Protein 2FPO (pdb70)

Radius of gyration: 45.56 Å; Cα contacts (8 Å, |Δi|>4): 2331; chains: 6; bounding box: 60×129×109 Å

InterPro domains:
  IPR002052 DNA methylase, N-6 adenine-specific, conserved site [PS00092] (124-130)
  IPR004398 RNA methyltransferase, RsmD [PIRSF004553] (12-190)
  IPR004398 RNA methyltransferase, RsmD [PTHR43542] (3-194)
  IPR004398 RNA methyltransferase, RsmD [TIGR00095] (1-190)
  IPR029063 S-adenosyl-L-methionine-dependent methyltransferase superfamily [G3DSA:3.40.50.150] (1-198)
  IPR029063 S-adenosyl-L-methionine-dependent methyltransferase superfamily [SSF53335] (11-189)

CATH classification: 3.40.50.150

Sequence (1058 aa):
GQIRIIGGQWRGRKKLPVPDSTDRVRETLFNNWLAPVIVDAQCLDCFAGSGALGLEALSRYAAGATLIEDRAVSSQQLIKNLATLKAGNARVVNSNASFLAQKKGTPHNIVFVDPPFRRRGLLEETINLLEDNGWLADEALIYVESEEVENGLPTVPANWSLHREKVAGQVAYRLYQREAQGQIRIIGGQWRGRKLPVPDSPTDRVRETLFNWLAPVIVDAQCLDCFAGSGALGLEALSRYAAGATLIEDRAVSQQLIKNLATLKAGNARVVNSNASFLAQKGTPHNIVFVDPPFRRGLLEETINLLEDNGWLADEALIYVESEVENGLPTVPANWSLHREKVAGQVAYRLYQREAQGQIRIIGGQWRGRKLPVPDGLRPTTDRVRETLFNWLAPVIVDAQCLDCFAGSGALGLEALSRYAAGATLIEDRAVSQQLIKNLATLKAGNARVVNSNASFLAQKGTPHNIVFVDPPFRRRGLLEETINLLEDNGWLADEALIYVESEVENNGLPTVPANWSLHRREKVAGQVAYRLYQREAQGQIRIIGGQWRGRKKLPVPDSPGTDRVRETLFNWLAPVIVDAQCLDCFAGSGALGLEALSRYAAGATLIEDRAVSQQLIKKNLATLKAGNARVVNSNASFLAQKGTPHNIVFVDPPFRRGLLEETINLLEDNGWLADDEALIYVESEVENGLPTVPANWSLHREKVAGQVAYRLYQREAQGQIRIIGGQWRGRKLPVPDSPTDRVRETLFNWLAPVIVDAQCLDCFAGSGALGLEALSRYAAGATLIEDRAVSQQQLIKNLATLKAGNARVVNSNASFLAQKGTPHNIVFVDPPFRRGLLEETINLLEDNGWLADEALIYVESEVENGLPTVPANWSLHREKVAGQVAYRLYQREAQGQIRIIGGQWRGRKLPVPGLRPTTDRVRETLFNWLAPVIVDAQCLDCFAGSGALGLEALSRYAAGATLIEDRAVSQQLIKNLATLKAGNARVVNSNASFLAQKGTPHNIVFVDPPFRRRGLLEETINLLEDNGWLADEEALIYVESEVEEPTVPANWSLHRREKVAGQVAYRLYQREAQ

Foldseek 3Di:
DKAAQCDAQCHRPIADQDPPDDVLLVVVCVVCVVPLAQWEEEEQACQQVNNVVNSVRSHHQAYEYEYPPVRLVSVVVVCVVVVPPRYDYHDDHSVVLPAQAEATQEYEAEDPDPPPGPLVSQVSCVPRHHHDQWHKYKHKDFVVVPDDDHDPQKDWDDWDDDDRMIITIIIGHDD/DWDAACDAQRHGDIADFDPDDDPVLQVVVCVVCLVPLACFEEEEQACQLNNNVVNSVRSHHVAYEAEYPPRSLVSSVVRCVVVVPPRYDYHDDHSVVLPAQAEATQEYEAEDPAPVVPPQVSLVSCVPRHHHDQKHKYKHKDFVVPPDHDHDPQWDWDDWDDDPRMIITIIIGHHD/DKDAAPDAQRHGPIADFPPAADPVHVVLQVVVCVVCVVPLACWEEEEQACFQVRNVVNSVRNHHQAYEAEYPPRRQVSVVVRCVVVVPPRYYYDDDHSVVLPAQAEATQEYEAEDPACPPPPQVSQCSCLPRHHHDQWHKYKYKYFDDPDDDDHPPQWDWDDWDDDVGMIITIITGHRD/DWAAQCDAQRHRPIADQPDDDDDDVLLVVVCVVCVVPLACFEEEEQACQQVNNVVNSVRSHHQAYEYEYPPVSLVRVVVVCVVVVPPRYYYHDDHSVVLQAQEEAGQEYEAEDPAPVPGPQVSLVSCLPRHHHDAFHKYKHKDFVVVPDDDHDPQKDWDDWDDDDRMIITIITGHND/DWAAAPDAQRHGDIADFDPPPDPVLQVVVCVVCVVPLACFEEEEQACQLNNNPVNSVRSHHQAYEYEYPPRSLVSSVVVCVVVVPPRYDYHDDHSVVLPAQEEATQEYEAEDPACVVPRLVSLVSCVPRHHHDQKHKYKHKDFQVPPDHDHDPQKAWDDWDDDDRMIITIIIGHDD/DWDAAPDAQRHGDIADFPAADPVHCVVVVVVCVVCVVPLAQWEEEEQACGQVRNVVNSVRNHHQAYEYEYPPRRLVSVVVVCVVVVPPRYYYDDDHSVVLPAQAEATQEYEAEDPAPPPPPVVSQCSCQPRHHHDQWHKYWYKYFPPDDHPPQWDWPDWDDDDRIIITIITGHHD

Secondary structure (DSSP, 8-state):
-EEE--SGGGTT-EEE-----HHHHHHHHHHHHHHHTT-EEEETT-TT-HHHHHHHHTT-SEEEEE--HHHHHHHHHHHHHTT--SEEEE-S----SSS----EEEEEE--SSSTTTHHHHHHHHHHTT-EEEEEEEEEEEEGGG-SPP--TTEEEEEEEEETTEEEEEEEE---/-EEE--SGGGTT-EEE------HHHHHHHHHHHTTT-TT-EEEETT-TT-HHHHHHHHTT-SEEEEE--HHHHHHHHHHHHHHT--SEEEE-S----SSS----EEEEEE--SSSTTTHHHHHHHHHHTT-EEEEEEEEEEEESSS-PPP--TTEEEEEEEEETTEEEEEEEEE--/-EEE--SSTTTT-EEE------SS-HHHHHHHHHHHTTT-TT-EEEETT-TTSHHHHHHHHTT-SEEEEE--HHHHHHHHHHHHHHT--SEEEE-S----SSS----EEEEEE--S-STTTHHHHHHHHHHTT-EEEEEEEEEEEE-BSB-----TTEEEEEEEEETTEEEEEEEE---/-EEE--SGGGTT-EEE-TT----HHHHHHHHHHHHHHHTT-EEEETT-TT-HHHHHHHHTT-SEEEEE--HHHHHHHHHHHHHTT--SEEEE-S----SSS----EEEEEE--SSSTTTHHHHHHHHHHTT-EEEEEEEEEEEEGGG-SPP--TTEEEEEEEEETTEEEEEEEE---/-EEE--SSTTTT-EEE------HHHHHHHHHHHTTT-TT-EEEESS-TT-HHHHHHHHTT-SEEEEE--HHHHHHHHHHHHHHT--SEEEE-S----SSS----EEEEEE--SSSTTTHHHHHHHHHHTT-EEEEEEEEEEEESSS-PPP--TTEEEEEEEEETTEEEEEEEEE--/-EEE--SGGGTT-EEE-----SS-THHHHHHHHHTTTT-TT-EEEETT-TTSHHHHHHHHTT-SEEEEE--HHHHHHHHHHHHHTT--SEEEE-S----SSS----EEEEEE--S-STTTHHHHHHHHHHTT-EEEEEEEEEEEE------TTEEEEEEEEETTEEEEEEEE---

B-factor: mean 33.64, std 8.55, range [13.56, 75.82]

Solvent-accessible surface area: 46658 Å² total

GO terms:
  GO:0005515 protein binding (F, IPI)
  GO:0052913 16S rRNA (guanine(966)-N(2))-methyltransferase activity (F, IDA)
  GO:0070475 rRNA base methylation (P, IMP)

Organism: Escherichia coli (strain K12) (NCBI:txid83333)

Structure (mmCIF, N/CA/C/O backbone):
data_2FPO
#
_entry.id   2FPO
#
_cell.length_a   70.504
_cell.length_b   96.912
_cell.length_c   193.961
_cell.angle_alpha   90.00
_cell.angle_beta   92.21
_cell.angle_gamma   90.00
#
_symmetry.space_group_name_H-M   'C 1 2 1'
#
loop_
_entity.id
_entity.type
_entity.pdbx_description
1 polymer 'methylase yhhF'
2 non-polymer 'CHLORIDE ION'
3 non-polymer 1,2-ETHANEDIOL
4 water water
#
loop_
_atom_site.group_PDB
_atom_site.id
_atom_site.type_symbol
_atom_site.label_atom_id
_atom_site.label_alt_id
_atom_site.label_comp_id
_atom_site.label_asym_id
_atom_site.label_entity_id
_atom_site.label_seq_id
_atom_site.pdbx_PDB_ins_code
_atom_site.Cartn_x
_atom_site.Cartn_y
_atom_site.Cartn_z
_atom_site.occupancy
_atom_site.B_iso_or_equiv
_atom_site.auth_seq_id
_atom_site.auth_comp_id
_atom_site.auth_asym_id
_atom_site.auth_atom_id
_atom_site.pdbx_PDB_model_num
ATOM 1 N N . GLY A 1 12 ? 6.085 -2.612 -2.036 1.00 45.83 10 GLY A N 1
ATOM 2 C CA . GLY A 1 12 ? 7.101 -3.398 -1.245 1.00 44.76 10 GLY A CA 1
ATOM 3 C C . GLY A 1 12 ? 6.757 -4.872 -1.188 1.00 44.74 10 GLY A C 1
ATOM 4 O O . GLY A 1 12 ? 5.601 -5.240 -0.934 1.00 43.78 10 GLY A O 1
ATOM 5 N N . GLN A 1 13 ? 7.765 -5.712 -1.448 1.00 44.53 11 GLN A N 1
ATOM 6 C CA . GLN A 1 13 ? 7.647 -7.167 -1.331 1.00 44.42 11 GLN A CA 1
ATOM 7 C C . GLN A 1 13 ? 8.743 -7.702 -0.406 1.00 44.36 11 GLN A C 1
ATOM 8 O O . GLN A 1 13 ? 9.891 -7.232 -0.443 1.00 44.54 11 GLN A O 1
ATOM 14 N N . ILE A 1 14 ? 8.369 -8.683 0.419 1.00 43.51 12 ILE A N 1
ATOM 15 C CA . ILE A 1 14 ? 9.291 -9.446 1.264 1.00 42.84 12 ILE A CA 1
ATOM 16 C C . ILE A 1 14 ? 9.236 -10.880 0.771 1.00 41.66 12 ILE A C 1
ATOM 17 O O . ILE A 1 14 ? 8.147 -11.425 0.581 1.00 41.39 12 ILE A O 1
ATOM 22 N N . ARG A 1 15 ? 10.394 -11.498 0.535 1.00 40.10 13 ARG A N 1
ATOM 23 C CA . ARG A 1 15 ? 10.379 -12.921 0.206 1.00 38.52 13 ARG A CA 1
ATOM 24 C C . ARG A 1 15 ? 10.906 -13.726 1.393 1.00 37.57 13 ARG A C 1
ATOM 25 O O . ARG A 1 15 ? 11.942 -13.393 1.950 1.00 38.16 13 ARG A O 1
ATOM 33 N N . ILE A 1 16 ? 10.142 -14.741 1.801 1.00 36.79 14 ILE A N 1
ATOM 34 C CA . ILE A 1 16 ? 10.565 -15.695 2.812 1.00 35.82 14 ILE A CA 1
ATOM 35 C C . ILE A 1 16 ? 11.458 -16.750 2.127 1.00 35.47 14 ILE A C 1
ATOM 36 O O . ILE A 1 16 ? 11.030 -17.473 1.224 1.00 34.87 14 ILE A O 1
ATOM 41 N N . ILE A 1 17 ? 12.715 -16.806 2.543 1.00 34.91 15 ILE A N 1
ATOM 42 C CA . ILE A 1 17 ? 13.671 -17.612 1.796 1.00 35.33 15 ILE A CA 1
ATOM 43 C C . ILE A 1 17 ? 13.826 -19.041 2.302 1.00 34.28 15 ILE A C 1
ATOM 44 O O . ILE A 1 17 ? 14.453 -19.854 1.627 1.00 33.54 15 ILE A O 1
ATOM 49 N N . GLY A 1 18 ? 13.254 -19.343 3.472 1.00 32.75 16 GLY A N 1
ATOM 50 C CA . GLY A 1 18 ? 13.355 -20.679 4.046 1.00 31.71 16 GLY A CA 1
ATOM 51 C C . GLY A 1 18 ? 12.135 -21.170 4.798 1.00 31.41 16 GLY A C 1
ATOM 52 O O . GLY A 1 18 ? 11.205 -20.408 5.069 1.00 31.39 16 GLY A O 1
ATOM 53 N N . GLY A 1 19 ? 12.163 -22.452 5.150 1.00 31.39 17 GLY A N 1
ATOM 54 C CA . GLY A 1 19 ? 11.136 -23.110 5.962 1.00 32.00 17 GLY A CA 1
ATOM 55 C C . GLY A 1 19 ? 9.803 -23.406 5.282 1.00 32.68 17 GLY A C 1
ATOM 56 O O . GLY A 1 19 ? 9.721 -23.575 4.067 1.00 32.91 17 GLY A O 1
ATOM 57 N N . GLN A 1 20 ? 8.743 -23.453 6.070 1.00 32.38 18 GLN A N 1
ATOM 58 C CA . GLN A 1 20 ? 7.445 -23.865 5.544 1.00 33.05 18 GLN A CA 1
ATOM 59 C C . GLN A 1 20 ? 6.846 -22.899 4.519 1.00 32.55 18 GLN A C 1
ATOM 60 O O . GLN A 1 20 ? 6.088 -23.333 3.667 1.00 32.10 18 GLN A O 1
ATOM 66 N N . TRP A 1 21 ? 7.204 -21.611 4.582 1.00 32.25 19 TRP A N 1
ATOM 67 C CA . TRP A 1 21 ? 6.707 -20.642 3.595 1.00 32.09 19 TRP A CA 1
ATOM 68 C C . TRP A 1 21 ? 7.777 -20.196 2.632 1.00 31.61 19 TRP A C 1
ATOM 69 O O . TRP A 1 21 ? 7.720 -19.099 2.084 1.00 30.76 19 TRP A O 1
ATOM 80 N N . ARG A 1 22 ? 8.755 -21.067 2.429 1.00 31.90 20 ARG A N 1
ATOM 81 C CA . ARG A 1 22 ? 9.904 -20.763 1.586 1.00 31.95 20 ARG A CA 1
ATOM 82 C C . ARG A 1 22 ? 9.363 -20.411 0.224 1.00 31.69 20 ARG A C 1
ATOM 83 O O . ARG A 1 22 ? 8.527 -21.142 -0.320 1.00 31.29 20 ARG A O 1
ATOM 91 N N . GLY A 1 23 ? 9.800 -19.273 -0.299 1.00 32.10 21 GLY A N 1
ATOM 92 C CA . GLY A 1 23 ? 9.343 -18.818 -1.607 1.00 33.54 21 GLY A CA 1
ATOM 93 C C . GLY A 1 23 ? 8.028 -18.037 -1.577 1.00 34.74 21 GLY A C 1
ATOM 94 O O . GLY A 1 23 ? 7.604 -17.524 -2.610 1.00 34.93 21 GLY A O 1
ATOM 95 N N . ARG A 1 24 ? 7.371 -17.953 -0.418 1.00 35.11 22 ARG A N 1
ATOM 96 C CA . ARG A 1 24 ? 6.126 -17.172 -0.327 1.00 36.83 22 ARG A CA 1
ATOM 97 C C . ARG A 1 24 ? 6.477 -15.685 -0.313 1.00 37.09 22 ARG A C 1
ATOM 98 O O . ARG A 1 24 ? 7.403 -15.283 0.378 1.00 36.71 22 ARG A O 1
ATOM 106 N N . LYS A 1 25 ? 5.727 -14.891 -1.077 1.00 37.90 23 LYS A N 1
ATOM 107 C CA A LYS A 1 25 ? 5.951 -13.448 -1.242 0.50 38.13 23 LYS A CA 1
ATOM 108 C CA B LYS A 1 25 ? 5.994 -13.457 -1.124 0.50 38.28 23 LYS A CA 1
ATOM 109 C C . LYS A 1 25 ? 4.855 -12.655 -0.498 1.00 38.70 23 LYS A C 1
ATOM 110 O O . LYS A 1 25 ? 3.673 -13.007 -0.624 1.00 38.46 23 LYS A O 1
ATOM 121 N N . LEU A 1 26 ? 5.242 -11.596 0.231 1.00 39.38 24 LEU A N 1
ATOM 122 C CA . LEU A 1 26 ? 4.323 -10.784 1.069 1.00 40.94 24 LEU A CA 1
ATOM 123 C C . LEU A 1 26 ? 4.506 -9.266 0.888 1.00 41.91 24 LEU A C 1
ATOM 124 O O . LEU A 1 26 ? 5.630 -8.796 0.773 1.00 41.50 24 LEU A O 1
ATOM 129 N N . PRO A 1 27 ? 3.396 -8.490 0.879 1.00 43.59 25 PRO A N 1
ATOM 130 C CA . PRO A 1 27 ? 3.474 -7.031 0.677 1.00 44.90 25 PRO A CA 1
ATOM 131 C C . PRO A 1 27 ? 3.918 -6.275 1.935 1.00 46.52 25 PRO A C 1
ATOM 132 O O . PRO A 1 27 ? 3.406 -6.541 3.017 1.00 46.53 25 PRO A O 1
ATOM 136 N N . VAL A 1 28 ? 4.879 -5.364 1.794 1.00 48.91 26 VAL A N 1
ATOM 137 C CA . VAL A 1 28 ? 5.306 -4.513 2.906 1.00 51.61 26 VAL A CA 1
ATOM 138 C C . VAL A 1 28 ? 5.292 -3.068 2.471 1.00 53.37 26 VAL A C 1
ATOM 139 O O . VAL A 1 28 ? 6.130 -2.652 1.675 1.00 54.28 26 VAL A O 1
ATOM 143 N N . PRO A 1 29 ? 4.374 -2.281 3.053 1.00 55.03 27 PRO A N 1
ATOM 144 C CA . PRO A 1 29 ? 3.820 -1.081 2.438 1.00 55.94 27 PRO A CA 1
ATOM 145 C C . PRO A 1 29 ? 4.844 0.024 2.154 1.00 56.88 27 PRO A C 1
ATOM 146 O O . PRO A 1 29 ? 6.031 -0.113 2.472 1.00 56.89 27 PRO A O 1
ATOM 150 N N . ASP A 1 30 ? 4.347 1.101 1.548 1.00 57.75 28 ASP A N 1
ATOM 151 C CA . ASP A 1 30 ? 5.122 2.280 1.146 1.00 58.56 28 ASP A CA 1
ATOM 152 C C . ASP A 1 30 ? 5.702 3.108 2.314 1.00 59.06 28 ASP A C 1
ATOM 153 O O . ASP A 1 30 ? 5.146 4.146 2.693 1.00 59.46 28 ASP A O 1
ATOM 158 N N . SER A 1 31 ? 6.825 2.649 2.868 1.00 59.39 29 SER A N 1
ATOM 159 C CA . SER A 1 31 ? 7.558 3.396 3.899 1.00 59.53 29 SER A CA 1
ATOM 160 C C . SER A 1 31 ? 8.971 2.846 4.085 1.00 59.60 29 SER A C 1
ATOM 161 O O . SER A 1 31 ? 9.282 1.734 3.654 1.00 59.38 29 SER A O 1
ATOM 164 N N . THR A 1 38 ? 17.824 -7.927 3.441 1.00 47.17 36 THR A N 1
ATOM 165 C CA . THR A 1 38 ? 18.246 -8.645 2.227 1.00 46.83 36 THR A CA 1
ATOM 166 C C . THR A 1 38 ? 18.267 -10.149 2.460 1.00 46.22 36 THR A C 1
ATOM 167 O O . THR A 1 38 ? 18.169 -10.635 3.604 1.00 45.58 36 THR A O 1
ATOM 171 N N . ASP A 1 39 ? 18.424 -10.872 1.359 1.00 45.27 37 ASP A N 1
ATOM 172 C CA . ASP A 1 39 ? 18.422 -12.312 1.373 1.00 44.36 37 ASP A CA 1
ATOM 173 C C . ASP A 1 39 ? 19.704 -12.839 2.010 1.00 42.65 37 ASP A C 1
ATOM 174 O O . ASP A 1 39 ? 19.649 -13.738 2.832 1.00 42.64 37 ASP A O 1
ATOM 179 N N . ARG A 1 40 ? 20.846 -12.271 1.639 1.00 41.22 38 ARG A N 1
ATOM 180 C CA . ARG A 1 40 ? 22.133 -12.783 2.096 1.00 40.26 38 ARG A CA 1
ATOM 181 C C . ARG A 1 40 ? 22.339 -12.633 3.593 1.00 40.02 38 ARG A C 1
ATOM 182 O O . ARG A 1 40 ? 22.863 -13.537 4.248 1.00 39.59 38 ARG A O 1
ATOM 190 N N . VAL A 1 41 ? 21.891 -11.496 4.128 1.00 39.71 39 VAL A N 1
ATOM 191 C CA . VAL A 1 41 ? 21.812 -11.272 5.575 1.00 38.93 39 VAL A CA 1
ATOM 192 C C . VAL A 1 41 ? 20.989 -12.364 6.255 1.00 37.99 39 VAL A C 1
ATOM 193 O O . VAL A 1 41 ? 21.486 -13.070 7.137 1.00 37.82 39 VAL A O 1
ATOM 197 N N . ARG A 1 42 ? 19.737 -12.512 5.844 1.00 36.95 40 ARG A N 1
ATOM 198 C CA . ARG A 1 42 ? 18.845 -13.491 6.459 1.00 36.52 40 ARG A CA 1
ATOM 199 C C . ARG A 1 42 ? 19.399 -14.900 6.319 1.00 35.10 40 ARG A C 1
ATOM 200 O O . ARG A 1 42 ? 19.332 -15.706 7.250 1.00 34.20 40 ARG A O 1
ATOM 208 N N . GLU A 1 43 ? 19.964 -15.184 5.145 1.00 33.62 41 GLU A N 1
ATOM 209 C CA . GLU A 1 43 ? 20.579 -16.462 4.874 1.00 32.76 41 GLU A CA 1
ATOM 210 C C . GLU A 1 43 ? 21.681 -16.772 5.875 1.00 32.04 41 GLU A C 1
ATOM 211 O O . GLU A 1 43 ? 21.681 -17.838 6.489 1.00 31.73 41 GLU A O 1
ATOM 217 N N . THR A 1 44 ? 22.592 -15.829 6.065 1.00 30.84 42 THR A N 1
ATOM 218 C CA . THR A 1 44 ? 23.679 -15.974 7.033 1.00 30.89 42 THR A CA 1
ATOM 219 C C . THR A 1 44 ? 23.148 -16.171 8.474 1.00 30.83 42 THR A C 1
ATOM 220 O O . THR A 1 44 ? 23.577 -17.097 9.173 1.00 30.07 42 THR A O 1
ATOM 224 N N . LEU A 1 45 ? 22.215 -15.313 8.903 1.00 29.90 43 LEU A N 1
ATOM 225 C CA . LEU A 1 45 ? 21.686 -15.363 10.262 1.00 30.01 43 LEU A CA 1
ATOM 226 C C . LEU A 1 45 ? 20.994 -16.700 10.562 1.00 29.62 43 LEU A C 1
ATOM 227 O O . LEU A 1 45 ? 21.199 -17.316 11.618 1.00 29.28 43 LEU A O 1
ATOM 232 N N . PHE A 1 46 ? 20.151 -17.126 9.630 1.00 29.52 44 PHE A N 1
ATOM 233 C CA . PHE A 1 46 ? 19.358 -18.314 9.841 1.00 29.74 44 PHE A CA 1
ATOM 234 C C . PHE A 1 46 ? 20.157 -19.578 9.645 1.00 29.36 44 PHE A C 1
ATOM 235 O O . PHE A 1 46 ? 19.801 -20.605 10.219 1.00 30.06 44 PHE A O 1
ATOM 243 N N . ASN A 1 47 ? 21.259 -19.500 8.904 1.00 28.77 45 ASN A N 1
ATOM 244 C CA A ASN A 1 47 ? 22.235 -20.582 8.931 0.50 28.88 45 ASN A CA 1
ATOM 245 C CA B ASN A 1 47 ? 22.270 -20.577 8.941 0.50 29.00 45 ASN A CA 1
ATOM 246 C C . ASN A 1 47 ? 22.880 -20.673 10.325 1.00 29.13 45 ASN A C 1
ATOM 247 O O . ASN A 1 47 ? 22.991 -21.773 10.871 1.00 29.22 45 ASN A O 1
ATOM 256 N N . TRP A 1 48 ? 23.255 -19.529 10.918 1.00 28.34 46 TRP A N 1
ATOM 257 C CA . TRP A 1 48 ? 23.791 -19.543 12.313 1.00 29.27 46 TRP A CA 1
ATOM 258 C C . TRP A 1 48 ? 22.787 -20.111 13.331 1.00 29.40 46 TRP A C 1
ATOM 259 O O . TRP A 1 48 ? 23.174 -20.746 14.311 1.00 29.64 46 TRP A O 1
ATOM 270 N N . LEU A 1 49 ? 21.502 -19.831 13.105 1.00 29.65 47 LEU A N 1
ATOM 271 C CA . LEU A 1 49 ? 20.410 -20.192 14.022 1.00 29.17 47 LEU A CA 1
ATOM 272 C C . LEU A 1 49 ? 19.783 -21.556 13.756 1.00 29.77 47 LEU A C 1
ATOM 273 O O . LEU A 1 49 ? 18.925 -21.995 14.511 1.00 28.39 47 LEU A O 1
ATOM 278 N N . ALA A 1 50 ? 20.215 -22.220 12.683 1.00 30.30 48 ALA A N 1
ATOM 279 C CA . ALA A 1 50 ? 19.547 -23.443 12.188 1.00 31.18 48 ALA A CA 1
ATOM 280 C C . ALA A 1 50 ? 19.370 -24.522 13.283 1.00 31.61 48 ALA A C 1
ATOM 281 O O . ALA A 1 50 ? 18.290 -25.082 13.420 1.00 33.09 48 ALA A O 1
ATOM 283 N N . PRO A 1 51 ? 20.413 -24.791 14.087 1.00 32.15 49 PRO A N 1
ATOM 284 C CA . PRO A 1 51 ? 20.224 -25.827 15.103 1.00 32.08 49 PRO A CA 1
ATOM 285 C C . PRO A 1 51 ? 19.454 -25.444 16.376 1.00 32.21 49 PRO A C 1
ATOM 286 O O . PRO A 1 51 ? 19.329 -26.289 17.258 1.00 32.69 49 PRO A O 1
ATOM 290 N N . VAL A 1 52 ? 18.957 -24.202 16.482 1.00 31.10 50 VAL A N 1
ATOM 291 C CA . VAL A 1 52 ? 18.216 -23.754 17.670 1.00 30.70 50 VAL A CA 1
ATOM 292 C C . VAL A 1 52 ? 16.844 -23.134 17.351 1.00 30.39 50 VAL A C 1
ATOM 293 O O . VAL A 1 52 ? 16.072 -22.829 18.258 1.00 31.10 50 VAL A O 1
ATOM 297 N N . ILE A 1 53 ? 16.570 -22.942 16.062 1.00 29.25 51 ILE A N 1
ATOM 298 C CA . ILE A 1 53 ? 15.399 -22.194 15.607 1.00 29.18 51 ILE A CA 1
ATOM 299 C C . ILE A 1 53 ? 14.093 -22.999 15.820 1.00 28.56 51 ILE A C 1
ATOM 300 O O . ILE A 1 53 ? 13.078 -22.424 16.163 1.00 28.42 51 ILE A O 1
ATOM 305 N N . VAL A 1 54 ? 14.142 -24.332 15.655 1.00 27.52 52 VAL A N 1
ATOM 306 C CA . VAL A 1 54 ? 12.934 -25.158 15.833 1.00 27.26 52 VAL A CA 1
ATOM 307 C C . VAL A 1 54 ? 12.511 -25.085 17.291 1.00 27.41 52 VAL A C 1
ATOM 308 O O . VAL A 1 54 ? 13.316 -25.325 18.198 1.00 27.26 52 VAL A O 1
ATOM 312 N N . ASP A 1 55 ? 11.255 -24.682 17.487 1.00 27.17 53 ASP A N 1
ATOM 313 C CA . ASP A 1 55 ? 10.628 -24.529 18.793 1.00 27.56 53 ASP A CA 1
ATOM 314 C C . ASP A 1 55 ? 11.199 -23.419 19.643 1.00 27.03 53 ASP A C 1
ATOM 315 O O . ASP A 1 55 ? 10.939 -23.398 20.832 1.00 27.10 53 ASP A O 1
ATOM 320 N N . ALA A 1 56 ? 11.976 -22.511 19.056 1.00 28.27 54 ALA A N 1
ATOM 321 C CA . ALA A 1 56 ? 12.468 -21.328 19.781 1.00 28.11 54 ALA A CA 1
ATOM 322 C C . ALA A 1 56 ? 11.366 -20.305 20.040 1.00 28.28 54 ALA A C 1
ATOM 323 O O . ALA A 1 56 ? 10.465 -20.150 19.224 1.00 27.89 54 ALA A O 1
ATOM 325 N N . GLN A 1 57 ? 11.452 -19.613 21.179 1.00 28.09 55 GLN A N 1
ATOM 326 C CA . GLN A 1 57 ? 10.662 -18.419 21.429 1.00 28.09 55 GLN A CA 1
ATOM 327 C C . GLN A 1 57 ? 11.505 -17.213 21.020 1.00 27.98 55 GLN A C 1
ATOM 328 O O . GLN A 1 57 ? 12.620 -17.002 21.541 1.00 28.70 55 GLN A O 1
ATOM 334 N N . CYS A 1 58 ? 10.962 -16.422 20.091 1.00 27.22 56 CYS A N 1
ATOM 335 C CA . CYS A 1 58 ? 11.670 -15.300 19.462 1.00 27.21 56 CYS A CA 1
ATOM 336 C C . CYS A 1 58 ? 11.027 -13.955 19.758 1.00 26.66 56 CYS A C 1
ATOM 337 O O . CYS A 1 58 ? 9.797 -13.801 19.780 1.00 25.59 56 CYS A O 1
ATOM 340 N N . LEU A 1 59 ? 11.870 -12.973 19.987 1.00 26.88 57 LEU A N 1
ATOM 341 C CA . LEU A 1 59 ? 11.375 -11.618 20.168 1.00 26.61 57 LEU A CA 1
ATOM 342 C C . LEU A 1 59 ? 12.085 -10.725 19.152 1.00 26.86 57 LEU A C 1
ATOM 343 O O . LEU A 1 59 ? 13.311 -10.711 19.073 1.00 27.04 57 LEU A O 1
ATOM 348 N N . ASP A 1 60 ? 11.316 -9.985 18.357 1.00 27.40 58 ASP A N 1
ATOM 349 C CA . ASP A 1 60 ? 11.890 -9.018 17.415 1.00 28.16 58 ASP A CA 1
ATOM 350 C C . ASP A 1 60 ? 11.590 -7.599 17.933 1.00 27.64 58 ASP A C 1
ATOM 351 O O . ASP A 1 60 ? 10.426 -7.156 17.899 1.00 26.52 58 ASP A O 1
ATOM 356 N N . CYS A 1 61 ? 12.640 -6.906 18.394 1.00 27.14 59 CYS A N 1
ATOM 357 C CA . CYS A 1 61 ? 12.487 -5.593 19.050 1.00 27.79 59 CYS A CA 1
ATOM 358 C C . CYS A 1 61 ? 12.079 -4.440 18.145 1.00 27.79 59 CYS A C 1
ATOM 359 O O . CYS A 1 61 ? 11.541 -3.443 18.657 1.00 27.87 59 CYS A O 1
ATOM 362 N N . PHE A 1 62 ? 12.388 -4.543 16.847 1.00 26.10 60 PHE A N 1
ATOM 363 C CA . PHE A 1 62 ? 12.091 -3.494 15.846 1.00 27.10 60 PHE A CA 1
ATOM 364 C C . PHE A 1 62 ? 11.758 -4.290 14.613 1.00 27.66 60 PHE A C 1
ATOM 365 O O . PHE A 1 62 ? 12.601 -4.435 13.693 1.00 26.78 60 PHE A O 1
ATOM 373 N N . ALA A 1 63 ? 10.552 -4.844 14.601 1.00 27.52 61 ALA A N 1
ATOM 374 C CA . ALA A 1 63 ? 10.210 -5.874 13.600 1.00 28.61 61 ALA A CA 1
ATOM 375 C C . ALA A 1 63 ? 10.090 -5.340 12.173 1.00 29.10 61 ALA A C 1
ATOM 376 O O . ALA A 1 63 ? 10.355 -6.078 11.225 1.00 29.16 61 ALA A O 1
ATOM 378 N N . GLY A 1 64 ? 9.714 -4.073 12.024 1.00 30.27 62 GLY A N 1
ATOM 379 C CA . GLY A 1 64 ? 9.624 -3.419 10.690 1.00 32.07 62 GLY A CA 1
ATOM 380 C C . GLY A 1 64 ? 8.787 -4.215 9.688 1.00 33.33 62 GLY A C 1
ATOM 381 O O . GLY A 1 64 ? 7.583 -4.482 9.906 1.00 34.00 62 GLY A O 1
ATOM 382 N N . SER A 1 65 ? 9.435 -4.643 8.616 1.00 34.01 63 SER A N 1
ATOM 383 C CA . SER A 1 65 ? 8.796 -5.482 7.577 1.00 35.85 63 SER A CA 1
ATOM 384 C C . SER A 1 65 ? 8.415 -6.899 8.083 1.00 35.31 63 SER A C 1
ATOM 385 O O . SER A 1 65 ? 7.610 -7.597 7.467 1.00 35.76 63 SER A O 1
ATOM 388 N N . GLY A 1 66 ? 8.970 -7.297 9.223 1.00 34.84 64 GLY A N 1
ATOM 389 C CA . GLY A 1 66 ? 8.785 -8.623 9.747 1.00 34.68 64 GLY A CA 1
ATOM 390 C C . GLY A 1 66 ? 9.707 -9.640 9.083 1.00 35.48 64 GLY A C 1
ATOM 391 O O . GLY A 1 66 ? 9.593 -10.837 9.360 1.00 35.89 64 GLY A O 1
ATOM 392 N N . ALA A 1 67 ? 10.612 -9.197 8.204 1.00 34.94 65 ALA A N 1
ATOM 393 C CA . ALA A 1 67 ? 11.542 -10.133 7.547 1.00 34.81 65 ALA A CA 1
ATOM 394 C C . ALA A 1 67 ? 12.134 -11.155 8.541 1.00 34.42 65 ALA A C 1
ATOM 395 O O . ALA A 1 67 ? 12.075 -12.368 8.301 1.00 34.86 65 ALA A O 1
ATOM 397 N N . LEU A 1 68 ? 12.644 -10.678 9.676 1.00 33.48 66 LEU A N 1
ATOM 398 C CA . LEU A 1 68 ? 13.275 -11.568 10.644 1.00 33.35 66 LEU A CA 1
ATOM 399 C C . LEU A 1 68 ? 12.288 -12.465 11.382 1.00 32.63 66 LEU A C 1
ATOM 400 O O . LEU A 1 68 ? 12.463 -13.679 11.420 1.00 31.36 66 LEU A O 1
ATOM 405 N N . GLY A 1 69 ? 11.256 -11.867 11.976 1.00 32.76 67 GLY A N 1
ATOM 406 C CA . GLY A 1 69 ? 10.242 -12.647 12.697 1.00 32.52 67 GLY A CA 1
ATOM 407 C C . GLY A 1 69 ? 9.518 -13.671 11.826 1.00 31.27 67 GLY A C 1
ATOM 408 O O . GLY A 1 69 ? 9.271 -14.794 12.254 1.00 30.44 67 GLY A O 1
ATOM 409 N N . LEU A 1 70 ? 9.192 -13.274 10.599 1.00 31.56 68 LEU A N 1
ATOM 410 C CA . LEU A 1 70 ? 8.504 -14.139 9.638 1.00 31.49 68 LEU A CA 1
ATOM 411 C C . LEU A 1 70 ? 9.331 -15.317 9.136 1.00 30.52 68 LEU A C 1
ATOM 412 O O . LEU A 1 70 ? 8.854 -16.450 9.007 1.00 30.45 68 LEU A O 1
ATOM 417 N N . GLU A 1 71 ? 10.583 -15.046 8.846 1.00 29.63 69 GLU A N 1
ATOM 418 C CA . GLU A 1 71 ? 11.530 -16.107 8.527 1.00 29.18 69 GLU A CA 1
ATOM 419 C C . GLU A 1 71 ? 11.681 -17.066 9.733 1.00 28.46 69 GLU A C 1
ATOM 420 O O . GLU A 1 71 ? 11.735 -18.286 9.548 1.00 27.55 69 GLU A O 1
ATOM 426 N N . ALA A 1 72 ? 11.712 -16.521 10.966 1.00 27.61 70 ALA A N 1
ATOM 427 C CA . ALA A 1 72 ? 11.770 -17.362 12.177 1.00 27.55 70 ALA A CA 1
ATOM 428 C C . ALA A 1 72 ? 10.561 -18.283 12.285 1.00 28.02 70 ALA A C 1
ATOM 429 O O . ALA A 1 72 ? 10.722 -19.483 12.467 1.00 28.69 70 ALA A O 1
ATOM 431 N N . LEU A 1 73 ? 9.352 -17.752 12.099 1.00 27.82 71 LEU A N 1
ATOM 432 C CA . LEU A 1 73 ? 8.155 -18.566 12.130 1.00 27.42 71 LEU A CA 1
ATOM 433 C C . LEU A 1 73 ? 8.117 -19.629 11.037 1.00 27.82 71 LEU A C 1
ATOM 434 O O . LEU A 1 73 ? 7.633 -20.744 11.252 1.00 26.94 71 LEU A O 1
ATOM 439 N N . SER A 1 74 ? 8.605 -19.266 9.862 1.00 27.63 72 SER A N 1
ATOM 440 C CA . SER A 1 74 ? 8.634 -20.192 8.752 1.00 28.53 72 SER A CA 1
ATOM 441 C C . SER A 1 74 ? 9.457 -21.443 9.115 1.00 29.03 72 SER A C 1
ATOM 442 O O . SER A 1 74 ? 9.056 -22.575 8.815 1.00 29.37 72 SER A O 1
ATOM 445 N N . ARG A 1 75 ? 10.573 -21.212 9.803 1.00 29.15 73 ARG A N 1
ATOM 446 C CA . ARG A 1 75 ? 11.538 -22.230 10.129 1.00 29.78 73 ARG A CA 1
ATOM 447 C C . ARG A 1 75 ? 11.211 -22.897 11.472 1.00 30.15 73 ARG A C 1
ATOM 448 O O . ARG A 1 75 ? 12.091 -23.465 12.150 1.00 28.67 73 ARG A O 1
ATOM 456 N N . TYR A 1 76 ? 9.924 -22.809 11.826 1.00 30.61 74 TYR A N 1
ATOM 457 C CA . TYR A 1 76 ? 9.307 -23.559 12.915 1.00 30.89 74 TYR A CA 1
ATOM 458 C C . TYR A 1 76 ? 9.718 -23.100 14.314 1.00 30.64 74 TYR A C 1
ATOM 459 O O . TYR A 1 76 ? 9.716 -23.897 15.257 1.00 30.57 74 TYR A O 1
ATOM 468 N N . ALA A 1 77 ? 10.041 -21.808 14.459 1.00 30.25 75 ALA A N 1
ATOM 469 C CA . ALA A 1 77 ? 9.988 -21.169 15.767 1.00 30.00 75 ALA A CA 1
ATOM 470 C C . ALA A 1 77 ? 8.660 -21.565 16.408 1.00 29.23 75 ALA A C 1
ATOM 471 O O . ALA A 1 77 ? 7.652 -21.631 15.724 1.00 28.78 75 ALA A O 1
ATOM 473 N N . ALA A 1 78 ? 8.676 -21.827 17.711 1.00 29.67 76 ALA A N 1
ATOM 474 C CA . ALA A 1 78 ? 7.468 -22.100 18.496 1.00 28.64 76 ALA A CA 1
ATOM 475 C C . ALA A 1 78 ? 6.590 -20.849 18.580 1.00 28.49 76 ALA A C 1
ATOM 476 O O . ALA A 1 78 ? 5.351 -20.929 18.465 1.00 27.79 76 ALA A O 1
ATOM 478 N N . GLY A 1 79 ? 7.224 -19.690 18.753 1.00 27.57 77 GLY A N 1
ATOM 479 C CA . GLY A 1 79 ? 6.471 -18.439 18.815 1.00 27.84 77 GLY A CA 1
ATOM 480 C C . GLY A 1 79 ? 7.357 -17.209 18.609 1.00 27.53 77 GLY A C 1
ATOM 481 O O . GLY A 1 79 ? 8.591 -17.284 18.751 1.00 25.92 77 GLY A O 1
ATOM 482 N N . ALA A 1 80 ? 6.712 -16.100 18.245 1.00 26.75 78 ALA A N 1
ATOM 483 C CA . ALA A 1 80 ? 7.397 -14.820 18.017 1.00 26.50 78 ALA A CA 1
ATOM 484 C C . ALA A 1 80 ? 6.541 -13.649 18.457 1.00 26.92 78 ALA A C 1
ATOM 485 O O . ALA A 1 80 ? 5.387 -13.486 18.024 1.00 26.73 78 ALA A O 1
ATOM 487 N N . THR A 1 81 ? 7.120 -12.833 19.315 1.00 26.31 79 THR A N 1
ATOM 488 C CA . THR A 1 81 ? 6.522 -11.564 19.682 1.00 27.03 79 THR A CA 1
ATOM 489 C C . THR A 1 81 ? 7.274 -10.490 18.891 1.00 27.02 79 THR A C 1
ATOM 490 O O . THR A 1 81 ? 8.518 -10.414 18.929 1.00 25.07 79 THR A O 1
ATOM 494 N N . LEU A 1 82 ? 6.508 -9.714 18.131 1.00 25.94 80 LEU A N 1
ATOM 495 C CA . LEU A 1 82 ? 7.078 -8.781 17.163 1.00 26.46 80 LEU A CA 1
ATOM 496 C C . LEU A 1 82 ? 6.713 -7.349 17.568 1.00 25.93 80 LEU A C 1
ATOM 497 O O . LEU A 1 82 ? 5.554 -6.996 17.578 1.00 26.39 80 LEU A O 1
ATOM 502 N N . ILE A 1 83 ? 7.718 -6.542 17.888 1.00 25.00 81 ILE A N 1
ATOM 503 C CA . ILE A 1 83 ? 7.497 -5.207 18.442 1.00 24.75 81 ILE A CA 1
ATOM 504 C C . ILE A 1 83 ? 7.789 -4.148 17.358 1.00 25.55 81 ILE A C 1
ATOM 505 O O . ILE A 1 83 ? 8.844 -4.186 16.728 1.00 23.73 81 ILE A O 1
ATOM 510 N N . GLU A 1 84 ? 6.845 -3.236 17.135 1.00 25.83 82 GLU A N 1
ATOM 511 C CA . GLU A 1 84 ? 6.999 -2.292 16.043 1.00 26.83 82 GLU A CA 1
ATOM 512 C C . GLU A 1 84 ? 6.330 -0.980 16.371 1.00 27.41 82 GLU A C 1
ATOM 513 O O . GLU A 1 84 ? 5.125 -0.941 16.613 1.00 28.78 82 GLU A O 1
ATOM 532 N N . ASP A 1 86 ? 5.900 1.780 14.405 1.00 25.17 84 ASP A N 1
ATOM 533 C CA . ASP A 1 86 ? 5.077 2.369 13.342 1.00 25.31 84 ASP A CA 1
ATOM 534 C C . ASP A 1 86 ? 3.692 1.679 13.232 1.00 24.53 84 ASP A C 1
ATOM 535 O O . ASP A 1 86 ? 3.610 0.472 12.963 1.00 22.91 84 ASP A O 1
ATOM 540 N N . ARG A 1 87 ? 2.624 2.452 13.463 1.00 23.91 85 ARG A N 1
ATOM 541 C CA . ARG A 1 87 ? 1.266 1.886 13.467 1.00 24.13 85 ARG A CA 1
ATOM 542 C C . ARG A 1 87 ? 0.903 1.255 12.105 1.00 23.31 85 ARG A C 1
ATOM 543 O O . ARG A 1 87 ? 0.346 0.161 12.055 1.00 22.84 85 ARG A O 1
ATOM 551 N N . ALA A 1 88 ? 1.179 1.961 11.010 1.00 22.68 86 ALA A N 1
ATOM 552 C CA . ALA A 1 88 ? 0.908 1.438 9.670 1.00 22.29 86 ALA A CA 1
ATOM 553 C C . ALA A 1 88 ? 1.673 0.113 9.382 1.00 22.56 86 ALA A C 1
ATOM 554 O O . ALA A 1 88 ? 1.123 -0.836 8.818 1.00 20.89 86 ALA A O 1
ATOM 556 N N . VAL A 1 89 ? 2.937 0.069 9.789 1.00 22.58 87 VAL A N 1
ATOM 557 C CA . VAL A 1 89 ? 3.791 -1.078 9.592 1.00 24.13 87 VAL A CA 1
ATOM 558 C C . VAL A 1 89 ? 3.338 -2.254 10.492 1.00 24.08 87 VAL A C 1
ATOM 559 O O . VAL A 1 89 ? 3.252 -3.383 10.000 1.00 23.79 87 VAL A O 1
ATOM 563 N N . SER A 1 90 ? 3.021 -1.975 11.768 1.00 24.65 88 SER A N 1
ATOM 564 C CA A SER A 1 90 ? 2.485 -2.994 12.702 0.50 25.25 88 SER A CA 1
ATOM 565 C CA B SER A 1 90 ? 2.512 -3.005 12.683 0.50 24.63 88 SER A CA 1
ATOM 566 C C . SER A 1 90 ? 1.204 -3.620 12.129 1.00 25.24 88 SER A C 1
ATOM 567 O O . SER A 1 90 ? 1.010 -4.825 12.205 1.00 25.82 88 SER A O 1
ATOM 572 N N . GLN A 1 91 ? 0.328 -2.787 11.568 1.00 25.85 89 GLN A N 1
ATOM 573 C CA . GLN A 1 91 ? -0.931 -3.259 10.937 1.00 27.75 89 GLN A CA 1
ATOM 574 C C . GLN A 1 91 ? -0.720 -4.221 9.746 1.00 27.26 89 GLN A C 1
ATOM 575 O O . GLN A 1 91 ? -1.437 -5.226 9.614 1.00 26.51 89 GLN A O 1
ATOM 581 N N . GLN A 1 92 ? 0.257 -3.916 8.882 1.00 28.65 90 GLN A N 1
ATOM 582 C CA . GLN A 1 92 ? 0.544 -4.753 7.705 1.00 28.83 90 GLN A CA 1
ATOM 583 C C . GLN A 1 92 ? 1.158 -6.073 8.136 1.00 28.70 90 GLN A C 1
ATOM 584 O O . GLN A 1 92 ? 0.838 -7.136 7.596 1.00 28.07 90 GLN A O 1
ATOM 590 N N . LEU A 1 93 ? 2.022 -6.001 9.140 1.00 27.68 91 LEU A N 1
ATOM 591 C CA . LEU A 1 93 ? 2.564 -7.181 9.747 1.00 28.24 91 LEU A CA 1
ATOM 592 C C . LEU A 1 93 ? 1.450 -8.151 10.199 1.00 27.52 91 LEU A C 1
ATOM 593 O O . LEU A 1 93 ? 1.510 -9.338 9.906 1.00 27.31 91 LEU A O 1
ATOM 598 N N . ILE A 1 94 ? 0.457 -7.631 10.918 1.00 26.92 92 ILE A N 1
ATOM 599 C CA . ILE A 1 94 ? -0.693 -8.405 11.388 1.00 26.68 92 ILE A CA 1
ATOM 600 C C . ILE A 1 94 ? -1.438 -9.061 10.211 1.00 26.85 92 ILE A C 1
ATOM 601 O O . ILE A 1 94 ? -1.853 -10.220 10.289 1.00 26.43 92 ILE A O 1
ATOM 606 N N . LYS A 1 95 ? -1.659 -8.288 9.158 1.00 27.17 93 LYS A N 1
ATOM 607 C CA . LYS A 1 95 ? -2.258 -8.803 7.929 1.00 27.92 93 LYS A CA 1
ATOM 608 C C . LYS A 1 95 ? -1.436 -9.933 7.322 1.00 28.01 93 LYS A C 1
ATOM 609 O O . LYS A 1 95 ? -2.001 -10.957 6.927 1.00 27.54 93 LYS A O 1
ATOM 615 N N . ASN A 1 96 ? -0.101 -9.765 7.264 1.00 27.98 94 ASN A N 1
ATOM 616 C CA . ASN A 1 96 ? 0.741 -10.812 6.685 1.00 28.14 94 ASN A CA 1
ATOM 617 C C . ASN A 1 96 ? 0.734 -12.064 7.512 1.00 28.53 94 ASN A C 1
ATOM 618 O O . ASN A 1 96 ? 0.744 -13.146 6.956 1.00 28.75 94 ASN A O 1
ATOM 623 N N . LEU A 1 97 ? 0.678 -11.933 8.837 1.00 28.27 95 LEU A N 1
ATOM 624 C CA . LEU A 1 97 ? 0.518 -13.113 9.684 1.00 30.11 95 LEU A CA 1
ATOM 625 C C . LEU A 1 97 ? -0.809 -13.848 9.438 1.00 30.44 95 LEU A C 1
ATOM 626 O O . LEU A 1 97 ? -0.874 -15.084 9.523 1.00 31.58 95 LEU A O 1
ATOM 631 N N . ALA A 1 98 ? -1.866 -13.088 9.162 1.00 30.62 96 ALA A N 1
ATOM 632 C CA . ALA A 1 98 ? -3.179 -13.674 8.889 1.00 31.02 96 ALA A CA 1
ATOM 633 C C . ALA A 1 98 ? -3.168 -14.459 7.557 1.00 31.25 96 ALA A C 1
ATOM 634 O O . ALA A 1 98 ? -3.669 -15.585 7.490 1.00 32.17 96 ALA A O 1
ATOM 636 N N . THR A 1 99 ? -2.553 -13.891 6.525 1.00 31.44 97 THR A N 1
ATOM 637 C CA . THR A 1 99 ? -2.309 -14.581 5.244 1.00 32.55 97 THR A CA 1
ATOM 638 C C . THR A 1 99 ? -1.613 -15.949 5.394 1.00 32.83 97 THR A C 1
ATOM 639 O O . THR A 1 99 ? -2.029 -16.946 4.797 1.00 33.59 97 THR A O 1
ATOM 643 N N . LEU A 1 100 ? -0.562 -15.973 6.202 1.00 32.46 98 LEU A N 1
ATOM 644 C CA . LEU A 1 100 ? 0.244 -17.148 6.445 1.00 32.96 98 LEU A CA 1
ATOM 645 C C . LEU A 1 100 ? -0.405 -18.102 7.438 1.00 33.31 98 LEU A C 1
ATOM 646 O O . LEU A 1 100 ? 0.100 -19.218 7.635 1.00 32.58 98 LEU A O 1
ATOM 651 N N . LYS A 1 101 ? -1.512 -17.655 8.057 1.00 33.68 99 LYS A N 1
ATOM 652 C CA . LYS A 1 101 ? -2.244 -18.438 9.060 1.00 34.94 99 LYS A CA 1
ATOM 653 C C . LYS A 1 101 ? -1.337 -18.709 10.252 1.00 34.79 99 LYS A C 1
ATOM 654 O O . LYS A 1 101 ? -1.402 -19.787 10.863 1.00 35.41 99 LYS A O 1
ATOM 660 N N . ALA A 1 102 ? -0.502 -17.729 10.597 1.00 33.73 100 ALA A N 1
ATOM 661 C CA . ALA A 1 102 ? 0.449 -17.911 11.671 1.00 32.65 100 ALA A CA 1
ATOM 662 C C . ALA A 1 102 ? -0.168 -17.371 12.960 1.00 32.43 100 ALA A C 1
ATOM 663 O O . ALA A 1 102 ? -0.131 -16.150 13.224 1.00 32.63 100 ALA A O 1
ATOM 665 N N . GLY A 1 103 ? -0.731 -18.291 13.745 1.00 31.21 101 GLY A N 1
ATOM 666 C CA . GLY A 1 103 ? -1.363 -17.973 15.022 1.00 30.15 101 GLY A CA 1
ATOM 667 C C . GLY A 1 103 ? -0.391 -17.861 16.188 1.00 28.98 101 GLY A C 1
ATOM 668 O O . GLY A 1 103 ? -0.722 -17.262 17.209 1.00 29.53 101 GLY A O 1
ATOM 669 N N . ASN A 1 104 ? 0.791 -18.456 16.022 1.00 28.30 102 ASN A N 1
ATOM 670 C CA . ASN A 1 104 ? 1.839 -18.535 17.027 1.00 27.41 102 ASN A CA 1
ATOM 671 C C . ASN A 1 104 ? 2.753 -17.288 17.019 1.00 26.85 102 ASN A C 1
ATOM 672 O O . ASN A 1 104 ? 3.970 -17.405 17.129 1.00 27.02 102 ASN A O 1
ATOM 677 N N . ALA A 1 105 ? 2.127 -16.112 16.933 1.00 25.66 103 ALA A N 1
ATOM 678 C CA . ALA A 1 105 ? 2.791 -14.816 16.896 1.00 25.60 103 ALA A CA 1
ATOM 679 C C . ALA A 1 105 ? 1.854 -13.703 17.325 1.00 24.36 103 ALA A C 1
ATOM 680 O O . ALA A 1 105 ? 0.621 -13.850 17.288 1.00 24.69 103 ALA A O 1
ATOM 682 N N . ARG A 1 106 ? 2.423 -12.596 17.767 1.00 23.71 104 ARG A N 1
ATOM 683 C CA . ARG A 1 106 ? 1.628 -11.431 18.117 1.00 23.66 104 ARG A CA 1
ATOM 684 C C . ARG A 1 106 ? 2.442 -10.197 17.721 1.00 24.83 104 ARG A C 1
ATOM 685 O O . ARG A 1 106 ? 3.690 -10.236 17.591 1.00 25.80 104 ARG A O 1
ATOM 693 N N . VAL A 1 107 ? 1.746 -9.104 17.521 1.00 24.30 105 VAL A N 1
ATOM 694 C CA . VAL A 1 107 ? 2.402 -7.880 17.133 1.00 23.56 105 VAL A CA 1
ATOM 695 C C . VAL A 1 107 ? 1.988 -6.892 18.163 1.00 23.94 105 VAL A C 1
ATOM 696 O O . VAL A 1 107 ? 0.781 -6.715 18.438 1.00 24.08 105 VAL A O 1
ATOM 700 N N . VAL A 1 108 ? 2.976 -6.205 18.705 1.00 24.62 106 VAL A N 1
ATOM 701 C CA . VAL A 1 108 ? 2.718 -5.157 19.655 1.00 25.31 106 VAL A CA 1
ATOM 702 C C . VAL A 1 108 ? 3.191 -3.816 19.037 1.00 25.19 106 VAL A C 1
ATOM 703 O O . VAL A 1 108 ? 4.360 -3.662 18.643 1.00 24.33 106 VAL A O 1
ATOM 707 N N . ASN A 1 109 ? 2.275 -2.855 18.990 1.00 24.60 107 ASN A N 1
ATOM 708 C CA . ASN A 1 109 ? 2.565 -1.552 18.383 1.00 24.49 107 ASN A CA 1
ATOM 709 C C . ASN A 1 109 ? 3.149 -0.688 19.479 1.00 24.66 107 ASN A C 1
ATOM 710 O O . ASN A 1 109 ? 2.426 -0.022 20.203 1.00 23.13 107 ASN A O 1
ATOM 715 N N . SER A 1 110 ? 4.466 -0.724 19.627 1.00 25.08 108 SER A N 1
ATOM 716 C CA . SER A 1 110 ? 5.109 0.021 20.719 1.00 27.16 108 SER A CA 1
ATOM 717 C C . SER A 1 110 ? 6.525 0.328 20.290 1.00 27.20 108 SER A C 1
ATOM 718 O O . SER A 1 110 ? 7.132 -0.434 19.510 1.00 27.36 108 SER A O 1
ATOM 721 N N . ASN A 1 111 ? 7.068 1.407 20.798 1.00 28.10 109 ASN A N 1
ATOM 722 C CA . ASN A 1 111 ? 8.516 1.561 20.751 1.00 29.24 109 ASN A CA 1
ATOM 723 C C . ASN A 1 111 ? 9.183 0.562 21.721 1.00 28.92 109 ASN A C 1
ATOM 724 O O . ASN A 1 111 ? 8.571 0.148 22.728 1.00 29.41 109 ASN A O 1
ATOM 729 N N . ALA A 1 112 ? 10.428 0.184 21.434 1.00 29.44 110 ALA A N 1
ATOM 730 C CA . ALA A 1 112 ? 11.123 -0.840 22.219 1.00 30.43 110 ALA A CA 1
ATOM 731 C C . ALA A 1 112 ? 11.485 -0.422 23.640 1.00 31.41 110 ALA A C 1
ATOM 732 O O . ALA A 1 112 ? 11.460 -1.243 24.535 1.00 30.66 110 ALA A O 1
ATOM 742 N N . SER A 1 114 ? 9.868 1.686 25.822 1.00 31.65 112 SER A N 1
ATOM 743 C CA . SER A 1 114 ? 8.696 1.532 26.671 1.00 31.55 112 SER A CA 1
ATOM 744 C C . SER A 1 114 ? 8.333 0.067 26.851 1.00 29.93 112 SER A C 1
ATOM 745 O O . SER A 1 114 ? 7.988 -0.373 27.961 1.00 29.94 112 SER A O 1
ATOM 748 N N . PHE A 1 115 ? 8.367 -0.674 25.753 1.00 28.22 113 PHE A N 1
ATOM 749 C CA . PHE A 1 115 ? 7.988 -2.076 25.800 1.00 27.71 113 PHE A CA 1
ATOM 750 C C . PHE A 1 115 ? 8.860 -2.952 26.717 1.00 27.33 113 PHE A C 1
ATOM 751 O O . PHE A 1 115 ? 8.336 -3.772 27.477 1.00 27.17 113 PHE A O 1
ATOM 759 N N . LEU A 1 116 ? 10.181 -2.793 26.618 1.00 26.47 114 LEU A N 1
ATOM 760 C CA . LEU A 1 116 ? 11.135 -3.626 27.359 1.00 25.44 114 LEU A CA 1
ATOM 761 C C . LEU A 1 116 ? 11.334 -3.182 28.802 1.00 25.68 114 LEU A C 1
ATOM 762 O O . LEU A 1 116 ? 11.910 -3.924 29.606 1.00 26.26 114 LEU A O 1
ATOM 767 N N . ALA A 1 117 ? 10.868 -1.978 29.129 1.00 25.59 115 ALA A N 1
ATOM 768 C CA . ALA A 1 117 ? 10.954 -1.442 30.499 1.00 26.63 115 ALA A CA 1
ATOM 769 C C . ALA A 1 117 ? 9.770 -1.910 31.327 1.00 27.57 115 ALA A C 1
ATOM 770 O O . ALA A 1 117 ? 8.959 -1.088 31.815 1.00 29.29 115 ALA A O 1
ATOM 772 N N . GLN A 1 118 ? 9.699 -3.225 31.500 1.00 27.56 116 GLN A N 1
ATOM 773 C CA . GLN A 1 118 ? 8.734 -3.894 32.363 1.00 28.68 116 GLN A CA 1
ATOM 774 C C . GLN A 1 118 ? 9.271 -5.323 32.645 1.00 28.42 116 GLN A C 1
ATOM 775 O O . GLN A 1 118 ? 10.227 -5.757 31.992 1.00 29.43 116 GLN A O 1
ATOM 781 N N . LYS A 1 119 ? 8.670 -6.040 33.594 1.00 28.29 117 LYS A N 1
ATOM 782 C CA A LYS A 1 119 ? 9.023 -7.441 33.815 0.50 28.62 117 LYS A CA 1
ATOM 783 C CA B LYS A 1 119 ? 9.003 -7.440 33.825 0.50 28.79 117 LYS A CA 1
ATOM 784 C C . LYS A 1 119 ? 8.744 -8.247 32.549 1.00 29.01 117 LYS A C 1
ATOM 785 O O . LYS A 1 119 ? 7.581 -8.368 32.110 1.00 28.45 117 LYS A O 1
ATOM 796 N N . GLY A 1 120 ? 9.808 -8.805 31.978 1.00 28.54 118 GLY A N 1
ATOM 797 C CA . GLY A 1 120 ? 9.704 -9.530 30.725 1.00 29.37 118 GLY A CA 1
ATOM 798 C C . GLY A 1 120 ? 9.490 -11.006 30.863 1.00 30.11 118 GLY A C 1
ATOM 799 O O . GLY A 1 120 ? 9.291 -11.527 31.962 1.00 28.87 118 GLY A O 1
ATOM 800 N N . THR A 1 121 ? 9.530 -11.675 29.722 1.00 30.49 119 THR A N 1
ATOM 801 C CA . THR A 1 121 ? 9.397 -13.112 29.655 1.00 31.00 119 THR A CA 1
ATOM 802 C C . THR A 1 121 ? 10.577 -13.662 28.834 1.00 30.41 119 THR A C 1
ATOM 803 O O . THR A 1 121 ? 10.982 -13.032 27.863 1.00 30.30 119 THR A O 1
ATOM 807 N N . PRO A 1 122 ? 11.196 -14.781 29.274 1.00 30.24 120 PRO A N 1
ATOM 808 C CA . PRO A 1 122 ? 12.430 -15.200 28.592 1.00 30.51 120 PRO A CA 1
ATOM 809 C C . PRO A 1 122 ? 12.266 -15.727 27.151 1.00 30.00 120 PRO A C 1
ATOM 810 O O . PRO A 1 122 ? 11.343 -16.499 26.841 1.00 29.23 120 PRO A O 1
ATOM 814 N N . HIS A 1 123 ? 13.175 -15.292 26.285 1.00 29.55 121 HIS A N 1
ATOM 815 C CA . HIS A 1 123 ? 13.227 -15.746 24.894 1.00 28.54 121 HIS A CA 1
ATOM 816 C C . HIS A 1 123 ? 14.580 -16.379 24.584 1.00 29.13 121 HIS A C 1
ATOM 817 O O . HIS A 1 123 ? 15.627 -15.932 25.083 1.00 28.99 121 HIS A O 1
ATOM 824 N N . ASN A 1 124 ? 14.537 -17.396 23.728 1.00 28.77 122 ASN A N 1
ATOM 825 C CA . ASN A 1 124 ? 15.701 -18.099 23.224 1.00 29.50 122 ASN A CA 1
ATOM 826 C C . ASN A 1 124 ? 16.482 -17.297 22.163 1.00 28.76 122 ASN A C 1
ATOM 827 O O . ASN A 1 124 ? 17.725 -17.412 22.069 1.00 29.30 122 ASN A O 1
ATOM 832 N N . ILE A 1 125 ? 15.751 -16.516 21.365 1.00 27.27 123 ILE A N 1
ATOM 833 C CA . ILE A 1 125 ? 16.325 -15.744 20.250 1.00 26.74 123 ILE A CA 1
ATOM 834 C C . ILE A 1 125 ? 15.747 -14.338 20.205 1.00 26.33 123 ILE A C 1
ATOM 835 O O . ILE A 1 125 ? 14.524 -14.155 20.131 1.00 27.50 123 ILE A O 1
ATOM 840 N N . VAL A 1 126 ? 16.614 -13.343 20.206 1.00 26.81 124 VAL A N 1
ATOM 841 C CA . VAL A 1 126 ? 16.171 -11.932 20.117 1.00 26.38 124 VAL A CA 1
ATOM 842 C C . VAL A 1 126 ? 16.876 -11.221 18.979 1.00 26.51 124 VAL A C 1
ATOM 843 O O . VAL A 1 126 ? 18.101 -11.374 18.794 1.00 26.66 124 VAL A O 1
ATOM 847 N N . PHE A 1 127 ? 16.091 -10.464 18.212 1.00 26.29 125 PHE A N 1
ATOM 848 C CA . PHE A 1 127 ? 16.593 -9.674 17.095 1.00 26.92 125 PHE A CA 1
ATOM 849 C C . PHE A 1 127 ? 16.616 -8.192 17.477 1.00 27.06 125 PHE A C 1
ATOM 850 O O . PHE A 1 127 ? 15.584 -7.625 17.853 1.00 25.42 125 PHE A O 1
ATOM 858 N N . VAL A 1 128 ? 17.799 -7.592 17.336 1.00 26.91 126 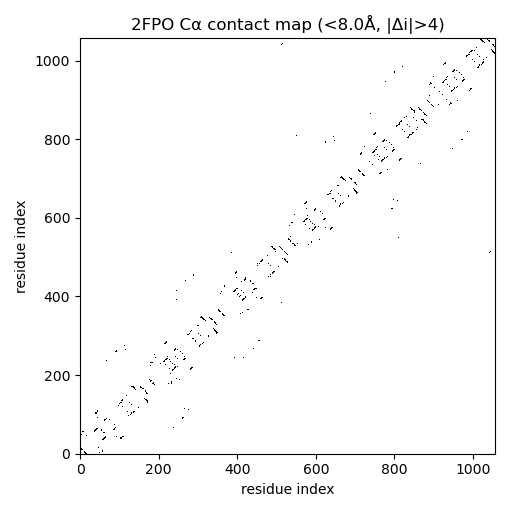VAL A N 1
ATOM 859 C CA . VAL A 1 128 ? 18.052 -6.173 17.663 1.00 27.68 126 VAL A CA 1
ATOM 860 C C . VAL A 1 128 ? 18.675 -5.469 16.457 1.00 27.38 126 VAL A C 1
ATOM 861 O O . VAL A 1 128 ? 19.899 -5.342 16.315 1.00 28.14 126 VAL A O 1
ATOM 865 N N . ASP A 1 129 ? 17.807 -4.985 15.583 1.00 27.73 127 ASP A N 1
ATOM 866 C CA . ASP A 1 129 ? 18.237 -4.261 14.409 1.00 28.49 127 ASP A CA 1
ATOM 867 C C . ASP A 1 129 ? 17.488 -2.928 14.435 1.00 28.52 127 ASP A C 1
ATOM 868 O O . ASP A 1 129 ? 16.490 -2.767 13.754 1.00 27.25 127 ASP A O 1
ATOM 873 N N . PRO A 1 130 ? 17.946 -1.976 15.272 1.00 28.14 128 PRO A N 1
ATOM 874 C CA . PRO A 1 130 ? 17.188 -0.720 15.328 1.00 27.25 128 PRO A CA 1
ATOM 875 C C . PRO A 1 130 ? 17.289 0.165 14.076 1.00 27.06 128 PRO A C 1
ATOM 876 O O . PRO A 1 130 ? 18.292 0.067 13.329 1.00 27.55 128 PRO A O 1
ATOM 880 N N . PRO A 1 131 ? 16.268 1.033 13.840 1.00 26.26 129 PRO A N 1
ATOM 881 C CA . PRO A 1 131 ? 16.254 1.909 12.673 1.00 26.93 129 PRO A CA 1
ATOM 882 C C . PRO A 1 131 ? 17.428 2.890 12.712 1.00 27.03 129 PRO A C 1
ATOM 883 O O . PRO A 1 131 ? 17.931 3.311 11.675 1.00 27.22 129 PRO A O 1
ATOM 887 N N . PHE A 1 132 ? 17.870 3.239 13.912 1.00 27.49 130 PHE A N 1
ATOM 888 C CA . PHE A 1 132 ? 19.126 3.970 14.070 1.00 27.94 130 PHE A CA 1
ATOM 889 C C . PHE A 1 132 ? 19.795 3.443 15.350 1.00 28.59 130 PHE A C 1
ATOM 890 O O . PHE A 1 132 ? 19.118 2.894 16.210 1.00 27.01 130 PHE A O 1
ATOM 898 N N . ARG A 1 133 ? 21.107 3.629 15.473 1.00 29.85 131 ARG A N 1
ATOM 899 C CA A ARG A 1 133 ? 21.935 2.974 16.499 0.50 31.28 131 ARG A CA 1
ATOM 900 C CA B ARG A 1 133 ? 21.851 2.947 16.530 0.50 31.14 131 ARG A CA 1
ATOM 901 C C . ARG A 1 133 ? 21.960 3.746 17.825 1.00 31.42 131 ARG A C 1
ATOM 902 O O . ARG A 1 133 ? 21.597 3.223 18.896 1.00 30.48 131 ARG A O 1
ATOM 917 N N . ARG A 1 134 ? 22.461 4.978 17.736 1.00 31.37 132 ARG A N 1
ATOM 918 C CA . ARG A 1 134 ? 22.735 5.779 18.914 1.00 32.39 132 ARG A CA 1
ATOM 919 C C . ARG A 1 134 ? 21.466 6.308 19.548 1.00 32.42 132 ARG A C 1
ATOM 920 O O . ARG A 1 134 ? 20.707 7.076 18.934 1.00 31.92 132 ARG A O 1
ATOM 928 N N . GLY A 1 135 ? 21.259 5.898 20.798 1.00 32.63 133 GLY A N 1
ATOM 929 C CA . GLY A 1 135 ? 20.003 6.159 21.507 1.00 33.15 133 GLY A CA 1
ATOM 930 C C . GLY A 1 135 ? 19.128 4.937 21.693 1.00 32.89 133 GLY A C 1
ATOM 931 O O . GLY A 1 135 ? 18.249 4.939 22.540 1.00 33.65 133 GLY A O 1
ATOM 932 N N . LEU A 1 136 ? 19.349 3.893 20.885 1.00 32.73 134 LEU A N 1
ATOM 933 C CA . LEU A 1 136 ? 18.545 2.668 20.939 1.00 32.10 134 LEU A CA 1
ATOM 934 C C . LEU A 1 136 ? 19.378 1.414 21.196 1.00 31.80 134 LEU A C 1
ATOM 935 O O . LEU A 1 136 ? 18.981 0.571 21.973 1.00 32.38 134 LEU A O 1
ATOM 940 N N . LEU A 1 137 ? 20.506 1.256 20.523 1.00 31.13 135 LEU A N 1
ATOM 941 C CA . LEU A 1 137 ? 21.151 -0.060 20.518 1.00 31.01 135 LEU A CA 1
ATOM 942 C C . LEU A 1 137 ? 21.577 -0.546 21.915 1.00 30.66 135 LEU A C 1
ATOM 943 O O . LEU A 1 137 ? 21.122 -1.594 22.371 1.00 29.70 135 LEU A O 1
ATOM 948 N N . GLU A 1 138 ? 22.453 0.211 22.574 1.00 30.01 136 GLU A N 1
ATOM 949 C CA . GLU A 1 138 ? 22.922 -0.191 23.887 1.00 31.47 136 GLU A CA 1
ATOM 950 C C . GLU A 1 138 ? 21.839 -0.212 24.950 1.00 30.89 136 GLU A C 1
ATOM 951 O O . GLU A 1 138 ? 21.907 -1.048 25.852 1.00 29.74 136 GLU A O 1
ATOM 957 N N . GLU A 1 139 ? 20.878 0.718 24.833 1.00 29.82 137 GLU A N 1
ATOM 958 C CA . GLU A 1 139 ? 19.729 0.839 25.728 1.00 30.51 137 GLU A CA 1
ATOM 959 C C . GLU A 1 139 ? 18.862 -0.411 25.680 1.00 30.19 137 GLU A C 1
ATOM 960 O O . GLU A 1 139 ? 18.407 -0.908 26.711 1.00 29.61 137 GLU A O 1
ATOM 966 N N . THR A 1 140 ? 18.637 -0.897 24.466 1.00 29.43 138 THR A N 1
ATOM 967 C CA . THR A 1 140 ? 17.814 -2.091 24.221 1.00 29.88 138 THR A CA 1
ATOM 968 C C . THR A 1 140 ? 18.504 -3.303 24.816 1.00 29.14 138 THR A C 1
ATOM 969 O O . THR A 1 140 ? 17.901 -4.092 25.527 1.00 28.94 138 THR A O 1
ATOM 973 N N . ILE A 1 141 ? 19.787 -3.439 24.508 1.00 28.64 139 ILE A N 1
ATOM 974 C CA . ILE A 1 141 ? 20.636 -4.488 25.066 1.00 27.62 139 ILE A CA 1
ATOM 975 C C . ILE A 1 141 ? 20.585 -4.554 26.611 1.00 28.58 139 ILE A C 1
ATOM 976 O O . ILE A 1 141 ? 20.466 -5.634 27.187 1.00 27.92 139 ILE A O 1
ATOM 981 N N . ASN A 1 142 ? 20.628 -3.400 27.269 1.00 28.71 140 ASN A N 1
ATOM 982 C CA . ASN A 1 142 ? 20.593 -3.401 28.746 1.00 30.28 140 ASN A CA 1
ATOM 983 C C . ASN A 1 142 ? 19.229 -3.737 29.297 1.00 29.87 140 ASN A C 1
ATOM 984 O O . ASN A 1 142 ? 19.128 -4.407 30.316 1.00 29.89 140 ASN A O 1
ATOM 989 N N . LEU A 1 143 ? 18.175 -3.264 28.628 1.00 29.61 141 LEU A N 1
ATOM 990 C CA . LEU A 1 143 ? 16.808 -3.593 29.040 1.00 29.12 141 LEU A CA 1
ATOM 991 C C . LEU A 1 143 ? 16.529 -5.075 28.885 1.00 29.13 141 LEU A C 1
ATOM 992 O O . LEU A 1 143 ? 15.930 -5.671 29.771 1.00 27.95 141 LEU A O 1
ATOM 997 N N . LEU A 1 144 ? 16.976 -5.665 27.763 1.00 28.82 142 LEU A N 1
ATOM 998 C CA . LEU A 1 144 ? 16.834 -7.120 27.534 1.00 27.64 142 LEU A CA 1
ATOM 999 C C . LEU A 1 144 ? 17.445 -7.916 28.668 1.00 28.03 142 LEU A C 1
ATOM 1000 O O . LEU A 1 144 ? 16.816 -8.801 29.250 1.00 26.76 142 LEU A O 1
ATOM 1005 N N . GLU A 1 145 ? 18.684 -7.590 28.995 1.00 29.17 143 GLU A N 1
ATOM 1006 C CA . GLU A 1 145 ? 19.390 -8.243 30.103 1.00 29.08 143 GLU A CA 1
ATOM 1007 C C . GLU A 1 145 ? 18.786 -7.976 31.498 1.00 29.89 143 GLU A C 1
ATOM 1008 O O . GLU A 1 145 ? 18.812 -8.851 32.345 1.00 28.70 143 GLU A O 1
ATOM 1014 N N . ASP A 1 146 ? 18.289 -6.762 31.749 1.00 31.15 144 ASP A N 1
ATOM 1015 C CA . ASP A 1 146 ? 17.913 -6.375 33.115 1.00 31.38 144 ASP A CA 1
ATOM 1016 C C . ASP A 1 146 ? 16.483 -6.753 33.472 1.00 30.96 144 ASP A C 1
ATOM 1017 O O . ASP A 1 146 ? 16.165 -6.888 34.640 1.00 30.47 144 ASP A O 1
ATOM 1022 N N . ASN A 1 147 ? 15.629 -6.924 32.469 1.00 29.97 145 ASN A N 1
ATOM 1023 C CA . ASN A 1 147 ? 14.210 -7.115 32.714 1.00 30.27 145 ASN A CA 1
ATOM 1024 C C . ASN A 1 147 ? 13.669 -8.528 32.422 1.00 29.77 145 ASN A C 1
ATOM 1025 O O . ASN A 1 147 ? 12.464 -8.726 32.327 1.00 29.76 145 ASN A O 1
ATOM 1030 N N . GLY A 1 148 ? 14.567 -9.508 32.312 1.00 29.67 146 GLY A N 1
ATOM 1031 C CA . GLY A 1 148 ? 14.156 -10.904 32.208 1.00 28.67 146 GLY A CA 1
ATOM 1032 C C . GLY A 1 148 ? 13.675 -11.332 30.835 1.00 29.06 146 GLY A C 1
ATOM 1033 O O . GLY A 1 148 ? 12.950 -12.323 30.705 1.00 28.36 146 GLY A O 1
ATOM 1034 N N . TRP A 1 149 ? 14.096 -10.620 29.789 1.00 27.51 147 TRP A N 1
ATOM 1035 C CA . TRP A 1 149 ? 13.670 -10.977 28.439 1.00 27.42 147 TRP A CA 1
ATOM 1036 C C . TRP A 1 149 ? 14.438 -12.165 27.816 1.00 26.67 147 TRP A C 1
ATOM 1037 O O . TRP A 1 149 ? 14.117 -12.622 26.720 1.00 26.24 147 TRP A O 1
ATOM 1048 N N . LEU A 1 150 ? 15.484 -12.623 28.489 1.00 27.26 148 LEU A N 1
ATOM 1049 C CA . LEU A 1 150 ? 16.416 -13.586 27.880 1.00 27.56 148 LEU A CA 1
ATOM 1050 C C . LEU A 1 150 ? 16.326 -14.886 28.648 1.00 28.52 148 LEU A C 1
ATOM 1051 O O . LEU A 1 150 ? 16.311 -14.863 29.861 1.00 28.06 148 LEU A O 1
ATOM 1056 N N . ALA A 1 151 ? 16.240 -16.002 27.929 1.00 29.87 149 ALA A N 1
ATOM 1057 C CA . ALA A 1 151 ? 16.356 -17.321 28.519 1.00 31.49 149 ALA A CA 1
ATOM 1058 C C . ALA A 1 151 ? 17.807 -17.487 28.917 1.00 32.89 149 ALA A C 1
ATOM 1059 O O . ALA A 1 151 ? 18.682 -16.764 28.428 1.00 32.18 149 ALA A O 1
ATOM 1061 N N . ASP A 1 152 ? 18.028 -18.406 29.851 1.00 34.70 150 ASP A N 1
ATOM 1062 C CA . ASP A 1 152 ? 19.349 -18.774 30.350 1.00 37.21 150 ASP A CA 1
ATOM 1063 C C . ASP A 1 152 ? 20.497 -18.712 29.344 1.00 37.59 150 ASP A C 1
ATOM 1064 O O . ASP A 1 152 ? 21.529 -18.103 29.675 1.00 38.97 150 ASP A O 1
ATOM 1069 N N . GLU A 1 153 ? 20.337 -19.311 28.151 1.00 36.44 151 GLU A N 1
ATOM 1070 C CA . GLU A 1 153 ? 21.403 -19.283 27.143 1.00 37.02 151 GLU A CA 1
ATOM 1071 C C . GLU A 1 153 ? 20.987 -18.635 25.825 1.00 35.81 151 GLU A C 1
ATOM 1072 O O . GLU A 1 153 ? 21.230 -19.178 24.751 1.00 37.19 151 GLU A O 1
ATOM 1078 N N . ALA A 1 154 ? 20.376 -17.469 25.906 1.00 33.84 152 ALA A N 1
ATOM 1079 C CA . ALA A 1 154 ? 19.802 -16.817 24.736 1.00 32.33 152 ALA A CA 1
ATOM 1080 C C . ALA A 1 154 ? 20.839 -16.354 23.685 1.00 31.28 152 ALA A C 1
ATOM 1081 O O . ALA A 1 154 ? 22.012 -16.108 24.002 1.00 30.60 152 ALA A O 1
ATOM 1083 N N . LEU A 1 155 ? 20.376 -16.252 22.441 1.00 30.02 153 LEU A N 1
ATOM 1084 C CA . LEU A 1 155 ? 21.130 -15.678 21.327 1.00 29.66 153 LEU A CA 1
ATOM 1085 C C . LEU A 1 155 ? 20.494 -14.364 20.971 1.00 29.49 153 LEU A C 1
ATOM 1086 O O . LEU A 1 155 ? 19.271 -14.290 20.843 1.00 30.65 153 LEU A O 1
ATOM 1091 N N . ILE A 1 156 ? 21.298 -13.314 20.892 1.00 29.75 154 ILE A N 1
ATOM 1092 C CA . ILE A 1 156 ? 20.814 -11.977 20.548 1.00 29.13 154 ILE A CA 1
ATOM 1093 C C . ILE A 1 156 ? 21.533 -11.489 19.270 1.00 29.30 154 ILE A C 1
ATOM 1094 O O . ILE A 1 156 ? 22.749 -11.354 19.227 1.00 29.89 154 ILE A O 1
ATOM 1099 N N . TYR A 1 157 ? 20.764 -11.247 18.234 1.00 29.30 155 TYR A N 1
ATOM 1100 C CA . TYR A 1 157 ? 21.308 -10.790 16.963 1.00 29.31 155 TYR A CA 1
ATOM 1101 C C . TYR A 1 157 ? 21.342 -9.277 17.027 1.00 28.17 155 TYR A C 1
ATOM 1102 O O . TYR A 1 157 ? 20.347 -8.650 17.403 1.00 26.62 155 TYR A O 1
ATOM 1111 N N . VAL A 1 158 ? 22.497 -8.713 16.692 1.00 27.45 156 VAL A N 1
ATOM 1112 C CA . VAL A 1 158 ? 22.718 -7.279 16.736 1.00 29.18 156 VAL A CA 1
ATOM 1113 C C . VAL A 1 158 ? 23.323 -6.865 15.404 1.00 30.07 156 VAL A C 1
ATOM 1114 O O . VAL A 1 158 ? 24.303 -7.441 14.938 1.00 29.65 156 VAL A O 1
ATOM 1118 N N . GLU A 1 159 ? 22.669 -5.906 14.761 1.00 30.98 157 GLU A N 1
ATOM 1119 C CA . GLU A 1 159 ? 23.141 -5.332 13.529 1.00 32.14 157 GLU A CA 1
ATOM 1120 C C . GLU A 1 159 ? 23.590 -3.870 13.789 1.00 32.85 157 GLU A C 1
ATOM 1121 O O . GLU A 1 159 ? 22.880 -3.086 14.449 1.00 32.16 157 GLU A O 1
ATOM 1127 N N . SER A 1 160 ? 24.771 -3.521 13.273 1.00 33.16 158 SER A N 1
ATOM 1128 C CA . SER A 1 160 ? 25.362 -2.216 13.532 1.00 33.17 158 SER A CA 1
ATOM 1129 C C . SER A 1 160 ? 26.417 -1.830 12.498 1.00 32.99 158 SER A C 1
ATOM 1130 O O . SER A 1 160 ? 27.154 -2.676 12.031 1.00 32.22 158 SER A O 1
ATOM 1133 N N . GLU A 1 161 ? 26.493 -0.539 12.171 1.00 33.31 159 GLU A N 1
ATOM 1134 C CA A GLU A 1 161 ? 27.520 -0.034 11.263 0.50 33.66 159 GLU A CA 1
ATOM 1135 C CA B GLU A 1 161 ? 27.522 -0.018 11.270 0.50 34.16 159 GLU A CA 1
ATOM 1136 C C . GLU A 1 161 ? 28.900 -0.238 11.875 1.00 34.17 159 GLU A C 1
ATOM 1137 O O . GLU A 1 161 ? 29.109 0.063 13.055 1.00 34.09 159 GLU A O 1
ATOM 1148 N N . VAL A 1 162 ? 29.819 -0.766 11.075 1.00 34.71 160 VAL A N 1
ATOM 1149 C CA . VAL A 1 162 ? 31.220 -1.004 11.489 1.00 37.02 160 VAL A CA 1
ATOM 1150 C C . VAL A 1 162 ? 31.823 0.201 12.218 1.00 38.05 160 VAL A C 1
ATOM 1151 O O . VAL A 1 162 ? 32.400 0.063 13.305 1.00 38.37 160 VAL A O 1
ATOM 1155 N N . GLU A 1 163 ? 31.634 1.374 11.617 1.00 39.38 161 GLU A N 1
ATOM 1156 C CA . GLU A 1 163 ? 32.114 2.657 12.127 1.00 40.91 161 GLU A CA 1
ATOM 1157 C C . GLU A 1 163 ? 31.812 2.888 13.611 1.00 41.00 161 GLU A C 1
ATOM 1158 O O . GLU A 1 163 ? 32.504 3.679 14.272 1.00 40.80 161 GLU A O 1
ATOM 1164 N N . ASN A 1 164 ? 30.792 2.192 14.119 1.00 40.31 162 ASN A N 1
ATOM 1165 C CA . ASN A 1 164 ? 30.343 2.343 15.497 1.00 40.12 162 ASN A CA 1
ATOM 1166 C C . ASN A 1 164 ? 31.220 1.606 16.488 1.00 39.73 162 ASN A C 1
ATOM 1167 O O . ASN A 1 164 ? 31.182 1.918 17.667 1.00 40.10 162 ASN A O 1
ATOM 1172 N N . GLY A 1 165 ? 32.001 0.640 16.008 1.00 39.17 163 GLY A N 1
ATOM 1173 C CA . GLY A 1 165 ? 32.738 -0.275 16.875 1.00 38.76 163 GLY A CA 1
ATOM 1174 C C . GLY A 1 165 ? 31.867 -1.374 17.480 1.00 38.79 163 GLY A C 1
ATOM 1175 O O . GLY A 1 165 ? 30.681 -1.524 17.128 1.00 39.07 163 GLY A O 1
ATOM 1176 N N . LEU A 1 166 ? 32.443 -2.139 18.407 1.00 37.88 164 LEU A N 1
ATOM 1177 C CA . LEU A 1 166 ? 31.689 -3.162 19.134 1.00 37.10 164 LEU A CA 1
ATOM 1178 C C . LEU A 1 166 ? 30.764 -2.486 20.132 1.00 36.49 164 LEU A C 1
ATOM 1179 O O . LEU A 1 166 ? 31.201 -1.578 20.846 1.00 36.39 164 LEU A O 1
ATOM 1184 N N . PRO A 1 167 ? 29.475 -2.905 20.181 1.00 35.64 165 PRO A N 1
ATOM 1185 C CA . PRO A 1 167 ? 28.618 -2.312 21.223 1.00 35.04 165 PRO A CA 1
ATOM 1186 C C . PRO A 1 167 ? 29.002 -2.800 22.621 1.00 34.29 165 PRO A C 1
ATOM 1187 O O . PRO A 1 167 ? 29.492 -3.920 22.775 1.00 33.41 165 PRO A O 1
ATOM 1191 N N . THR A 1 168 ? 28.790 -1.939 23.615 1.00 34.24 166 THR A N 1
ATOM 1192 C CA . THR A 1 168 ? 28.875 -2.313 25.012 1.00 33.90 166 THR A CA 1
ATOM 1193 C C . THR A 1 168 ? 27.786 -3.359 25.284 1.00 33.91 166 THR A C 1
ATOM 1194 O O . THR A 1 168 ? 26.587 -3.144 25.009 1.00 33.35 166 THR A O 1
ATOM 1198 N N . VAL A 1 169 ? 28.227 -4.518 25.765 1.00 32.97 167 VAL A N 1
ATOM 1199 C CA . VAL A 1 169 ? 27.322 -5.596 26.132 1.00 32.99 167 VAL A CA 1
ATOM 1200 C C . VAL A 1 169 ? 27.598 -5.955 27.587 1.00 32.67 167 VAL A C 1
ATOM 1201 O O . VAL A 1 169 ? 28.704 -5.714 28.073 1.00 32.50 167 VAL A O 1
ATOM 1205 N N . PRO A 1 170 ? 26.600 -6.520 28.293 1.00 32.84 168 PRO A N 1
ATOM 1206 C CA . PRO A 1 170 ? 26.875 -6.963 29.675 1.00 33.17 168 PRO A CA 1
ATOM 1207 C C . PRO A 1 170 ? 27.967 -8.025 29.703 1.00 33.52 168 PRO A C 1
ATOM 1208 O O . PRO A 1 170 ? 28.242 -8.662 28.684 1.00 33.39 168 PRO A O 1
ATOM 1212 N N . ALA A 1 171 ? 28.582 -8.194 30.867 1.00 33.85 169 ALA A N 1
ATOM 1213 C CA . ALA A 1 171 ? 29.721 -9.078 31.036 1.00 34.22 169 ALA A CA 1
ATOM 1214 C C . ALA A 1 171 ? 29.402 -10.548 30.753 1.00 33.96 169 ALA A C 1
ATOM 1215 O O . ALA A 1 171 ? 30.265 -11.299 30.325 1.00 33.38 169 ALA A O 1
ATOM 1217 N N . ASN A 1 172 ? 28.157 -10.953 30.992 1.00 34.53 170 ASN A N 1
ATOM 1218 C CA . ASN A 1 172 ? 27.732 -12.330 30.694 1.00 34.31 170 ASN A CA 1
ATOM 1219 C C . ASN A 1 172 ? 27.303 -12.575 29.240 1.00 34.05 170 ASN A C 1
ATOM 1220 O O . ASN A 1 172 ? 26.804 -13.663 28.909 1.00 34.24 170 ASN A O 1
ATOM 1225 N N . TRP A 1 173 ? 27.487 -11.576 28.374 1.00 33.70 171 TRP A N 1
ATOM 1226 C CA . TRP A 1 173 ? 27.286 -11.757 26.919 1.00 33.28 171 TRP A CA 1
ATOM 1227 C C . TRP A 1 173 ? 28.629 -11.943 26.229 1.00 33.67 171 TRP A C 1
ATOM 1228 O O . TRP A 1 173 ? 29.564 -11.150 26.425 1.00 33.36 171 TRP A O 1
ATOM 1239 N N . SER A 1 174 ? 28.731 -12.963 25.393 1.00 33.86 172 SER A N 1
ATOM 1240 C CA . SER A 1 174 ? 29.940 -13.115 24.593 1.00 34.48 172 SER A CA 1
ATOM 1241 C C . SER A 1 174 ? 29.602 -13.112 23.109 1.00 33.47 172 SER A C 1
ATOM 1242 O O . SER A 1 174 ? 28.546 -13.623 22.696 1.00 34.06 172 SER A O 1
ATOM 1245 N N . LEU A 1 175 ? 30.482 -12.505 22.316 1.00 32.80 173 LEU A N 1
ATOM 1246 C CA . LEU A 1 175 ? 30.365 -12.535 20.862 1.00 32.47 173 LEU A CA 1
ATOM 1247 C C . LEU A 1 175 ? 30.419 -13.986 20.363 1.00 32.42 173 LEU A C 1
ATOM 1248 O O . LEU A 1 175 ? 31.372 -14.700 20.625 1.00 31.46 173 LEU A O 1
ATOM 1253 N N . HIS A 1 176 ? 29.354 -14.415 19.686 1.00 32.93 174 HIS A N 1
ATOM 1254 C CA . HIS A 1 176 ? 29.187 -15.822 19.294 1.00 33.27 174 HIS A CA 1
ATOM 1255 C C . HIS A 1 176 ? 29.443 -16.061 17.804 1.00 33.26 174 HIS A C 1
ATOM 1256 O O . HIS A 1 176 ? 30.115 -17.027 17.447 1.00 33.33 174 HIS A O 1
ATOM 1263 N N . ARG A 1 177 ? 28.855 -15.210 16.951 1.00 33.18 175 ARG A N 1
ATOM 1264 C CA . ARG A 1 177 ? 29.124 -15.179 15.493 1.00 33.06 175 ARG A CA 1
ATOM 1265 C C . ARG A 1 177 ? 29.278 -13.733 15.051 1.00 33.11 175 ARG A C 1
ATOM 1266 O O . ARG A 1 177 ? 28.706 -12.834 15.655 1.00 32.49 175 ARG A O 1
ATOM 1274 N N . GLU A 1 178 ? 30.031 -13.518 13.981 1.00 33.56 176 GLU A N 1
ATOM 1275 C CA . GLU A 1 178 ? 30.185 -12.190 13.382 1.00 35.10 176 GLU A CA 1
ATOM 1276 C C . GLU A 1 178 ? 30.450 -12.238 11.869 1.00 34.67 176 GLU A C 1
ATOM 1277 O O . GLU A 1 178 ? 31.244 -13.029 11.410 1.00 34.97 176 GLU A O 1
ATOM 1283 N N . LYS A 1 179 ? 29.776 -11.384 11.115 1.00 35.11 177 LYS A N 1
ATOM 1284 C CA . LYS A 1 179 ? 30.067 -11.210 9.703 1.00 36.17 177 LYS A CA 1
ATOM 1285 C C . LYS A 1 179 ? 30.093 -9.723 9.408 1.00 36.57 177 LYS A C 1
ATOM 1286 O O . LYS A 1 179 ? 29.188 -8.984 9.791 1.00 36.76 177 LYS A O 1
ATOM 1292 N N . VAL A 1 180 ? 31.136 -9.284 8.723 1.00 37.39 178 VAL A N 1
ATOM 1293 C CA . VAL A 1 180 ? 31.189 -7.917 8.233 1.00 38.26 178 VAL A CA 1
ATOM 1294 C C . VAL A 1 180 ? 31.016 -7.924 6.719 1.00 38.74 178 VAL A C 1
ATOM 1295 O O . VAL A 1 180 ? 31.731 -8.622 6.009 1.00 38.73 178 VAL A O 1
ATOM 1299 N N . ALA A 1 181 ? 30.019 -7.183 6.246 1.00 39.10 179 ALA A N 1
ATOM 1300 C CA . ALA A 1 181 ? 29.780 -7.017 4.817 1.00 39.75 179 ALA A CA 1
ATOM 1301 C C . ALA A 1 181 ? 29.382 -5.578 4.539 1.00 39.86 179 ALA A C 1
ATOM 1302 O O . ALA A 1 181 ? 28.387 -5.070 5.068 1.00 39.90 179 ALA A O 1
ATOM 1304 N N . GLY A 1 182 ? 30.178 -4.932 3.700 1.00 40.61 180 GLY A N 1
ATOM 1305 C CA . GLY A 1 182 ? 30.004 -3.520 3.403 1.00 40.43 180 GLY A CA 1
ATOM 1306 C C . GLY A 1 182 ? 30.355 -2.661 4.603 1.00 40.19 180 GLY A C 1
ATOM 1307 O O . GLY A 1 182 ? 31.409 -2.810 5.233 1.00 40.01 180 GLY A O 1
ATOM 1308 N N . GLN A 1 183 ? 29.445 -1.758 4.911 1.00 39.74 181 GLN A N 1
ATOM 1309 C CA . GLN A 1 183 ? 29.609 -0.844 6.021 1.00 39.69 181 GLN A CA 1
ATOM 1310 C C . GLN A 1 183 ? 29.052 -1.444 7.323 1.00 37.92 181 GLN A C 1
ATOM 1311 O O . GLN A 1 183 ? 29.014 -0.751 8.328 1.00 37.67 181 GLN A O 1
ATOM 1317 N N . VAL A 1 184 ? 28.617 -2.713 7.304 1.00 36.22 182 VAL A N 1
ATOM 1318 C CA . VAL A 1 184 ? 27.769 -3.258 8.401 1.00 34.73 182 VAL A CA 1
ATOM 1319 C C . VAL A 1 184 ? 28.336 -4.506 9.094 1.00 33.83 182 VAL A C 1
ATOM 1320 O O . VAL A 1 184 ? 28.811 -5.434 8.446 1.00 33.58 182 VAL A O 1
ATOM 1324 N N . ALA A 1 185 ? 28.268 -4.513 10.420 1.00 33.05 183 ALA A N 1
ATOM 1325 C CA . ALA A 1 185 ? 28.667 -5.671 11.205 1.00 33.04 183 ALA A CA 1
ATOM 1326 C C . ALA A 1 185 ? 27.429 -6.397 11.700 1.00 32.83 183 ALA A C 1
ATOM 1327 O O . ALA A 1 185 ? 26.565 -5.814 12.351 1.00 32.89 183 ALA A O 1
ATOM 1329 N N . TYR A 1 186 ? 27.340 -7.675 11.346 1.00 32.99 184 TYR A N 1
ATOM 1330 C CA . TYR A 1 186 ? 26.220 -8.530 11.739 1.00 32.74 184 TYR A CA 1
ATOM 1331 C C . TYR A 1 186 ? 26.741 -9.469 12.808 1.00 31.74 184 TYR A C 1
ATOM 1332 O O . TYR A 1 186 ? 27.672 -10.218 12.564 1.00 32.55 184 TYR A O 1
ATOM 1341 N N . ARG A 1 187 ? 26.165 -9.411 14.002 1.00 30.67 185 ARG A N 1
ATOM 1342 C CA . ARG A 1 187 ? 26.711 -10.161 15.139 1.00 29.67 185 ARG A CA 1
ATOM 1343 C C . ARG A 1 187 ? 25.635 -10.981 15.871 1.00 28.93 185 ARG A C 1
ATOM 1344 O O . ARG A 1 187 ? 24.466 -10.617 15.892 1.00 27.76 185 ARG A O 1
ATOM 1352 N N . LEU A 1 188 ? 26.067 -12.072 16.481 1.00 29.14 186 LEU A N 1
ATOM 1353 C CA . LEU A 1 188 ? 25.230 -12.891 17.331 1.00 29.93 186 LEU A CA 1
ATOM 1354 C C . LEU A 1 188 ? 25.955 -13.093 18.650 1.00 30.35 186 LEU A C 1
ATOM 1355 O O . LEU A 1 188 ? 27.107 -13.532 18.665 1.00 30.00 186 LEU A O 1
ATOM 1360 N N . TYR A 1 189 ? 25.305 -12.672 19.738 1.00 30.36 187 TYR A N 1
ATOM 1361 C CA . TYR A 1 189 ? 25.836 -12.801 21.076 1.00 31.23 187 TYR A CA 1
ATOM 1362 C C . TYR A 1 189 ? 25.151 -13.956 21.755 1.00 32.56 187 TYR A C 1
ATOM 1363 O O . TYR A 1 189 ? 23.973 -14.207 21.521 1.00 32.09 187 TYR A O 1
ATOM 1372 N N . GLN A 1 190 ? 25.908 -14.671 22.579 1.00 34.12 188 GLN A N 1
ATOM 1373 C CA . GLN A 1 190 ? 25.337 -15.684 23.445 1.00 36.31 188 GLN A CA 1
ATOM 1374 C C . GLN A 1 190 ? 25.427 -15.244 24.908 1.00 37.79 188 GLN A C 1
ATOM 1375 O O . GLN A 1 190 ? 26.494 -14.829 25.401 1.00 36.59 188 GLN A O 1
ATOM 1381 N N . ARG A 1 191 ? 24.295 -15.369 25.586 1.00 39.53 189 ARG A N 1
ATOM 1382 C CA . ARG A 1 191 ? 24.147 -14.891 26.932 1.00 42.53 189 ARG A CA 1
ATOM 1383 C C . ARG A 1 191 ? 24.165 -16.050 27.919 1.00 44.98 189 ARG A C 1
ATOM 1384 O O . ARG A 1 191 ? 23.494 -17.064 27.715 1.00 46.24 189 ARG A O 1
ATOM 1392 N N . GLU A 1 192 ? 24.967 -15.917 28.967 1.00 47.13 190 GLU A N 1
ATOM 1393 C CA . GLU A 1 192 ? 24.923 -16.866 30.087 1.00 49.52 190 GLU A CA 1
ATOM 1394 C C . GLU A 1 192 ? 24.133 -16.295 31.256 1.00 50.45 190 GLU A C 1
ATOM 1395 O O . GLU A 1 192 ? 24.434 -15.198 31.737 1.00 50.46 190 GLU A O 1
ATOM 1401 N N . ALA A 1 193 ? 23.117 -17.029 31.704 1.00 52.35 191 ALA A N 1
ATOM 1402 C CA . ALA A 1 193 ? 22.334 -16.618 32.881 1.00 53.92 191 ALA A CA 1
ATOM 1403 C C . ALA A 1 193 ? 23.245 -16.383 34.072 1.00 54.73 191 ALA A C 1
ATOM 1404 O O . ALA A 1 193 ? 23.639 -17.336 34.741 1.00 55.02 191 ALA A O 1
ATOM 1406 N N . GLN A 1 194 ? 23.595 -15.114 34.297 1.00 55.86 192 GLN A N 1
ATOM 1407 C CA . GLN A 1 194 ? 24.386 -14.677 35.460 1.00 56.92 192 GLN A CA 1
ATOM 1408 C C . GLN A 1 194 ? 24.367 -13.149 35.595 1.00 57.16 192 GLN A C 1
ATOM 1409 O O . GLN A 1 194 ? 25.026 -12.584 36.472 1.00 57.60 192 GLN A O 1
ATOM 1415 N N . GLY B 1 12 ? 1.483 25.388 33.482 1.00 45.87 10 GLY B N 1
ATOM 1416 C CA . GLY B 1 12 ? 1.852 24.877 32.127 1.00 45.34 10 GLY B CA 1
ATOM 1417 C C . GLY B 1 12 ? 0.909 23.811 31.586 1.00 45.27 10 GLY B C 1
ATOM 1418 O O . GLY B 1 12 ? 0.663 22.791 32.231 1.00 44.80 10 GLY B O 1
ATOM 1419 N N . GLN B 1 13 ? 0.409 24.041 30.377 1.00 45.70 11 GLN B N 1
ATOM 1420 C CA . GLN B 1 13 ? -0.566 23.156 29.748 1.00 46.01 11 GLN B CA 1
ATOM 1421 C C . GLN B 1 13 ? -0.479 23.232 28.221 1.00 45.88 11 GLN B C 1
ATOM 1422 O O . GLN B 1 13 ? -0.333 24.309 27.661 1.00 46.31 11 GLN B O 1
ATOM 1428 N N . ILE B 1 14 ? -0.559 22.082 27.557 1.00 45.39 12 ILE B N 1
ATOM 1429 C CA . ILE B 1 14 ? -0.698 22.034 26.105 1.00 44.76 12 ILE B CA 1
ATOM 1430 C C . ILE B 1 14 ? -2.070 21.467 25.761 1.00 44.06 12 ILE B C 1
ATOM 1431 O O . ILE B 1 14 ? -2.529 20.538 26.420 1.00 44.15 12 ILE B O 1
ATOM 1436 N N . ARG B 1 15 ? -2.733 22.028 24.748 1.00 43.20 13 ARG B N 1
ATOM 1437 C CA . ARG B 1 15 ? -4.001 21.474 24.270 1.00 42.69 13 ARG B CA 1
ATOM 1438 C C . ARG B 1 15 ? -3.969 20.986 22.813 1.00 41.75 13 ARG B C 1
ATOM 1439 O O . ARG B 1 15 ? -3.622 21.743 21.901 1.00 42.23 13 ARG B O 1
ATOM 1447 N N . ILE B 1 16 ? -4.351 19.731 22.587 1.00 40.61 14 ILE B N 1
ATOM 1448 C CA . ILE B 1 16 ? -4.436 19.205 21.218 1.00 39.75 14 ILE B CA 1
ATOM 1449 C C . ILE B 1 16 ? -5.654 19.802 20.491 1.00 38.98 14 ILE B C 1
ATOM 1450 O O . ILE B 1 16 ? -6.761 19.852 21.043 1.00 38.53 14 ILE B O 1
ATOM 1455 N N . ILE B 1 17 ? -5.417 20.268 19.264 1.00 38.13 15 ILE B N 1
ATOM 1456 C CA . ILE B 1 17 ? -6.409 20.995 18.4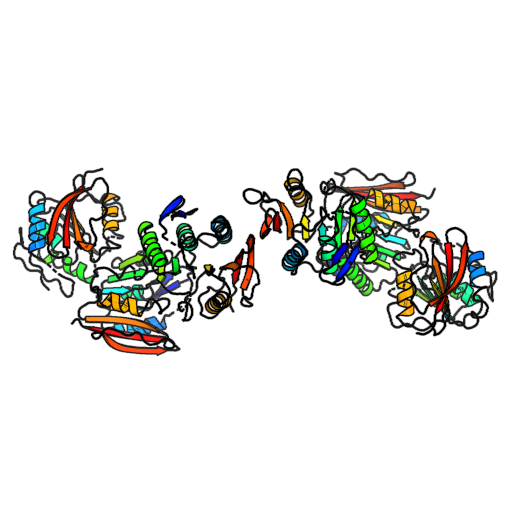50 1.00 37.17 15 ILE B CA 1
ATOM 1457 C C . ILE B 1 17 ? -7.292 20.069 17.626 1.00 36.63 15 ILE B C 1
ATOM 1458 O O . ILE B 1 17 ? -8.505 20.226 17.589 1.00 36.63 15 ILE B O 1
ATOM 1463 N N . GLY B 1 18 ? -6.684 19.109 16.949 1.00 36.30 16 GLY B N 1
ATOM 1464 C CA . GLY B 1 18 ? -7.438 18.224 16.077 1.00 35.56 16 GLY B CA 1
ATOM 1465 C C . GLY B 1 18 ? -7.149 16.760 16.310 1.00 35.16 16 GLY B C 1
ATOM 1466 O O . GLY B 1 18 ? -6.344 16.401 17.171 1.00 34.46 16 GLY B O 1
ATOM 1467 N N . GLY B 1 19 ? -7.834 15.929 15.529 1.00 35.00 17 GLY B N 1
ATOM 1468 C CA . GLY B 1 19 ? -7.628 14.495 15.505 1.00 34.60 17 GLY B CA 1
ATOM 1469 C C . GLY B 1 19 ? -8.307 13.743 16.625 1.00 34.66 17 GLY B C 1
ATOM 1470 O O . GLY B 1 19 ? -9.263 14.230 17.231 1.00 33.71 17 GLY B O 1
ATOM 1471 N N . GLN B 1 20 ? -7.789 12.544 16.886 1.00 34.49 18 GLN B N 1
ATOM 1472 C CA . GLN B 1 20 ? -8.367 11.603 17.832 1.00 34.38 18 GLN B CA 1
ATOM 1473 C C . GLN B 1 20 ? -8.348 12.110 19.274 1.00 34.42 18 GLN B C 1
ATOM 1474 O O . GLN B 1 20 ? -9.187 11.704 20.077 1.00 33.69 18 GLN B O 1
ATOM 1480 N N . TRP B 1 21 ? -7.397 12.993 19.589 1.00 34.32 19 TRP B N 1
ATOM 1481 C CA . TRP B 1 21 ? -7.280 13.578 20.927 1.00 34.80 19 TRP B CA 1
ATOM 1482 C C . TRP B 1 21 ? -7.689 15.041 20.972 1.00 34.86 19 TRP B C 1
ATOM 1483 O O . TRP B 1 21 ? -7.312 15.762 21.891 1.00 34.53 19 TRP B O 1
ATOM 1494 N N . ARG B 1 22 ? -8.451 15.481 19.980 1.00 35.56 20 ARG B N 1
ATOM 1495 C CA . ARG B 1 22 ? -8.945 16.858 19.945 1.00 36.64 20 ARG B CA 1
ATOM 1496 C C . ARG B 1 22 ? -9.487 17.328 21.300 1.00 36.36 20 ARG B C 1
ATOM 1497 O O . ARG B 1 22 ? -10.269 16.620 21.948 1.00 36.55 20 ARG B O 1
ATOM 1505 N N . GLY B 1 23 ? -9.057 18.514 21.723 1.00 35.96 21 GLY B N 1
ATOM 1506 C CA . GLY B 1 23 ? -9.506 19.115 22.971 1.00 36.21 21 GLY B CA 1
ATOM 1507 C C . GLY B 1 23 ? -8.804 18.697 24.259 1.00 36.74 21 GLY B C 1
ATOM 1508 O O . GLY B 1 23 ? -9.016 19.315 25.308 1.00 36.73 21 GLY B O 1
ATOM 1509 N N . ARG B 1 24 ? -7.980 17.648 24.198 1.00 36.55 22 ARG B N 1
ATOM 1510 C CA . ARG B 1 24 ? -7.307 17.131 25.406 1.00 36.80 22 ARG B CA 1
ATOM 1511 C C . ARG B 1 24 ? -6.167 18.038 25.867 1.00 36.33 22 ARG B C 1
ATOM 1512 O O . ARG B 1 24 ? -5.446 18.590 25.055 1.00 35.53 22 ARG B O 1
ATOM 1520 N N . LYS B 1 25 ? -6.048 18.203 27.182 1.00 36.68 23 LYS B N 1
ATOM 1521 C CA . LYS B 1 25 ? -5.078 19.111 27.770 1.00 36.73 23 LYS B CA 1
ATOM 1522 C C . LYS B 1 25 ? -4.093 18.320 28.601 1.00 37.29 23 LYS B C 1
ATOM 1523 O O . LYS B 1 25 ? -4.486 17.502 29.453 1.00 36.75 23 LYS B O 1
ATOM 1529 N N . LEU B 1 26 ? -2.812 18.567 28.339 1.00 36.57 24 LEU B N 1
ATOM 1530 C CA . LEU B 1 26 ? -1.739 17.817 28.973 1.00 37.80 24 LEU B CA 1
ATOM 1531 C C . LEU B 1 26 ? -0.834 18.753 29.756 1.00 38.14 24 LEU B C 1
ATOM 1532 O O . LEU B 1 26 ? -0.533 19.856 29.297 1.00 37.63 24 LEU B O 1
ATOM 1537 N N . PRO B 1 27 ? -0.395 18.313 30.943 1.00 39.05 25 PRO B N 1
ATOM 1538 C CA . PRO B 1 27 ? 0.468 19.166 31.749 1.00 40.06 25 PRO B CA 1
ATOM 1539 C C . PRO B 1 27 ? 1.895 19.245 31.164 1.00 41.17 25 PRO B C 1
ATOM 1540 O O . PRO B 1 27 ? 2.361 18.277 30.547 1.00 40.77 25 PRO B O 1
ATOM 1544 N N . VAL B 1 28 ? 2.543 20.404 31.310 1.00 42.38 26 VAL B N 1
ATOM 1545 C CA . VAL B 1 28 ? 3.952 20.595 30.918 1.00 44.35 26 VAL B CA 1
ATOM 1546 C C . VAL B 1 28 ? 4.783 21.267 32.034 1.00 46.20 26 VAL B C 1
ATOM 1547 O O . VAL B 1 28 ? 4.217 21.869 32.960 1.00 45.94 26 VAL B O 1
ATOM 1551 N N . PRO B 1 29 ? 6.132 21.162 31.971 1.00 48.10 27 PRO B N 1
ATOM 1552 C CA . PRO B 1 29 ? 6.895 21.884 32.997 1.00 49.65 27 PRO B CA 1
ATOM 1553 C C . PRO B 1 29 ? 6.860 23.402 32.769 1.00 51.23 27 PRO B C 1
ATOM 1554 O O . PRO B 1 29 ? 6.528 23.850 31.667 1.00 50.89 27 PRO B O 1
ATOM 1558 N N . ASP B 1 30 ? 7.180 24.175 33.807 1.00 53.36 28 ASP B N 1
ATOM 1559 C CA . ASP B 1 30 ? 7.337 25.629 33.670 1.00 55.80 28 ASP B CA 1
ATOM 1560 C C . ASP B 1 30 ? 8.743 25.962 33.139 1.00 56.94 28 ASP B C 1
ATOM 1561 O O . ASP B 1 30 ? 9.603 26.463 33.876 1.00 57.41 28 ASP B O 1
ATOM 1566 N N . SER B 1 31 ? 8.959 25.663 31.859 1.00 58.34 29 SER B N 1
ATOM 1567 C CA . SER B 1 31 ? 10.238 25.865 31.182 1.00 59.48 29 SER B CA 1
ATOM 1568 C C . SER B 1 31 ? 10.114 27.029 30.208 1.00 60.52 29 SER B C 1
ATOM 1569 O O . SER B 1 31 ? 9.120 27.112 29.471 1.00 60.89 29 SER B O 1
ATOM 1572 N N . PRO B 1 32 ? 11.119 27.935 30.195 1.00 61.17 30 PRO B N 1
ATOM 1573 C CA . PRO B 1 32 ? 11.065 29.081 29.295 1.00 61.27 30 PRO B CA 1
ATOM 1574 C C . PRO B 1 32 ? 11.866 28.836 28.010 1.00 61.54 30 PRO B C 1
ATOM 1575 O O . PRO B 1 32 ? 11.321 28.358 27.006 1.00 61.51 30 PRO B O 1
ATOM 1579 N N . THR B 1 38 ? 2.446 28.380 19.213 1.00 48.33 36 THR B N 1
ATOM 1580 C CA . THR B 1 38 ? 1.061 28.762 19.500 1.00 47.60 36 THR B CA 1
ATOM 1581 C C . THR B 1 38 ? 0.073 27.790 18.858 1.00 46.94 36 THR B C 1
ATOM 1582 O O . THR B 1 38 ? 0.454 26.990 17.993 1.00 46.12 36 THR B O 1
ATOM 1586 N N . ASP B 1 39 ? -1.186 27.848 19.302 1.00 45.59 37 ASP B N 1
ATOM 1587 C CA . ASP B 1 39 ? -2.283 27.150 18.627 1.00 44.61 37 ASP B CA 1
ATOM 1588 C C . ASP B 1 39 ? -2.345 27.537 17.142 1.00 43.48 37 ASP B C 1
ATOM 1589 O O . ASP B 1 39 ? -2.554 26.676 16.291 1.00 42.84 37 ASP B O 1
ATOM 1594 N N . ARG B 1 40 ? -2.174 28.831 16.842 1.00 42.41 38 ARG B N 1
ATOM 1595 C CA . ARG B 1 40 ? -2.333 29.323 15.461 1.00 41.74 38 ARG B CA 1
ATOM 1596 C C . ARG B 1 40 ? -1.250 28.831 14.516 1.00 40.85 38 ARG B C 1
ATOM 1597 O O . ARG B 1 40 ? -1.549 28.469 13.381 1.00 40.67 38 ARG B O 1
ATOM 1605 N N . VAL B 1 41 ? -0.006 28.824 14.995 1.00 39.76 39 VAL B N 1
ATOM 1606 C CA . VAL B 1 41 ? 1.109 28.210 14.275 1.00 39.55 39 VAL B CA 1
ATOM 1607 C C . VAL B 1 41 ? 0.774 26.751 13.941 1.00 38.39 39 VAL B C 1
ATOM 1608 O O . VAL B 1 41 ? 0.763 26.346 12.778 1.00 38.65 39 VAL B O 1
ATOM 1612 N N . ARG B 1 42 ? 0.462 25.984 14.970 1.00 37.14 40 ARG B N 1
ATOM 1613 C CA . ARG B 1 42 ? -0.009 24.615 14.816 1.00 36.69 40 ARG B CA 1
ATOM 1614 C C . ARG B 1 42 ? -1.209 24.398 13.882 1.00 35.90 40 ARG B C 1
ATOM 1615 O O . ARG B 1 42 ? -1.154 23.480 13.061 1.00 35.13 40 ARG B O 1
ATOM 1623 N N . GLU B 1 43 ? -2.282 25.195 14.029 1.00 34.91 41 GLU B N 1
ATOM 1624 C CA . GLU B 1 43 ? -3.480 25.079 13.167 1.00 34.90 41 GLU B CA 1
ATOM 1625 C C . GLU B 1 43 ? -3.049 25.303 11.717 1.00 33.42 41 GLU B C 1
ATOM 1626 O O . GLU B 1 43 ? -3.407 24.503 10.859 1.00 33.52 41 GLU B O 1
ATOM 1632 N N . THR B 1 44 ? -2.265 26.356 11.454 1.00 31.76 42 THR B N 1
ATOM 1633 C CA . THR B 1 44 ? -1.745 26.612 10.087 1.00 30.52 42 THR B CA 1
ATOM 1634 C C . THR B 1 44 ? -0.946 25.443 9.535 1.00 29.17 42 THR B C 1
ATOM 1635 O O . THR B 1 44 ? -1.265 24.947 8.464 1.00 28.80 42 THR B O 1
ATOM 1639 N N . LEU B 1 45 ? 0.075 24.988 10.264 1.00 28.19 43 LEU B N 1
ATOM 1640 C CA . LEU B 1 45 ? 0.886 23.889 9.795 1.00 26.93 43 LEU B CA 1
ATOM 1641 C C . LEU B 1 45 ? 0.045 22.666 9.477 1.00 26.26 43 LEU B C 1
ATOM 1642 O O . LEU B 1 45 ? 0.224 22.052 8.451 1.00 25.72 43 LEU B O 1
ATOM 1647 N N . PHE B 1 46 ? -0.824 22.270 10.397 1.00 26.17 44 PHE B N 1
ATOM 1648 C CA . PHE B 1 46 ? -1.599 21.058 10.211 1.00 26.44 44 PHE B CA 1
ATOM 1649 C C . PHE B 1 46 ? -2.714 21.178 9.181 1.00 27.47 44 PHE B C 1
ATOM 1650 O O . PHE B 1 46 ? -3.109 20.181 8.589 1.00 28.39 44 PHE B O 1
ATOM 1658 N N . ASN B 1 47 ? -3.121 22.406 8.888 1.00 27.49 45 ASN B N 1
ATOM 1659 C CA . ASN B 1 47 ? -3.900 22.691 7.679 1.00 28.39 45 ASN B CA 1
ATOM 1660 C C . ASN B 1 47 ? -3.097 22.361 6.450 1.00 27.63 45 ASN B C 1
ATOM 1661 O O . ASN B 1 47 ? -3.598 21.668 5.568 1.00 27.30 45 ASN B O 1
ATOM 1666 N N . TRP B 1 48 ? -1.854 22.862 6.392 1.00 26.66 46 TRP B N 1
ATOM 1667 C CA . TRP B 1 48 ? -0.953 22.583 5.268 1.00 26.31 46 TRP B CA 1
ATOM 1668 C C . TRP B 1 48 ? -0.678 21.084 5.073 1.00 26.57 46 TRP B C 1
ATOM 1669 O O . TRP B 1 48 ? -0.533 20.608 3.931 1.00 26.92 46 TRP B O 1
ATOM 1680 N N . LEU B 1 49 ? -0.572 20.356 6.187 1.00 26.69 47 LEU B N 1
ATOM 1681 C CA . LEU B 1 49 ? -0.227 18.914 6.167 1.00 26.61 47 LEU B CA 1
ATOM 1682 C C . LEU B 1 49 ? -1.437 17.989 6.061 1.00 26.85 47 LEU B C 1
ATOM 1683 O O . LEU B 1 49 ? -1.278 16.773 5.880 1.00 26.86 47 LEU B O 1
ATOM 1688 N N . ALA B 1 50 ? -2.644 18.532 6.191 1.00 27.50 48 ALA B N 1
ATOM 1689 C CA . ALA B 1 50 ? -3.842 17.658 6.266 1.00 28.56 48 ALA B CA 1
ATOM 1690 C C . ALA B 1 50 ? -3.874 16.534 5.192 1.00 28.96 48 ALA B C 1
ATOM 1691 O O . ALA B 1 50 ? -4.158 15.403 5.510 1.00 29.87 48 ALA B O 1
ATOM 1693 N N . PRO B 1 51 ? -3.559 16.841 3.924 1.00 29.57 49 PRO B N 1
ATOM 1694 C CA . PRO B 1 51 ? -3.630 15.715 2.976 1.00 29.61 49 PRO B CA 1
ATOM 1695 C C . PRO B 1 51 ? -2.499 14.673 3.028 1.00 30.06 49 PRO B C 1
ATOM 1696 O O . PRO B 1 51 ? -2.603 13.651 2.355 1.00 30.56 49 PRO B O 1
ATOM 1700 N N . VAL B 1 52 ? -1.451 14.905 3.822 1.00 29.72 50 VAL B N 1
ATOM 1701 C CA . VAL B 1 52 ? -0.343 13.958 3.920 1.00 29.45 50 VAL B CA 1
ATOM 1702 C C . VAL B 1 52 ? -0.042 13.414 5.337 1.00 28.93 50 VAL B C 1
ATOM 1703 O O . VAL B 1 52 ? 0.807 12.531 5.491 1.00 29.09 50 VAL B O 1
ATOM 1707 N N . ILE B 1 53 ? -0.730 13.938 6.356 1.00 27.75 51 ILE B N 1
ATOM 1708 C CA . ILE B 1 53 ? -0.408 13.612 7.758 1.00 26.70 51 ILE B CA 1
ATOM 1709 C C . ILE B 1 53 ? -0.759 12.149 8.130 1.00 26.49 51 ILE B C 1
ATOM 1710 O O . ILE B 1 53 ? -0.037 11.507 8.879 1.00 25.15 51 ILE B O 1
ATOM 1715 N N . VAL B 1 54 ? -1.854 11.624 7.575 1.00 25.25 52 VAL B N 1
ATOM 1716 C CA . VAL B 1 54 ? -2.276 10.252 7.930 1.00 25.56 52 VAL B CA 1
ATOM 1717 C C . VAL B 1 54 ? -1.243 9.243 7.450 1.00 25.48 52 VAL B C 1
ATOM 1718 O O . VAL B 1 54 ? -0.869 9.264 6.262 1.00 25.89 52 VAL B O 1
ATOM 1722 N N . ASP B 1 55 ? -0.813 8.385 8.383 1.00 25.78 53 ASP B N 1
ATOM 1723 C CA . ASP B 1 55 ? 0.180 7.324 8.170 1.00 26.60 53 ASP B CA 1
ATOM 1724 C C . ASP B 1 55 ? 1.553 7.868 7.888 1.00 26.08 53 ASP B C 1
ATOM 1725 O O . ASP B 1 55 ? 2.403 7.144 7.378 1.00 26.27 53 ASP B O 1
ATOM 1730 N N . ALA B 1 56 ? 1.798 9.132 8.191 1.00 26.66 54 ALA B N 1
ATOM 1731 C CA . ALA B 1 56 ? 3.147 9.689 7.961 1.00 27.27 54 ALA B CA 1
ATOM 1732 C C . ALA B 1 56 ? 4.120 9.299 9.071 1.00 28.01 54 ALA B C 1
ATOM 1733 O O . ALA B 1 56 ? 3.701 9.137 10.231 1.00 27.97 54 ALA B O 1
ATOM 1735 N N . GLN B 1 57 ? 5.404 9.139 8.713 1.00 28.16 55 GLN B N 1
ATOM 1736 C CA . GLN B 1 57 ? 6.471 8.919 9.686 1.00 28.57 55 GLN B CA 1
ATOM 1737 C C . GLN B 1 57 ? 7.137 10.255 9.952 1.00 28.45 55 GLN B C 1
ATOM 1738 O O . GLN B 1 57 ? 7.738 10.833 9.038 1.00 27.72 55 GLN B O 1
ATOM 1744 N N . CYS B 1 58 ? 7.021 10.715 11.200 1.00 27.46 56 CYS B N 1
ATOM 1745 C CA . CYS B 1 58 ? 7.378 12.055 11.600 1.00 27.09 56 CYS B CA 1
ATOM 1746 C C . CYS B 1 58 ? 8.604 12.095 12.500 1.00 26.28 56 CYS B C 1
ATOM 1747 O O . CYS B 1 58 ? 8.799 11.243 13.398 1.00 25.64 56 CYS B O 1
ATOM 1750 N N . LEU B 1 59 ? 9.441 13.091 12.247 1.00 25.72 57 LEU B N 1
ATOM 1751 C CA . LEU B 1 59 ? 10.590 13.373 13.098 1.00 25.11 57 LEU B CA 1
ATOM 1752 C C . LEU B 1 59 ? 10.528 14.782 13.564 1.00 25.68 57 LEU B C 1
ATOM 1753 O O . LEU B 1 59 ? 10.545 15.707 12.741 1.00 26.27 57 LEU B O 1
ATOM 1758 N N . ASP B 1 60 ? 10.485 14.988 14.883 1.00 26.55 58 ASP B N 1
ATOM 1759 C CA . ASP B 1 60 ? 10.549 16.343 15.431 1.00 27.72 58 ASP B CA 1
ATOM 1760 C C . ASP B 1 60 ? 11.947 16.569 16.087 1.00 27.36 58 ASP B C 1
ATOM 1761 O O . ASP B 1 60 ? 12.270 15.933 17.081 1.00 25.48 58 ASP B O 1
ATOM 1766 N N . CYS B 1 61 ? 12.763 17.458 15.503 1.00 27.77 59 CYS B N 1
ATOM 1767 C CA . CYS B 1 61 ? 14.164 17.621 15.907 1.00 27.95 59 CYS B CA 1
ATOM 1768 C C . CYS B 1 61 ? 14.368 18.370 17.220 1.00 28.22 59 CYS B C 1
ATOM 1769 O O . CYS B 1 61 ? 15.445 18.253 17.838 1.00 27.69 59 CYS B O 1
ATOM 1772 N N . PHE B 1 62 ? 13.392 19.212 17.568 1.00 26.80 60 PHE B N 1
ATOM 1773 C CA . PHE B 1 62 ? 13.429 20.085 18.765 1.00 27.17 60 PHE B CA 1
ATOM 1774 C C . PHE B 1 62 ? 12.004 20.043 19.267 1.00 27.30 60 PHE B C 1
ATOM 1775 O O . PHE B 1 62 ? 11.285 21.011 19.100 1.00 27.46 60 PHE B O 1
ATOM 1783 N N . ALA B 1 63 ? 11.598 18.905 19.836 1.00 27.27 61 ALA B N 1
ATOM 1784 C CA . ALA B 1 63 ? 10.184 18.570 20.097 1.00 27.60 61 ALA B CA 1
ATOM 1785 C C . ALA B 1 63 ? 9.515 19.381 21.241 1.00 28.64 61 ALA B C 1
ATOM 1786 O O . ALA B 1 63 ? 8.283 19.586 21.246 1.00 28.07 61 ALA B O 1
ATOM 1788 N N . GLY B 1 64 ? 10.342 19.879 22.172 1.00 29.16 62 GLY B N 1
ATOM 1789 C CA . GLY B 1 64 ? 9.872 20.632 23.320 1.00 29.35 62 GLY B CA 1
ATOM 1790 C C . GLY B 1 64 ? 8.805 19.824 24.020 1.00 30.66 62 GLY B C 1
ATOM 1791 O O . GLY B 1 64 ? 8.950 18.607 24.231 1.00 30.75 62 GLY B O 1
ATOM 1792 N N . SER B 1 65 ? 7.680 20.457 24.313 1.00 31.38 63 SER B N 1
ATOM 1793 C CA . SER B 1 65 ? 6.634 19.697 24.975 1.00 32.96 63 SER B CA 1
ATOM 1794 C C . SER B 1 65 ? 5.784 18.829 24.061 1.00 32.60 63 SER B C 1
ATOM 1795 O O . SER B 1 65 ? 4.856 18.155 24.518 1.00 33.18 63 SER B O 1
ATOM 1798 N N . GLY B 1 66 ? 6.138 18.806 22.780 1.00 32.11 64 GLY B N 1
ATOM 1799 C CA . GLY B 1 66 ? 5.498 17.905 21.848 1.00 31.48 64 GLY B CA 1
ATOM 1800 C C . GLY B 1 66 ? 4.261 18.474 21.181 1.00 32.09 64 GLY B C 1
ATOM 1801 O O . GLY B 1 66 ? 3.496 17.729 20.609 1.00 31.84 64 GLY B O 1
ATOM 1802 N N . ALA B 1 67 ? 4.076 19.793 21.220 1.00 31.87 65 ALA B N 1
ATOM 1803 C CA . ALA B 1 67 ? 2.948 20.416 20.506 1.00 32.40 65 ALA B CA 1
ATOM 1804 C C . ALA B 1 67 ? 2.797 19.873 19.061 1.00 32.21 65 ALA B C 1
ATOM 1805 O O . ALA B 1 67 ? 1.709 19.414 18.670 1.00 33.12 65 ALA B O 1
ATOM 1807 N N . LEU B 1 68 ? 3.882 19.861 18.292 1.00 31.23 66 LEU B N 1
ATOM 1808 C CA . LEU B 1 68 ? 3.818 19.400 16.911 1.00 30.03 66 LEU B CA 1
ATOM 1809 C C . LEU B 1 68 ? 3.738 17.867 16.811 1.00 30.34 66 LEU B C 1
ATOM 1810 O O . LEU B 1 68 ? 2.900 17.333 16.071 1.00 30.65 66 LEU B O 1
ATOM 1815 N N . GLY B 1 69 ? 4.607 17.161 17.540 1.00 29.93 67 GLY B N 1
ATOM 1816 C CA . GLY B 1 69 ? 4.632 15.695 17.517 1.00 29.56 67 GLY B CA 1
ATOM 1817 C C . GLY B 1 69 ? 3.316 15.114 18.023 1.00 29.36 67 GLY B C 1
ATOM 1818 O O . GLY B 1 69 ? 2.724 14.239 17.382 1.00 28.51 67 GLY B O 1
ATOM 1819 N N . LEU B 1 70 ? 2.853 15.616 19.170 1.00 28.97 68 LEU B N 1
ATOM 1820 C CA . LEU B 1 70 ? 1.564 15.190 19.719 1.00 29.43 68 LEU B CA 1
ATOM 1821 C C . LEU B 1 70 ? 0.379 15.499 18.812 1.00 29.46 68 LEU B C 1
ATOM 1822 O O . LEU B 1 70 ? -0.521 14.666 18.676 1.00 29.85 68 LEU B O 1
ATOM 1827 N N . GLU B 1 71 ? 0.388 16.660 18.173 1.00 28.96 69 GLU B N 1
ATOM 1828 C CA . GLU B 1 71 ? -0.654 16.996 17.202 1.00 29.73 69 GLU B CA 1
ATOM 1829 C C . GLU B 1 71 ? -0.612 16.053 15.972 1.00 28.42 69 GLU B C 1
ATOM 1830 O O . GLU B 1 71 ? -1.643 15.574 15.539 1.00 27.91 69 GLU B O 1
ATOM 1836 N N . ALA B 1 72 ? 0.579 15.812 15.416 1.00 26.90 70 ALA B N 1
ATOM 1837 C CA . ALA B 1 72 ? 0.762 14.824 14.330 1.00 25.89 70 ALA B CA 1
ATOM 1838 C C . ALA B 1 72 ? 0.172 13.441 14.672 1.00 25.70 70 ALA B C 1
ATOM 1839 O O . ALA B 1 72 ? -0.594 12.879 13.889 1.00 25.90 70 ALA B O 1
ATOM 1841 N N . LEU B 1 73 ? 0.469 12.940 15.870 1.00 25.36 71 LEU B N 1
ATOM 1842 C CA . LEU B 1 73 ? -0.011 11.628 16.325 1.00 26.09 71 LEU B CA 1
ATOM 1843 C C . LEU B 1 73 ? -1.528 11.596 16.489 1.00 25.80 71 LEU B C 1
ATOM 1844 O O . LEU B 1 73 ? -2.155 10.602 16.160 1.00 25.44 71 LEU B O 1
ATOM 1849 N N . SER B 1 74 ? -2.104 12.697 16.978 1.00 26.26 72 SER B N 1
ATOM 1850 C CA . SER B 1 74 ? -3.555 12.827 17.103 1.00 27.02 72 SER B CA 1
ATOM 1851 C C . SER B 1 74 ? -4.266 12.694 15.753 1.00 27.29 72 SER B C 1
ATOM 1852 O O . SER B 1 74 ? -5.340 12.093 15.646 1.00 27.42 72 SER B O 1
ATOM 1855 N N . ARG B 1 75 ? -3.633 13.282 14.735 1.00 28.01 73 ARG B N 1
ATOM 1856 C CA . ARG B 1 75 ? -4.112 13.370 13.358 1.00 28.04 73 ARG B CA 1
ATOM 1857 C C . ARG B 1 75 ? -3.661 12.155 12.565 1.00 28.30 73 ARG B C 1
ATOM 1858 O O . ARG B 1 75 ? -3.569 12.180 11.326 1.00 27.19 73 ARG B O 1
ATOM 1866 N N . TYR B 1 76 ? -3.387 11.080 13.307 1.00 28.36 74 TYR B N 1
ATOM 1867 C CA . TYR B 1 76 ? -3.178 9.752 12.746 1.00 28.91 74 TYR B CA 1
ATOM 1868 C C . TYR B 1 76 ? -1.883 9.564 11.979 1.00 28.01 74 TYR B C 1
ATOM 1869 O O . TYR B 1 76 ? -1.822 8.752 11.067 1.00 28.03 74 TYR B O 1
ATOM 1878 N N . ALA B 1 77 ? -0.840 10.297 12.363 1.00 27.44 75 ALA B N 1
ATOM 1879 C CA . ALA B 1 77 ? 0.500 9.960 11.922 1.00 26.41 75 ALA B CA 1
ATOM 1880 C C . ALA B 1 77 ? 0.758 8.503 12.345 1.00 26.44 75 ALA B C 1
ATOM 1881 O O . ALA B 1 77 ? 0.237 8.050 13.365 1.00 25.76 75 ALA B O 1
ATOM 1883 N N . ALA B 1 78 ? 1.545 7.795 11.535 1.00 26.12 76 ALA B N 1
ATOM 1884 C CA . ALA B 1 78 ? 1.846 6.401 11.730 1.00 26.98 76 ALA B CA 1
ATOM 1885 C C . ALA B 1 78 ? 2.761 6.246 12.922 1.00 27.71 76 ALA B C 1
ATOM 1886 O O . ALA B 1 78 ? 2.615 5.289 13.682 1.00 27.38 76 ALA B O 1
ATOM 1888 N N . GLY B 1 79 ? 3.645 7.232 13.109 1.00 28.38 77 GLY B N 1
ATOM 1889 C CA . GLY B 1 79 ? 4.716 7.187 14.129 1.00 29.22 77 GLY B CA 1
ATOM 1890 C C . GLY B 1 79 ? 5.461 8.509 14.197 1.00 29.40 77 GLY B C 1
ATOM 1891 O O . GLY B 1 79 ? 5.420 9.321 13.236 1.00 29.32 77 GLY B O 1
ATOM 1892 N N . ALA B 1 80 ? 6.092 8.762 15.338 1.00 28.36 78 ALA B N 1
ATOM 1893 C CA . ALA B 1 80 ? 6.846 9.986 15.552 1.00 28.57 78 ALA B CA 1
ATOM 1894 C C . ALA B 1 80 ? 8.031 9.726 16.466 1.00 28.98 78 ALA B C 1
ATOM 1895 O O . ALA B 1 80 ? 7.873 9.189 17.563 1.00 30.34 78 ALA B O 1
ATOM 1897 N N . THR B 1 81 ? 9.216 10.105 15.999 1.00 28.73 79 THR B N 1
ATOM 1898 C CA . THR B 1 81 ? 10.405 10.202 16.831 1.00 28.20 79 THR B CA 1
ATOM 1899 C C . THR B 1 81 ? 10.554 11.656 17.267 1.00 27.54 79 THR B C 1
ATOM 1900 O O . THR B 1 81 ? 10.542 12.577 16.441 1.00 27.43 79 THR B O 1
ATOM 1904 N N . LEU B 1 82 ? 10.633 11.861 18.578 1.00 26.80 80 LEU B N 1
ATOM 1905 C CA . LEU B 1 82 ? 10.671 13.208 19.182 1.00 27.10 80 LEU B CA 1
ATOM 1906 C C . LEU B 1 82 ? 12.004 13.425 19.900 1.00 26.94 80 LEU B C 1
ATOM 1907 O O . LEU B 1 82 ? 12.378 12.658 20.783 1.00 26.60 80 LEU B O 1
ATOM 1912 N N . ILE B 1 83 ? 12.709 14.478 19.527 1.00 27.24 81 ILE B N 1
ATOM 1913 C CA . ILE B 1 83 ? 14.068 14.696 20.034 1.00 26.72 81 ILE B CA 1
ATOM 1914 C C . ILE B 1 83 ? 13.978 15.956 20.860 1.00 27.14 81 ILE B C 1
ATOM 1915 O O . ILE B 1 83 ? 13.537 16.974 20.350 1.00 27.80 81 ILE B O 1
ATOM 1920 N N . GLU B 1 84 ? 14.393 15.904 22.126 1.00 26.91 82 GLU B N 1
ATOM 1921 C CA . GLU B 1 84 ? 14.303 17.102 22.992 1.00 27.16 82 GLU B CA 1
ATOM 1922 C C . GLU B 1 84 ? 15.506 17.082 23.937 1.00 26.36 82 GLU B C 1
ATOM 1923 O O . GLU B 1 84 ? 15.748 16.064 24.580 1.00 26.11 82 GLU B O 1
ATOM 1942 N N . ASP B 1 86 ? 16.092 19.177 26.699 1.00 24.78 84 ASP B N 1
ATOM 1943 C CA . ASP B 1 86 ? 15.726 19.433 28.082 1.00 24.90 84 ASP B CA 1
ATOM 1944 C C . ASP B 1 86 ? 15.202 18.131 28.739 1.00 24.70 84 ASP B C 1
ATOM 1945 O O . ASP B 1 86 ? 14.254 17.528 28.261 1.00 24.95 84 ASP B O 1
ATOM 1950 N N . ARG B 1 87 ? 15.875 17.694 29.789 1.00 25.70 85 ARG B N 1
ATOM 1951 C CA . ARG B 1 87 ? 15.550 16.421 30.462 1.00 26.83 85 ARG B CA 1
ATOM 1952 C C . ARG B 1 87 ? 14.173 16.479 31.142 1.00 25.37 85 ARG B C 1
ATOM 1953 O O . ARG B 1 87 ? 13.438 15.513 31.091 1.00 25.54 85 ARG B O 1
ATOM 1961 N N . ALA B 1 88 ? 13.844 17.603 31.780 1.00 25.01 86 ALA B N 1
ATOM 1962 C CA . ALA B 1 88 ? 12.555 17.790 32.446 1.00 24.35 86 ALA B CA 1
ATOM 1963 C C . ALA B 1 88 ? 11.369 17.809 31.449 1.00 24.87 86 ALA B C 1
ATOM 1964 O O . ALA B 1 88 ? 10.335 17.198 31.681 1.00 23.18 86 ALA B O 1
ATOM 1966 N N . VAL B 1 89 ? 11.551 18.506 30.332 1.00 24.92 87 VAL B N 1
ATOM 1967 C CA . VAL B 1 89 ? 10.594 18.526 29.238 1.00 25.54 87 VAL B CA 1
ATOM 1968 C C . VAL B 1 89 ? 10.449 17.111 28.598 1.00 25.78 87 VAL B C 1
ATOM 1969 O O . VAL B 1 89 ? 9.330 16.661 28.372 1.00 26.66 87 VAL B O 1
ATOM 1973 N N . SER B 1 90 ? 11.553 16.420 28.312 1.00 25.66 88 SER B N 1
ATOM 1974 C CA . SER B 1 90 ? 11.447 15.102 27.663 1.00 26.35 88 SER B CA 1
ATOM 1975 C C . SER B 1 90 ? 10.824 14.056 28.614 1.00 26.06 88 SER B C 1
ATOM 1976 O O . SER B 1 90 ? 10.039 13.221 28.189 1.00 26.22 88 SER B O 1
ATOM 1979 N N . GLN B 1 91 ? 11.111 14.149 29.907 1.00 26.11 89 GLN B N 1
ATOM 1980 C CA . GLN B 1 91 ? 10.440 13.267 30.871 1.00 27.31 89 GLN B CA 1
ATOM 1981 C C . GLN B 1 91 ? 8.925 13.512 30.933 1.00 26.95 89 GLN B C 1
ATOM 1982 O O . GLN B 1 91 ? 8.143 12.563 30.949 1.00 25.07 89 GLN B O 1
ATOM 1988 N N . GLN B 1 92 ? 8.505 14.775 30.905 1.00 26.71 90 GLN B N 1
ATOM 1989 C CA . GLN B 1 92 ? 7.064 15.053 30.915 1.00 27.87 90 GLN B CA 1
ATOM 1990 C C . GLN B 1 92 ? 6.412 14.610 29.594 1.00 27.43 90 GLN B C 1
ATOM 1991 O O . GLN B 1 92 ? 5.262 14.186 29.585 1.00 27.95 90 GLN B O 1
ATOM 1997 N N . LEU B 1 93 ? 7.156 14.695 28.498 1.00 27.73 91 LEU B N 1
ATOM 1998 C CA . LEU B 1 93 ? 6.653 14.270 27.196 1.00 27.92 91 LEU B CA 1
ATOM 1999 C C . LEU B 1 93 ? 6.382 12.746 27.196 1.00 27.34 91 LEU B C 1
ATOM 2000 O O . LEU B 1 93 ? 5.327 12.290 26.753 1.00 26.75 91 LEU B O 1
ATOM 2005 N N . ILE B 1 94 ? 7.330 11.987 27.730 1.00 27.12 92 ILE B N 1
ATOM 2006 C CA . ILE B 1 94 ? 7.160 10.540 27.952 1.00 26.87 92 ILE B CA 1
ATOM 2007 C C . ILE B 1 94 ? 5.879 10.216 28.779 1.00 27.49 92 ILE B C 1
ATOM 2008 O O . ILE B 1 94 ? 5.109 9.280 28.438 1.00 26.35 92 ILE B O 1
ATOM 2013 N N . LYS B 1 95 ? 5.657 10.978 29.856 1.00 27.90 93 LYS B N 1
ATOM 2014 C CA . LYS B 1 95 ? 4.455 10.809 30.687 1.00 28.20 93 LYS B CA 1
ATOM 2015 C C . LYS B 1 95 ? 3.180 11.181 29.924 1.00 28.24 93 LYS B C 1
ATOM 2016 O O . LYS B 1 95 ? 2.171 10.480 30.000 1.00 27.54 93 LYS B O 1
ATOM 2022 N N . ASN B 1 96 ? 3.224 12.290 29.186 1.00 27.23 94 ASN B N 1
ATOM 2023 C CA . ASN B 1 96 ? 2.074 12.682 28.381 1.00 27.12 94 ASN B CA 1
ATOM 2024 C C . ASN B 1 96 ? 1.719 11.628 27.328 1.00 26.91 94 ASN B C 1
ATOM 2025 O O . ASN B 1 96 ? 0.551 11.333 27.129 1.00 26.79 94 ASN B O 1
ATOM 2030 N N . LEU B 1 97 ? 2.734 11.050 26.692 1.00 26.00 95 LEU B N 1
ATOM 2031 C CA . LEU B 1 97 ? 2.538 9.922 25.777 1.00 25.72 95 LEU B CA 1
ATOM 2032 C C . LEU B 1 97 ? 1.891 8.728 26.465 1.00 25.51 95 LEU B C 1
ATOM 2033 O O . LEU B 1 97 ? 0.945 8.160 25.921 1.00 24.78 95 LEU B O 1
ATOM 2038 N N . ALA B 1 98 ? 2.352 8.385 27.667 1.00 26.17 96 ALA B N 1
ATOM 2039 C CA . ALA B 1 98 ? 1.692 7.318 28.467 1.00 27.13 96 ALA B CA 1
ATOM 2040 C C . ALA B 1 98 ? 0.223 7.604 28.753 1.00 27.71 96 ALA B C 1
ATOM 2041 O O . ALA B 1 98 ? -0.618 6.719 28.618 1.00 28.33 96 ALA B O 1
ATOM 2043 N N . THR B 1 99 ? -0.074 8.840 29.137 1.00 28.52 97 THR B N 1
ATOM 2044 C CA . THR B 1 99 ? -1.416 9.302 29.462 1.00 29.32 97 THR B CA 1
ATOM 2045 C C . THR B 1 99 ? -2.329 9.185 28.252 1.00 30.01 97 THR B C 1
ATOM 2046 O O . THR B 1 99 ? -3.503 8.834 28.379 1.00 29.45 97 THR B O 1
ATOM 2050 N N . LEU B 1 100 ? -1.775 9.501 27.080 1.00 30.39 98 LEU B N 1
ATOM 2051 C CA . LEU B 1 100 ? -2.505 9.437 25.820 1.00 30.93 98 LEU B CA 1
ATOM 2052 C C . LEU B 1 100 ? -2.603 8.024 25.295 1.00 31.07 98 LEU B C 1
ATOM 2053 O O . LEU B 1 100 ? -3.324 7.785 24.330 1.00 31.55 98 LEU B O 1
ATOM 2058 N N . LYS B 1 101 ? -1.841 7.113 25.896 1.00 30.70 99 LYS B N 1
ATOM 2059 C CA . LYS B 1 101 ? -1.774 5.719 25.456 1.00 32.17 99 LYS B CA 1
ATOM 2060 C C . LYS B 1 101 ? -1.170 5.591 24.040 1.00 31.79 99 LYS B C 1
ATOM 2061 O O . LYS B 1 101 ? -1.521 4.689 23.281 1.00 31.72 99 LYS B O 1
ATOM 2067 N N . ALA B 1 102 ? -0.262 6.507 23.692 1.00 30.82 100 ALA B N 1
ATOM 2068 C CA . ALA B 1 102 ? 0.377 6.492 22.384 1.00 30.13 100 ALA B CA 1
ATOM 2069 C C . ALA B 1 102 ? 1.642 5.611 22.367 1.00 28.84 100 ALA B C 1
ATOM 2070 O O . ALA B 1 102 ? 2.669 6.021 22.857 1.00 30.07 100 ALA B O 1
ATOM 2072 N N . GLY B 1 103 ? 1.551 4.407 21.796 1.00 28.45 101 GLY B N 1
ATOM 2073 C CA . GLY B 1 103 ? 2.697 3.495 21.707 1.00 28.59 101 GLY B CA 1
ATOM 2074 C C . GLY B 1 103 ? 3.606 3.800 20.510 1.00 28.26 101 GLY B C 1
ATOM 2075 O O . GLY B 1 103 ? 4.793 3.471 20.505 1.00 28.10 101 GLY B O 1
ATOM 2076 N N . ASN B 1 104 ? 3.024 4.455 19.506 1.00 27.57 102 ASN B N 1
ATOM 2077 C CA . ASN B 1 104 ? 3.644 4.673 18.216 1.00 27.10 102 ASN B CA 1
ATOM 2078 C C . ASN B 1 104 ? 4.549 5.931 18.200 1.00 27.03 102 ASN B C 1
ATOM 2079 O O . ASN B 1 104 ? 4.539 6.713 17.256 1.00 27.47 102 ASN B O 1
ATOM 2084 N N . ALA B 1 105 ? 5.310 6.130 19.274 1.00 26.21 103 ALA B N 1
ATOM 2085 C CA . ALA B 1 105 ? 6.223 7.241 19.388 1.00 25.73 103 ALA B CA 1
ATOM 2086 C C . ALA B 1 105 ? 7.401 6.874 20.282 1.00 26.29 103 ALA B C 1
ATOM 2087 O O . ALA B 1 105 ? 7.309 5.962 21.107 1.00 25.41 103 ALA B O 1
ATOM 2089 N N . ARG B 1 106 ? 8.497 7.605 20.115 1.00 26.68 104 ARG B N 1
ATOM 2090 C CA . ARG B 1 106 ? 9.634 7.525 21.044 1.00 27.18 104 ARG B CA 1
ATOM 2091 C C . ARG B 1 106 ? 10.133 8.926 21.334 1.00 27.62 104 ARG B C 1
ATOM 2092 O O . ARG B 1 106 ? 9.964 9.839 20.508 1.00 27.87 104 ARG B O 1
ATOM 2100 N N . VAL B 1 107 ? 10.740 9.101 22.506 1.00 27.62 105 VAL B N 1
ATOM 2101 C CA . VAL B 1 107 ? 11.332 10.374 22.881 1.00 27.07 105 VAL B CA 1
ATOM 2102 C C . VAL B 1 107 ? 12.803 10.087 23.116 1.00 27.94 105 VAL B C 1
ATOM 2103 O O . VAL B 1 107 ? 13.146 9.158 23.856 1.00 26.61 105 VAL B O 1
ATOM 2107 N N . VAL B 1 108 ? 13.674 10.850 22.445 1.00 27.48 106 VAL B N 1
ATOM 2108 C CA . VAL B 1 108 ? 15.089 10.739 22.656 1.00 28.35 106 VAL B CA 1
ATOM 2109 C C . VAL B 1 108 ? 15.565 12.022 23.359 1.00 28.12 106 VAL B C 1
ATOM 2110 O O . VAL B 1 108 ? 15.418 13.119 22.846 1.00 27.53 106 VAL B O 1
ATOM 2114 N N . ASN B 1 109 ? 16.135 11.880 24.539 1.00 28.67 107 ASN B N 1
ATOM 2115 C CA . ASN B 1 109 ? 16.675 13.047 25.234 1.00 28.77 107 ASN B CA 1
ATOM 2116 C C . ASN B 1 109 ? 18.096 13.333 24.707 1.00 29.36 107 ASN B C 1
ATOM 2117 O O . ASN B 1 109 ? 19.098 12.854 25.258 1.00 29.03 107 ASN B O 1
ATOM 2122 N N . SER B 1 110 ? 18.155 14.149 23.642 1.00 28.82 108 SER B N 1
ATOM 2123 C CA . SER B 1 110 ? 19.414 14.521 22.990 1.00 29.35 108 SER B CA 1
ATOM 2124 C C . SER B 1 110 ? 19.279 15.908 22.356 1.00 28.70 108 SER B C 1
ATOM 2125 O O . SER B 1 110 ? 18.171 16.332 22.018 1.00 27.80 108 SER B O 1
ATOM 2128 N N . ASN B 1 111 ? 20.388 16.629 22.210 1.00 29.29 109 ASN B N 1
ATOM 2129 C CA . ASN B 1 111 ? 20.423 17.741 21.236 1.00 29.51 109 ASN B CA 1
ATOM 2130 C C . ASN B 1 111 ? 20.320 17.178 19.807 1.00 29.65 109 ASN B C 1
ATOM 2131 O O . ASN B 1 111 ? 20.713 16.039 19.578 1.00 29.84 109 ASN B O 1
ATOM 2136 N N . ALA B 1 112 ? 19.808 17.969 18.859 1.00 29.96 110 ALA B N 1
ATOM 2137 C CA . ALA B 1 112 ? 19.573 17.460 17.491 1.00 30.74 110 ALA B CA 1
ATOM 2138 C C . ALA B 1 112 ? 20.847 17.134 16.745 1.00 32.03 110 ALA B C 1
ATOM 2139 O O . ALA B 1 112 ? 20.895 16.168 16.012 1.00 32.19 110 ALA B O 1
ATOM 2149 N N . SER B 1 114 ? 23.921 16.063 17.743 1.00 31.49 112 SER B N 1
ATOM 2150 C CA . SER B 1 114 ? 24.440 14.767 18.163 1.00 30.55 112 SER B CA 1
ATOM 2151 C C . SER B 1 114 ? 23.535 13.652 17.675 1.00 29.97 112 SER B C 1
ATOM 2152 O O . SER B 1 114 ? 24.048 12.632 17.204 1.00 30.31 112 SER B O 1
ATOM 2155 N N . PHE B 1 115 ? 22.208 13.835 17.776 1.00 28.88 113 PHE B N 1
ATOM 2156 C CA . PHE B 1 115 ? 21.289 12.761 17.396 1.00 28.86 113 PHE B CA 1
ATOM 2157 C C . PHE B 1 115 ? 21.345 12.475 15.897 1.00 28.36 113 PHE B C 1
ATOM 2158 O O . PHE B 1 115 ? 21.399 11.303 15.467 1.00 27.61 113 PHE B O 1
ATOM 2166 N N . LEU B 1 116 ? 21.343 13.548 15.111 1.00 27.39 114 LEU B N 1
ATOM 2167 C CA . LEU B 1 116 ? 21.275 13.443 13.655 1.00 27.04 114 LEU B CA 1
ATOM 2168 C C . LEU B 1 116 ? 22.620 13.061 12.984 1.00 27.11 114 LEU B C 1
ATOM 2169 O O . LEU B 1 116 ? 22.637 12.650 11.811 1.00 27.39 114 LEU B O 1
ATOM 2174 N N . ALA B 1 117 ? 23.726 13.154 13.716 1.00 27.02 115 ALA B N 1
ATOM 2175 C CA . ALA B 1 117 ? 25.066 12.804 13.146 1.00 27.05 115 ALA B CA 1
ATOM 2176 C C . ALA B 1 117 ? 25.371 11.291 13.258 1.00 26.63 115 ALA B C 1
ATOM 2177 O O . ALA B 1 117 ? 26.318 10.857 13.940 1.00 28.13 115 ALA B O 1
ATOM 2179 N N . GLN B 1 118 ? 24.550 10.507 12.571 1.00 26.38 116 GLN B N 1
ATOM 2180 C CA . GLN B 1 118 ? 24.667 9.054 12.489 1.00 26.23 116 GLN B CA 1
ATOM 2181 C C . GLN B 1 118 ? 23.787 8.641 11.312 1.00 26.72 116 GLN B C 1
ATOM 2182 O O . GLN B 1 118 ? 22.945 9.414 10.845 1.00 25.22 116 GLN B O 1
ATOM 2188 N N . LYS B 1 119 ? 23.962 7.408 10.849 1.00 27.56 117 LYS B N 1
ATOM 2189 C CA . LYS B 1 119 ? 23.075 6.841 9.850 1.00 29.15 117 LYS B CA 1
ATOM 2190 C C . LYS B 1 119 ? 21.574 6.871 10.296 1.00 28.43 117 LYS B C 1
ATOM 2191 O O . LYS B 1 119 ? 21.175 6.303 11.320 1.00 28.92 117 LYS B O 1
ATOM 2197 N N . GLY B 1 120 ? 20.751 7.556 9.517 1.00 27.75 118 GLY B N 1
ATOM 2198 C CA . GLY B 1 120 ? 19.365 7.792 9.929 1.00 27.82 118 GLY B CA 1
ATOM 2199 C C . GLY B 1 120 ? 18.382 6.790 9.376 1.00 27.34 118 GLY B C 1
ATOM 2200 O O . GLY B 1 120 ? 18.758 5.808 8.742 1.00 25.65 118 GLY B O 1
ATOM 2201 N N . THR B 1 121 ? 17.115 7.042 9.659 1.00 27.28 119 THR B N 1
ATOM 2202 C CA . THR B 1 121 ? 16.027 6.285 9.086 1.00 28.25 119 THR B CA 1
ATOM 2203 C C . THR B 1 121 ? 15.088 7.334 8.428 1.00 27.81 119 THR B C 1
ATOM 2204 O O . THR B 1 121 ? 14.963 8.407 8.980 1.00 27.10 119 THR B O 1
ATOM 2208 N N . PRO B 1 122 ? 14.502 7.041 7.229 1.00 27.71 120 PRO B N 1
ATOM 2209 C CA . PRO B 1 122 ? 13.700 8.027 6.451 1.00 27.77 120 PRO B CA 1
ATOM 2210 C C . PRO B 1 122 ? 12.354 8.397 7.076 1.00 28.20 120 PRO B C 1
ATOM 2211 O O . PRO B 1 122 ? 11.652 7.522 7.580 1.00 27.41 120 PRO B O 1
ATOM 2215 N N . HIS B 1 123 ? 12.042 9.702 7.080 1.00 28.03 121 HIS B N 1
ATOM 2216 C CA . HIS B 1 123 ? 10.744 10.238 7.491 1.00 28.12 121 HIS B CA 1
ATOM 2217 C C . HIS B 1 123 ? 10.179 11.051 6.362 1.00 28.80 121 HIS B C 1
ATOM 2218 O O . HIS B 1 123 ? 10.915 11.736 5.632 1.00 28.07 121 HIS B O 1
ATOM 2225 N N . ASN B 1 124 ? 8.865 11.019 6.196 1.00 29.70 122 ASN B N 1
ATOM 2226 C CA . ASN B 1 124 ? 8.315 11.905 5.175 1.00 30.08 122 ASN B CA 1
ATOM 2227 C C . ASN B 1 124 ? 7.802 13.251 5.666 1.00 29.46 122 ASN B C 1
ATOM 2228 O O . ASN B 1 124 ? 7.479 14.106 4.840 1.00 29.32 122 ASN B O 1
ATOM 2233 N N . ILE B 1 125 ? 7.724 13.439 6.994 1.00 27.81 123 ILE B N 1
ATOM 2234 C CA . ILE B 1 125 ? 7.432 14.727 7.581 1.00 27.54 123 ILE B CA 1
ATOM 2235 C C . ILE B 1 125 ? 8.443 15.024 8.714 1.00 27.22 123 ILE B C 1
ATOM 2236 O O . ILE B 1 125 ? 8.590 14.234 9.648 1.00 28.00 123 ILE B O 1
ATOM 2241 N N . VAL B 1 126 ? 9.132 16.155 8.626 1.00 26.75 124 VAL B N 1
ATOM 2242 C CA . VAL B 1 126 ? 10.104 16.548 9.645 1.00 26.21 124 VAL B CA 1
ATOM 2243 C C . VAL B 1 126 ? 9.838 17.963 10.119 1.00 26.35 124 VAL B C 1
ATOM 2244 O O . VAL B 1 126 ? 9.573 18.838 9.298 1.00 25.79 124 VAL B O 1
ATOM 2248 N N . PHE B 1 127 ? 9.960 18.187 11.431 1.00 25.20 125 PHE B N 1
ATOM 2249 C CA . PHE B 1 127 ? 9.740 19.482 12.043 1.00 26.88 125 PHE B CA 1
ATOM 2250 C C . PHE B 1 127 ? 11.071 20.027 12.570 1.00 27.58 125 PHE B C 1
ATOM 2251 O O . PHE B 1 127 ? 11.736 19.362 13.379 1.00 29.14 125 PHE B O 1
ATOM 2259 N N . VAL B 1 128 ? 11.441 21.222 12.097 1.00 26.76 126 VAL B N 1
ATOM 2260 C CA . VAL B 1 128 ? 12.690 21.891 12.433 1.00 27.79 126 VAL B CA 1
ATOM 2261 C C . VAL B 1 128 ? 12.380 23.318 12.914 1.00 28.58 126 VAL B C 1
ATOM 2262 O O . VAL B 1 128 ? 12.316 24.295 12.129 1.00 27.71 126 VAL B O 1
ATOM 2266 N N . ASP B 1 129 ? 12.142 23.416 14.211 1.00 29.20 127 ASP B N 1
ATOM 2267 C CA . ASP B 1 129 ? 11.983 24.703 14.851 1.00 30.62 127 ASP B CA 1
ATOM 2268 C C . ASP B 1 129 ? 13.007 24.805 16.000 1.00 30.39 127 ASP B C 1
ATOM 2269 O O . ASP B 1 129 ? 12.672 24.522 17.135 1.00 29.77 127 ASP B O 1
ATOM 2274 N N . PRO B 1 130 ? 14.232 25.252 15.707 1.00 30.43 128 PRO B N 1
ATOM 2275 C CA . PRO B 1 130 ? 15.238 25.289 16.766 1.00 30.54 128 PRO B CA 1
ATOM 2276 C C . PRO B 1 130 ? 15.011 26.448 17.751 1.00 30.90 128 PRO B C 1
ATOM 2277 O O . PRO B 1 130 ? 14.341 27.420 17.416 1.00 29.61 128 PRO B O 1
ATOM 2281 N N . PRO B 1 131 ? 15.551 26.328 18.982 1.00 31.83 129 PRO B N 1
ATOM 2282 C CA . PRO B 1 131 ? 15.370 27.388 19.982 1.00 31.92 129 PRO B CA 1
ATOM 2283 C C . PRO B 1 131 ? 16.022 28.712 19.530 1.00 32.21 129 PRO B C 1
ATOM 2284 O O . PRO B 1 131 ? 15.579 29.794 19.926 1.00 33.77 129 PRO B O 1
ATOM 2288 N N . PHE B 1 132 ? 17.076 28.608 18.730 1.00 31.40 130 PHE B N 1
ATOM 2289 C CA . PHE B 1 132 ? 17.782 29.743 18.156 1.00 31.56 130 PHE B CA 1
ATOM 2290 C C . PHE B 1 132 ? 18.380 29.170 16.876 1.00 31.99 130 PHE B C 1
ATOM 2291 O O . PHE B 1 132 ? 18.453 27.965 16.723 1.00 31.00 130 PHE B O 1
ATOM 2299 N N . ARG B 1 133 ? 18.781 30.026 15.957 1.00 33.02 131 ARG B N 1
ATOM 2300 C CA . ARG B 1 133 ? 19.095 29.555 14.625 1.00 34.95 131 ARG B CA 1
ATOM 2301 C C . ARG B 1 133 ? 20.587 29.485 14.341 1.00 34.91 131 ARG B C 1
ATOM 2302 O O . ARG B 1 133 ? 21.037 28.552 13.703 1.00 34.78 131 ARG B O 1
ATOM 2310 N N . ARG B 1 134 ? 21.355 30.446 14.808 1.00 35.08 132 ARG B N 1
ATOM 2311 C CA . ARG B 1 134 ? 22.782 30.413 14.509 1.00 37.53 132 ARG B CA 1
ATOM 2312 C C . ARG B 1 134 ? 23.438 29.292 15.300 1.00 36.95 132 ARG B C 1
ATOM 2313 O O . ARG B 1 134 ? 23.268 29.179 16.511 1.00 37.50 132 ARG B O 1
ATOM 2321 N N . GLY B 1 135 ? 24.188 28.454 14.605 1.00 37.41 133 GLY B N 1
ATOM 2322 C CA . GLY B 1 135 ? 24.721 27.260 15.224 1.00 37.35 133 GLY B CA 1
ATOM 2323 C C . GLY B 1 135 ? 23.885 26.025 14.951 1.00 37.14 133 GLY B C 1
ATOM 2324 O O . GLY B 1 135 ? 24.426 24.913 14.999 1.00 37.88 133 GLY B O 1
ATOM 2325 N N . LEU B 1 136 ? 22.587 26.201 14.655 1.00 35.43 134 LEU B N 1
ATOM 2326 C CA . LEU B 1 136 ? 21.656 25.063 14.580 1.00 34.13 134 LEU B CA 1
ATOM 2327 C C . LEU B 1 136 ? 20.927 24.837 13.277 1.00 33.22 134 LEU B C 1
ATOM 2328 O O . LEU B 1 136 ? 20.767 23.691 12.866 1.00 32.73 134 LEU B O 1
ATOM 2333 N N . LEU B 1 137 ? 20.391 25.894 12.677 1.00 31.73 135 LEU B N 1
ATOM 2334 C CA . LEU B 1 137 ? 19.397 25.676 11.628 1.00 31.32 135 LEU B CA 1
ATOM 2335 C C . LEU B 1 137 ? 20.004 25.021 10.347 1.00 31.29 135 LEU B C 1
ATOM 2336 O O . LEU B 1 137 ? 19.530 23.966 9.887 1.00 28.05 135 LEU B O 1
ATOM 2341 N N . GLU B 1 138 ? 21.055 25.663 9.815 1.00 31.00 136 GLU B N 1
ATOM 2342 C CA . GLU B 1 138 ? 21.705 25.212 8.586 1.00 32.07 136 GLU B CA 1
ATOM 2343 C C . GLU B 1 138 ? 22.295 23.819 8.759 1.00 30.13 136 GLU B C 1
ATOM 2344 O O . GLU B 1 138 ? 22.147 22.971 7.897 1.00 29.36 136 GLU B O 1
ATOM 2350 N N . GLU B 1 139 ? 22.961 23.625 9.884 1.00 29.66 137 GLU B N 1
ATOM 2351 C CA . GLU B 1 139 ? 23.597 22.381 10.263 1.00 30.25 137 GLU B CA 1
ATOM 2352 C C . GLU B 1 139 ? 22.585 21.214 10.363 1.00 29.28 137 GLU B C 1
ATOM 2353 O O . GLU B 1 139 ? 22.831 20.146 9.820 1.00 27.80 137 GLU B O 1
ATOM 2359 N N . THR B 1 140 ? 21.452 21.463 11.030 1.00 27.59 138 THR B N 1
ATOM 2360 C CA . THR B 1 140 ? 20.347 20.504 11.157 1.00 27.44 138 THR B CA 1
ATOM 2361 C C . THR B 1 140 ? 19.811 20.076 9.798 1.00 27.09 138 THR B C 1
ATOM 2362 O O . THR B 1 140 ? 19.694 18.877 9.523 1.00 26.28 138 THR B O 1
ATOM 2366 N N . ILE B 1 141 ? 19.533 21.072 8.949 1.00 27.19 139 ILE B N 1
ATOM 2367 C CA . ILE B 1 141 ? 19.101 20.874 7.580 1.00 27.22 139 ILE B CA 1
ATOM 2368 C C . ILE B 1 141 ? 20.085 19.970 6.821 1.00 27.77 139 ILE B C 1
ATOM 2369 O O . ILE B 1 141 ? 19.661 18.990 6.175 1.00 27.62 139 ILE B O 1
ATOM 2374 N N . ASN B 1 142 ? 21.380 20.276 6.928 1.00 26.41 140 ASN B N 1
ATOM 2375 C CA . ASN B 1 142 ? 22.400 19.487 6.263 1.00 27.63 140 ASN B CA 1
ATOM 2376 C C . ASN B 1 142 ? 22.453 18.054 6.798 1.00 27.13 140 ASN B C 1
ATOM 2377 O O . ASN B 1 142 ? 22.551 17.116 6.015 1.00 26.98 140 ASN B O 1
ATOM 2382 N N . LEU B 1 143 ? 22.370 17.889 8.113 1.00 26.86 141 LEU B N 1
ATOM 2383 C CA . LEU B 1 143 ? 22.400 16.539 8.700 1.00 27.95 141 LEU B CA 1
ATOM 2384 C C . LEU B 1 143 ? 21.215 15.692 8.265 1.00 27.20 141 LEU B C 1
ATOM 2385 O O . LEU B 1 143 ? 21.389 14.528 7.927 1.00 26.84 141 LEU B O 1
ATOM 2390 N N . LEU B 1 144 ? 20.018 16.288 8.252 1.00 27.20 142 LEU B N 1
ATOM 2391 C CA . LEU B 1 144 ? 18.829 15.607 7.746 1.00 27.38 142 LEU B CA 1
ATOM 2392 C C . LEU B 1 144 ? 19.022 15.085 6.323 1.00 27.24 142 LEU B C 1
ATOM 2393 O O . LEU B 1 144 ? 18.739 13.913 6.043 1.00 25.39 142 LEU B O 1
ATOM 2398 N N . GLU B 1 145 ? 19.485 15.974 5.436 1.00 27.10 143 GLU B N 1
ATOM 2399 C CA . GLU B 1 145 ? 19.767 15.606 4.040 1.00 27.19 143 GLU B CA 1
ATOM 2400 C C . GLU B 1 145 ? 20.881 14.557 3.906 1.00 27.61 143 GLU B C 1
ATOM 2401 O O . GLU B 1 145 ? 20.710 13.553 3.208 1.00 27.84 143 GLU B O 1
ATOM 2407 N N . ASP B 1 146 ? 22.003 14.747 4.591 1.00 27.62 144 ASP B N 1
ATOM 2408 C CA . ASP B 1 146 ? 23.167 13.909 4.316 1.00 27.69 144 ASP B CA 1
ATOM 2409 C C . ASP B 1 146 ? 23.101 12.501 4.928 1.00 27.70 144 ASP B C 1
ATOM 2410 O O . ASP B 1 146 ? 23.788 11.603 4.455 1.00 26.71 144 ASP B O 1
ATOM 2415 N N . ASN B 1 147 ? 22.316 12.331 5.985 1.00 27.19 145 ASN B N 1
ATOM 2416 C CA . ASN B 1 147 ? 22.392 11.121 6.809 1.00 28.20 145 ASN B CA 1
ATOM 2417 C C . ASN B 1 147 ? 21.184 10.200 6.677 1.00 27.88 145 ASN B C 1
ATOM 2418 O O . ASN B 1 147 ? 20.983 9.317 7.492 1.00 28.06 145 ASN B O 1
ATOM 2423 N N . GLY B 1 148 ? 20.369 10.436 5.658 1.00 28.30 146 GLY B N 1
ATOM 2424 C CA . GLY B 1 148 ? 19.235 9.540 5.363 1.00 27.73 146 GLY B CA 1
ATOM 2425 C C . GLY B 1 148 ? 18.027 9.586 6.277 1.00 26.50 146 GLY B C 1
ATOM 2426 O O . GLY B 1 148 ? 17.292 8.612 6.372 1.00 26.46 146 GLY B O 1
ATOM 2427 N N . TRP B 1 149 ? 17.798 10.731 6.910 1.00 26.08 147 TRP B N 1
ATOM 2428 C CA . TRP B 1 149 ? 16.631 10.972 7.756 1.00 26.14 147 TRP B CA 1
ATOM 2429 C C . TRP B 1 149 ? 15.345 11.283 6.974 1.00 27.03 147 TRP B C 1
ATOM 2430 O O . TRP B 1 149 ? 14.249 11.425 7.572 1.00 28.13 147 TRP B O 1
ATOM 2441 N N . LEU B 1 150 ? 15.486 11.456 5.654 1.00 26.29 148 LEU B N 1
ATOM 2442 C CA . LEU B 1 150 ? 14.402 11.919 4.801 1.00 26.86 148 LEU B CA 1
ATOM 2443 C C . LEU B 1 150 ? 13.999 10.868 3.798 1.00 27.60 148 LEU B C 1
ATOM 2444 O O . LEU B 1 150 ? 14.851 10.321 3.125 1.00 28.00 148 LEU B O 1
ATOM 2449 N N . ALA B 1 151 ? 12.703 10.589 3.697 1.00 28.24 149 ALA B N 1
ATOM 2450 C CA . ALA B 1 151 ? 12.180 9.740 2.624 1.00 29.15 149 ALA B CA 1
ATOM 2451 C C . ALA B 1 151 ? 12.423 10.345 1.245 1.00 29.87 149 ALA B C 1
ATOM 2452 O O . ALA B 1 151 ? 12.714 11.550 1.124 1.00 30.33 149 ALA B O 1
ATOM 2454 N N . ASP B 1 152 ? 12.284 9.509 0.217 1.00 30.82 150 ASP B N 1
ATOM 2455 C CA . ASP B 1 152 ? 12.473 9.883 -1.182 1.00 32.87 150 ASP B CA 1
ATOM 2456 C C . ASP B 1 152 ? 11.637 11.113 -1.561 1.00 33.22 150 ASP B C 1
ATOM 2457 O O . ASP B 1 152 ? 12.065 11.928 -2.385 1.00 33.85 150 ASP B O 1
ATOM 2462 N N . GLU B 1 153 ? 10.426 11.176 -0.997 1.00 33.58 151 GLU B N 1
ATOM 2463 C CA . GLU B 1 153 ? 9.517 12.328 -1.041 1.00 33.75 151 GLU B CA 1
ATOM 2464 C C . GLU B 1 153 ? 9.257 12.721 0.414 1.00 32.24 151 GLU B C 1
ATOM 2465 O O . GLU B 1 153 ? 8.723 11.914 1.193 1.00 32.70 151 GLU B O 1
ATOM 2471 N N . ALA B 1 154 ? 9.629 13.948 0.781 1.00 29.80 152 ALA B N 1
ATOM 2472 C CA . ALA B 1 154 ? 9.517 14.403 2.155 1.00 28.33 152 ALA B CA 1
ATOM 2473 C C . ALA B 1 154 ? 9.118 15.859 2.230 1.00 26.93 152 ALA B C 1
ATOM 2474 O O . ALA B 1 154 ? 9.387 16.640 1.322 1.00 26.14 152 ALA B O 1
ATOM 2476 N N . LEU B 1 155 ? 8.505 16.221 3.346 1.00 26.00 153 LEU B N 1
ATOM 2477 C CA . LEU B 1 155 ? 8.177 17.615 3.619 1.00 25.87 153 LEU B CA 1
ATOM 2478 C C . LEU B 1 155 ? 8.849 18.034 4.910 1.00 25.89 153 LEU B C 1
ATOM 2479 O O . LEU B 1 155 ? 8.770 17.326 5.937 1.00 26.32 153 LEU B O 1
ATOM 2484 N N . ILE B 1 156 ? 9.512 19.187 4.870 1.00 25.09 154 ILE B N 1
ATOM 2485 C CA . ILE B 1 156 ? 10.211 19.659 6.052 1.00 25.18 154 ILE B CA 1
ATOM 2486 C C . ILE B 1 156 ? 9.686 21.031 6.426 1.00 25.45 154 ILE B C 1
ATOM 2487 O O . ILE B 1 156 ? 9.757 21.991 5.628 1.00 25.38 154 ILE B O 1
ATOM 2492 N N . TYR B 1 157 ? 9.142 21.103 7.632 1.00 25.00 155 TYR B N 1
ATOM 2493 C CA . TYR B 1 157 ? 8.755 22.379 8.241 1.00 26.56 155 TYR B CA 1
ATOM 2494 C C . TYR B 1 157 ? 9.981 23.042 8.875 1.00 26.32 155 TYR B C 1
ATOM 2495 O O . TYR B 1 157 ? 10.697 22.407 9.656 1.00 26.40 155 TYR B O 1
ATOM 2504 N N . VAL B 1 158 ? 10.192 24.316 8.554 1.00 26.22 156 VAL B N 1
ATOM 2505 C CA . VAL B 1 158 ? 11.265 25.096 9.078 1.00 27.56 156 VAL B CA 1
ATOM 2506 C C . VAL B 1 158 ? 10.702 26.457 9.538 1.00 29.80 156 VAL B C 1
ATOM 2507 O O . VAL B 1 158 ? 10.064 27.175 8.777 1.00 29.02 156 VAL B O 1
ATOM 2511 N N . GLU B 1 159 ? 10.960 26.806 10.785 1.00 31.20 157 GLU B N 1
ATOM 2512 C CA . GLU B 1 159 ? 10.540 28.080 11.330 1.00 34.71 157 GLU B CA 1
ATOM 2513 C C . GLU B 1 159 ? 11.790 28.922 11.578 1.00 36.27 157 GLU B C 1
ATOM 2514 O O . GLU B 1 159 ? 12.727 28.437 12.205 1.00 37.21 157 GLU B O 1
ATOM 2520 N N . SER B 1 160 ? 11.822 30.155 11.061 1.00 38.87 158 SER B N 1
ATOM 2521 C CA . SER B 1 160 ? 12.977 31.046 11.242 1.00 40.61 158 SER B CA 1
ATOM 2522 C C . SER B 1 160 ? 12.646 32.540 11.218 1.00 41.52 158 SER B C 1
ATOM 2523 O O . SER B 1 160 ? 11.758 32.986 10.503 1.00 40.76 158 SER B O 1
ATOM 2526 N N . GLU B 1 161 ? 13.426 33.304 11.976 1.00 44.08 159 GLU B N 1
ATOM 2527 C CA . GLU B 1 161 ? 13.329 34.762 12.024 1.00 46.60 159 GLU B CA 1
ATOM 2528 C C . GLU B 1 161 ? 13.557 35.412 10.653 1.00 47.62 159 GLU B C 1
ATOM 2529 O O . GLU B 1 161 ? 14.534 35.120 9.996 1.00 47.50 159 GLU B O 1
ATOM 2535 N N . VAL B 1 162 ? 12.645 36.284 10.220 1.00 50.10 160 VAL B N 1
ATOM 2536 C CA . VAL B 1 162 ? 12.844 37.016 8.962 1.00 52.83 160 VAL B CA 1
ATOM 2537 C C . VAL B 1 162 ? 14.030 37.994 9.105 1.00 53.98 160 VAL B C 1
ATOM 2538 O O . VAL B 1 162 ? 14.744 38.237 8.130 1.00 54.23 160 VAL B O 1
ATOM 2542 N N . GLU B 1 163 ? 14.230 38.519 10.328 1.00 55.64 161 GLU B N 1
ATOM 2543 C CA . GLU B 1 163 ? 15.365 39.406 10.704 1.00 57.12 161 GLU B CA 1
ATOM 2544 C C . GLU B 1 163 ? 16.724 38.814 10.263 1.00 57.04 161 GLU B C 1
ATOM 2545 O O . GLU B 1 163 ? 17.409 39.376 9.392 1.00 56.88 161 GLU B O 1
ATOM 2551 N N . ASN B 1 164 ? 17.089 37.669 10.844 1.00 56.61 162 ASN B N 1
ATOM 2552 C CA . ASN B 1 164 ? 18.144 36.824 10.284 1.00 56.38 162 ASN B CA 1
ATOM 2553 C C . ASN B 1 164 ? 17.655 36.288 8.936 1.00 55.22 162 ASN B C 1
ATOM 2554 O O . ASN B 1 164 ? 16.448 36.162 8.729 1.00 55.22 162 ASN B O 1
ATOM 2559 N N . GLY B 1 165 ? 18.576 35.972 8.027 1.00 53.87 163 GLY B N 1
ATOM 2560 C CA . GLY B 1 165 ? 18.213 35.602 6.649 1.00 51.64 163 GLY B CA 1
ATOM 2561 C C . GLY B 1 165 ? 17.368 34.340 6.567 1.00 49.91 163 GLY B C 1
ATOM 2562 O O . GLY B 1 165 ? 16.947 33.762 7.586 1.00 49.68 163 GLY B O 1
ATOM 2563 N N . LEU B 1 166 ? 17.085 33.906 5.352 1.00 48.03 164 LEU B N 1
ATOM 2564 C CA . LEU B 1 166 ? 16.488 32.584 5.212 1.00 45.75 164 LEU B CA 1
ATOM 2565 C C . LEU B 1 166 ? 17.597 31.511 5.200 1.00 43.45 164 LEU B C 1
ATOM 2566 O O . LEU B 1 166 ? 18.750 31.793 4.813 1.00 41.86 164 LEU B O 1
ATOM 2571 N N . PRO B 1 167 ? 17.243 30.274 5.601 1.00 41.04 165 PRO B N 1
ATOM 2572 C CA . PRO B 1 167 ? 18.217 29.189 5.623 1.00 38.72 165 PRO B CA 1
ATOM 2573 C C . PRO B 1 167 ? 18.561 28.821 4.197 1.00 36.14 165 PRO B C 1
ATOM 2574 O O . PRO B 1 167 ? 17.701 28.911 3.325 1.00 35.22 165 PRO B O 1
ATOM 2578 N N . THR B 1 168 ? 19.807 28.477 3.910 1.00 32.93 166 THR B N 1
ATOM 2579 C CA . THR B 1 168 ? 20.005 27.820 2.631 1.00 31.12 166 THR B CA 1
ATOM 2580 C C . THR B 1 168 ? 19.681 26.357 2.852 1.00 28.69 166 THR B C 1
ATOM 2581 O O . THR B 1 168 ? 19.901 25.816 3.928 1.00 27.45 166 THR B O 1
ATOM 2585 N N . VAL B 1 169 ? 19.111 25.764 1.813 1.00 28.36 167 VAL B N 1
ATOM 2586 C CA . VAL B 1 169 ? 18.710 24.373 1.771 1.00 27.06 167 VAL B CA 1
ATOM 2587 C C . VAL B 1 169 ? 19.438 23.710 0.596 1.00 27.37 167 VAL B C 1
ATOM 2588 O O . VAL B 1 169 ? 19.789 24.392 -0.389 1.00 26.22 167 VAL B O 1
ATOM 2592 N N . PRO B 1 170 ? 19.647 22.379 0.672 1.00 26.55 168 PRO B N 1
ATOM 2593 C CA . PRO B 1 170 ? 20.249 21.665 -0.474 1.00 27.15 168 PRO B CA 1
ATOM 2594 C C . PRO B 1 170 ? 19.439 21.801 -1.778 1.00 27.06 168 PRO B C 1
ATOM 2595 O O . PRO B 1 170 ? 18.290 22.254 -1.750 1.00 25.89 168 PRO B O 1
ATOM 2599 N N . ALA B 1 171 ? 20.027 21.388 -2.905 1.00 27.82 169 ALA B N 1
ATOM 2600 C CA . ALA B 1 171 ? 19.452 21.642 -4.241 1.00 28.84 169 ALA B CA 1
ATOM 2601 C C . ALA B 1 171 ? 18.185 20.850 -4.519 1.00 29.40 169 ALA B C 1
ATOM 2602 O O . ALA B 1 171 ? 17.365 21.275 -5.333 1.00 30.14 169 ALA B O 1
ATOM 2604 N N . ASN B 1 172 ? 18.031 19.710 -3.843 1.00 29.42 170 ASN B N 1
ATOM 2605 C CA . ASN B 1 172 ? 16.862 18.852 -4.004 1.00 29.52 170 ASN B CA 1
ATOM 2606 C C . ASN B 1 172 ? 15.682 19.177 -3.050 1.00 29.22 170 ASN B C 1
ATOM 2607 O O . ASN B 1 172 ? 14.717 18.423 -3.006 1.00 29.34 170 ASN B O 1
ATOM 2612 N N . TRP B 1 173 ? 15.788 20.288 -2.312 1.00 28.11 171 TRP B N 1
ATOM 2613 C CA . TRP B 1 173 ? 14.720 20.846 -1.510 1.00 28.29 171 TRP B CA 1
ATOM 2614 C C . TRP B 1 173 ? 14.203 22.050 -2.260 1.00 28.44 171 TRP B C 1
ATOM 2615 O O . TRP B 1 173 ? 14.992 22.831 -2.772 1.00 29.77 171 TRP B O 1
ATOM 2626 N N . SER B 1 174 ? 12.891 22.230 -2.287 1.00 28.63 172 SER B N 1
ATOM 2627 C CA . SER B 1 174 ? 12.324 23.468 -2.807 1.00 29.63 172 SER B CA 1
ATOM 2628 C C . SER B 1 174 ? 11.111 23.910 -1.993 1.00 28.81 172 SER B C 1
ATOM 2629 O O . SER B 1 174 ? 10.395 23.091 -1.401 1.00 28.10 172 SER B O 1
ATOM 2632 N N . LEU B 1 175 ? 10.909 25.221 -1.971 1.00 28.36 173 LEU B N 1
ATOM 2633 C CA . LEU B 1 175 ? 9.865 25.842 -1.187 1.00 28.32 173 LEU B CA 1
ATOM 2634 C C . LEU B 1 175 ? 8.477 25.345 -1.632 1.00 28.44 173 LEU B C 1
ATOM 2635 O O . LEU B 1 175 ? 8.123 25.440 -2.805 1.00 28.21 173 LEU B O 1
ATOM 2640 N N . HIS B 1 176 ? 7.719 24.792 -0.696 1.00 27.36 174 HIS B N 1
ATOM 2641 C CA . HIS B 1 176 ? 6.355 24.343 -0.962 1.00 28.32 174 HIS B CA 1
ATOM 2642 C C . HIS B 1 176 ? 5.259 25.308 -0.422 1.00 29.13 174 HIS B C 1
ATOM 2643 O O . HIS B 1 176 ? 4.191 25.458 -1.041 1.00 29.25 174 HIS B O 1
ATOM 2650 N N . ARG B 1 177 ? 5.534 25.930 0.728 1.00 29.72 175 ARG B N 1
ATOM 2651 C CA . ARG B 1 177 ? 4.619 26.829 1.447 1.00 30.49 175 ARG B CA 1
ATOM 2652 C C . ARG B 1 177 ? 5.380 27.840 2.260 1.00 29.85 175 ARG B C 1
ATOM 2653 O O . ARG B 1 177 ? 6.426 27.539 2.829 1.00 28.56 175 ARG B O 1
ATOM 2661 N N . GLU B 1 178 ? 4.813 29.031 2.384 1.00 29.93 176 GLU B N 1
ATOM 2662 C CA . GLU B 1 178 ? 5.376 30.024 3.288 1.00 30.27 176 GLU B CA 1
ATOM 2663 C C . GLU B 1 178 ? 4.298 30.947 3.818 1.00 30.97 176 GLU B C 1
ATOM 2664 O O . GLU B 1 178 ? 3.419 31.396 3.075 1.00 30.34 176 GLU B O 1
ATOM 2670 N N . LYS B 1 179 ? 4.387 31.200 5.114 1.00 31.07 177 LYS B N 1
ATOM 2671 C CA . LYS B 1 179 ? 3.651 32.256 5.768 1.00 32.70 177 LYS B CA 1
ATOM 2672 C C . LYS B 1 179 ? 4.682 33.075 6.533 1.00 33.07 177 LYS B C 1
ATOM 2673 O O . LYS B 1 179 ? 5.555 32.525 7.219 1.00 32.76 177 LYS B O 1
ATOM 2679 N N . VAL B 1 180 ? 4.581 34.385 6.364 1.00 33.74 178 VAL B N 1
ATOM 2680 C CA . VAL B 1 180 ? 5.368 35.346 7.119 1.00 35.68 178 VAL B CA 1
ATOM 2681 C C . VAL B 1 180 ? 4.404 36.082 8.069 1.00 36.45 178 VAL B C 1
ATOM 2682 O O . VAL B 1 180 ? 3.464 36.759 7.638 1.00 36.66 178 VAL B O 1
ATOM 2686 N N . ALA B 1 181 ? 4.623 35.888 9.359 1.00 37.63 179 ALA B N 1
ATOM 2687 C CA . ALA B 1 181 ? 3.824 36.534 10.396 1.00 39.11 179 ALA B CA 1
ATOM 2688 C C . ALA B 1 181 ? 4.796 37.179 11.360 1.00 39.96 179 ALA B C 1
ATOM 2689 O O . ALA B 1 181 ? 5.573 36.488 12.039 1.00 39.75 179 ALA B O 1
ATOM 2691 N N . GLY B 1 182 ? 4.763 38.511 11.386 1.00 40.84 180 GLY B N 1
ATOM 2692 C CA . GLY B 1 182 ? 5.720 39.313 12.130 1.00 41.77 180 GLY B CA 1
ATOM 2693 C C . GLY B 1 182 ? 7.136 39.180 11.601 1.00 42.50 180 GLY B C 1
ATOM 2694 O O . GLY B 1 182 ? 7.397 39.328 10.392 1.00 42.70 180 GLY B O 1
ATOM 2695 N N . GLN B 1 183 ? 8.063 38.896 12.514 1.00 42.30 181 GLN B N 1
ATOM 2696 C CA . GLN B 1 183 ? 9.442 38.717 12.108 1.00 41.89 181 GLN B CA 1
ATOM 2697 C C . GLN B 1 183 ? 9.801 37.233 11.926 1.00 39.63 181 GLN B C 1
ATOM 2698 O O . GLN B 1 183 ? 10.972 36.873 11.904 1.00 40.14 181 GLN B O 1
ATOM 2704 N N . VAL B 1 184 ? 8.791 36.381 11.748 1.00 37.43 182 VAL B N 1
ATOM 2705 C CA . VAL B 1 184 ? 9.024 34.929 11.574 1.00 34.05 182 VAL B CA 1
ATOM 2706 C C . VAL B 1 184 ? 8.515 34.392 10.235 1.00 33.04 182 VAL B C 1
ATOM 2707 O O . VAL B 1 184 ? 7.370 34.644 9.848 1.00 32.91 182 VAL B O 1
ATOM 2711 N N . ALA B 1 185 ? 9.379 33.657 9.533 1.00 31.68 183 ALA B N 1
ATOM 2712 C CA . ALA B 1 185 ? 8.987 32.891 8.350 1.00 30.42 183 ALA B CA 1
ATOM 2713 C C . ALA B 1 185 ? 8.709 31.420 8.687 1.00 29.10 183 ALA B C 1
ATOM 2714 O O . ALA B 1 185 ? 9.568 30.705 9.236 1.00 27.83 183 ALA B O 1
ATOM 2716 N N . TYR B 1 186 ? 7.500 30.983 8.341 1.00 28.83 184 TYR B N 1
ATOM 2717 C CA . TYR B 1 186 ? 7.048 29.599 8.580 1.00 27.33 184 TYR B CA 1
ATOM 2718 C C . TYR B 1 186 ? 7.014 28.929 7.229 1.00 26.64 184 TYR B C 1
ATOM 2719 O O . TYR B 1 186 ? 6.276 29.361 6.365 1.00 26.61 184 TYR B O 1
ATOM 2728 N N . ARG B 1 187 ? 7.834 27.900 7.040 1.00 26.74 185 ARG B N 1
ATOM 2729 C CA . ARG B 1 187 ? 8.044 27.305 5.705 1.00 25.91 185 ARG B CA 1
ATOM 2730 C C . ARG B 1 187 ? 7.864 25.811 5.691 1.00 25.36 185 ARG B C 1
ATOM 2731 O O . ARG B 1 187 ? 8.179 25.166 6.642 1.00 24.80 185 ARG B O 1
ATOM 2739 N N . LEU B 1 188 ? 7.365 25.287 4.573 1.00 24.69 186 LEU B N 1
ATOM 2740 C CA . LEU B 1 188 ? 7.438 23.899 4.254 1.00 26.25 186 LEU B CA 1
ATOM 2741 C C . LEU B 1 188 ? 8.270 23.745 2.959 1.00 25.62 186 LEU B C 1
ATOM 2742 O O . LEU B 1 188 ? 8.027 24.422 1.946 1.00 25.18 186 LEU B O 1
ATOM 2747 N N . TYR B 1 189 ? 9.247 22.853 3.026 1.00 24.86 187 TYR B N 1
ATOM 2748 C CA . TYR B 1 189 ? 10.051 22.493 1.895 1.00 25.08 187 TYR B CA 1
ATOM 2749 C C . TYR B 1 189 ? 9.675 21.120 1.468 1.00 25.22 187 TYR B C 1
ATOM 2750 O O . TYR B 1 189 ? 9.498 20.229 2.300 1.00 24.60 187 TYR B O 1
ATOM 2759 N N . GLN B 1 190 ? 9.592 20.951 0.163 1.00 26.79 188 GLN B N 1
ATOM 2760 C CA . GLN B 1 190 ? 9.485 19.630 -0.400 1.00 28.88 188 GLN B CA 1
ATOM 2761 C C . GLN B 1 190 ? 10.884 19.139 -0.789 1.00 29.54 188 GLN B C 1
ATOM 2762 O O . GLN B 1 190 ? 11.683 19.871 -1.379 1.00 29.92 188 GLN B O 1
ATOM 2768 N N . ARG B 1 191 ? 11.172 17.888 -0.463 1.00 29.79 189 ARG B N 1
ATOM 2769 C CA . ARG B 1 191 ? 12.463 17.297 -0.748 1.00 31.26 189 ARG B CA 1
ATOM 2770 C C . ARG B 1 191 ? 12.239 16.043 -1.576 1.00 32.88 189 ARG B C 1
ATOM 2771 O O . ARG B 1 191 ? 11.325 15.262 -1.300 1.00 32.70 189 ARG B O 1
ATOM 2779 N N . GLU B 1 192 ? 13.089 15.877 -2.576 1.00 34.53 190 GLU B N 1
ATOM 2780 C CA . GLU B 1 192 ? 13.044 14.761 -3.505 1.00 37.51 190 GLU B CA 1
ATOM 2781 C C . GLU B 1 192 ? 14.415 14.110 -3.475 1.00 37.89 190 GLU B C 1
ATOM 2782 O O . GLU B 1 192 ? 15.424 14.804 -3.455 1.00 37.56 190 GLU B O 1
ATOM 2788 N N . ALA B 1 193 ? 14.450 12.779 -3.457 1.00 39.65 191 ALA B N 1
ATOM 2789 C CA . ALA B 1 193 ? 15.715 12.045 -3.535 1.00 41.22 191 ALA B CA 1
ATOM 2790 C C . ALA B 1 193 ? 16.442 12.357 -4.841 1.00 42.67 191 ALA B C 1
ATOM 2791 O O . ALA B 1 193 ? 15.793 12.549 -5.866 1.00 42.53 191 ALA B O 1
ATOM 2793 N N . GLN B 1 194 ? 17.778 12.424 -4.797 1.00 44.56 192 GLN B N 1
ATOM 2794 C CA . GLN B 1 194 ? 18.601 12.476 -6.026 1.00 46.44 192 GLN B CA 1
ATOM 2795 C C . GLN B 1 194 ? 18.931 11.074 -6.536 1.00 46.52 192 GLN B C 1
ATOM 2796 O O . GLN B 1 194 ? 18.694 10.750 -7.711 1.00 47.59 192 GLN B O 1
ATOM 2802 N N . GLY C 1 12 ? 46.103 17.771 32.475 1.00 44.29 10 GLY C N 1
ATOM 2803 C CA . GLY C 1 12 ? 44.769 18.412 32.697 1.00 43.93 10 GLY C CA 1
ATOM 2804 C C . GLY C 1 12 ? 43.650 17.461 33.115 1.00 43.71 10 GLY C C 1
ATOM 2805 O O . GLY C 1 12 ? 43.391 16.456 32.451 1.00 43.33 10 GLY C O 1
ATOM 2806 N N . GLN C 1 13 ? 42.984 17.795 34.220 1.00 43.62 11 GLN C N 1
ATOM 2807 C CA . GLN C 1 13 ? 41.849 17.021 34.715 1.00 44.01 11 GLN C CA 1
ATOM 2808 C C . GLN C 1 13 ? 40.951 17.851 35.643 1.00 43.97 11 GLN C C 1
ATOM 2809 O O . GLN C 1 13 ? 41.457 18.568 36.502 1.00 44.09 11 GLN C O 1
ATOM 2815 N N . ILE C 1 14 ? 39.630 17.754 35.475 1.00 43.86 12 ILE C N 1
ATOM 2816 C CA . ILE C 1 14 ? 38.703 18.287 36.483 1.00 43.88 12 ILE C CA 1
ATOM 2817 C C . ILE C 1 14 ? 37.950 17.174 37.200 1.00 43.63 12 ILE C C 1
ATOM 2818 O O . ILE C 1 14 ? 37.731 16.112 36.632 1.00 43.80 12 ILE C O 1
ATOM 2823 N N . ARG C 1 15 ? 37.572 17.418 38.452 1.00 43.33 13 ARG C N 1
ATOM 2824 C CA . ARG C 1 15 ? 36.792 16.467 39.230 1.00 43.26 13 ARG C CA 1
ATOM 2825 C C . ARG C 1 15 ? 35.463 17.103 39.600 1.00 42.40 13 ARG C C 1
ATOM 2826 O O . ARG C 1 15 ? 35.423 18.224 40.110 1.00 42.05 13 ARG C O 1
ATOM 2834 N N . ILE C 1 16 ? 34.373 16.388 39.337 1.00 41.39 14 ILE C N 1
ATOM 2835 C CA . ILE C 1 16 ? 33.041 16.872 39.697 1.00 40.62 14 ILE C CA 1
ATOM 2836 C C . ILE C 1 16 ? 32.827 16.774 41.219 1.00 39.31 14 ILE C C 1
ATOM 2837 O O . ILE C 1 16 ? 33.123 15.752 41.831 1.00 38.58 14 ILE C O 1
ATOM 2842 N N . ILE C 1 17 ? 32.309 17.851 41.810 1.00 38.30 15 ILE C N 1
ATOM 2843 C CA . ILE C 1 17 ? 32.144 17.983 43.275 1.00 37.68 15 ILE C CA 1
ATOM 2844 C C . ILE C 1 17 ? 30.885 17.312 43.842 1.00 36.81 15 ILE C C 1
ATOM 2845 O O . ILE C 1 17 ? 30.960 16.552 44.805 1.00 36.90 15 ILE C O 1
ATOM 2850 N N . GLY C 1 18 ? 29.726 17.615 43.257 1.00 36.15 16 GLY C N 1
ATOM 2851 C CA . GLY C 1 18 ? 28.449 17.118 43.781 1.00 34.90 16 GLY C CA 1
ATOM 2852 C C . GLY C 1 18 ? 27.519 16.574 42.724 1.00 34.08 16 GLY C C 1
ATOM 2853 O O . GLY C 1 18 ? 27.884 16.470 41.548 1.00 33.73 16 GLY C O 1
ATOM 2854 N N . GLY C 1 19 ? 26.313 16.210 43.156 1.00 33.58 17 GLY C N 1
ATOM 2855 C CA . GLY C 1 19 ? 25.274 15.675 42.276 1.00 32.77 17 GLY C CA 1
ATOM 2856 C C . GLY C 1 19 ? 25.510 14.249 41.832 1.00 32.62 17 GLY C C 1
ATOM 2857 O O . GLY C 1 19 ? 26.273 13.522 42.453 1.00 31.43 17 GLY C O 1
ATOM 2858 N N . GLN C 1 20 ? 24.863 13.855 40.739 1.00 32.76 18 GLN C N 1
ATOM 2859 C CA . GLN C 1 20 ? 24.911 12.461 40.269 1.00 33.49 18 GLN C CA 1
ATOM 2860 C C . GLN C 1 20 ? 26.310 11.951 39.897 1.00 33.67 18 GLN C C 1
ATOM 2861 O O . GLN C 1 20 ? 26.605 10.787 40.127 1.00 34.20 18 GLN C O 1
ATOM 2867 N N . TRP C 1 21 ? 27.160 12.812 39.330 1.00 33.76 19 TRP C N 1
ATOM 2868 C CA . TRP C 1 21 ? 28.531 12.419 38.969 1.00 33.93 19 TRP C CA 1
ATOM 2869 C C . TRP C 1 21 ? 29.585 12.805 40.007 1.00 33.98 19 TRP C C 1
ATOM 2870 O O . TRP C 1 21 ? 30.762 12.954 39.670 1.00 33.63 19 TRP C O 1
ATOM 2881 N N . ARG C 1 22 ? 29.157 12.958 41.259 1.00 34.33 20 ARG C N 1
ATOM 2882 C CA . ARG C 1 22 ? 30.050 13.277 42.372 1.00 35.10 20 ARG C CA 1
ATOM 2883 C C . ARG C 1 22 ? 31.371 12.501 42.326 1.00 35.20 20 ARG C C 1
ATOM 2884 O O . ARG C 1 22 ? 31.381 11.274 42.199 1.00 35.03 20 ARG C O 1
ATOM 2892 N N . GLY C 1 23 ? 32.476 13.239 42.389 1.00 35.43 21 GLY C N 1
ATOM 2893 C CA . GLY C 1 23 ? 33.819 12.659 42.447 1.00 36.26 21 GLY C CA 1
ATOM 2894 C C . GLY C 1 23 ? 34.348 11.983 41.193 1.00 36.48 21 GLY C C 1
ATOM 2895 O O . GLY C 1 23 ? 35.387 11.323 41.243 1.00 36.26 21 GLY C O 1
ATOM 2896 N N . ARG C 1 24 ? 33.624 12.115 40.087 1.00 36.66 22 ARG C N 1
ATOM 2897 C CA . ARG C 1 24 ? 34.071 11.620 38.779 1.00 37.30 22 ARG C CA 1
ATOM 2898 C C . ARG C 1 24 ? 35.042 12.619 38.134 1.00 37.67 22 ARG C C 1
ATOM 2899 O O . ARG C 1 24 ? 34.844 13.833 38.203 1.00 36.81 22 ARG C O 1
ATOM 2907 N N . LYS C 1 25 ? 36.102 12.083 37.535 1.00 38.30 23 LYS C N 1
ATOM 2908 C CA . LYS C 1 25 ? 37.221 12.872 37.027 1.00 38.70 23 LYS C CA 1
ATOM 2909 C C . LYS C 1 25 ? 37.236 12.802 35.510 1.00 39.02 23 LYS C C 1
ATOM 2910 O O . LYS C 1 25 ? 37.070 11.726 34.939 1.00 39.10 23 LYS C O 1
ATOM 2916 N N . LEU C 1 26 ? 37.436 13.943 34.856 1.00 39.69 24 LEU C N 1
ATOM 2917 C CA . LEU C 1 26 ? 37.379 14.010 33.393 1.00 40.58 24 LEU C CA 1
ATOM 2918 C C . LEU C 1 26 ? 38.595 14.728 32.790 1.00 41.18 24 LEU C C 1
ATOM 2919 O O . LEU C 1 26 ? 39.024 15.757 33.317 1.00 41.46 24 LEU C O 1
ATOM 2924 N N . PRO C 1 27 ? 39.146 14.193 31.682 1.00 41.64 25 PRO C N 1
ATOM 2925 C CA . PRO C 1 27 ? 40.306 14.797 31.027 1.00 42.55 25 PRO C CA 1
ATOM 2926 C C . PRO C 1 27 ? 40.018 16.128 30.326 1.00 43.96 25 PRO C C 1
ATOM 2927 O O . PRO C 1 27 ? 39.014 16.267 29.614 1.00 43.51 25 PRO C O 1
ATOM 2931 N N . VAL C 1 28 ? 40.896 17.100 30.552 1.00 45.30 26 VAL C N 1
ATOM 2932 C CA . VAL C 1 28 ? 40.826 18.388 29.864 1.00 46.81 26 VAL C CA 1
ATOM 2933 C C . VAL C 1 28 ? 42.156 18.648 29.141 1.00 47.81 26 VAL C C 1
ATOM 2934 O O . VAL C 1 28 ? 43.194 18.117 29.549 1.00 47.69 26 VAL C O 1
ATOM 2938 N N . PRO C 1 29 ? 42.133 19.461 28.062 1.00 49.32 27 PRO C N 1
ATOM 2939 C CA . PRO C 1 29 ? 43.406 19.723 27.388 1.00 50.31 27 PRO C CA 1
ATOM 2940 C C . PRO C 1 29 ? 44.198 20.773 28.172 1.00 50.98 27 PRO C C 1
ATOM 2941 O O . PRO C 1 29 ? 43.645 21.402 29.090 1.00 51.14 27 PRO C O 1
ATOM 2945 N N . ASP C 1 30 ? 45.472 20.944 27.817 1.00 51.83 28 ASP C N 1
ATOM 2946 C CA . ASP C 1 30 ? 46.301 22.010 28.388 1.00 52.62 28 ASP C CA 1
ATOM 2947 C C . ASP C 1 30 ? 45.781 23.411 28.059 1.00 52.81 28 ASP C C 1
ATOM 2948 O O . ASP C 1 30 ? 46.030 23.958 26.981 1.00 53.04 28 ASP C O 1
ATOM 2953 N N . GLY C 1 33 ? 42.467 27.909 31.614 1.00 69.19 31 GLY C N 1
ATOM 2954 C CA . GLY C 1 33 ? 41.286 27.183 32.065 1.00 69.52 31 GLY C CA 1
ATOM 2955 C C . GLY C 1 33 ? 41.242 26.921 33.562 1.00 69.62 31 GLY C C 1
ATOM 2956 O O . GLY C 1 33 ? 40.259 26.370 34.072 1.00 69.45 31 GLY C O 1
ATOM 2957 N N . LEU C 1 34 ? 42.304 27.314 34.266 1.00 69.85 32 LEU C N 1
ATOM 2958 C CA . LEU C 1 34 ? 42.417 27.091 35.715 1.00 70.07 32 LEU C CA 1
ATOM 2959 C C . LEU C 1 34 ? 41.330 27.852 36.468 1.00 70.05 32 LEU C C 1
ATOM 2960 O O . LEU C 1 34 ? 40.972 28.974 36.090 1.00 70.01 32 LEU C O 1
ATOM 2965 N N . ARG C 1 35 ? 40.804 27.224 37.519 1.00 69.84 33 ARG C N 1
ATOM 2966 C CA . ARG C 1 35 ? 39.875 27.874 38.441 1.00 69.65 33 ARG C CA 1
ATOM 2967 C C . ARG C 1 35 ? 40.643 28.941 39.241 1.00 69.38 33 ARG C C 1
ATOM 2968 O O . ARG C 1 35 ? 41.630 28.615 39.915 1.00 69.55 33 ARG C O 1
ATOM 2976 N N . PRO C 1 36 ? 40.200 30.218 39.166 1.00 68.82 34 PRO C N 1
ATOM 2977 C CA . PRO C 1 36 ? 41.050 31.337 39.612 1.00 68.22 34 PRO C CA 1
ATOM 2978 C C . PRO C 1 36 ? 41.415 31.298 41.108 1.00 67.43 34 PRO C C 1
ATOM 2979 O O . PRO C 1 36 ? 42.507 31.744 41.480 1.00 67.34 34 PRO C O 1
ATOM 2983 N N . THR C 1 37 ? 40.519 30.769 41.948 1.00 66.55 35 THR C N 1
ATOM 2984 C CA . THR C 1 37 ? 40.913 30.371 43.310 1.00 65.29 35 THR C CA 1
ATOM 2985 C C . THR C 1 37 ? 41.028 28.831 43.413 1.00 64.97 35 THR C C 1
ATOM 2986 O O . THR C 1 37 ? 42.154 28.323 43.493 1.00 65.08 35 THR C O 1
ATOM 2990 N N . THR C 1 38 ? 39.911 28.088 43.368 1.00 63.95 36 THR C N 1
ATOM 2991 C CA . THR C 1 38 ? 39.970 26.589 43.357 1.00 63.20 36 THR C CA 1
ATOM 2992 C C . THR C 1 38 ? 38.599 25.868 43.208 1.00 61.68 36 THR C C 1
ATOM 2993 O O . THR C 1 38 ? 37.691 26.401 42.554 1.00 61.57 36 THR C O 1
ATOM 2997 N N . ASP C 1 39 ? 38.479 24.656 43.777 1.00 59.80 37 ASP C N 1
ATOM 2998 C CA . ASP C 1 39 ? 37.191 23.942 43.930 1.00 57.51 37 ASP C CA 1
ATOM 2999 C C . ASP C 1 39 ? 36.189 24.814 44.697 1.00 55.64 37 ASP C C 1
ATOM 3000 O O . ASP C 1 39 ? 34.975 24.577 44.659 1.00 55.13 37 ASP C O 1
ATOM 3005 N N . ARG C 1 40 ? 36.727 25.804 45.414 1.00 53.12 38 ARG C N 1
ATOM 3006 C CA . ARG C 1 40 ? 35.952 26.777 46.174 1.00 50.49 38 ARG C CA 1
ATOM 3007 C C . ARG C 1 40 ? 35.062 27.649 45.297 1.00 48.31 38 ARG C C 1
ATOM 3008 O O . ARG C 1 40 ? 34.038 28.139 45.763 1.00 47.63 38 ARG C O 1
ATOM 3016 N N . VAL C 1 41 ? 35.474 27.869 44.047 1.00 45.73 39 VAL C N 1
ATOM 3017 C CA . VAL C 1 41 ? 34.677 28.652 43.100 1.00 43.86 39 VAL C CA 1
ATOM 3018 C C . VAL C 1 41 ? 33.322 27.964 42.946 1.00 41.96 39 VAL C C 1
ATOM 3019 O O . VAL C 1 41 ? 32.297 28.555 43.228 1.00 41.29 39 VAL C O 1
ATOM 3023 N N . ARG C 1 42 ? 33.350 26.701 42.531 1.00 40.10 40 ARG C N 1
ATOM 3024 C CA . ARG C 1 42 ? 32.140 25.898 42.309 1.00 38.95 40 ARG C CA 1
ATOM 3025 C C . ARG C 1 42 ? 31.297 25.649 43.567 1.00 37.59 40 ARG C C 1
ATOM 3026 O O . ARG C 1 42 ? 30.063 25.662 43.496 1.00 37.10 40 ARG C O 1
ATOM 3034 N N . GLU C 1 43 ? 31.962 25.417 44.706 1.00 36.08 41 GLU C N 1
ATOM 3035 C CA . GLU C 1 43 ? 31.285 25.263 45.984 1.00 35.36 41 GLU C CA 1
ATOM 3036 C C . GLU C 1 43 ? 30.518 26.529 46.376 1.00 34.07 41 GLU C C 1
ATOM 3037 O O . GLU C 1 43 ? 29.378 26.462 46.800 1.00 32.92 41 GLU C O 1
ATOM 3043 N N . THR C 1 44 ? 31.149 27.688 46.235 1.00 33.79 42 THR C N 1
ATOM 3044 C CA . THR C 1 44 ? 30.480 28.942 46.576 1.00 33.28 42 THR C CA 1
ATOM 3045 C C . THR C 1 44 ? 29.282 29.170 45.641 1.00 32.29 42 THR C C 1
ATOM 3046 O O . THR C 1 44 ? 28.183 29.504 46.075 1.00 31.20 42 THR C O 1
ATOM 3050 N N . LEU C 1 45 ? 29.504 28.974 44.349 1.00 31.43 43 LEU C N 1
ATOM 3051 C CA . LEU C 1 45 ? 28.454 29.229 43.381 1.00 30.91 43 LEU C CA 1
ATOM 3052 C C . LEU C 1 45 ? 27.267 28.278 43.524 1.00 30.19 43 LEU C C 1
ATOM 3053 O O . LEU C 1 45 ? 26.120 28.714 43.554 1.00 30.39 43 LEU C O 1
ATOM 3058 N N . PHE C 1 46 ? 27.544 26.985 43.593 1.00 30.55 44 PHE C N 1
ATOM 3059 C CA . PHE C 1 46 ? 26.468 25.998 43.641 1.00 31.18 44 PHE C CA 1
ATOM 3060 C C . PHE C 1 46 ? 25.770 25.897 45.001 1.00 31.99 44 PHE C C 1
ATOM 3061 O O . PHE C 1 46 ? 24.664 25.363 45.073 1.00 32.42 44 PHE C O 1
ATOM 3069 N N . ASN C 1 47 ? 26.368 26.478 46.046 1.00 31.76 45 ASN C N 1
ATOM 3070 C CA . ASN C 1 47 ? 25.585 26.807 47.262 1.00 33.05 45 ASN C CA 1
ATOM 3071 C C . ASN C 1 47 ? 24.611 27.979 47.030 1.00 32.26 45 ASN C C 1
ATOM 3072 O O . ASN C 1 47 ? 23.437 27.877 47.368 1.00 31.61 45 ASN C O 1
ATOM 3077 N N . TRP C 1 48 ? 25.088 29.082 46.435 1.00 32.43 46 TRP C N 1
ATOM 3078 C CA . TRP C 1 48 ? 24.171 30.166 45.998 1.00 32.17 46 TRP C CA 1
ATOM 3079 C C . TRP C 1 48 ? 23.012 29.637 45.135 1.00 32.10 46 TRP C C 1
ATOM 3080 O O . TRP C 1 48 ? 21.865 30.114 45.244 1.00 32.22 46 TRP C O 1
ATOM 3091 N N . LEU C 1 49 ? 23.308 28.660 44.282 1.00 30.82 47 LEU C N 1
ATOM 3092 C CA . LEU C 1 49 ? 22.322 28.172 43.301 1.00 30.60 47 LEU C CA 1
ATOM 3093 C C . LEU C 1 49 ? 21.475 27.005 43.774 1.00 30.82 47 LEU C C 1
ATOM 3094 O O . LEU C 1 49 ? 20.519 26.634 43.096 1.00 31.64 47 LEU C O 1
ATOM 3099 N N . ALA C 1 50 ? 21.808 26.436 44.931 1.00 31.41 48 ALA C N 1
ATOM 3100 C CA . ALA C 1 50 ? 21.113 25.247 45.438 1.00 31.68 48 ALA C CA 1
ATOM 3101 C C . ALA C 1 50 ? 19.595 25.328 45.314 1.00 32.20 48 ALA C C 1
ATOM 3102 O O . ALA C 1 50 ? 18.986 24.352 44.910 1.00 31.97 48 ALA C O 1
ATOM 3104 N N . PRO C 1 51 ? 18.968 26.468 45.705 1.00 32.78 49 PRO C N 1
ATOM 3105 C CA . PRO C 1 51 ? 17.500 26.505 45.602 1.00 32.99 49 PRO C CA 1
ATOM 3106 C C . PRO C 1 51 ? 16.900 26.437 44.190 1.00 33.09 49 PRO C C 1
ATOM 3107 O O . PRO C 1 51 ? 15.709 26.094 44.055 1.00 32.32 49 PRO C O 1
ATOM 3111 N N . VAL C 1 52 ? 17.703 26.736 43.158 1.00 31.77 50 VAL C N 1
ATOM 3112 C CA . VAL C 1 52 ? 17.176 26.840 41.791 1.00 32.79 50 VAL C CA 1
ATOM 3113 C C . VAL C 1 52 ? 17.844 25.947 40.723 1.00 32.04 50 VAL C C 1
ATOM 3114 O O . VAL C 1 52 ? 17.395 25.933 39.576 1.00 32.83 50 VAL C O 1
ATOM 3118 N N . ILE C 1 53 ? 18.886 25.204 41.093 1.00 31.91 51 ILE C N 1
ATOM 3119 C CA . ILE C 1 53 ? 19.687 24.457 40.093 1.00 30.94 51 ILE C CA 1
ATOM 3120 C C . ILE C 1 53 ? 18.911 23.255 39.498 1.00 31.20 51 ILE C C 1
ATOM 3121 O O . ILE C 1 53 ? 19.008 22.976 38.288 1.00 30.49 51 ILE C O 1
ATOM 3126 N N . VAL C 1 54 ? 18.118 22.571 40.321 1.00 29.91 52 VAL C N 1
ATOM 3127 C CA . VAL C 1 54 ? 17.358 21.427 39.815 1.00 30.37 52 VAL C CA 1
ATOM 3128 C C . VAL C 1 54 ? 16.335 21.873 38.754 1.00 30.23 52 VAL C C 1
ATOM 3129 O O . VAL C 1 54 ? 15.510 22.761 39.004 1.00 30.83 52 VAL C O 1
ATOM 3133 N N . ASP C 1 55 ? 16.393 21.238 37.585 1.00 29.67 53 ASP C N 1
ATOM 3134 C CA . ASP C 1 55 ? 15.502 21.542 36.454 1.00 29.33 53 ASP C CA 1
ATOM 3135 C C . ASP C 1 55 ? 15.800 22.897 35.797 1.00 29.17 53 ASP C C 1
ATOM 3136 O O . ASP C 1 55 ? 15.022 23.353 34.963 1.00 29.00 53 ASP C O 1
ATOM 3141 N N . ALA C 1 56 ? 16.933 23.514 36.133 1.00 27.91 54 ALA C N 1
ATOM 3142 C CA . ALA C 1 56 ? 17.293 24.792 35.522 1.00 28.53 54 ALA C CA 1
ATOM 3143 C C . ALA C 1 56 ? 17.741 24.611 34.086 1.00 28.91 54 ALA C C 1
ATOM 3144 O O . ALA C 1 56 ? 18.405 23.621 33.765 1.00 29.57 54 ALA C O 1
ATOM 3146 N N . GLN C 1 57 ? 17.347 25.555 33.231 1.00 29.00 55 GLN C N 1
ATOM 3147 C CA . GLN C 1 57 ? 17.945 25.714 31.911 1.00 30.50 55 GLN C CA 1
ATOM 3148 C C . GLN C 1 57 ? 19.137 26.653 31.995 1.00 29.74 55 GLN C C 1
ATOM 3149 O O . GLN C 1 57 ? 18.998 27.823 32.373 1.00 29.08 55 GLN C O 1
ATOM 3155 N N . CYS C 1 58 ? 20.318 26.112 31.683 1.00 29.50 56 CYS C N 1
ATOM 3156 C CA . CYS C 1 58 ? 21.600 26.814 31.879 1.00 29.13 56 CYS C CA 1
ATOM 3157 C C . CYS C 1 58 ? 22.251 27.231 30.584 1.00 28.93 56 CYS C C 1
ATOM 3158 O O . CYS C 1 58 ? 22.228 26.485 29.581 1.00 29.60 56 CYS C O 1
ATOM 3161 N N . LEU C 1 59 ? 22.800 28.437 30.596 1.00 27.73 57 LEU C N 1
ATOM 3162 C CA . LEU C 1 59 ? 23.653 28.911 29.502 1.00 27.71 57 LEU C CA 1
ATOM 3163 C C . LEU C 1 59 ? 25.045 29.289 30.026 1.00 28.15 57 LEU C C 1
ATOM 3164 O O . LEU C 1 59 ? 25.201 30.152 30.897 1.00 28.53 57 LEU C O 1
ATOM 3169 N N . ASP C 1 60 ? 26.072 28.633 29.500 1.00 28.39 58 ASP C N 1
ATOM 3170 C CA . ASP C 1 60 ? 27.402 29.019 29.852 1.00 29.54 58 ASP C CA 1
ATOM 3171 C C . ASP C 1 60 ? 28.065 29.705 28.667 1.00 29.70 58 ASP C C 1
ATOM 3172 O O . ASP C 1 60 ? 28.359 29.070 27.666 1.00 29.86 58 ASP C O 1
ATOM 3177 N N . CYS C 1 61 ? 28.349 30.996 28.821 1.00 29.82 59 CYS C N 1
ATOM 3178 C CA . CYS C 1 61 ? 28.857 31.813 27.707 1.00 29.24 59 CYS C CA 1
ATOM 3179 C C . CYS C 1 61 ? 30.328 31.591 27.314 1.00 28.68 59 CYS C C 1
ATOM 3180 O O . CYS C 1 61 ? 30.714 31.880 26.166 1.00 27.05 59 CYS C O 1
ATOM 3183 N N . PHE C 1 62 ? 31.122 31.112 28.272 1.00 28.53 60 PHE C N 1
ATOM 3184 C CA . PHE C 1 62 ? 32.560 30.833 28.097 1.00 29.62 60 PHE C CA 1
ATOM 3185 C C . PHE C 1 62 ? 32.842 29.545 28.837 1.00 30.33 60 PHE C C 1
ATOM 3186 O O . PHE C 1 62 ? 33.429 29.549 29.925 1.00 30.51 60 PHE C O 1
ATOM 3194 N N . ALA C 1 63 ? 32.390 28.441 28.255 1.00 30.99 61 ALA C N 1
ATOM 3195 C CA . ALA C 1 63 ? 32.290 27.158 28.966 1.00 31.15 61 ALA C CA 1
ATOM 3196 C C . ALA C 1 63 ? 33.635 26.554 29.393 1.00 31.45 61 ALA C C 1
ATOM 3197 O O . ALA C 1 63 ? 33.691 25.862 30.414 1.00 31.73 61 ALA C O 1
ATOM 3199 N N . GLY C 1 64 ? 34.705 26.807 28.624 1.00 30.75 62 GLY C N 1
ATOM 3200 C CA . GLY C 1 64 ? 36.049 26.346 28.972 1.00 31.34 62 GLY C CA 1
ATOM 3201 C C . GLY C 1 64 ? 36.106 24.834 29.215 1.00 32.65 62 GLY C C 1
ATOM 3202 O O . GLY C 1 64 ? 35.589 24.059 28.426 1.00 32.52 62 GLY C O 1
ATOM 3203 N N . SER C 1 65 ? 36.716 24.460 30.335 1.00 32.92 63 SER C N 1
ATOM 3204 C CA . SER C 1 65 ? 36.787 23.105 30.859 1.00 34.02 63 SER C CA 1
ATOM 3205 C C . SER C 1 65 ? 35.429 22.428 31.001 1.00 34.07 63 SER C C 1
ATOM 3206 O O . SER C 1 65 ? 35.354 21.203 30.958 1.00 35.38 63 SER C O 1
ATOM 3209 N N . GLY C 1 66 ? 34.367 23.221 31.149 1.00 33.92 64 GLY C N 1
ATOM 3210 C CA . GLY C 1 66 ? 33.066 22.682 31.515 1.00 33.56 64 GLY C CA 1
ATOM 3211 C C . GLY C 1 66 ? 32.934 22.538 33.022 1.00 33.59 64 GLY C C 1
ATOM 3212 O O . GLY C 1 66 ? 31.996 21.922 33.495 1.00 34.06 64 GLY C O 1
ATOM 3213 N N . ALA C 1 67 ? 33.866 23.102 33.793 1.00 33.27 65 ALA C N 1
ATOM 3214 C CA . ALA C 1 67 ? 33.763 23.028 35.255 1.00 33.30 65 ALA C CA 1
ATOM 3215 C C . ALA C 1 67 ? 32.345 23.426 35.738 1.00 33.23 65 ALA C C 1
ATOM 3216 O O . ALA C 1 67 ? 31.711 22.677 36.481 1.00 34.01 65 ALA C O 1
ATOM 3218 N N . LEU C 1 68 ? 31.838 24.566 35.284 1.00 31.81 66 LEU C N 1
ATOM 3219 C CA . LEU C 1 68 ? 30.526 25.059 35.738 1.00 30.84 66 LEU C CA 1
ATOM 3220 C C . LEU C 1 68 ? 29.358 24.338 35.095 1.00 31.06 66 LEU C C 1
ATOM 3221 O O . LEU C 1 68 ? 28.386 23.998 35.782 1.00 30.59 66 LEU C O 1
ATOM 3226 N N . GLY C 1 69 ? 29.429 24.148 33.769 1.00 30.80 67 GLY C N 1
ATOM 3227 C CA . GLY C 1 69 ? 28.365 23.481 33.032 1.00 30.92 67 GLY C CA 1
ATOM 3228 C C . GLY C 1 69 ? 28.157 22.023 33.439 1.00 30.27 67 GLY C C 1
ATOM 3229 O O . GLY C 1 69 ? 27.017 21.609 33.633 1.00 30.84 67 GLY C O 1
ATOM 3230 N N . LEU C 1 70 ? 29.253 21.262 33.569 1.00 30.17 68 LEU C N 1
ATOM 3231 C CA . LEU C 1 70 ? 29.207 19.858 33.988 1.00 30.87 68 LEU C CA 1
ATOM 3232 C C . LEU C 1 70 ? 28.746 19.717 35.435 1.00 31.19 68 LEU C C 1
ATOM 3233 O O . LEU C 1 70 ? 28.006 18.786 35.767 1.00 30.67 68 LEU C O 1
ATOM 3238 N N . GLU C 1 71 ? 29.204 20.635 36.289 1.00 31.25 69 GLU C N 1
ATOM 3239 C CA . GLU C 1 71 ? 28.687 20.731 37.658 1.00 30.52 69 GLU C CA 1
ATOM 3240 C C . GLU C 1 71 ? 27.169 20.985 37.686 1.00 29.65 69 GLU C C 1
ATOM 3241 O O . GLU C 1 71 ? 26.471 20.350 38.451 1.00 29.82 69 GLU C O 1
ATOM 3247 N N . ALA C 1 72 ? 26.679 21.927 36.880 1.00 28.99 70 ALA C N 1
ATOM 3248 C CA . ALA C 1 72 ? 25.227 22.195 36.743 1.00 28.87 70 ALA C CA 1
ATOM 3249 C C . ALA C 1 72 ? 24.442 20.931 36.338 1.00 28.21 70 ALA C C 1
ATOM 3250 O O . ALA C 1 72 ? 23.489 20.522 37.007 1.00 27.81 70 ALA C O 1
ATOM 3252 N N . LEU C 1 73 ? 24.862 20.293 35.252 1.00 28.51 71 LEU C N 1
ATOM 3253 C CA . LEU C 1 73 ? 24.257 19.022 34.824 1.00 27.84 71 LEU C CA 1
ATOM 3254 C C . LEU C 1 73 ? 24.300 17.940 35.906 1.00 28.38 71 LEU C C 1
ATOM 3255 O O . LEU C 1 73 ? 23.335 17.177 36.081 1.00 28.70 71 LEU C O 1
ATOM 3260 N N . SER C 1 74 ? 25.404 17.877 36.646 1.00 28.57 72 SER C N 1
ATOM 3261 C CA . SER C 1 74 ? 25.540 16.882 37.693 1.00 28.38 72 SER C CA 1
ATOM 3262 C C . SER C 1 74 ? 24.534 17.106 38.797 1.00 28.08 72 SER C C 1
ATOM 3263 O O . SER C 1 74 ? 23.989 16.140 39.331 1.00 27.53 72 SER C O 1
ATOM 3266 N N . ARG C 1 75 ? 24.273 18.371 39.106 1.00 27.56 73 ARG C N 1
ATOM 3267 C CA . ARG C 1 75 ? 23.307 18.748 40.154 1.00 28.47 73 ARG C CA 1
ATOM 3268 C C . ARG C 1 75 ? 21.857 18.890 39.621 1.00 28.44 73 ARG C C 1
ATOM 3269 O O . ARG C 1 75 ? 21.020 19.588 40.223 1.00 27.43 73 ARG C O 1
ATOM 3277 N N . TYR C 1 76 ? 21.593 18.207 38.501 1.00 28.09 74 TYR C N 1
ATOM 3278 C CA . TYR C 1 76 ? 20.233 17.948 37.949 1.00 29.43 74 TYR C CA 1
ATOM 3279 C C . TYR C 1 76 ? 19.592 19.102 37.207 1.00 28.62 74 TYR C C 1
ATOM 3280 O O . TYR C 1 76 ? 18.361 19.253 37.193 1.00 28.87 74 TYR C O 1
ATOM 3289 N N . ALA C 1 77 ? 20.423 19.926 36.586 1.00 28.59 75 ALA C N 1
ATOM 3290 C CA . ALA C 1 77 ? 19.916 20.950 35.677 1.00 27.61 75 ALA C CA 1
ATOM 3291 C C . ALA C 1 77 ? 19.161 20.216 34.553 1.00 27.55 75 ALA C C 1
ATOM 3292 O O . ALA C 1 77 ? 19.507 19.075 34.221 1.00 27.42 75 ALA C O 1
ATOM 3294 N N . ALA C 1 78 ? 18.080 20.831 34.061 1.00 27.29 76 ALA C N 1
ATOM 3295 C CA . ALA C 1 78 ? 17.265 20.274 32.973 1.00 27.76 76 ALA C CA 1
ATOM 3296 C C . ALA C 1 78 ? 18.111 20.187 31.710 1.00 27.28 76 ALA C C 1
ATOM 3297 O O . ALA C 1 78 ? 18.032 19.198 30.992 1.00 27.67 76 ALA C O 1
ATOM 3299 N N . GLY C 1 79 ? 18.928 21.212 31.455 1.00 27.34 77 GLY C N 1
ATOM 3300 C CA . GLY C 1 79 ? 19.804 21.215 30.276 1.00 27.48 77 GLY C CA 1
ATOM 3301 C C . GLY C 1 79 ? 20.810 22.348 30.299 1.00 27.86 77 GLY C C 1
ATOM 3302 O O . GLY C 1 79 ? 20.653 23.306 31.064 1.00 27.81 77 GLY C O 1
ATOM 3303 N N . ALA C 1 80 ? 21.846 22.240 29.466 1.00 27.40 78 ALA C N 1
ATOM 3304 C CA . ALA C 1 80 ? 22.844 23.309 29.338 1.00 27.06 78 ALA C CA 1
ATOM 3305 C C . ALA C 1 80 ? 23.340 23.513 27.918 1.00 27.54 78 ALA C C 1
ATOM 3306 O O . ALA C 1 80 ? 23.764 22.565 27.226 1.00 26.68 78 ALA C O 1
ATOM 3308 N N . THR C 1 81 ? 23.317 24.769 27.494 1.00 28.56 79 THR C N 1
ATOM 3309 C CA . THR C 1 81 ? 23.944 25.178 26.234 1.00 29.03 79 THR C CA 1
ATOM 3310 C C . THR C 1 81 ? 25.294 25.784 26.622 1.00 29.13 79 THR C C 1
ATOM 3311 O O . THR C 1 81 ? 25.372 26.700 27.461 1.00 30.34 79 THR C O 1
ATOM 3315 N N . LEU C 1 82 ? 26.351 25.213 26.053 1.00 28.37 80 LEU C N 1
ATOM 3316 C CA . LEU C 1 82 ? 27.729 25.534 26.403 1.00 27.77 80 LEU C CA 1
ATOM 3317 C C . LEU C 1 82 ? 28.449 26.163 25.217 1.00 27.75 80 LEU C C 1
ATOM 3318 O O . LEU C 1 82 ? 28.630 25.506 24.183 1.00 25.60 80 LEU C O 1
ATOM 3323 N N . ILE C 1 83 ? 28.816 27.445 25.359 1.00 26.52 81 ILE C N 1
ATOM 3324 C CA . ILE C 1 83 ? 29.514 28.184 24.291 1.00 26.87 81 ILE C CA 1
ATOM 3325 C C . ILE C 1 83 ? 31.018 28.276 24.571 1.00 27.02 81 ILE C C 1
ATOM 3326 O O . ILE C 1 83 ? 31.435 28.746 25.648 1.00 27.92 81 ILE C O 1
ATOM 3331 N N . GLU C 1 84 ? 31.830 27.895 23.589 1.00 27.48 82 GLU C N 1
ATOM 3332 C CA . GLU C 1 84 ? 33.269 27.875 23.794 1.00 28.29 82 GLU C CA 1
ATOM 3333 C C . GLU C 1 84 ? 34.012 28.232 22.526 1.00 28.27 82 GLU C C 1
ATOM 3334 O O . GLU C 1 84 ? 33.787 27.609 21.511 1.00 29.11 82 GLU C O 1
ATOM 3353 N N . ASP C 1 86 ? 37.467 28.149 21.933 1.00 26.35 84 ASP C N 1
ATOM 3354 C CA . ASP C 1 86 ? 38.672 27.380 21.644 1.00 27.86 84 ASP C CA 1
ATOM 3355 C C . ASP C 1 86 ? 38.248 26.003 21.062 1.00 27.73 84 ASP C C 1
ATOM 3356 O O . ASP C 1 86 ? 37.496 25.266 21.712 1.00 27.33 84 ASP C O 1
ATOM 3361 N N . ARG C 1 87 ? 38.689 25.707 19.843 1.00 27.39 85 ARG C N 1
ATOM 3362 C CA . ARG C 1 87 ? 38.267 24.492 19.118 1.00 28.45 85 ARG C CA 1
ATOM 3363 C C . ARG C 1 87 ? 38.677 23.210 19.858 1.00 27.81 85 ARG C C 1
ATOM 3364 O O . ARG C 1 87 ? 37.879 22.284 19.965 1.00 28.37 85 ARG C O 1
ATOM 3372 N N . ALA C 1 88 ? 39.898 23.185 20.392 1.00 26.75 86 ALA C N 1
ATOM 3373 C CA . ALA C 1 88 ? 40.408 22.018 21.108 1.00 27.82 86 ALA C CA 1
ATOM 3374 C C . ALA C 1 88 ? 39.656 21.815 22.422 1.00 27.73 86 ALA C C 1
ATOM 3375 O O . ALA C 1 88 ? 39.284 20.688 22.770 1.00 27.91 86 ALA C O 1
ATOM 3377 N N . VAL C 1 89 ? 39.420 22.916 23.131 1.00 27.53 87 VAL C N 1
ATOM 3378 C CA . VAL C 1 89 ? 38.681 22.883 24.382 1.00 27.21 87 VAL C CA 1
ATOM 3379 C C . VAL C 1 89 ? 37.249 22.417 24.093 1.00 27.27 87 VAL C C 1
ATOM 3380 O O . VAL C 1 89 ? 36.736 21.543 24.785 1.00 26.59 87 VAL C O 1
ATOM 3384 N N . SER C 1 90 ? 36.624 22.953 23.049 1.00 27.44 88 SER C N 1
ATOM 3385 C CA . SER C 1 90 ? 35.237 22.557 22.756 1.00 28.50 88 SER C CA 1
ATOM 3386 C C . SER C 1 90 ? 35.095 21.071 22.328 1.00 29.42 88 SER C C 1
ATOM 3387 O O . SER C 1 90 ? 34.096 20.416 22.662 1.00 28.83 88 SER C O 1
ATOM 3390 N N . GLN C 1 91 ? 36.109 20.537 21.644 1.00 29.58 89 GLN C N 1
ATOM 3391 C CA . GLN C 1 91 ? 36.052 19.137 21.218 1.00 31.56 89 GLN C CA 1
ATOM 3392 C C . GLN C 1 91 ? 36.116 18.197 22.420 1.00 30.89 89 GLN C C 1
ATOM 3393 O O . GLN C 1 91 ? 35.371 17.213 22.485 1.00 30.27 89 GLN C O 1
ATOM 3399 N N . GLN C 1 92 ? 36.996 18.529 23.368 1.00 31.11 90 GLN C N 1
ATOM 3400 C CA . GLN C 1 92 ? 37.147 17.752 24.585 1.00 31.95 90 GLN C CA 1
ATOM 3401 C C . GLN C 1 92 ? 35.916 17.857 25.479 1.00 31.53 90 GLN C C 1
ATOM 3402 O O . GLN C 1 92 ? 35.528 16.884 26.102 1.00 32.11 90 GLN C O 1
ATOM 3408 N N . LEU C 1 93 ? 35.299 19.033 25.525 1.00 31.32 91 LEU C N 1
ATOM 3409 C CA . LEU C 1 93 ? 34.019 19.187 26.207 1.00 31.42 91 LEU C CA 1
ATOM 3410 C C . LEU C 1 93 ? 32.964 18.197 25.684 1.00 30.69 91 LEU C C 1
ATOM 3411 O O . LEU C 1 93 ? 32.239 17.572 26.477 1.00 29.88 91 LEU C O 1
ATOM 3416 N N . ILE C 1 94 ? 32.879 18.084 24.360 1.00 29.75 92 ILE C N 1
ATOM 3417 C CA . ILE C 1 94 ? 31.960 17.157 23.681 1.00 30.00 92 ILE C CA 1
ATOM 3418 C C . ILE C 1 94 ? 32.206 15.683 24.067 1.00 30.06 92 ILE C C 1
ATOM 3419 O O . ILE C 1 94 ? 31.264 14.909 24.268 1.00 29.56 92 ILE C O 1
ATOM 3424 N N . LYS C 1 95 ? 33.480 15.310 24.152 1.00 30.61 93 LYS C N 1
ATOM 3425 C CA . LYS C 1 95 ? 33.881 13.966 24.542 1.00 31.78 93 LYS C CA 1
ATOM 3426 C C . LYS C 1 95 ? 33.568 13.712 26.006 1.00 31.07 93 LYS C C 1
ATOM 3427 O O . LYS C 1 95 ? 33.149 12.606 26.373 1.00 31.38 93 LYS C O 1
ATOM 3433 N N . ASN C 1 96 ? 33.751 14.731 26.845 1.00 30.50 94 ASN C N 1
ATOM 3434 C CA . ASN C 1 96 ? 33.411 14.585 28.257 1.00 30.17 94 ASN C CA 1
ATOM 3435 C C . ASN C 1 96 ? 31.927 14.366 28.497 1.00 29.60 94 ASN C C 1
ATOM 3436 O O . ASN C 1 96 ? 31.557 13.500 29.282 1.00 29.36 94 ASN C O 1
ATOM 3441 N N . LEU C 1 97 ? 31.097 15.098 27.765 1.00 28.96 95 LEU C N 1
ATOM 3442 C CA . LEU C 1 97 ? 29.641 14.897 27.787 1.00 29.04 95 LEU C CA 1
ATOM 3443 C C . LEU C 1 97 ? 29.258 13.453 27.368 1.00 29.33 95 LEU C C 1
ATOM 3444 O O . LEU C 1 97 ? 28.402 12.801 27.990 1.00 29.29 95 LEU C O 1
ATOM 3449 N N . ALA C 1 98 ? 29.934 12.961 26.339 1.00 29.63 96 ALA C N 1
ATOM 3450 C CA . ALA C 1 98 ? 29.755 11.594 25.857 1.00 30.05 96 ALA C CA 1
ATOM 3451 C C . ALA C 1 98 ? 30.144 10.552 26.914 1.00 30.09 96 ALA C C 1
ATOM 3452 O O . ALA C 1 98 ? 29.410 9.607 27.147 1.00 30.74 96 ALA C O 1
ATOM 3454 N N . THR C 1 99 ? 31.282 10.751 27.566 1.00 30.41 97 THR C N 1
ATOM 3455 C CA . THR C 1 99 ? 31.739 9.900 28.663 1.00 30.58 97 THR C CA 1
ATOM 3456 C C . THR C 1 99 ? 30.686 9.832 29.772 1.00 30.59 97 THR C C 1
ATOM 3457 O O . THR C 1 99 ? 30.326 8.750 30.259 1.00 30.06 97 THR C O 1
ATOM 3461 N N . LEU C 1 100 ? 30.193 11.003 30.147 1.00 30.34 98 LEU C N 1
ATOM 3462 C CA . LEU C 1 100 ? 29.169 11.131 31.165 1.00 30.12 98 LEU C CA 1
ATOM 3463 C C . LEU C 1 100 ? 27.799 10.663 30.695 1.00 30.07 98 LEU C C 1
ATOM 3464 O O . LEU C 1 100 ? 26.895 10.553 31.503 1.00 30.12 98 LEU C O 1
ATOM 3469 N N . LYS C 1 101 ? 27.660 10.396 29.395 1.00 30.43 99 LYS C N 1
ATOM 3470 C CA . LYS C 1 101 ? 26.369 10.065 28.767 1.00 31.01 99 LYS C CA 1
ATOM 3471 C C . LYS C 1 101 ? 25.313 11.156 29.079 1.00 30.87 99 LYS C C 1
ATOM 3472 O O . LYS C 1 101 ? 24.158 10.862 29.382 1.00 31.27 99 LYS C O 1
ATOM 3478 N N . ALA C 1 102 ? 25.732 12.420 29.013 1.00 30.09 100 ALA C N 1
ATOM 3479 C CA . ALA C 1 102 ? 24.807 13.537 29.188 1.00 29.31 100 ALA C CA 1
ATOM 3480 C C . ALA C 1 102 ? 24.279 14.018 27.842 1.00 28.59 100 ALA C C 1
ATOM 3481 O O . ALA C 1 102 ? 24.998 14.714 27.102 1.00 29.00 100 ALA C O 1
ATOM 3483 N N . GLY C 1 103 ? 23.022 13.656 27.534 1.00 27.52 101 GLY C N 1
ATOM 3484 C CA . GLY C 1 103 ? 22.368 14.029 26.290 1.00 26.38 101 GLY C CA 1
ATOM 3485 C C . GLY C 1 103 ? 21.721 15.392 26.368 1.00 25.72 101 GLY C C 1
ATOM 3486 O O . GLY C 1 103 ? 21.449 16.013 25.349 1.00 26.02 101 GLY C O 1
ATOM 3487 N N . ASN C 1 104 ? 21.526 15.874 27.590 1.00 26.44 102 ASN C N 1
ATOM 3488 C CA . ASN C 1 104 ? 20.807 17.112 27.865 1.00 25.20 102 ASN C CA 1
ATOM 3489 C C . ASN C 1 104 ? 21.696 18.346 27.818 1.00 24.83 102 ASN C C 1
ATOM 3490 O O . ASN C 1 104 ? 21.583 19.241 28.661 1.00 25.53 102 ASN C O 1
ATOM 3495 N N . ALA C 1 105 ? 22.584 18.398 26.821 1.00 23.57 103 ALA C N 1
ATOM 3496 C CA . ALA C 1 105 ? 23.526 19.516 26.693 1.00 24.46 103 ALA C CA 1
ATOM 3497 C C . ALA C 1 105 ? 23.954 19.636 25.255 1.00 24.60 103 ALA C C 1
ATOM 3498 O O . ALA C 1 105 ? 23.850 18.663 24.507 1.00 24.86 103 ALA C O 1
ATOM 3500 N N . ARG C 1 106 ? 24.441 20.821 24.885 1.00 25.04 104 ARG C N 1
ATOM 3501 C CA . ARG C 1 106 ? 25.060 21.050 23.552 1.00 26.28 104 ARG C CA 1
ATOM 3502 C C . ARG C 1 106 ? 26.265 21.964 23.703 1.00 26.22 104 ARG C C 1
ATOM 3503 O O . ARG C 1 106 ? 26.316 22.793 24.627 1.00 27.32 104 ARG C O 1
ATOM 3511 N N . VAL C 1 107 ? 27.247 21.752 22.837 1.00 26.63 105 VAL C N 1
ATOM 3512 C CA . VAL C 1 107 ? 28.433 22.584 22.783 1.00 26.14 105 VAL C CA 1
ATOM 3513 C C . VAL C 1 107 ? 28.367 23.314 21.460 1.00 26.51 105 VAL C C 1
ATOM 3514 O O . VAL C 1 107 ? 28.175 22.702 20.390 1.00 23.93 105 VAL C O 1
ATOM 3518 N N . VAL C 1 108 ? 28.460 24.635 21.543 1.00 26.90 106 VAL C N 1
ATOM 3519 C CA . VAL C 1 108 ? 28.598 25.478 20.357 1.00 27.81 106 VAL C CA 1
ATOM 3520 C C . VAL C 1 108 ? 30.010 26.092 20.334 1.00 28.03 106 VAL C C 1
ATOM 3521 O O . VAL C 1 108 ? 30.383 26.803 21.263 1.00 28.65 106 VAL C O 1
ATOM 3525 N N . ASN C 1 109 ? 30.776 25.790 19.290 1.00 27.26 107 ASN C N 1
ATOM 3526 C CA . ASN C 1 109 ? 32.129 26.336 19.094 1.00 28.93 107 ASN C CA 1
ATOM 3527 C C . ASN C 1 109 ? 32.044 27.712 18.437 1.00 29.13 107 ASN C C 1
ATOM 3528 O O . ASN C 1 109 ? 32.074 27.854 17.217 1.00 28.69 107 ASN C O 1
ATOM 3533 N N . SER C 1 110 ? 31.932 28.726 19.291 1.00 29.73 108 SER C N 1
ATOM 3534 C CA . SER C 1 110 ? 31.746 30.098 18.861 1.00 31.33 108 SER C CA 1
ATOM 3535 C C . SER C 1 110 ? 32.235 31.001 19.985 1.00 31.28 108 SER C C 1
ATOM 3536 O O . SER C 1 110 ? 32.279 30.594 21.155 1.00 30.90 108 SER C O 1
ATOM 3539 N N . ASN C 1 111 ? 32.607 32.222 19.633 1.00 32.16 109 ASN C N 1
ATOM 3540 C CA . ASN C 1 111 ? 32.763 33.272 20.638 1.00 33.45 109 ASN C CA 1
ATOM 3541 C C . ASN C 1 111 ? 31.378 33.731 21.111 1.00 33.46 109 ASN C C 1
ATOM 3542 O O . ASN C 1 111 ? 30.404 33.627 20.370 1.00 33.23 109 ASN C O 1
ATOM 3547 N N . ALA C 1 112 ? 31.302 34.213 22.348 1.00 34.17 110 ALA C N 1
ATOM 3548 C CA . ALA C 1 112 ? 30.029 34.582 22.966 1.00 34.51 110 ALA C CA 1
ATOM 3549 C C . ALA C 1 112 ? 29.367 35.762 22.260 1.00 35.00 110 ALA C C 1
ATOM 3550 O O . ALA C 1 112 ? 28.165 35.779 22.130 1.00 34.86 110 ALA C O 1
ATOM 3560 N N . SER C 1 114 ? 29.408 36.839 18.977 1.00 35.31 112 SER C N 1
ATOM 3561 C CA . SER C 1 114 ? 28.724 36.304 17.791 1.00 34.99 112 SER C CA 1
ATOM 3562 C C . SER C 1 114 ? 27.509 35.436 18.104 1.00 33.28 112 SER C C 1
ATOM 3563 O O . SER C 1 114 ? 26.445 35.609 17.524 1.00 33.26 112 SER C O 1
ATOM 3566 N N . PHE C 1 115 ? 27.672 34.484 19.007 1.00 31.16 113 PHE C N 1
ATOM 3567 C CA . PHE C 1 115 ? 26.569 33.600 19.342 1.00 30.29 113 PHE C CA 1
ATOM 3568 C C . PHE C 1 115 ? 25.356 34.349 19.947 1.00 29.11 113 PHE C C 1
ATOM 3569 O O . PHE C 1 115 ? 24.202 34.059 19.591 1.00 28.91 113 PHE C O 1
ATOM 3577 N N . LEU C 1 116 ? 25.624 35.318 20.826 1.00 26.93 114 LEU C N 1
ATOM 3578 C CA . LEU C 1 116 ? 24.575 36.008 21.568 1.00 26.83 114 LEU C CA 1
ATOM 3579 C C . LEU C 1 116 ? 23.837 37.072 20.732 1.00 26.96 114 LEU C C 1
ATOM 3580 O O . LEU C 1 116 ? 22.742 37.520 21.118 1.00 26.74 114 LEU C O 1
ATOM 3585 N N . ALA C 1 117 ? 24.451 37.475 19.609 1.00 27.65 115 ALA C N 1
ATOM 3586 C CA . ALA C 1 117 ? 23.903 38.507 18.698 1.00 27.53 115 ALA C CA 1
ATOM 3587 C C . ALA C 1 117 ? 22.846 37.959 17.722 1.00 28.41 115 ALA C C 1
ATOM 3588 O O . ALA C 1 117 ? 22.973 38.076 16.484 1.00 28.84 115 ALA C O 1
ATOM 3590 N N . GLN C 1 118 ? 21.798 37.374 18.294 1.00 28.48 116 GLN C N 1
ATOM 3591 C CA . GLN C 1 118 ? 20.659 36.828 17.551 1.00 28.95 116 GLN C CA 1
ATOM 3592 C C . GLN C 1 118 ? 19.500 36.696 18.535 1.00 28.61 116 GLN C C 1
ATOM 3593 O O . GLN C 1 118 ? 19.703 36.817 19.767 1.00 28.48 116 GLN C O 1
ATOM 3599 N N . LYS C 1 119 ? 18.305 36.430 18.012 1.00 28.03 117 LYS C N 1
ATOM 3600 C CA . LYS C 1 119 ? 17.165 36.156 18.866 1.00 29.52 117 LYS C CA 1
ATOM 3601 C C . LYS C 1 119 ? 17.456 34.917 19.723 1.00 29.36 117 LYS C C 1
ATOM 3602 O O . LYS C 1 119 ? 17.689 33.808 19.219 1.00 28.04 117 LYS C O 1
ATOM 3608 N N . GLY C 1 120 ? 17.486 35.134 21.032 1.00 29.40 118 GLY C N 1
ATOM 3609 C CA . GLY C 1 120 ? 17.853 34.076 21.944 1.00 30.59 118 GLY C CA 1
ATOM 3610 C C . GLY C 1 120 ? 16.684 33.311 22.490 1.00 31.56 118 GLY C C 1
ATOM 3611 O O . GLY C 1 120 ? 15.524 33.606 22.152 1.00 31.97 118 GLY C O 1
ATOM 3612 N N . THR C 1 121 ? 16.997 32.325 23.327 1.00 32.08 119 THR C N 1
ATOM 3613 C CA . THR C 1 121 ? 15.979 31.583 24.075 1.00 33.09 119 THR C CA 1
ATOM 3614 C C . THR C 1 121 ? 16.212 31.788 25.611 1.00 32.44 119 THR C C 1
ATOM 3615 O O . THR C 1 121 ? 17.361 31.925 26.039 1.00 32.22 119 THR C O 1
ATOM 3619 N N . PRO C 1 122 ? 15.128 31.881 26.421 1.00 32.12 120 PRO C N 1
ATOM 3620 C CA . PRO C 1 122 ? 15.338 32.188 27.834 1.00 31.95 120 PRO C CA 1
ATOM 3621 C C . PRO C 1 122 ? 15.941 31.077 28.708 1.00 32.10 120 PRO C C 1
ATOM 3622 O O . PRO C 1 122 ? 15.538 29.910 28.624 1.00 33.14 120 PRO C O 1
ATOM 3626 N N . HIS C 1 123 ? 16.933 31.451 29.515 1.00 31.01 121 HIS C N 1
ATOM 3627 C CA . HIS C 1 123 ? 17.527 30.555 30.521 1.00 31.01 121 HIS C CA 1
ATOM 3628 C C . HIS C 1 123 ? 17.319 31.053 31.938 1.00 30.70 121 HIS C C 1
ATOM 3629 O O . HIS C 1 123 ? 17.239 32.257 32.162 1.00 30.80 121 HIS C O 1
ATOM 3636 N N . ASN C 1 124 ? 17.302 30.103 32.868 1.00 30.81 122 ASN C N 1
ATOM 3637 C CA . ASN C 1 124 ? 17.146 30.331 34.300 1.00 32.32 122 ASN C CA 1
ATOM 3638 C C . ASN C 1 124 ? 18.452 30.776 34.986 1.00 31.18 122 ASN C C 1
ATOM 3639 O O . ASN C 1 124 ? 18.434 31.544 35.946 1.00 31.06 122 ASN C O 1
ATOM 3644 N N . ILE C 1 125 ? 19.565 30.247 34.503 1.00 30.46 123 ILE C N 1
ATOM 3645 C CA . ILE C 1 125 ? 20.876 30.447 35.120 1.00 29.94 123 ILE C CA 1
ATOM 3646 C C . ILE C 1 125 ? 21.859 30.697 33.990 1.00 29.99 123 ILE C C 1
ATOM 3647 O O . ILE C 1 125 ? 21.901 29.928 33.039 1.00 30.23 123 ILE C O 1
ATOM 3652 N N . VAL C 1 126 ? 22.629 31.782 34.069 1.00 29.73 124 VAL C N 1
ATOM 3653 C CA . VAL C 1 126 ? 23.599 32.065 33.002 1.00 29.19 124 VAL C CA 1
ATOM 3654 C C . VAL C 1 126 ? 24.972 32.255 33.658 1.00 29.80 124 VAL C C 1
ATOM 3655 O O . VAL C 1 126 ? 25.070 32.933 34.679 1.00 30.74 124 VAL C O 1
ATOM 3659 N N . PHE C 1 127 ? 26.007 31.638 33.093 1.00 29.06 125 PHE C N 1
ATOM 3660 C CA . PHE C 1 127 ? 27.381 31.771 33.628 1.00 28.29 125 PHE C CA 1
ATOM 3661 C C . PHE C 1 127 ? 28.162 32.652 32.687 1.00 28.98 125 PHE C C 1
ATOM 3662 O O . PHE C 1 127 ? 28.212 32.388 31.484 1.00 27.52 125 PHE C O 1
ATOM 3670 N N . VAL C 1 128 ? 28.724 33.737 33.218 1.00 28.11 126 VAL C N 1
ATOM 3671 C CA . VAL C 1 128 ? 29.488 34.679 32.401 1.00 28.78 126 VAL C CA 1
ATOM 3672 C C . VAL C 1 128 ? 30.855 34.872 33.034 1.00 29.40 126 VAL C C 1
ATOM 3673 O O . VAL C 1 128 ? 31.056 35.755 33.913 1.00 30.61 126 VAL C O 1
ATOM 3677 N N . ASP C 1 129 ? 31.792 34.019 32.631 1.00 29.26 127 ASP C N 1
ATOM 3678 C CA . ASP C 1 129 ? 33.164 34.134 33.093 1.00 28.92 127 ASP C CA 1
ATOM 3679 C C . ASP C 1 129 ? 34.095 34.308 31.886 1.00 28.38 127 ASP C C 1
ATOM 3680 O O . ASP C 1 129 ? 34.724 33.360 31.459 1.00 27.91 127 ASP C O 1
ATOM 3685 N N . PRO C 1 130 ? 34.233 35.553 31.370 1.00 27.97 128 PRO C N 1
ATOM 3686 C CA . PRO C 1 130 ? 35.029 35.794 30.162 1.00 27.33 128 PRO C CA 1
ATOM 3687 C C . PRO C 1 130 ? 36.568 35.692 30.464 1.00 26.59 128 PRO C C 1
ATOM 3688 O O . PRO C 1 130 ? 36.974 35.863 31.639 1.00 26.31 128 PRO C O 1
ATOM 3692 N N . PRO C 1 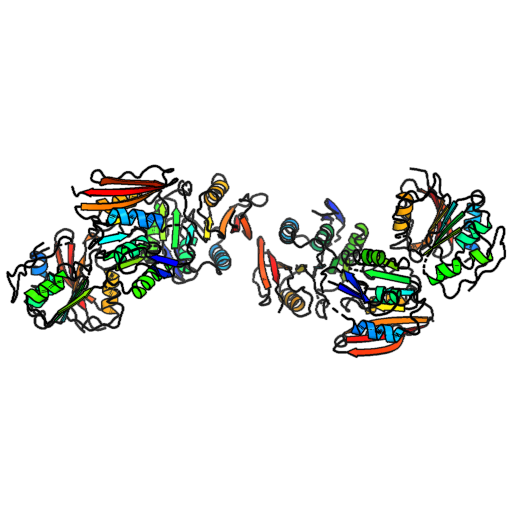131 ? 37.411 35.380 29.442 1.00 25.06 129 PRO C N 1
ATOM 3693 C CA . PRO C 1 131 ? 38.871 35.342 29.678 1.00 25.18 129 PRO C CA 1
ATOM 3694 C C . PRO C 1 131 ? 39.460 36.683 30.111 1.00 24.70 129 PRO C C 1
ATOM 3695 O O . PRO C 1 131 ? 40.512 36.702 30.741 1.00 24.31 129 PRO C O 1
ATOM 3699 N N . PHE C 1 132 ? 38.768 37.788 29.796 1.00 25.50 130 PHE C N 1
ATOM 3700 C CA . PHE C 1 132 ? 39.194 39.142 30.156 1.00 26.80 130 PHE C CA 1
ATOM 3701 C C . PHE C 1 132 ? 37.951 40.020 30.125 1.00 27.77 130 PHE C C 1
ATOM 3702 O O . PHE C 1 132 ? 36.940 39.653 29.506 1.00 27.90 130 PHE C O 1
ATOM 3710 N N . ARG C 1 133 ? 38.016 41.139 30.846 1.00 28.63 131 ARG C N 1
ATOM 3711 C CA A ARG C 1 133 ? 36.824 41.957 31.019 0.50 29.83 131 ARG C CA 1
ATOM 3712 C CA B ARG C 1 133 ? 36.875 42.015 31.071 0.50 29.07 131 ARG C CA 1
ATOM 3713 C C . ARG C 1 133 ? 36.605 42.987 29.906 1.00 29.60 131 ARG C C 1
ATOM 3714 O O . ARG C 1 133 ? 35.530 43.004 29.328 1.00 29.36 131 ARG C O 1
ATOM 3729 N N . ARG C 1 134 ? 37.602 43.819 29.615 1.00 30.82 132 ARG C N 1
ATOM 3730 C CA . ARG C 1 134 ? 37.516 44.900 28.620 1.00 32.83 132 ARG C CA 1
ATOM 3731 C C . ARG C 1 134 ? 37.335 44.317 27.231 1.00 32.00 132 ARG C C 1
ATOM 3732 O O . ARG C 1 134 ? 38.088 43.428 26.830 1.00 31.39 132 ARG C O 1
ATOM 3740 N N . GLY C 1 135 ? 36.336 44.821 26.509 1.00 32.65 133 GLY C N 1
ATOM 3741 C CA . GLY C 1 135 ? 35.986 44.321 25.169 1.00 32.36 133 GLY C CA 1
ATOM 3742 C C . GLY C 1 135 ? 34.928 43.233 25.178 1.00 33.31 133 GLY C C 1
ATOM 3743 O O . GLY C 1 135 ? 34.318 42.943 24.139 1.00 34.19 133 GLY C O 1
ATOM 3744 N N . LEU C 1 136 ? 34.695 42.610 26.334 1.00 32.63 134 LEU C N 1
ATOM 3745 C CA . LEU C 1 136 ? 33.819 41.440 26.387 1.00 31.60 134 LEU C CA 1
ATOM 3746 C C . LEU C 1 136 ? 32.687 41.519 27.383 1.00 31.38 134 LEU C C 1
ATOM 3747 O O . LEU C 1 136 ? 31.572 41.140 27.064 1.00 31.67 134 LEU C O 1
ATOM 3752 N N . LEU C 1 137 ? 32.980 41.936 28.608 1.00 30.94 135 LEU C N 1
ATOM 3753 C CA . LEU C 1 137 ? 32.036 41.738 29.693 1.00 31.38 135 LEU C CA 1
ATOM 3754 C C . LEU C 1 137 ? 30.743 42.543 29.540 1.00 30.87 135 LEU C C 1
ATOM 3755 O O . LEU C 1 137 ? 29.654 41.983 29.552 1.00 29.68 135 LEU C O 1
ATOM 3760 N N . GLU C 1 138 ? 30.889 43.856 29.426 1.00 31.65 136 GLU C N 1
ATOM 3761 C CA . GLU C 1 138 ? 29.763 44.768 29.294 1.00 33.30 136 GLU C CA 1
ATOM 3762 C C . GLU C 1 138 ? 28.909 44.360 28.085 1.00 32.79 136 GLU C C 1
ATOM 3763 O O . GLU C 1 138 ? 27.670 44.242 28.175 1.00 32.01 136 GLU C O 1
ATOM 3769 N N . GLU C 1 139 ? 29.600 44.087 26.977 1.00 32.87 137 GLU C N 1
ATOM 3770 C CA . GLU C 1 139 ? 28.999 43.647 25.724 1.00 33.06 137 GLU C CA 1
ATOM 3771 C C . GLU C 1 139 ? 28.161 42.366 25.874 1.00 32.45 137 GLU C C 1
ATOM 3772 O O . GLU C 1 139 ? 27.023 42.333 25.449 1.00 31.15 137 GLU C O 1
ATOM 3778 N N . THR C 1 140 ? 28.744 41.330 26.481 1.00 32.32 138 THR C N 1
ATOM 3779 C CA . THR C 1 140 ? 28.070 40.035 26.719 1.00 31.77 138 THR C CA 1
ATOM 3780 C C . THR C 1 140 ? 26.813 40.220 27.584 1.00 31.08 138 THR C C 1
ATOM 3781 O O . THR C 1 140 ? 25.736 39.709 27.273 1.00 30.48 138 THR C O 1
ATOM 3785 N N . ILE C 1 141 ? 26.953 41.016 28.637 1.00 30.52 139 ILE C N 1
ATOM 3786 C CA . ILE C 1 141 ? 25.845 41.331 29.525 1.00 30.50 139 ILE C CA 1
ATOM 3787 C C . ILE C 1 141 ? 24.691 42.041 28.801 1.00 30.23 139 ILE C C 1
ATOM 3788 O O . ILE C 1 141 ? 23.538 41.676 28.997 1.00 30.13 139 ILE C O 1
ATOM 3793 N N . ASN C 1 142 ? 25.007 43.026 27.962 1.00 29.60 140 ASN C N 1
ATOM 3794 C CA . ASN C 1 142 ? 23.985 43.750 27.179 1.00 29.68 140 ASN C CA 1
ATOM 3795 C 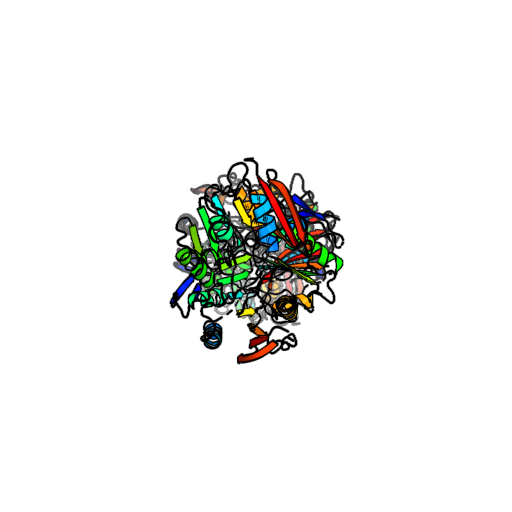C . ASN C 1 142 ? 23.300 42.849 26.144 1.00 29.45 140 ASN C C 1
ATOM 3796 O O . ASN C 1 142 ? 22.088 42.909 25.979 1.00 29.15 140 ASN C O 1
ATOM 3801 N N . LEU C 1 143 ? 24.075 41.980 25.499 1.00 29.01 141 LEU C N 1
ATOM 3802 C CA . LEU C 1 143 ? 23.524 40.995 24.574 1.00 29.34 141 LEU C CA 1
ATOM 3803 C C . LEU C 1 143 ? 22.524 40.052 25.249 1.00 29.12 141 LEU C C 1
ATOM 3804 O O . LEU C 1 143 ? 21.454 39.793 24.701 1.00 28.32 141 LEU C O 1
ATOM 3809 N N . LEU C 1 144 ? 22.883 39.549 26.433 1.00 29.18 142 LEU C N 1
ATOM 3810 C CA . LEU C 1 144 ? 22.052 38.633 27.186 1.00 29.42 142 LEU C CA 1
ATOM 3811 C C . LEU C 1 144 ? 20.744 39.286 27.539 1.00 29.94 142 LEU C C 1
ATOM 3812 O O . LEU C 1 144 ? 19.692 38.685 27.354 1.00 29.63 142 LEU C O 1
ATOM 3817 N N . GLU C 1 145 ? 20.812 40.515 28.064 1.00 30.06 143 GLU C N 1
ATOM 3818 C CA . GLU C 1 145 ? 19.608 41.248 28.410 1.00 30.35 143 GLU C CA 1
ATOM 3819 C C . GLU C 1 145 ? 18.732 41.608 27.204 1.00 30.81 143 GLU C C 1
ATOM 3820 O O . GLU C 1 145 ? 17.495 41.520 27.275 1.00 31.09 143 GLU C O 1
ATOM 3826 N N . ASP C 1 146 ? 19.366 42.052 26.119 1.00 30.60 144 ASP C N 1
ATOM 3827 C CA . ASP C 1 146 ? 18.639 42.654 25.013 1.00 30.85 144 ASP C CA 1
ATOM 3828 C C . ASP C 1 146 ? 17.981 41.629 24.088 1.00 31.03 144 ASP C C 1
ATOM 3829 O O . ASP C 1 146 ? 16.958 41.921 23.478 1.00 29.67 144 ASP C O 1
ATOM 3834 N N . ASN C 1 147 ? 18.592 40.444 23.987 1.00 30.88 145 ASN C N 1
ATOM 3835 C CA . ASN C 1 147 ? 18.236 39.460 22.957 1.00 31.62 145 ASN C CA 1
ATOM 3836 C C . ASN C 1 147 ? 17.485 38.229 23.472 1.00 31.75 145 ASN C C 1
ATOM 3837 O O . ASN C 1 147 ? 17.421 37.206 22.789 1.00 31.56 145 ASN C O 1
ATOM 3842 N N . GLY C 1 148 ? 16.919 38.331 24.677 1.00 31.07 146 GLY C N 1
ATOM 3843 C CA . GLY C 1 148 ? 15.961 37.348 25.168 1.00 30.39 146 GLY C CA 1
ATOM 3844 C C . GLY C 1 148 ? 16.557 36.029 25.626 1.00 29.89 146 GLY C C 1
ATOM 3845 O O . GLY C 1 148 ? 15.869 35.010 25.618 1.00 29.40 146 GLY C O 1
ATOM 3846 N N . TRP C 1 149 ? 17.823 36.063 26.045 1.00 28.07 147 TRP C N 1
ATOM 3847 C CA . TRP C 1 149 ? 18.526 34.901 26.568 1.00 28.01 147 TRP C CA 1
ATOM 3848 C C . TRP C 1 149 ? 18.196 34.564 28.031 1.00 28.86 147 TRP C C 1
ATOM 3849 O O . TRP C 1 149 ? 18.623 33.530 28.553 1.00 27.85 147 TRP C O 1
ATOM 3860 N N . LEU C 1 150 ? 17.475 35.468 28.687 1.00 29.21 148 LEU C N 1
ATOM 3861 C CA . LEU C 1 150 ? 17.243 35.388 30.113 1.00 30.00 148 LEU C CA 1
ATOM 3862 C C . LEU C 1 150 ? 15.772 35.144 30.422 1.00 30.85 148 LEU C C 1
ATOM 3863 O O . LEU C 1 150 ? 14.904 35.834 29.909 1.00 30.03 148 LEU C O 1
ATOM 3868 N N . ALA C 1 151 ? 15.499 34.165 31.284 1.00 32.77 149 ALA C N 1
ATOM 3869 C CA . ALA C 1 151 ? 14.162 33.983 31.835 1.00 34.00 149 ALA C CA 1
ATOM 3870 C C . ALA C 1 151 ? 13.778 35.193 32.668 1.00 34.91 149 ALA C C 1
ATOM 3871 O O . ALA C 1 151 ? 14.651 35.934 33.134 1.00 35.73 149 ALA C O 1
ATOM 3873 N N . ASP C 1 152 ? 12.477 35.373 32.880 1.00 36.06 150 ASP C N 1
ATOM 3874 C CA . ASP C 1 152 ? 11.941 36.490 33.651 1.00 37.31 150 ASP C CA 1
ATOM 3875 C C . ASP C 1 152 ? 12.704 36.732 34.956 1.00 37.02 150 ASP C C 1
ATOM 3876 O O . ASP C 1 152 ? 13.049 37.873 35.267 1.00 37.39 150 ASP C O 1
ATOM 3881 N N . GLU C 1 153 ? 12.978 35.668 35.706 1.00 36.32 151 GLU C N 1
ATOM 3882 C CA . GLU C 1 153 ? 13.640 35.816 36.998 1.00 36.82 151 GLU C CA 1
ATOM 3883 C C . GLU C 1 153 ? 15.056 35.236 37.005 1.00 34.86 151 GLU C C 1
ATOM 3884 O O . GLU C 1 153 ? 15.500 34.698 38.011 1.00 36.15 151 GLU C O 1
ATOM 3890 N N . ALA C 1 154 ? 15.775 35.360 35.899 1.00 33.59 152 ALA C N 1
ATOM 3891 C CA . ALA C 1 154 ? 17.100 34.727 35.756 1.00 31.51 152 ALA C CA 1
ATOM 3892 C C . ALA C 1 154 ? 18.158 35.108 36.814 1.00 30.31 152 ALA C C 1
ATOM 3893 O O . ALA C 1 154 ? 18.172 36.223 37.330 1.00 29.24 152 ALA C O 1
ATOM 3895 N N . LEU C 1 155 ? 19.057 34.170 37.087 1.00 29.56 153 LEU C N 1
ATOM 3896 C CA . LEU C 1 155 ? 20.263 34.411 37.835 1.00 28.83 153 LEU C CA 1
ATOM 3897 C C . LEU C 1 155 ? 21.477 34.407 36.905 1.00 28.66 153 LEU C C 1
ATOM 3898 O O . LEU C 1 155 ? 21.661 33.483 36.093 1.00 29.21 153 LEU C O 1
ATOM 3903 N N . ILE C 1 156 ? 22.294 35.450 37.014 1.00 26.84 154 ILE C N 1
ATOM 3904 C CA . ILE C 1 156 ? 23.466 35.589 36.163 1.00 27.09 154 ILE C CA 1
ATOM 3905 C C . ILE C 1 156 ? 24.729 35.654 37.029 1.00 26.57 154 ILE C C 1
ATOM 3906 O O . ILE C 1 156 ? 24.870 36.559 37.842 1.00 25.39 154 ILE C O 1
ATOM 3911 N N . TYR C 1 157 ? 25.592 34.656 36.870 1.00 27.28 155 TYR C N 1
ATOM 3912 C CA . TYR C 1 157 ? 26.875 34.543 37.574 1.00 27.57 155 TYR C CA 1
ATOM 3913 C C . TYR C 1 157 ? 27.913 35.263 36.732 1.00 28.48 155 TYR C C 1
ATOM 3914 O O . TYR C 1 157 ? 28.051 34.973 35.545 1.00 28.48 155 TYR C O 1
ATOM 3923 N N . VAL C 1 158 ? 28.627 36.215 37.326 1.00 27.91 156 VAL C N 1
ATOM 3924 C CA . VAL C 1 158 ? 29.615 36.987 36.592 1.00 26.92 156 VAL C CA 1
ATOM 3925 C C . VAL C 1 158 ? 30.920 36.932 37.351 1.00 28.29 156 VAL C C 1
ATOM 3926 O O . VAL C 1 158 ? 30.991 37.297 38.535 1.00 28.50 156 VAL C O 1
ATOM 3930 N N . GLU C 1 159 ? 31.955 36.477 36.669 1.00 28.64 157 GLU C N 1
ATOM 3931 C CA . GLU C 1 159 ? 33.260 36.403 37.246 1.00 30.17 157 GLU C CA 1
ATOM 3932 C C . GLU C 1 159 ? 34.127 37.372 36.452 1.00 31.55 157 GLU C C 1
ATOM 3933 O O . GLU C 1 159 ? 34.191 37.276 35.217 1.00 31.84 157 GLU C O 1
ATOM 3939 N N . SER C 1 160 ? 34.739 38.334 37.134 1.00 31.76 158 SER C N 1
ATOM 3940 C CA . SER C 1 160 ? 35.684 39.225 36.451 1.00 33.92 158 SER C CA 1
ATOM 3941 C C . SER C 1 160 ? 36.602 39.948 37.403 1.00 33.52 158 SER C C 1
ATOM 3942 O O . SER C 1 160 ? 36.343 40.004 38.600 1.00 32.66 158 SER C O 1
ATOM 3945 N N . GLU C 1 161 ? 37.672 40.512 36.849 1.00 34.22 159 GLU C N 1
ATOM 3946 C CA . GLU C 1 161 ? 38.568 41.368 37.617 1.00 35.34 159 GLU C CA 1
ATOM 3947 C C . GLU C 1 161 ? 37.840 42.573 38.228 1.00 35.68 159 GLU C C 1
ATOM 3948 O O . GLU C 1 161 ? 36.920 43.136 37.648 1.00 35.43 159 GLU C O 1
ATOM 3954 N N . VAL C 1 162 ? 38.270 42.950 39.415 1.00 37.03 160 VAL C N 1
ATOM 3955 C CA . VAL C 1 162 ? 37.716 44.106 40.099 1.00 39.33 160 VAL C CA 1
ATOM 3956 C C . VAL C 1 162 ? 37.961 45.429 39.332 1.00 41.43 160 VAL C C 1
ATOM 3957 O O . VAL C 1 162 ? 39.028 45.629 38.730 1.00 41.34 160 VAL C O 1
ATOM 3961 N N . GLU C 1 163 ? 36.943 46.294 39.321 1.00 44.03 161 GLU C N 1
ATOM 3962 C CA . GLU C 1 163 ? 37.067 47.689 38.853 1.00 46.84 161 GLU C CA 1
ATOM 3963 C C . GLU C 1 163 ? 37.016 48.594 40.079 1.00 48.19 161 GLU C C 1
ATOM 3964 O O . GLU C 1 163 ? 36.894 48.089 41.204 1.00 48.49 161 GLU C O 1
ATOM 3970 N N . ASN C 1 164 ? 37.130 49.912 39.897 1.00 49.47 162 ASN C N 1
ATOM 3971 C CA A ASN C 1 164 ? 36.850 50.852 40.978 0.50 50.26 162 ASN C CA 1
ATOM 3972 C CA B ASN C 1 164 ? 36.840 50.824 41.008 0.50 50.30 162 ASN C CA 1
ATOM 3973 C C . ASN C 1 164 ? 35.329 50.995 41.114 1.00 50.93 162 ASN C C 1
ATOM 3974 O O . ASN C 1 164 ? 34.701 51.757 40.355 1.00 51.44 162 ASN C O 1
ATOM 3983 N N . GLY C 1 165 ? 34.742 50.250 42.055 1.00 51.45 163 GLY C N 1
ATOM 3984 C CA . GLY C 1 165 ? 33.284 50.172 42.216 1.00 51.63 163 GLY C CA 1
ATOM 3985 C C . GLY C 1 165 ? 32.768 48.988 41.423 1.00 51.92 163 GLY C C 1
ATOM 3986 O O . GLY C 1 165 ? 33.554 48.240 40.826 1.00 52.01 163 GLY C O 1
ATOM 3987 N N . LEU C 1 166 ? 31.449 48.818 41.405 1.00 52.03 164 LEU C N 1
ATOM 3988 C CA . LEU C 1 166 ? 30.817 47.704 40.681 1.00 51.67 164 LEU C CA 1
ATOM 3989 C C . LEU C 1 166 ? 30.589 48.041 39.203 1.00 51.30 164 LEU C C 1
ATOM 3990 O O . LEU C 1 166 ? 30.394 49.210 38.861 1.00 51.99 164 LEU C O 1
ATOM 3995 N N . PRO C 1 167 ? 30.592 47.019 38.326 1.00 50.63 165 PRO C N 1
ATOM 3996 C CA . PRO C 1 167 ? 30.381 47.194 36.884 1.00 50.01 165 PRO C CA 1
ATOM 3997 C C . PRO C 1 167 ? 29.032 47.835 36.569 1.00 49.35 165 PRO C C 1
ATOM 3998 O O . PRO C 1 167 ? 28.240 48.111 37.486 1.00 49.38 165 PRO C O 1
ATOM 4002 N N . THR C 1 168 ? 28.765 48.090 35.291 1.00 47.98 166 THR C N 1
ATOM 4003 C CA . THR C 1 168 ? 27.422 48.537 34.943 1.00 46.49 166 THR C CA 1
ATOM 4004 C C . THR C 1 168 ? 26.608 47.422 34.302 1.00 44.39 166 THR C C 1
ATOM 4005 O O . THR C 1 168 ? 27.044 46.732 33.378 1.00 45.24 166 THR C O 1
ATOM 4009 N N . VAL C 1 169 ? 25.431 47.234 34.872 1.00 41.80 167 VAL C N 1
ATOM 4010 C CA . VAL C 1 169 ? 24.525 46.178 34.511 1.00 38.86 167 VAL C CA 1
ATOM 4011 C C . VAL C 1 169 ? 23.191 46.868 34.205 1.00 37.45 167 VAL C C 1
ATOM 4012 O O . VAL C 1 169 ? 22.977 48.000 34.636 1.00 36.48 167 VAL C O 1
ATOM 4016 N N . PRO C 1 170 ? 22.303 46.213 33.435 1.00 35.81 168 PRO C N 1
ATOM 4017 C CA . PRO C 1 170 ? 20.987 46.823 33.217 1.00 35.00 168 PRO C CA 1
ATOM 4018 C C . PRO C 1 170 ? 20.294 47.215 34.532 1.00 33.77 168 PRO C C 1
ATOM 4019 O O . PRO C 1 170 ? 20.607 46.653 35.584 1.00 33.41 168 PRO C O 1
ATOM 4023 N N . ALA C 1 171 ? 19.358 48.157 34.474 1.00 32.61 169 ALA C N 1
ATOM 4024 C CA . ALA C 1 171 ? 18.700 48.647 35.696 1.00 32.16 169 ALA C CA 1
ATOM 4025 C C . ALA C 1 171 ? 17.869 47.561 36.375 1.00 31.60 169 ALA C C 1
ATOM 4026 O O . ALA C 1 171 ? 17.570 47.660 37.562 1.00 31.43 169 ALA C O 1
ATOM 4028 N N . ASN C 1 172 ? 17.530 46.513 35.627 1.00 31.03 170 ASN C N 1
ATOM 4029 C CA . ASN C 1 172 ? 16.660 45.449 36.130 1.00 30.61 170 ASN C CA 1
ATOM 4030 C C . ASN C 1 172 ? 17.415 44.215 36.662 1.00 30.65 170 ASN C C 1
ATOM 4031 O O . ASN C 1 172 ? 16.806 43.197 37.025 1.00 30.88 170 ASN C O 1
ATOM 4036 N N . TRP C 1 173 ? 18.742 44.315 36.696 1.00 30.35 171 TRP C N 1
ATOM 4037 C CA . TRP C 1 173 ? 19.595 43.331 37.366 1.00 30.12 171 TRP C CA 1
ATOM 4038 C C . TRP C 1 173 ? 19.927 43.857 38.739 1.00 30.30 171 TRP C C 1
ATOM 4039 O O . TRP C 1 173 ? 20.287 45.037 38.883 1.00 31.15 171 TRP C O 1
ATOM 4050 N N . SER C 1 174 ? 19.817 43.024 39.760 1.00 29.57 172 SER C N 1
ATOM 4051 C CA . SER C 1 174 ? 20.358 43.437 41.042 1.00 29.57 172 SER C CA 1
ATOM 4052 C C . SER C 1 174 ? 21.273 42.428 41.714 1.00 28.16 172 SER C C 1
ATOM 4053 O O . SER C 1 174 ? 21.051 41.211 41.659 1.00 27.89 172 SER C O 1
ATOM 4056 N N . LEU C 1 175 ? 22.334 42.960 42.295 1.00 26.78 173 LEU C N 1
ATOM 4057 C CA . LEU C 1 175 ? 23.403 42.159 42.852 1.00 26.40 173 LEU C CA 1
ATOM 4058 C C . LEU C 1 175 ? 22.953 41.559 44.184 1.00 26.31 173 LEU C C 1
ATOM 4059 O O . LEU C 1 175 ? 22.610 42.287 45.119 1.00 25.51 173 LEU C O 1
ATOM 4064 N N . HIS C 1 176 ? 22.933 40.233 44.257 1.00 26.69 174 HIS C N 1
ATOM 4065 C CA . HIS C 1 176 ? 22.414 39.542 45.451 1.00 26.50 174 HIS C CA 1
ATOM 4066 C C . HIS C 1 176 ? 23.569 38.916 46.246 1.00 26.11 174 HIS C C 1
ATOM 4067 O O . HIS C 1 176 ? 23.501 38.806 47.475 1.00 25.15 174 HIS C O 1
ATOM 4074 N N . ARG C 1 177 ? 24.589 38.454 45.519 1.00 25.52 175 ARG C N 1
ATOM 4075 C CA A ARG C 1 177 ? 25.751 37.804 46.126 0.50 25.43 175 ARG C CA 1
ATOM 4076 C CA B ARG C 1 177 ? 25.756 37.815 46.129 0.50 25.01 175 ARG C CA 1
ATOM 4077 C C . ARG C 1 177 ? 27.015 38.288 45.443 1.00 25.01 175 ARG C C 1
ATOM 4078 O O . ARG C 1 177 ? 27.022 38.508 44.239 1.00 25.68 175 ARG C O 1
ATOM 4093 N N . GLU C 1 178 ? 28.076 38.443 46.222 1.00 24.36 176 GLU C N 1
ATOM 4094 C CA . GLU C 1 178 ? 29.382 38.788 45.707 1.00 25.26 176 GLU C CA 1
ATOM 4095 C C . GLU C 1 178 ? 30.447 38.211 46.621 1.00 25.11 176 GLU C C 1
ATOM 4096 O O . GLU C 1 178 ? 30.341 38.275 47.862 1.00 24.74 176 GLU C O 1
ATOM 4102 N N . LYS C 1 179 ? 31.480 37.665 45.999 1.00 24.12 177 LYS C N 1
ATOM 4103 C CA . LYS C 1 179 ? 32.713 37.284 46.679 1.00 23.55 177 LYS C CA 1
ATOM 4104 C C . LYS C 1 179 ? 33.893 37.904 45.934 1.00 23.29 177 LYS C C 1
ATOM 4105 O O . LYS C 1 179 ? 34.027 37.741 44.708 1.00 24.24 177 LYS C O 1
ATOM 4111 N N . VAL C 1 180 ? 34.746 38.602 46.657 1.00 22.94 178 VAL C N 1
ATOM 4112 C CA . VAL C 1 180 ? 35.966 39.164 46.086 1.00 23.87 178 VAL C CA 1
ATOM 4113 C C . VAL C 1 180 ? 37.156 38.437 46.728 1.00 24.80 178 VAL C C 1
ATOM 4114 O O . VAL C 1 180 ? 37.271 38.377 47.956 1.00 22.76 178 VAL C O 1
ATOM 4118 N N . ALA C 1 181 ? 37.989 37.828 45.882 1.00 26.50 179 ALA C N 1
ATOM 4119 C CA . ALA C 1 181 ? 39.231 37.167 46.315 1.00 28.36 179 ALA C CA 1
ATOM 4120 C C . ALA C 1 181 ? 40.382 37.768 45.524 1.00 29.22 179 ALA C C 1
ATOM 4121 O O . ALA C 1 181 ? 40.472 37.599 44.307 1.00 30.09 179 ALA C O 1
ATOM 4123 N N . GLY C 1 182 ? 41.236 38.495 46.207 1.00 30.35 180 GLY C N 1
ATOM 4124 C CA . GLY C 1 182 ? 42.321 39.231 45.565 1.00 31.77 180 GLY C CA 1
ATOM 4125 C C . GLY C 1 182 ? 41.808 40.164 44.489 1.00 32.10 180 GLY C C 1
ATOM 4126 O O . GLY C 1 182 ? 41.086 41.128 44.765 1.00 32.44 180 GLY C O 1
ATOM 4127 N N . GLN C 1 183 ? 42.159 39.849 43.253 1.00 32.40 181 GLN C N 1
ATOM 4128 C CA . GLN C 1 183 ? 41.864 40.727 42.131 1.00 32.68 181 GLN C CA 1
ATOM 4129 C C . GLN C 1 183 ? 40.631 40.323 41.345 1.00 31.61 181 GLN C C 1
ATOM 4130 O O . GLN C 1 183 ? 40.315 40.956 40.333 1.00 31.58 181 GLN C O 1
ATOM 4136 N N . VAL C 1 184 ? 39.926 39.291 41.823 1.00 30.11 182 VAL C N 1
ATOM 4137 C CA . VAL C 1 184 ? 38.749 38.733 41.139 1.00 29.07 182 VAL C CA 1
ATOM 4138 C C . VAL C 1 184 ? 37.444 38.862 41.939 1.00 28.04 182 VAL C C 1
ATOM 4139 O O . VAL C 1 184 ? 37.386 38.538 43.125 1.00 27.47 182 VAL C O 1
ATOM 4143 N N . ALA C 1 185 ? 36.412 39.353 41.272 1.00 27.20 183 ALA C N 1
ATOM 4144 C CA . ALA C 1 185 ? 35.082 39.408 41.845 1.00 26.79 183 ALA C CA 1
ATOM 4145 C C . ALA C 1 185 ? 34.198 38.327 41.211 1.00 26.55 183 ALA C C 1
ATOM 4146 O O . ALA C 1 185 ? 34.215 38.118 39.977 1.00 25.23 183 ALA C O 1
ATOM 4148 N N . TYR C 1 186 ? 33.483 37.602 42.073 1.00 25.59 184 TYR C N 1
ATOM 4149 C CA . TYR C 1 186 ? 32.520 36.559 41.670 1.00 25.59 184 TYR C CA 1
ATOM 4150 C C . TYR C 1 186 ? 31.122 36.984 42.095 1.00 25.92 184 TYR C C 1
ATOM 4151 O O . TYR C 1 186 ? 30.821 37.073 43.278 1.00 26.37 184 TYR C O 1
ATOM 4160 N N . ARG C 1 187 ? 30.264 37.250 41.131 1.00 25.82 185 ARG C N 1
ATOM 4161 C CA . ARG C 1 187 ? 29.007 37.923 41.427 1.00 26.22 185 ARG C CA 1
ATOM 4162 C C . ARG C 1 187 ? 27.781 37.132 40.981 1.00 25.63 185 ARG C C 1
ATOM 4163 O O . ARG C 1 187 ? 27.832 36.403 39.988 1.00 26.52 185 ARG C O 1
ATOM 4171 N N . LEU C 1 188 ? 26.691 37.278 41.724 1.00 25.67 186 LEU C N 1
ATOM 4172 C CA . LEU C 1 188 ? 25.415 36.688 41.327 1.00 25.31 186 LEU C CA 1
ATOM 4173 C C . LEU C 1 188 ? 24.321 37.751 41.301 1.00 26.01 186 LEU C C 1
ATOM 4174 O O . LEU C 1 188 ? 23.900 38.288 42.346 1.00 25.27 186 LEU C O 1
ATOM 4179 N N . TYR C 1 189 ? 23.895 38.064 40.081 1.00 26.43 187 TYR C N 1
ATOM 4180 C CA . TYR C 1 189 ? 22.772 38.972 39.836 1.00 28.06 187 TYR C CA 1
ATOM 4181 C C . TYR C 1 189 ? 21.426 38.287 39.688 1.00 28.70 187 TYR C C 1
ATOM 4182 O O . TYR C 1 189 ? 21.288 37.201 39.142 1.00 29.22 187 TYR C O 1
ATOM 4191 N N . GLN C 1 190 ? 20.417 38.967 40.165 1.00 30.47 188 GLN C N 1
ATOM 4192 C CA . GLN C 1 190 ? 19.082 38.508 39.951 1.00 32.44 188 GLN C CA 1
ATOM 4193 C C . GLN C 1 190 ? 18.386 39.486 39.006 1.00 33.38 188 GLN C C 1
ATOM 4194 O O . GLN C 1 190 ? 18.377 40.694 39.231 1.00 31.80 188 GLN C O 1
ATOM 4200 N N . ARG C 1 191 ? 17.818 38.940 37.944 1.00 35.22 189 ARG C N 1
ATOM 4201 C CA . ARG C 1 191 ? 17.067 39.721 36.999 1.00 38.02 189 ARG C CA 1
ATOM 4202 C C . ARG C 1 191 ? 15.601 39.913 37.440 1.00 40.70 189 ARG C C 1
ATOM 4203 O O . ARG C 1 191 ? 15.027 39.060 38.129 1.00 41.07 189 ARG C O 1
ATOM 4211 N N . GLU C 1 192 ? 15.041 41.073 37.096 1.00 43.35 190 GLU C N 1
ATOM 4212 C CA . GLU C 1 192 ? 13.588 41.291 37.055 1.00 46.56 190 GLU C CA 1
ATOM 4213 C C . GLU C 1 192 ? 13.224 41.464 35.586 1.00 47.77 190 GLU C C 1
ATOM 4214 O O . GLU C 1 192 ? 13.974 42.102 34.846 1.00 48.13 190 GLU C O 1
ATOM 4220 N N . ALA C 1 193 ? 12.094 40.904 35.151 1.00 49.76 191 ALA C N 1
ATOM 4221 C CA . ALA C 1 193 ? 11.595 41.172 33.791 1.00 51.47 191 ALA C CA 1
ATOM 4222 C C . ALA C 1 193 ? 11.292 42.669 33.623 1.00 52.30 191 ALA C C 1
ATOM 4223 O O . ALA C 1 193 ? 10.487 43.235 34.376 1.00 52.53 191 ALA C O 1
ATOM 4225 N N . GLN C 1 194 ? 11.973 43.288 32.651 1.00 53.40 192 GLN C N 1
ATOM 4226 C CA . GLN C 1 194 ? 11.844 44.723 32.319 1.00 54.06 192 GLN C CA 1
ATOM 4227 C C . GLN C 1 194 ? 10.402 45.146 32.048 1.00 54.22 192 GLN C C 1
ATOM 4228 O O . GLN C 1 194 ? 9.872 46.032 32.719 1.00 54.33 192 GLN C O 1
ATOM 4234 N N . GLY D 1 12 ? 2.566 79.890 98.071 1.00 47.68 10 GLY D N 1
ATOM 4235 C CA . GLY D 1 12 ? 3.614 80.801 98.630 1.00 47.07 10 GLY D CA 1
ATOM 4236 C C . GLY D 1 12 ? 3.244 82.234 98.326 1.00 46.59 10 GLY D C 1
ATOM 4237 O O . GLY D 1 12 ? 2.090 82.522 97.987 1.00 46.20 10 GLY D O 1
ATOM 4238 N N . GLN D 1 13 ? 4.214 83.136 98.460 1.00 46.21 11 GLN D N 1
ATOM 4239 C CA . GLN D 1 13 ? 4.000 84.533 98.098 1.00 45.94 11 GLN D CA 1
ATOM 4240 C C . GLN D 1 13 ? 5.124 85.133 97.250 1.00 45.90 11 GLN D C 1
ATOM 4241 O O . GLN D 1 13 ? 6.280 84.696 97.304 1.00 46.11 11 GLN D O 1
ATOM 4247 N N . ILE D 1 14 ? 4.730 86.126 96.457 1.00 45.40 12 ILE D N 1
ATOM 4248 C CA . ILE D 1 14 ? 5.610 86.917 95.607 1.00 45.18 12 ILE D CA 1
ATOM 4249 C C . ILE D 1 14 ? 5.517 88.322 96.166 1.00 43.90 12 ILE D C 1
ATOM 4250 O O . ILE D 1 14 ? 4.411 88.833 96.405 1.00 44.00 12 ILE D O 1
ATOM 4255 N N . ARG D 1 15 ? 6.662 88.941 96.423 1.00 41.96 13 ARG D N 1
ATOM 4256 C CA . ARG D 1 15 ? 6.637 90.355 96.766 1.00 39.83 13 ARG D CA 1
ATOM 4257 C C . ARG D 1 15 ? 7.198 91.157 95.602 1.00 38.55 13 ARG D C 1
ATOM 4258 O O . ARG D 1 15 ? 8.271 90.852 95.093 1.00 38.57 13 ARG D O 1
ATOM 4266 N N . ILE D 1 16 ? 6.426 92.150 95.169 1.00 37.20 14 ILE D N 1
ATOM 4267 C CA . ILE D 1 16 ? 6.866 93.107 94.160 1.00 36.07 14 ILE D CA 1
ATOM 4268 C C . ILE D 1 16 ? 7.802 94.127 94.846 1.00 34.89 14 ILE D C 1
ATOM 4269 O O . ILE D 1 16 ? 7.435 94.760 95.830 1.00 33.97 14 ILE D O 1
ATOM 4274 N N . ILE D 1 17 ? 9.019 94.267 94.335 1.00 34.33 15 ILE D N 1
ATOM 4275 C CA . ILE D 1 17 ? 9.996 95.079 95.070 1.00 34.23 15 ILE D CA 1
ATOM 4276 C C . ILE D 1 17 ? 10.130 96.521 94.586 1.00 33.70 15 ILE D C 1
ATOM 4277 O O . ILE D 1 17 ? 10.723 97.343 95.282 1.00 33.91 15 ILE D O 1
ATOM 4282 N N . GLY D 1 18 ? 9.591 96.828 93.405 1.00 33.01 16 GLY D N 1
ATOM 4283 C CA . GLY D 1 18 ? 9.659 98.178 92.866 1.00 32.27 16 GLY D CA 1
ATOM 4284 C C . GLY D 1 18 ? 8.413 98.642 92.149 1.00 32.28 16 GLY D C 1
ATOM 4285 O O . GLY D 1 18 ? 7.449 97.877 91.957 1.00 32.49 16 GLY D O 1
ATOM 4286 N N . GLY D 1 19 ? 8.447 99.904 91.734 1.00 32.08 17 GLY D N 1
ATOM 4287 C CA . GLY D 1 19 ? 7.400 100.491 90.895 1.00 32.66 17 GLY D CA 1
ATOM 4288 C C . GLY D 1 19 ? 6.075 100.765 91.576 1.00 32.63 17 GLY D C 1
ATOM 4289 O O . GLY D 1 19 ? 5.999 100.898 92.798 1.00 33.07 17 GLY D O 1
ATOM 4290 N N . GLN D 1 20 ? 5.011 100.836 90.790 1.00 32.04 18 GLN D N 1
ATOM 4291 C CA . GLN D 1 20 ? 3.737 101.231 91.346 1.00 32.54 18 GLN D CA 1
ATOM 4292 C C . GLN D 1 20 ? 3.153 100.248 92.371 1.00 32.53 18 GLN D C 1
ATOM 4293 O O . GLN D 1 20 ? 2.378 100.673 93.226 1.00 32.18 18 GLN D O 1
ATOM 4299 N N . TRP D 1 21 ? 3.508 98.957 92.304 1.00 32.10 19 TRP D N 1
ATOM 4300 C CA . TRP D 1 21 ? 3.000 98.007 93.321 1.00 31.52 19 TRP D CA 1
ATOM 4301 C C . TRP D 1 21 ? 4.045 97.562 94.326 1.00 30.93 19 TRP D C 1
ATOM 4302 O O . TRP D 1 21 ? 3.959 96.486 94.905 1.00 29.73 19 TRP D O 1
ATOM 4313 N N . ARG D 1 22 ? 5.039 98.412 94.522 1.00 30.82 20 ARG D N 1
ATOM 4314 C CA . ARG D 1 22 ? 6.174 98.103 95.376 1.00 31.30 20 ARG D CA 1
ATOM 4315 C C . ARG D 1 22 ? 5.676 97.660 96.754 1.00 31.77 20 ARG D C 1
ATOM 4316 O O . ARG D 1 22 ? 4.849 98.340 97.371 1.00 30.47 20 ARG D O 1
ATOM 4324 N N . GLY D 1 23 ? 6.161 96.512 97.213 1.00 32.73 21 GLY D N 1
ATOM 4325 C CA . GLY D 1 23 ? 5.757 95.988 98.506 1.00 34.68 21 GLY D CA 1
ATOM 4326 C C . GLY D 1 23 ? 4.406 95.273 98.508 1.00 36.17 21 GLY D C 1
ATOM 4327 O O . GLY D 1 23 ? 3.992 94.784 99.552 1.00 35.96 21 GLY D O 1
ATOM 4328 N N . ARG D 1 24 ? 3.714 95.223 97.363 1.00 37.02 22 ARG D N 1
ATOM 4329 C CA . ARG D 1 24 ? 2.446 94.469 97.257 1.00 39.06 22 ARG D CA 1
ATOM 4330 C C . ARG D 1 24 ? 2.750 92.970 97.226 1.00 39.27 22 ARG D C 1
ATOM 4331 O O . ARG D 1 24 ? 3.632 92.541 96.504 1.00 38.72 22 ARG D O 1
ATOM 4339 N N . LYS D 1 25 ? 2.022 92.194 98.028 1.00 40.26 23 LYS D N 1
ATOM 4340 C CA A LYS D 1 25 ? 2.237 90.751 98.182 0.50 40.76 23 LYS D CA 1
ATOM 4341 C CA B LYS D 1 25 ? 2.265 90.755 98.102 0.50 40.61 23 LYS D CA 1
ATOM 4342 C C . LYS D 1 25 ? 1.124 89.969 97.457 1.00 41.26 23 LYS D C 1
ATOM 4343 O O . LYS D 1 25 ? -0.062 90.301 97.628 1.00 40.97 23 LYS D O 1
ATOM 4354 N N . LEU D 1 26 ? 1.505 88.936 96.689 1.00 42.19 24 LEU D N 1
ATOM 4355 C CA . LEU D 1 26 ? 0.596 88.103 95.861 1.00 43.75 24 LEU D CA 1
ATOM 4356 C C . LEU D 1 26 ? 0.834 86.592 96.067 1.00 45.06 24 LEU D C 1
ATOM 4357 O O . LEU D 1 26 ? 1.972 86.170 96.226 1.00 44.57 24 LEU D O 1
ATOM 4362 N N . PRO D 1 27 ? -0.242 85.765 96.061 1.00 46.98 25 PRO D N 1
ATOM 4363 C CA . PRO D 1 27 ? -0.113 84.306 96.298 1.00 48.58 25 PRO D CA 1
ATOM 4364 C C . PRO D 1 27 ? 0.287 83.498 95.049 1.00 50.55 25 PRO D C 1
ATOM 4365 O O . PRO D 1 27 ? -0.172 83.817 93.958 1.00 50.69 25 PRO D O 1
ATOM 4369 N N . VAL D 1 28 ? 1.122 82.466 95.211 1.00 53.25 26 VAL D N 1
ATOM 4370 C CA . VAL D 1 28 ? 1.617 81.652 94.079 1.00 56.25 26 VAL D CA 1
ATOM 4371 C C . VAL D 1 28 ? 1.759 80.146 94.395 1.00 58.85 26 VAL D C 1
ATOM 4372 O O . VAL D 1 28 ? 2.836 79.558 94.202 1.00 58.84 26 VAL D O 1
ATOM 4376 N N . PRO D 1 29 ? 0.651 79.498 94.809 1.00 61.47 27 PRO D N 1
ATOM 4377 C CA . PRO D 1 29 ? 0.726 78.257 95.599 1.00 63.52 27 PRO D CA 1
ATOM 4378 C C . PRO D 1 29 ? 1.386 77.064 94.906 1.00 65.43 27 PRO D C 1
ATOM 4379 O O . PRO D 1 29 ? 1.290 76.929 93.681 1.00 65.83 27 PRO D O 1
ATOM 4383 N N . ASP D 1 30 ? 2.060 76.235 95.712 1.00 67.44 28 ASP D N 1
ATOM 4384 C CA . ASP D 1 30 ? 2.478 74.859 95.361 1.00 69.38 28 ASP D CA 1
ATOM 4385 C C . ASP D 1 30 ? 3.558 74.697 94.268 1.00 70.58 28 ASP D C 1
ATOM 4386 O O . ASP D 1 30 ? 3.678 73.607 93.664 1.00 71.05 28 ASP D O 1
ATOM 4391 N N . SER D 1 31 ? 4.356 75.748 94.034 1.00 71.67 29 SER D N 1
ATOM 4392 C CA . SER D 1 31 ? 5.239 75.767 92.863 1.00 72.63 29 SER D CA 1
ATOM 4393 C C . SER D 1 31 ? 6.747 75.951 93.174 1.00 73.48 29 SER D C 1
ATOM 4394 O O . SER D 1 31 ? 7.126 76.039 94.354 1.00 73.75 29 SER D O 1
ATOM 4397 N N . PRO D 1 32 ? 7.615 75.979 92.128 1.00 74.03 30 PRO D N 1
ATOM 4398 C CA . PRO D 1 32 ? 9.061 76.078 92.365 1.00 74.40 30 PRO D CA 1
ATOM 4399 C C . PRO D 1 32 ? 9.588 77.519 92.520 1.00 74.77 30 PRO D C 1
ATOM 4400 O O . PRO D 1 32 ? 9.151 78.427 91.796 1.00 74.89 30 PRO D O 1
ATOM 4404 N N . GLY D 1 33 ? 10.536 77.696 93.448 1.00 75.00 31 GLY D N 1
ATOM 4405 C CA . GLY D 1 33 ? 11.096 79.004 93.832 1.00 74.83 31 GLY D CA 1
ATOM 4406 C C . GLY D 1 33 ? 11.437 79.949 92.694 1.00 74.76 31 GLY D C 1
ATOM 4407 O O . GLY D 1 33 ? 10.965 81.088 92.662 1.00 74.40 31 GLY D O 1
ATOM 4408 N N . THR D 1 38 ? 13.810 85.553 93.608 1.00 46.72 36 THR D N 1
ATOM 4409 C CA . THR D 1 38 ? 14.350 86.202 94.811 1.00 46.81 36 THR D CA 1
ATOM 4410 C C . THR D 1 38 ? 14.433 87.695 94.586 1.00 46.27 36 THR D C 1
ATOM 4411 O O . THR D 1 38 ? 14.493 88.162 93.434 1.00 46.77 36 THR D O 1
ATOM 4415 N N . ASP D 1 39 ? 14.476 88.434 95.686 1.00 45.40 37 ASP D N 1
ATOM 4416 C CA . ASP D 1 39 ? 14.562 89.875 95.628 1.00 44.20 37 ASP D CA 1
ATOM 4417 C C . ASP D 1 39 ? 15.871 90.309 94.965 1.00 42.10 37 ASP D C 1
ATOM 4418 O O . ASP D 1 39 ? 15.869 91.190 94.114 1.00 41.50 37 ASP D O 1
ATOM 4423 N N . ARG D 1 40 ? 16.975 89.673 95.334 1.00 40.57 38 ARG D N 1
ATOM 4424 C CA . ARG D 1 40 ? 18.301 90.168 94.947 1.00 39.46 38 ARG D CA 1
ATOM 4425 C C . ARG D 1 40 ? 18.551 90.064 93.451 1.00 38.99 38 ARG D C 1
ATOM 4426 O O . ARG D 1 40 ? 19.170 90.943 92.854 1.00 38.67 38 ARG D O 1
ATOM 4434 N N . VAL D 1 41 ? 18.025 88.997 92.849 1.00 38.42 39 VAL D N 1
ATOM 4435 C CA . VAL D 1 41 ? 18.066 88.794 91.404 1.00 37.67 39 VAL D CA 1
ATOM 4436 C C . VAL D 1 41 ? 17.202 89.823 90.661 1.00 36.95 39 VAL D C 1
ATOM 4437 O O . VAL D 1 41 ? 17.671 90.457 89.707 1.00 37.12 39 VAL D O 1
ATOM 4441 N N . ARG D 1 42 ? 15.965 90.012 91.101 1.00 35.60 40 ARG D N 1
ATOM 4442 C CA . ARG D 1 42 ? 15.098 91.008 90.466 1.00 35.54 40 ARG D CA 1
ATOM 4443 C C . ARG D 1 42 ? 15.686 92.412 90.589 1.00 34.02 40 ARG D C 1
ATOM 4444 O O . ARG D 1 42 ? 15.661 93.191 89.642 1.00 33.72 40 ARG D O 1
ATOM 4452 N N . GLU D 1 43 ? 16.245 92.701 91.761 1.00 32.69 41 GLU D N 1
ATOM 4453 C CA . GLU D 1 43 ? 16.895 93.967 92.057 1.00 31.45 41 GLU D CA 1
ATOM 4454 C C . GLU D 1 43 ? 18.025 94.225 91.055 1.00 30.65 41 GLU D C 1
ATOM 4455 O O . GLU D 1 43 ? 18.064 95.270 90.410 1.00 30.22 41 GLU D O 1
ATOM 4461 N N . THR D 1 44 ? 18.905 93.253 90.882 1.00 29.52 42 THR D N 1
ATOM 4462 C CA . THR D 1 44 ? 19.993 93.384 89.923 1.00 29.84 42 THR D CA 1
ATOM 4463 C C . THR D 1 44 ? 19.459 93.599 88.496 1.00 29.77 42 THR D C 1
ATOM 4464 O O . THR D 1 44 ? 19.875 94.550 87.802 1.00 29.47 42 THR D O 1
ATOM 4468 N N . LEU D 1 45 ? 18.542 92.727 88.065 1.00 28.82 43 LEU D N 1
ATOM 4469 C CA . LEU D 1 45 ? 18.037 92.773 86.702 1.00 29.14 43 LEU D CA 1
ATOM 4470 C C . LEU D 1 45 ? 17.289 94.099 86.415 1.00 28.74 43 LEU D C 1
ATOM 4471 O O . LEU D 1 45 ? 17.466 94.714 85.356 1.00 27.79 43 LEU D O 1
ATOM 4476 N N . PHE D 1 46 ? 16.453 94.523 87.358 1.00 28.27 44 PHE D N 1
ATOM 4477 C CA . PHE D 1 46 ? 15.672 95.740 87.164 1.00 29.12 44 PHE D CA 1
ATOM 4478 C C . PHE D 1 46 ? 16.437 97.017 87.364 1.00 29.47 44 PHE D C 1
ATOM 4479 O O . PHE D 1 46 ? 16.091 98.056 86.805 1.00 30.67 44 PHE D O 1
ATOM 4487 N N . ASN D 1 47 ? 17.532 96.926 88.093 1.00 30.19 45 ASN D N 1
ATOM 4488 C CA . ASN D 1 47 ? 18.517 97.995 88.052 1.00 30.34 45 ASN D CA 1
ATOM 4489 C C . ASN D 1 47 ? 19.137 98.116 86.652 1.00 30.08 45 ASN D C 1
ATOM 4490 O O . ASN D 1 47 ? 19.150 99.222 86.090 1.00 29.51 45 ASN D O 1
ATOM 4495 N N . TRP D 1 48 ? 19.560 96.994 86.054 1.00 29.44 46 TRP D N 1
ATOM 4496 C CA . TRP D 1 48 ? 20.044 97.002 84.671 1.00 29.67 46 TRP D CA 1
ATOM 4497 C C . TRP D 1 48 ? 19.012 97.576 83.689 1.00 29.92 46 TRP D C 1
ATOM 4498 O O . TRP D 1 48 ? 19.376 98.309 82.770 1.00 29.36 46 TRP D O 1
ATOM 4509 N N . LEU D 1 49 ? 17.731 97.222 83.885 1.00 29.68 47 LEU D N 1
ATOM 4510 C CA . LEU D 1 49 ? 16.639 97.626 82.989 1.00 29.60 47 LEU D CA 1
ATOM 4511 C C . LEU D 1 49 ? 16.046 98.995 83.288 1.00 29.80 47 LEU D C 1
ATOM 4512 O O . LEU D 1 49 ? 15.175 99.448 82.560 1.00 29.27 47 LEU D O 1
ATOM 4517 N N . ALA D 1 50 ? 16.490 99.642 84.364 1.00 30.05 48 ALA D N 1
ATOM 4518 C CA . ALA D 1 50 ? 15.847 100.872 84.819 1.00 30.79 48 ALA D CA 1
ATOM 4519 C C . ALA D 1 50 ? 15.739 101.921 83.688 1.00 31.28 48 ALA D C 1
ATOM 4520 O O . ALA D 1 50 ? 14.677 102.475 83.491 1.00 32.05 48 ALA D O 1
ATOM 4522 N N . PRO D 1 51 ? 16.822 102.158 82.910 1.00 32.00 49 PRO D N 1
ATOM 4523 C CA . PRO D 1 51 ? 16.695 103.208 81.881 1.00 32.32 49 PRO D CA 1
ATOM 4524 C C . PRO D 1 51 ? 15.811 102.873 80.666 1.00 32.50 49 PRO D C 1
ATOM 4525 O O . PRO D 1 51 ? 15.541 103.755 79.863 1.00 33.49 49 PRO D O 1
ATOM 4529 N N . VAL D 1 52 ? 15.327 101.640 80.543 1.00 31.73 50 VAL D N 1
ATOM 4530 C CA . VAL D 1 52 ? 14.531 101.258 79.377 1.00 31.49 50 VAL D CA 1
ATOM 4531 C C . VAL D 1 52 ? 13.153 100.624 79.699 1.00 30.67 50 VAL D C 1
ATOM 4532 O O . VAL D 1 52 ? 12.369 100.340 78.790 1.00 30.69 50 VAL D O 1
ATOM 4536 N N . ILE D 1 53 ? 12.889 100.391 80.983 1.00 29.45 51 ILE D N 1
ATOM 4537 C CA . ILE D 1 53 ? 11.718 99.628 81.416 1.00 28.82 51 ILE D CA 1
ATOM 4538 C C . ILE D 1 53 ? 10.391 100.391 81.176 1.00 28.02 51 ILE D C 1
ATOM 4539 O O . ILE D 1 53 ? 9.412 99.781 80.796 1.00 25.95 51 ILE D O 1
ATOM 4544 N N . VAL D 1 54 ? 10.392 101.724 81.350 1.00 27.53 52 VAL D N 1
ATOM 4545 C CA . VAL D 1 54 ? 9.181 102.541 81.175 1.00 27.34 52 VAL D CA 1
ATOM 4546 C C . VAL D 1 54 ? 8.760 102.480 79.699 1.00 27.82 52 VAL D C 1
ATOM 4547 O O . VAL D 1 54 ? 9.583 102.700 78.790 1.00 27.39 52 VAL D O 1
ATOM 4551 N N . ASP D 1 55 ? 7.495 102.125 79.480 1.00 27.38 53 ASP D N 1
ATOM 4552 C CA . ASP D 1 55 ? 6.892 101.994 78.141 1.00 28.76 53 ASP D CA 1
ATOM 4553 C C . ASP D 1 55 ? 7.471 100.831 77.304 1.00 28.46 53 ASP D C 1
ATOM 4554 O O . ASP D 1 55 ? 7.188 100.738 76.117 1.00 28.21 53 ASP D O 1
ATOM 4559 N N . ALA D 1 56 ? 8.281 99.959 77.910 1.00 28.82 54 ALA D N 1
ATOM 4560 C CA . ALA D 1 56 ? 8.814 98.806 77.187 1.00 29.24 54 ALA D CA 1
ATOM 4561 C C . ALA D 1 56 ? 7.737 97.765 76.934 1.00 28.88 54 ALA D C 1
ATOM 4562 O O . ALA D 1 56 ? 6.901 97.550 77.794 1.00 28.47 54 ALA D O 1
ATOM 4564 N N . GLN D 1 57 ? 7.770 97.123 75.759 1.00 29.16 55 GLN D N 1
ATOM 4565 C CA . GLN D 1 57 ? 6.984 95.911 75.503 1.00 29.51 55 GLN D CA 1
ATOM 4566 C C . GLN D 1 57 ? 7.787 94.684 75.929 1.00 28.88 55 GLN D C 1
ATOM 4567 O O . GLN D 1 57 ? 8.912 94.457 75.449 1.00 28.65 55 GLN D O 1
ATOM 4573 N N . CYS D 1 58 ? 7.208 93.889 76.834 1.00 28.07 56 CYS D N 1
ATOM 4574 C CA . CYS D 1 58 ? 7.914 92.795 77.450 1.00 27.33 56 CYS D CA 1
ATOM 4575 C C . CYS D 1 58 ? 7.309 91.433 77.140 1.00 27.65 56 CYS D C 1
ATOM 4576 O O . CYS D 1 58 ? 6.096 91.284 77.055 1.00 24.95 56 CYS D O 1
ATOM 4579 N N . LEU D 1 59 ? 8.179 90.449 76.983 1.00 26.69 57 LEU D N 1
ATOM 4580 C CA . LEU D 1 59 ? 7.706 89.081 76.763 1.00 26.07 57 LEU D CA 1
ATOM 4581 C C . LEU D 1 59 ? 8.413 88.198 77.793 1.00 26.34 57 LEU D C 1
ATOM 4582 O O . LEU D 1 59 ? 9.644 88.215 77.880 1.00 27.65 57 LEU D O 1
ATOM 4587 N N . ASP D 1 60 ? 7.641 87.434 78.566 1.00 25.96 58 ASP D N 1
ATOM 4588 C CA . ASP D 1 60 ? 8.193 86.466 79.519 1.00 26.92 58 ASP D CA 1
ATOM 4589 C C . ASP D 1 60 ? 7.858 85.046 79.021 1.00 27.05 58 ASP D C 1
ATOM 4590 O O . ASP D 1 60 ? 6.675 84.623 79.017 1.00 25.87 58 ASP D O 1
ATOM 4595 N N . CYS D 1 61 ? 8.910 84.337 78.607 1.00 26.75 59 CYS D N 1
ATOM 4596 C CA . CYS D 1 61 ? 8.801 83.036 77.926 1.00 27.14 59 CYS D CA 1
ATOM 4597 C C . CYS D 1 61 ? 8.409 81.878 78.836 1.00 26.97 59 CYS D C 1
ATOM 4598 O O . CYS D 1 61 ? 7.875 80.904 78.347 1.00 26.79 59 CYS D O 1
ATOM 4601 N N . PHE D 1 62 ? 8.691 81.982 80.137 1.00 26.21 60 PHE D N 1
ATOM 4602 C CA . PHE D 1 62 ? 8.371 80.905 81.103 1.00 26.64 60 PHE D CA 1
ATOM 4603 C C . PHE D 1 62 ? 8.017 81.680 82.359 1.00 26.82 60 PHE D C 1
ATOM 4604 O O . PHE D 1 62 ? 8.830 81.809 83.279 1.00 26.12 60 PHE D O 1
ATOM 4612 N N . ALA D 1 63 ? 6.818 82.244 82.374 1.00 27.58 61 ALA D N 1
ATOM 4613 C CA . ALA D 1 63 ? 6.463 83.292 83.337 1.00 29.02 61 ALA D CA 1
ATOM 4614 C C . ALA D 1 63 ? 6.397 82.742 84.771 1.00 29.60 61 ALA D C 1
ATOM 4615 O O . ALA D 1 63 ? 6.753 83.427 85.738 1.00 29.33 61 ALA D O 1
ATOM 4617 N N . GLY D 1 64 ? 5.952 81.496 84.898 1.00 30.49 62 GLY D N 1
ATOM 4618 C CA . GLY D 1 64 ? 5.844 80.827 86.222 1.00 32.22 62 GLY D CA 1
ATOM 4619 C C . GLY D 1 64 ? 5.029 81.625 87.236 1.00 33.24 62 GLY D C 1
ATOM 4620 O O . GLY D 1 64 ? 3.830 81.901 87.024 1.00 33.78 62 GLY D O 1
ATOM 4621 N N . SER D 1 65 ? 5.692 82.022 88.314 1.00 33.51 63 SER D N 1
ATOM 4622 C CA . SER D 1 65 ? 5.115 82.871 89.361 1.00 35.20 63 SER D CA 1
ATOM 4623 C C . SER D 1 65 ? 4.701 84.279 88.876 1.00 34.74 63 SER D C 1
ATOM 4624 O O . SER D 1 65 ? 3.855 84.940 89.487 1.00 35.69 63 SER D O 1
ATOM 4627 N N . GLY D 1 66 ? 5.297 84.736 87.792 1.00 34.38 64 GLY D N 1
ATOM 4628 C CA . GLY D 1 66 ? 5.040 86.062 87.294 1.00 35.31 64 GLY D CA 1
ATOM 4629 C C . GLY D 1 66 ? 5.978 87.100 87.892 1.00 35.83 64 GLY D C 1
ATOM 4630 O O . GLY D 1 66 ? 5.859 88.297 87.595 1.00 36.32 64 GLY D O 1
ATOM 4631 N N . ALA D 1 67 ? 6.909 86.656 88.732 1.00 35.66 65 ALA D N 1
ATOM 4632 C CA . ALA D 1 67 ? 7.853 87.563 89.396 1.00 35.47 65 ALA D CA 1
ATOM 4633 C C . ALA D 1 67 ? 8.505 88.573 88.443 1.00 35.40 65 ALA D C 1
ATOM 4634 O O . ALA D 1 67 ? 8.607 89.757 88.768 1.00 36.55 65 ALA D O 1
ATOM 4636 N N . LEU D 1 68 ? 8.929 88.129 87.263 1.00 34.29 66 LEU D N 1
ATOM 4637 C CA . LEU D 1 68 ? 9.593 89.028 86.322 1.00 33.39 66 LEU D CA 1
ATOM 4638 C C . LEU D 1 68 ? 8.599 89.922 85.589 1.00 32.74 66 LEU D C 1
ATOM 4639 O O . LEU D 1 68 ? 8.778 91.148 85.521 1.00 31.58 66 LEU D O 1
ATOM 4644 N N . GLY D 1 69 ? 7.533 89.313 85.063 1.00 32.28 67 GLY D N 1
ATOM 4645 C CA . GLY D 1 69 ? 6.511 90.059 84.338 1.00 31.75 67 GLY D CA 1
ATOM 4646 C C . GLY D 1 69 ? 5.783 91.109 85.181 1.00 31.11 67 GLY D C 1
ATOM 4647 O O . GLY D 1 69 ? 5.540 92.215 84.699 1.00 30.10 67 GLY D O 1
ATOM 4648 N N . LEU D 1 70 ? 5.430 90.754 86.422 1.00 30.45 68 LEU D N 1
ATOM 4649 C CA . LEU D 1 70 ? 4.725 91.650 87.345 1.00 30.88 68 LEU D CA 1
ATOM 4650 C C . LEU D 1 70 ? 5.572 92.826 87.808 1.00 30.48 68 LEU D C 1
ATOM 4651 O O . LEU D 1 70 ? 5.099 93.972 87.871 1.00 31.04 68 LEU D O 1
ATOM 4656 N N . GLU D 1 71 ? 6.831 92.538 88.098 1.00 30.25 69 GLU D N 1
ATOM 4657 C CA . GLU D 1 71 ? 7.813 93.555 88.397 1.00 29.88 69 GLU D CA 1
ATOM 4658 C C . GLU D 1 71 ? 7.964 94.543 87.222 1.00 29.25 69 GLU D C 1
ATOM 4659 O O . GLU D 1 71 ? 8.059 95.755 87.445 1.00 28.98 69 GLU D O 1
ATOM 4665 N N . ALA D 1 72 ? 7.983 94.020 85.987 1.00 28.06 70 ALA D N 1
ATOM 4666 C CA . ALA D 1 72 ? 8.064 94.851 84.777 1.00 27.01 70 ALA D CA 1
ATOM 4667 C C . ALA D 1 72 ? 6.836 95.760 84.634 1.00 27.28 70 ALA D C 1
ATOM 4668 O O . ALA D 1 72 ? 6.978 96.968 84.437 1.00 26.71 70 ALA D O 1
ATOM 4670 N N . LEU D 1 73 ? 5.636 95.194 84.785 1.00 26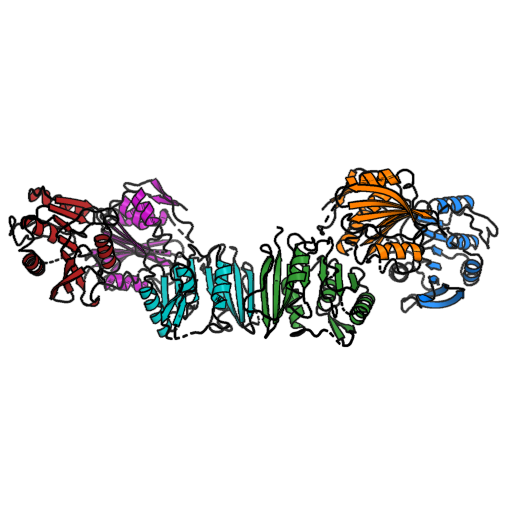.41 71 LEU D N 1
ATOM 4671 C CA . LEU D 1 73 ? 4.409 95.991 84.823 1.00 26.92 71 LEU D CA 1
ATOM 4672 C C . LEU D 1 73 ? 4.370 97.018 85.959 1.00 27.35 71 LEU D C 1
ATOM 4673 O O . LEU D 1 73 ? 3.880 98.138 85.795 1.00 27.44 71 LEU D O 1
ATOM 4678 N N . SER D 1 74 ? 4.865 96.635 87.117 1.00 27.57 72 SER D N 1
ATOM 4679 C CA . SER D 1 74 ? 4.923 97.574 88.200 1.00 28.55 72 SER D CA 1
ATOM 4680 C C . SER D 1 74 ? 5.787 98.790 87.821 1.00 28.92 72 SER D C 1
ATOM 4681 O O . SER D 1 74 ? 5.439 99.922 88.147 1.00 28.91 72 SER D O 1
ATOM 4684 N N . ARG D 1 75 ? 6.877 98.543 87.100 1.00 28.63 73 ARG D N 1
ATOM 4685 C CA . ARG D 1 75 ? 7.830 99.589 86.776 1.00 29.21 73 ARG D CA 1
ATOM 4686 C C . ARG D 1 75 ? 7.491 100.348 85.489 1.00 28.97 73 ARG D C 1
ATOM 4687 O O . ARG D 1 75 ? 8.360 100.971 84.860 1.00 27.64 73 ARG D O 1
ATOM 4695 N N . TYR D 1 76 ? 6.194 100.298 85.149 1.00 28.95 74 TYR D N 1
ATOM 4696 C CA . TYR D 1 76 ? 5.575 101.072 84.072 1.00 28.89 74 TYR D CA 1
ATOM 4697 C C . TYR D 1 76 ? 5.932 100.614 82.663 1.00 28.61 74 TYR D C 1
ATOM 4698 O O . TYR D 1 76 ? 5.921 101.418 81.735 1.00 28.05 74 TYR D O 1
ATOM 4707 N N . ALA D 1 77 ? 6.203 99.313 82.500 1.00 28.32 75 ALA D N 1
ATOM 4708 C CA . ALA D 1 77 ? 6.193 98.677 81.184 1.00 28.39 75 ALA D CA 1
ATOM 4709 C C . ALA D 1 77 ? 4.869 99.033 80.525 1.00 27.69 75 ALA D C 1
ATOM 4710 O O . ALA D 1 77 ? 3.853 99.059 81.192 1.00 28.16 75 ALA D O 1
ATOM 4712 N N . ALA D 1 78 ? 4.886 99.315 79.228 1.00 28.19 76 ALA D N 1
ATOM 4713 C CA . ALA D 1 78 ? 3.662 99.550 78.461 1.00 27.85 76 ALA D CA 1
ATOM 4714 C C . ALA D 1 78 ? 2.796 98.298 78.435 1.00 27.83 76 ALA D C 1
ATOM 4715 O O . ALA D 1 78 ? 1.562 98.384 78.487 1.00 28.14 76 ALA D O 1
ATOM 4717 N N . GLY D 1 79 ? 3.439 97.132 78.388 1.00 28.26 77 GLY D N 1
ATOM 4718 C CA . GLY D 1 79 ? 2.717 95.875 78.209 1.00 27.87 77 GLY D CA 1
ATOM 4719 C C . GLY D 1 79 ? 3.610 94.663 78.397 1.00 28.62 77 GLY D C 1
ATOM 4720 O O . GLY D 1 79 ? 4.855 94.752 78.242 1.00 27.77 77 GLY D O 1
ATOM 4721 N N . ALA D 1 80 ? 2.970 93.547 78.766 1.00 27.92 78 ALA D N 1
ATOM 4722 C CA . ALA D 1 80 ? 3.649 92.277 79.018 1.00 28.14 78 ALA D CA 1
ATOM 4723 C C . ALA D 1 80 ? 2.813 91.107 78.526 1.00 27.96 78 ALA D C 1
ATOM 4724 O O . ALA D 1 80 ? 1.633 91.000 78.843 1.00 28.30 78 ALA D O 1
ATOM 4726 N N . THR D 1 81 ? 3.433 90.233 77.753 1.00 27.63 79 THR D N 1
ATOM 4727 C CA . THR D 1 81 ? 2.817 88.977 77.335 1.00 27.82 79 THR D CA 1
ATOM 4728 C C . THR D 1 81 ? 3.564 87.888 78.091 1.00 27.86 79 THR D C 1
ATOM 4729 O O . THR D 1 81 ? 4.817 87.819 78.053 1.00 26.53 79 THR D O 1
ATOM 4733 N N . LEU D 1 82 ? 2.788 87.104 78.836 1.00 26.90 80 LEU D N 1
ATOM 4734 C CA . LEU D 1 82 ? 3.355 86.163 79.781 1.00 27.29 80 LEU D CA 1
ATOM 4735 C C . LEU D 1 82 ? 2.971 84.771 79.336 1.00 26.77 80 LEU D C 1
ATOM 4736 O O . LEU D 1 82 ? 1.772 84.445 79.214 1.00 26.60 80 LEU D O 1
ATOM 4741 N N . ILE D 1 83 ? 3.993 83.978 79.020 1.00 25.65 81 ILE D N 1
ATOM 4742 C CA . ILE D 1 83 ? 3.799 82.631 78.475 1.00 24.79 81 ILE D CA 1
ATOM 4743 C C . ILE D 1 83 ? 4.072 81.589 79.582 1.00 25.51 81 ILE D C 1
ATOM 4744 O O . ILE D 1 83 ? 5.138 81.563 80.179 1.00 23.03 81 ILE D O 1
ATOM 4749 N N . GLU D 1 84 ? 3.094 80.742 79.871 1.00 25.79 82 GLU D N 1
ATOM 4750 C CA . GLU D 1 84 ? 3.283 79.765 80.970 1.00 26.66 82 GLU D CA 1
ATOM 4751 C C . GLU D 1 84 ? 2.668 78.424 80.571 1.00 27.69 82 GLU D C 1
ATOM 4752 O O . GLU D 1 84 ? 1.525 78.395 80.142 1.00 28.11 82 GLU D O 1
ATOM 4771 N N . ASP D 1 86 ? 2.194 75.622 82.560 1.00 27.34 84 ASP D N 1
ATOM 4772 C CA . ASP D 1 86 ? 1.367 75.036 83.598 1.00 27.08 84 ASP D CA 1
ATOM 4773 C C . ASP D 1 86 ? 0.020 75.792 83.691 1.00 26.87 84 ASP D C 1
ATOM 4774 O O . ASP D 1 86 ? 0.000 77.021 83.922 1.00 26.36 84 ASP D O 1
ATOM 4779 N N . ARG D 1 87 ? -1.072 75.044 83.480 1.00 25.80 85 ARG D N 1
ATOM 4780 C CA . ARG D 1 87 ? -2.452 75.588 83.484 1.00 26.19 85 ARG D CA 1
ATOM 4781 C C . ARG D 1 87 ? -2.885 76.172 84.835 1.00 24.91 85 ARG D C 1
ATOM 4782 O O . ARG D 1 87 ? -3.448 77.265 84.878 1.00 24.79 85 ARG D O 1
ATOM 4790 N N . ALA D 1 88 ? -2.640 75.447 85.931 1.00 24.40 86 ALA D N 1
ATOM 4791 C CA . ALA D 1 88 ? -2.832 76.000 87.288 1.00 23.49 86 ALA D CA 1
ATOM 4792 C C . ALA D 1 88 ? -2.062 77.295 87.536 1.00 23.50 86 ALA D C 1
ATOM 4793 O O . ALA D 1 88 ? -2.619 78.265 88.044 1.00 21.90 86 ALA D O 1
ATOM 4795 N N . VAL D 1 89 ? -0.769 77.297 87.194 1.00 23.65 87 VAL D N 1
ATOM 4796 C CA . VAL D 1 89 ? 0.079 78.456 87.332 1.00 24.60 87 VAL D CA 1
ATOM 4797 C C . VAL D 1 89 ? -0.388 79.638 86.441 1.00 24.87 87 VAL D C 1
ATOM 4798 O O . VAL D 1 89 ? -0.398 80.773 86.906 1.00 24.73 87 VAL D O 1
ATOM 4802 N N . SER D 1 90 ? -0.757 79.364 85.182 1.00 25.75 88 SER D N 1
ATOM 4803 C CA . SER D 1 90 ? -1.359 80.366 84.257 1.00 26.66 88 SER D CA 1
ATOM 4804 C C . SER D 1 90 ? -2.584 81.043 84.878 1.00 25.83 88 SER D C 1
ATOM 4805 O O . SER D 1 90 ? -2.697 82.273 84.857 1.00 25.24 88 SER D O 1
ATOM 4808 N N . GLN D 1 91 ? -3.493 80.214 85.406 1.00 26.29 89 GLN D N 1
ATOM 4809 C CA . GLN D 1 91 ? -4.743 80.655 86.044 1.00 27.23 89 GLN D CA 1
ATOM 4810 C C . GLN D 1 91 ? -4.507 81.591 87.232 1.00 27.23 89 GLN D C 1
ATOM 4811 O O . GLN D 1 91 ? -5.209 82.591 87.381 1.00 26.69 89 GLN D O 1
ATOM 4817 N N . GLN D 1 92 ? -3.510 81.259 88.057 1.00 28.23 90 GLN D N 1
ATOM 4818 C CA . GLN D 1 92 ? -3.111 82.079 89.195 1.00 28.84 90 GLN D CA 1
ATOM 4819 C C . GLN D 1 92 ? -2.492 83.403 88.741 1.00 28.16 90 GLN D C 1
ATOM 4820 O O . GLN D 1 92 ? -2.735 84.439 89.341 1.00 27.90 90 GLN D O 1
ATOM 4826 N N . LEU D 1 93 ? -1.690 83.364 87.679 1.00 26.94 91 LEU D N 1
ATOM 4827 C CA . LEU D 1 93 ? -1.142 84.576 87.118 1.00 26.85 91 LEU D CA 1
ATOM 4828 C C . LEU D 1 93 ? -2.254 85.560 86.690 1.00 26.25 91 LEU D C 1
ATOM 4829 O O . LEU D 1 93 ? -2.129 86.753 86.933 1.00 26.85 91 LEU D O 1
ATOM 4834 N N . ILE D 1 94 ? -3.278 85.050 86.005 1.00 25.40 92 ILE D N 1
ATOM 4835 C CA . ILE D 1 94 ? -4.451 85.813 85.558 1.00 25.37 92 ILE D CA 1
ATOM 4836 C C . ILE D 1 94 ? -5.202 86.445 86.738 1.00 26.07 92 ILE D C 1
ATOM 4837 O O . ILE D 1 94 ? -5.634 87.594 86.661 1.00 26.22 92 ILE D O 1
ATOM 4842 N N . LYS D 1 95 ? -5.389 85.658 87.788 1.00 26.81 93 LYS D N 1
ATOM 4843 C CA A LYS D 1 95 ? -6.042 86.139 89.002 0.50 27.54 93 LYS D CA 1
ATOM 4844 C CA B LYS D 1 95 ? -6.022 86.118 89.028 0.50 27.36 93 LYS D CA 1
ATOM 4845 C C . LYS D 1 95 ? -5.240 87.266 89.645 1.00 27.94 93 LYS D C 1
ATOM 4846 O O . LYS D 1 95 ? -5.819 88.254 90.102 1.00 27.91 93 LYS D O 1
ATOM 4857 N N . ASN D 1 96 ? -3.907 87.124 89.663 1.00 28.74 94 ASN D N 1
ATOM 4858 C CA . ASN D 1 96 ? -3.026 88.130 90.228 1.00 29.91 94 ASN D CA 1
ATOM 4859 C C . ASN D 1 96 ? -3.011 89.421 89.464 1.00 30.74 94 ASN D C 1
ATOM 4860 O O . ASN D 1 96 ? -2.981 90.493 90.086 1.00 30.33 94 ASN D O 1
ATOM 4865 N N . LEU D 1 97 ? -3.036 89.324 88.133 1.00 29.98 95 LEU D N 1
ATOM 4866 C CA . LEU D 1 97 ? -3.189 90.498 87.293 1.00 31.45 95 LEU D CA 1
ATOM 4867 C C . LEU D 1 97 ? -4.513 91.247 87.530 1.00 31.89 95 LEU D C 1
ATOM 4868 O O . LEU D 1 97 ? -4.543 92.481 87.493 1.00 31.67 95 LEU D O 1
ATOM 4873 N N . ALA D 1 98 ? -5.600 90.499 87.725 1.00 32.15 96 ALA D N 1
ATOM 4874 C CA . ALA D 1 98 ? -6.896 91.103 88.054 1.00 32.77 96 ALA D CA 1
ATOM 4875 C C . ALA D 1 98 ? -6.851 91.860 89.398 1.00 33.11 96 ALA D C 1
ATOM 4876 O O . ALA D 1 98 ? -7.310 92.998 89.469 1.00 34.52 96 ALA D O 1
ATOM 4878 N N . THR D 1 99 ? -6.291 91.239 90.438 1.00 33.11 97 THR D N 1
ATOM 4879 C CA . THR D 1 99 ? -6.015 91.895 91.718 1.00 34.65 97 THR D CA 1
ATOM 4880 C C . THR D 1 99 ? -5.311 93.267 91.562 1.00 34.84 97 THR D C 1
ATOM 4881 O O . THR D 1 99 ? -5.688 94.259 92.209 1.00 34.78 97 THR D O 1
ATOM 4885 N N . LEU D 1 100 ? -4.309 93.307 90.699 1.00 33.87 98 LEU D N 1
ATOM 4886 C CA . LEU D 1 100 ? -3.491 94.497 90.492 1.00 34.72 98 LEU D CA 1
ATOM 4887 C C . LEU D 1 100 ? -4.144 95.458 89.515 1.00 35.07 98 LEU D C 1
ATOM 4888 O O . LEU D 1 100 ? -3.619 96.557 89.293 1.00 35.28 98 LEU D O 1
ATOM 4893 N N . LYS D 1 101 ? -5.269 95.032 88.921 1.00 35.41 99 LYS D N 1
ATOM 4894 C CA . LYS D 1 101 ? -5.976 95.825 87.912 1.00 35.86 99 LYS D CA 1
ATOM 4895 C C . LYS D 1 101 ? -5.038 96.103 86.739 1.00 35.31 99 LYS D C 1
ATOM 4896 O O . LYS D 1 101 ? -5.050 97.196 86.171 1.00 35.75 99 LYS D O 1
ATOM 4902 N N . ALA D 1 102 ? -4.218 95.118 86.382 1.00 34.31 100 ALA D N 1
ATOM 4903 C CA . ALA D 1 102 ? -3.264 95.279 85.290 1.00 33.30 100 ALA D CA 1
ATOM 4904 C C . ALA D 1 102 ? -3.896 94.768 83.999 1.00 33.12 100 ALA D C 1
ATOM 4905 O O . ALA D 1 102 ? -3.826 93.569 83.679 1.00 32.44 100 ALA D O 1
ATOM 4907 N N . GLY D 1 103 ? -4.507 95.700 83.271 1.00 31.82 101 GLY D N 1
ATOM 4908 C CA . GLY D 1 103 ? -5.102 95.423 81.980 1.00 31.25 101 GLY D CA 1
ATOM 4909 C C . GLY D 1 103 ? -4.106 95.344 80.846 1.00 29.93 101 GLY D C 1
ATOM 4910 O O . GLY D 1 103 ? -4.429 94.820 79.793 1.00 30.54 101 GLY D O 1
ATOM 4911 N N . ASN D 1 104 ? -2.906 95.880 81.044 1.00 29.12 102 ASN D N 1
ATOM 4912 C CA . ASN D 1 104 ? -1.912 95.945 79.976 1.00 28.45 102 ASN D CA 1
ATOM 4913 C C . ASN D 1 104 ? -1.023 94.682 79.951 1.00 27.90 102 ASN D C 1
ATOM 4914 O O . ASN D 1 104 ? 0.210 94.764 79.828 1.00 27.92 102 ASN D O 1
ATOM 4919 N N . ALA D 1 105 ? -1.660 93.520 80.062 1.00 26.47 103 ALA D N 1
ATOM 4920 C CA . ALA D 1 105 ? -0.939 92.240 80.080 1.00 26.07 103 ALA D CA 1
ATOM 4921 C C . ALA D 1 105 ? -1.843 91.108 79.655 1.00 25.42 103 ALA D C 1
ATOM 4922 O O . ALA D 1 105 ? -3.072 91.225 79.686 1.00 25.01 103 ALA D O 1
ATOM 4924 N N . ARG D 1 106 ? -1.237 90.020 79.194 1.00 24.54 104 ARG D N 1
ATOM 4925 C CA . ARG D 1 106 ? -2.005 88.835 78.879 1.00 24.99 104 ARG D CA 1
ATOM 4926 C C . ARG D 1 106 ? -1.179 87.610 79.274 1.00 24.99 104 ARG D C 1
ATOM 4927 O O . ARG D 1 106 ? 0.044 87.658 79.347 1.00 25.01 104 ARG D O 1
ATOM 4935 N N . VAL D 1 107 ? -1.864 86.511 79.491 1.00 24.86 105 VAL D N 1
ATOM 4936 C CA . VAL D 1 107 ? -1.235 85.281 79.858 1.00 23.34 105 VAL D CA 1
ATOM 4937 C C . VAL D 1 107 ? -1.661 84.299 78.796 1.00 24.35 105 VAL D C 1
ATOM 4938 O O . VAL D 1 107 ? -2.865 84.146 78.502 1.00 24.60 105 VAL D O 1
ATOM 4942 N N . VAL D 1 108 ? -0.683 83.644 78.212 1.00 24.21 106 VAL D N 1
ATOM 4943 C CA . VAL D 1 108 ? -0.927 82.612 77.249 1.00 25.64 106 VAL D CA 1
ATOM 4944 C C . VAL D 1 108 ? -0.470 81.274 77.882 1.00 25.69 106 VAL D C 1
ATOM 4945 O O . VAL D 1 108 ? 0.686 81.121 78.325 1.00 26.06 106 VAL D O 1
ATOM 4949 N N . ASN D 1 109 ? -1.401 80.335 77.973 1.00 25.83 107 ASN D N 1
ATOM 4950 C CA . ASN D 1 109 ? -1.084 79.031 78.546 1.00 25.85 107 ASN D CA 1
ATOM 4951 C C . ASN D 1 109 ? -0.476 78.174 77.446 1.00 25.95 107 ASN D C 1
ATOM 4952 O O . ASN D 1 109 ? -1.189 77.499 76.705 1.00 24.83 107 ASN D O 1
ATOM 4957 N N . SER D 1 110 ? 0.850 78.217 77.306 1.00 26.25 108 SER D N 1
ATOM 4958 C CA . SER D 1 110 ? 1.497 77.454 76.231 1.00 27.18 108 SER D CA 1
ATOM 4959 C C . SER D 1 110 ? 2.909 77.142 76.641 1.00 27.96 108 SER D C 1
ATOM 4960 O O . SER D 1 110 ? 3.495 77.878 77.432 1.00 27.81 108 SER D O 1
ATOM 4963 N N . ASN D 1 111 ? 3.464 76.063 76.106 1.00 28.63 109 ASN D N 1
ATOM 4964 C CA . ASN D 1 111 ? 4.904 75.902 76.161 1.00 29.78 109 ASN D CA 1
ATOM 4965 C C . ASN D 1 111 ? 5.521 76.918 75.176 1.00 29.66 109 ASN D C 1
ATOM 4966 O O . ASN D 1 111 ? 4.873 77.309 74.188 1.00 30.98 109 ASN D O 1
ATOM 4971 N N . ALA D 1 112 ? 6.748 77.346 75.451 1.00 29.19 110 ALA D N 1
ATOM 4972 C CA . ALA D 1 112 ? 7.422 78.356 74.659 1.00 30.19 110 ALA D CA 1
ATOM 4973 C C . ALA D 1 112 ? 7.807 77.910 73.251 1.00 30.92 110 ALA D C 1
ATOM 4974 O O . ALA D 1 112 ? 7.848 78.729 72.348 1.00 31.12 110 ALA D O 1
ATOM 4984 N N . SER D 1 114 ? 6.254 75.782 71.074 1.00 30.90 112 SER D N 1
ATOM 4985 C CA . SER D 1 114 ? 5.095 75.896 70.217 1.00 31.39 112 SER D CA 1
ATOM 4986 C C . SER D 1 114 ? 4.679 77.344 70.086 1.00 29.30 112 SER D C 1
ATOM 4987 O O . SER D 1 114 ? 4.337 77.765 68.989 1.00 29.68 112 SER D O 1
ATOM 4990 N N . PHE D 1 115 ? 4.700 78.109 71.181 1.00 27.80 113 PHE D N 1
ATOM 4991 C CA . PHE D 1 115 ? 4.288 79.525 71.107 1.00 27.11 113 PHE D CA 1
ATOM 4992 C C . PHE D 1 115 ? 5.172 80.423 70.198 1.00 26.64 113 PHE D C 1
ATOM 4993 O O . PHE D 1 115 ? 4.661 81.266 69.444 1.00 26.79 113 PHE D O 1
ATOM 5001 N N . LEU D 1 116 ? 6.487 80.269 70.316 1.00 25.53 114 LEU D N 1
ATOM 5002 C CA . LEU D 1 116 ? 7.461 81.118 69.613 1.00 25.41 114 LEU D CA 1
ATOM 5003 C C . LEU D 1 116 ? 7.654 80.655 68.177 1.00 25.77 114 LEU D C 1
ATOM 5004 O O . LEU D 1 116 ? 8.173 81.407 67.340 1.00 26.25 114 LEU D O 1
ATOM 5009 N N . ALA D 1 117 ? 7.234 79.423 67.879 1.00 25.71 115 ALA D N 1
ATOM 5010 C CA . ALA D 1 117 ? 7.355 78.906 66.498 1.00 26.60 115 ALA D CA 1
ATOM 5011 C C . ALA D 1 117 ? 6.154 79.361 65.637 1.00 26.98 115 ALA D C 1
ATOM 5012 O O . ALA D 1 117 ? 5.365 78.545 65.160 1.00 28.08 115 ALA D O 1
ATOM 5014 N N . GLN D 1 118 ? 6.057 80.677 65.451 1.00 26.77 116 GLN D N 1
ATOM 5015 C CA . GLN D 1 118 ? 5.078 81.345 64.602 1.00 28.02 116 GLN D CA 1
ATOM 5016 C C . GLN D 1 118 ? 5.621 82.773 64.311 1.00 27.60 116 GLN D C 1
ATOM 5017 O O . GLN D 1 118 ? 6.590 83.208 64.930 1.00 27.07 116 GLN D O 1
ATOM 5023 N N . LYS D 1 119 ? 4.987 83.493 63.388 1.00 27.81 117 LYS D N 1
ATOM 5024 C CA . LYS D 1 119 ? 5.340 84.881 63.133 1.00 29.01 117 LYS D CA 1
ATOM 5025 C C . LYS D 1 119 ? 5.049 85.690 64.400 1.00 29.65 117 LYS D C 1
ATOM 5026 O O . LYS D 1 119 ? 3.897 85.741 64.873 1.00 29.59 117 LYS D O 1
ATOM 5032 N N . GLY D 1 120 ? 6.098 86.288 64.950 1.00 28.75 118 GLY D N 1
ATOM 5033 C CA . GLY D 1 120 ? 5.979 87.015 66.196 1.00 30.22 118 GLY D CA 1
ATOM 5034 C C . GLY D 1 120 ? 5.757 88.492 66.058 1.00 30.91 118 GLY D C 1
ATOM 5035 O O . GLY D 1 120 ? 5.653 89.032 64.949 1.00 30.40 118 GLY D O 1
ATOM 5036 N N . THR D 1 121 ? 5.703 89.140 67.212 1.00 32.20 119 THR D N 1
ATOM 5037 C CA . THR D 1 121 ? 5.658 90.581 67.312 1.00 32.56 119 THR D CA 1
ATOM 5038 C C . THR D 1 121 ? 6.882 91.101 68.130 1.00 32.41 119 THR D C 1
ATOM 5039 O O . THR D 1 121 ? 7.312 90.458 69.105 1.00 32.16 119 THR D O 1
ATOM 5043 N N . PRO D 1 122 ? 7.485 92.230 67.699 1.00 31.52 120 PRO D N 1
ATOM 5044 C CA . PRO D 1 122 ? 8.720 92.703 68.355 1.00 31.49 120 PRO D CA 1
ATOM 5045 C C . PRO D 1 122 ? 8.584 93.236 69.811 1.00 31.04 120 PRO D C 1
ATOM 5046 O O . PRO D 1 122 ? 7.684 94.040 70.132 1.00 29.93 120 PRO D O 1
ATOM 5050 N N . HIS D 1 123 ? 9.493 92.776 70.665 1.00 29.58 121 HIS D N 1
ATOM 5051 C CA . HIS D 1 123 ? 9.556 93.214 72.054 1.00 28.67 121 HIS D CA 1
ATOM 5052 C C . HIS D 1 123 ? 10.911 93.836 72.365 1.00 28.41 121 HIS D C 1
ATOM 5053 O O . HIS D 1 123 ? 11.956 93.385 71.885 1.00 28.45 121 HIS D O 1
ATOM 5060 N N . ASN D 1 124 ? 10.872 94.837 73.230 1.00 27.41 122 ASN D N 1
ATOM 5061 C CA . ASN D 1 124 ? 12.042 95.549 73.737 1.00 28.68 122 ASN D CA 1
ATOM 5062 C C . ASN D 1 124 ? 12.806 94.760 74.789 1.00 27.93 122 ASN D C 1
ATOM 5063 O O . ASN D 1 124 ? 14.041 94.880 74.904 1.00 28.36 122 ASN D O 1
ATOM 5068 N N . ILE D 1 125 ? 12.056 94.004 75.596 1.00 27.15 123 ILE D N 1
ATOM 5069 C CA . ILE D 1 125 ? 12.620 93.236 76.722 1.00 27.33 123 ILE D CA 1
ATOM 5070 C C . ILE D 1 125 ? 12.045 91.824 76.765 1.00 26.75 123 ILE D C 1
ATOM 5071 O O . ILE D 1 125 ? 10.831 91.638 76.733 1.00 27.17 123 ILE D O 1
ATOM 5076 N N . VAL D 1 126 ? 12.916 90.830 76.813 1.00 27.81 124 VAL D N 1
ATOM 5077 C CA . VAL D 1 126 ? 12.467 89.422 76.861 1.00 27.34 124 VAL D CA 1
ATOM 5078 C C . VAL D 1 126 ? 13.156 88.673 77.967 1.00 27.43 124 VAL D C 1
ATOM 5079 O O . VAL D 1 126 ? 14.388 88.734 78.101 1.00 28.18 124 VAL D O 1
ATOM 5083 N N . PHE D 1 127 ? 12.365 87.943 78.750 1.00 27.13 125 PHE D N 1
ATOM 5084 C CA . PHE D 1 127 ? 12.898 87.145 79.843 1.00 26.34 125 PHE D CA 1
ATOM 5085 C C . PHE D 1 127 ? 12.938 85.663 79.463 1.00 26.93 125 PHE D C 1
ATOM 5086 O O . PHE D 1 127 ? 11.913 85.086 79.055 1.00 25.90 125 PHE D O 1
ATOM 5094 N N . VAL D 1 128 ? 14.122 85.059 79.613 1.00 27.17 126 VAL D N 1
ATOM 5095 C CA . VAL D 1 128 ? 14.358 83.646 79.280 1.00 27.24 126 VAL D CA 1
ATOM 5096 C C . VAL D 1 128 ? 14.987 82.924 80.490 1.00 27.33 126 VAL D C 1
ATOM 5097 O O . VAL D 1 128 ? 16.214 82.780 80.609 1.00 28.14 126 VAL D O 1
ATOM 5101 N N . ASP D 1 129 ? 14.124 82.437 81.367 1.00 28.23 127 ASP D N 1
ATOM 5102 C CA . ASP D 1 129 ? 14.533 81.683 82.549 1.00 29.10 127 ASP D CA 1
ATOM 5103 C C . ASP D 1 129 ? 13.731 80.356 82.518 1.00 29.03 127 ASP D C 1
ATOM 5104 O O . ASP D 1 129 ? 12.718 80.214 83.209 1.00 27.59 127 ASP D O 1
ATOM 5109 N N . PRO D 1 130 ? 14.168 79.401 81.662 1.00 28.24 128 PRO D N 1
ATOM 5110 C CA . PRO D 1 130 ? 13.465 78.115 81.537 1.00 27.62 128 PRO D CA 1
ATOM 5111 C C . PRO D 1 130 ? 13.562 77.253 82.788 1.00 27.44 128 PRO D C 1
ATOM 5112 O O . PRO D 1 130 ? 14.558 77.330 83.507 1.00 27.83 128 PRO D O 1
ATOM 5116 N N . PRO D 1 131 ? 12.536 76.422 83.041 1.00 27.54 129 PRO D N 1
ATOM 5117 C CA . PRO D 1 131 ? 12.530 75.502 84.198 1.00 26.99 129 PRO D CA 1
ATOM 5118 C C . PRO D 1 131 ? 13.690 74.494 84.171 1.00 26.86 129 PRO D C 1
ATOM 5119 O O . PRO D 1 131 ? 14.118 74.000 85.211 1.00 25.90 129 PRO D O 1
ATOM 5123 N N . PHE D 1 132 ? 14.184 74.184 82.979 1.00 26.86 130 PHE D N 1
ATOM 5124 C CA . PHE D 1 132 ? 15.427 73.423 82.831 1.00 27.38 130 PHE D CA 1
ATOM 5125 C C . PHE D 1 132 ? 16.091 73.968 81.562 1.00 28.11 130 PHE D C 1
ATOM 5126 O O . PHE D 1 132 ? 15.410 74.538 80.714 1.00 27.40 130 PHE D O 1
ATOM 5134 N N . ARG D 1 133 ? 17.398 73.806 81.432 1.00 28.93 131 ARG D N 1
ATOM 5135 C CA . ARG D 1 133 ? 18.099 74.516 80.347 1.00 31.44 131 ARG D CA 1
ATOM 5136 C C . ARG D 1 133 ? 18.257 73.701 79.055 1.00 31.18 131 ARG D C 1
ATOM 5137 O O . ARG D 1 133 ? 17.928 74.188 77.975 1.00 31.35 131 ARG D O 1
ATOM 5145 N N . ARG D 1 134 ? 18.732 72.471 79.173 1.00 30.71 132 ARG D N 1
ATOM 5146 C CA . ARG D 1 134 ? 19.034 71.683 77.992 1.00 32.28 132 ARG D CA 1
ATOM 5147 C C . ARG D 1 134 ? 17.760 71.173 77.356 1.00 31.43 132 ARG D C 1
ATOM 5148 O O . ARG D 1 134 ? 16.986 70.430 77.976 1.00 30.43 132 ARG D O 1
ATOM 5156 N N . GLY D 1 135 ? 17.572 71.574 76.101 1.00 32.24 133 GLY D N 1
ATOM 5157 C CA . GLY D 1 135 ? 16.307 71.358 75.378 1.00 31.94 133 GLY D CA 1
ATOM 5158 C C . GLY D 1 135 ? 15.442 72.593 75.261 1.00 32.01 133 GLY D C 1
ATOM 5159 O O . GLY D 1 135 ? 14.539 72.640 74.416 1.00 32.35 133 GLY D O 1
ATOM 5160 N N . LEU D 1 136 ? 15.700 73.606 76.095 1.00 31.15 134 LEU D N 1
ATOM 5161 C CA . LEU D 1 136 ? 14.893 74.832 76.078 1.00 30.75 134 LEU D CA 1
ATOM 5162 C C . LEU D 1 136 ? 15.658 76.102 75.757 1.00 30.71 134 LEU D C 1
ATOM 5163 O O . LEU D 1 136 ? 15.171 76.926 74.984 1.00 30.06 134 LEU D O 1
ATOM 5168 N N . LEU D 1 137 ? 16.824 76.284 76.379 1.00 30.46 135 LEU D N 1
ATOM 5169 C CA . LEU D 1 137 ? 17.474 77.590 76.402 1.00 31.27 135 LEU D CA 1
ATOM 5170 C C . LEU D 1 137 ? 17.928 78.054 75.006 1.00 31.05 135 LEU D C 1
ATOM 5171 O O . LEU D 1 137 ? 17.500 79.096 74.538 1.00 30.61 135 LEU D O 1
ATOM 5176 N N . GLU D 1 138 ? 18.780 77.270 74.351 1.00 30.71 136 GLU D N 1
ATOM 5177 C CA . GLU D 1 138 ? 19.238 77.637 73.014 1.00 31.85 136 GLU D CA 1
ATOM 5178 C C . GLU D 1 138 ? 18.111 77.666 71.994 1.00 30.10 136 GLU D C 1
ATOM 5179 O O . GLU D 1 138 ? 18.105 78.515 71.146 1.00 28.98 136 GLU D O 1
ATOM 5185 N N . GLU D 1 139 ? 17.177 76.721 72.111 1.00 29.55 137 GLU D N 1
ATOM 5186 C CA . GLU D 1 139 ? 16.007 76.630 71.234 1.00 30.05 137 GLU D CA 1
ATOM 5187 C C . GLU D 1 139 ? 15.171 77.881 71.281 1.00 29.58 137 GLU D C 1
ATOM 5188 O O . GLU D 1 139 ? 14.703 78.355 70.253 1.00 29.23 137 GLU D O 1
ATOM 5194 N N . THR D 1 140 ? 14.980 78.400 72.497 1.00 28.94 138 THR D N 1
ATOM 5195 C CA . THR D 1 140 ? 14.181 79.595 72.731 1.00 29.27 138 THR D CA 1
ATOM 5196 C C . THR D 1 140 ? 14.865 80.824 72.144 1.00 29.12 138 THR D C 1
ATOM 5197 O O . THR D 1 140 ? 14.226 81.626 71.469 1.00 28.94 138 THR D O 1
ATOM 5201 N N . ILE D 1 141 ? 16.152 80.965 72.453 1.00 28.80 139 ILE D N 1
ATOM 5202 C CA . ILE D 1 141 ? 16.997 81.993 71.886 1.00 29.46 139 ILE D CA 1
ATOM 5203 C C . ILE D 1 141 ? 16.887 82.015 70.346 1.00 29.10 139 ILE D C 1
ATOM 5204 O O . ILE D 1 141 ? 16.755 83.077 69.750 1.00 29.27 139 ILE D O 1
ATOM 5209 N N . ASN D 1 142 ? 16.881 80.846 69.717 1.00 29.21 140 ASN D N 1
ATOM 5210 C CA . ASN D 1 142 ? 16.850 80.808 68.249 1.00 30.35 140 ASN D CA 1
ATOM 5211 C C . ASN D 1 142 ? 15.491 81.188 67.681 1.00 29.93 140 ASN D C 1
ATOM 5212 O O . ASN D 1 142 ? 15.433 81.887 66.696 1.00 30.32 140 ASN D O 1
ATOM 5217 N N . LEU D 1 143 ? 14.412 80.726 68.315 1.00 29.19 141 LEU D N 1
ATOM 5218 C CA . LEU D 1 143 ? 13.044 81.075 67.912 1.00 29.18 141 LEU D CA 1
ATOM 5219 C C . LEU D 1 143 ? 12.771 82.573 68.039 1.00 29.01 141 LEU D C 1
ATOM 5220 O O . LEU D 1 143 ? 12.173 83.171 67.145 1.00 28.06 141 LEU D O 1
ATOM 5225 N N . LEU D 1 144 ? 13.240 83.171 69.140 1.00 28.61 142 LEU D N 1
ATOM 5226 C CA . LEU D 1 144 ? 13.188 84.618 69.340 1.00 28.05 142 LEU D CA 1
ATOM 5227 C C . LEU D 1 144 ? 13.822 85.405 68.211 1.00 29.01 142 LEU D C 1
ATOM 5228 O O . LEU D 1 144 ? 13.192 86.318 67.645 1.00 29.25 142 LEU D O 1
ATOM 5233 N N . GLU D 1 145 ? 15.063 85.056 67.879 1.00 29.64 143 GLU D N 1
ATOM 5234 C CA . GLU D 1 145 ? 15.791 85.724 66.806 1.00 29.82 143 GLU D CA 1
ATOM 5235 C C . GLU D 1 145 ? 15.146 85.500 65.448 1.00 29.65 143 GLU D C 1
ATOM 5236 O O . GLU D 1 145 ? 15.055 86.428 64.666 1.00 29.96 143 GLU D O 1
ATOM 5242 N N . ASP D 1 146 ? 14.714 84.267 65.166 1.00 29.94 144 ASP D N 1
ATOM 5243 C CA . ASP D 1 146 ? 14.293 83.886 63.810 1.00 29.65 144 ASP D CA 1
ATOM 5244 C C . ASP D 1 146 ? 12.858 84.246 63.479 1.00 29.31 144 ASP D C 1
ATOM 5245 O O . ASP D 1 146 ? 12.531 84.403 62.321 1.00 27.19 144 ASP D O 1
ATOM 5250 N N . ASN D 1 147 ? 12.005 84.387 64.493 1.00 28.97 145 ASN D N 1
ATOM 5251 C CA . ASN D 1 147 ? 10.574 84.580 64.234 1.00 29.31 145 ASN D CA 1
ATOM 5252 C C . ASN D 1 147 ? 9.992 85.973 64.529 1.00 29.71 145 ASN D C 1
ATOM 5253 O O . ASN D 1 147 ? 8.765 86.130 64.657 1.00 30.18 145 ASN D O 1
ATOM 5258 N N . GLY D 1 148 ? 10.856 86.977 64.621 1.00 28.68 146 GLY D N 1
ATOM 5259 C CA . GLY D 1 148 ? 10.386 88.352 64.707 1.00 27.96 146 GLY D CA 1
ATOM 5260 C C . GLY D 1 148 ? 9.919 88.785 66.088 1.00 27.71 146 GLY D C 1
ATOM 5261 O O . GLY D 1 148 ? 9.155 89.733 66.201 1.00 26.92 146 GLY D O 1
ATOM 5262 N N . TRP D 1 149 ? 10.371 88.092 67.137 1.00 27.45 147 TRP D N 1
ATOM 5263 C CA . TRP D 1 149 ? 9.969 88.412 68.521 1.00 27.33 147 TRP D CA 1
ATOM 5264 C C . TRP D 1 149 ? 10.725 89.592 69.162 1.00 27.53 147 TRP D C 1
ATOM 5265 O O . TRP D 1 149 ? 10.391 90.060 70.266 1.00 26.93 147 TRP D O 1
ATOM 5276 N N . LEU D 1 150 ? 11.747 90.072 68.465 1.00 27.92 148 LEU D N 1
ATOM 5277 C CA . LEU D 1 150 ? 12.654 91.061 69.047 1.00 28.16 148 LEU D CA 1
ATOM 5278 C C . LEU D 1 150 ? 12.626 92.333 68.246 1.00 28.81 148 LEU D C 1
ATOM 5279 O O . LEU D 1 150 ? 12.670 92.306 67.008 1.00 28.80 148 LEU D O 1
ATOM 5284 N N . ALA D 1 151 ? 12.565 93.450 68.959 1.00 29.81 149 ALA D N 1
ATOM 5285 C CA . ALA D 1 151 ? 12.785 94.753 68.348 1.00 31.53 149 ALA D CA 1
ATOM 5286 C C . ALA D 1 151 ? 14.269 94.910 68.013 1.00 33.27 149 ALA D C 1
ATOM 5287 O O . ALA D 1 151 ? 15.098 94.125 68.495 1.00 33.22 149 ALA D O 1
ATOM 5289 N N . ASP D 1 152 ? 14.581 95.878 67.139 1.00 35.10 150 ASP D N 1
ATOM 5290 C CA A ASP D 1 152 ? 15.937 96.384 66.980 0.50 35.97 150 ASP D CA 1
ATOM 5291 C CA B ASP D 1 152 ? 15.950 96.388 66.987 0.50 36.23 150 ASP D CA 1
ATOM 5292 C C . ASP D 1 152 ? 16.417 96.785 68.387 1.00 36.61 150 ASP D C 1
ATOM 5293 O O . ASP D 1 152 ? 15.711 97.501 69.108 1.00 38.09 150 ASP D O 1
ATOM 5302 N N . GLU D 1 153 ? 17.595 96.312 68.783 1.00 36.59 151 GLU D N 1
ATOM 5303 C CA . GLU D 1 153 ? 18.187 96.623 70.097 1.00 36.92 151 GLU D CA 1
ATOM 5304 C C . GLU D 1 153 ? 17.418 96.057 71.299 1.00 36.01 151 GLU D C 1
ATOM 5305 O O . GLU D 1 153 ? 17.521 96.567 72.417 1.00 37.01 151 GLU D O 1
ATOM 5311 N N . ALA D 1 154 ? 16.679 94.981 71.078 1.00 34.47 152 ALA D N 1
ATOM 5312 C CA . ALA D 1 154 ? 16.025 94.274 72.181 1.00 33.60 152 ALA D CA 1
ATOM 5313 C C . ALA D 1 154 ? 17.068 93.787 73.208 1.00 33.03 152 ALA D C 1
ATOM 5314 O O . ALA D 1 154 ? 18.243 93.508 72.848 1.00 33.04 152 ALA D O 1
ATOM 5316 N N . LEU D 1 155 ? 16.638 93.730 74.473 1.00 31.30 153 LEU D N 1
ATOM 5317 C CA . LEU D 1 155 ? 17.405 93.134 75.566 1.00 30.59 153 LEU D CA 1
ATOM 5318 C C . LEU D 1 155 ? 16.792 91.800 75.977 1.00 29.89 153 LEU D C 1
ATOM 5319 O O . LEU D 1 155 ? 15.579 91.707 76.180 1.00 30.28 153 LEU D O 1
ATOM 5324 N N . ILE D 1 156 ? 17.620 90.761 76.053 1.00 29.77 154 ILE D N 1
ATOM 5325 C CA . ILE D 1 156 ? 17.161 89.439 76.462 1.00 28.89 154 ILE D CA 1
ATOM 5326 C C . ILE D 1 156 ? 17.862 88.967 77.741 1.00 29.43 154 ILE D C 1
ATOM 5327 O O . ILE D 1 156 ? 19.090 88.854 77.805 1.00 28.91 154 ILE D O 1
ATOM 5332 N N . TYR D 1 157 ? 17.055 88.690 78.754 1.00 29.58 155 TYR D N 1
ATOM 5333 C CA . TYR D 1 157 ? 17.557 88.209 80.034 1.00 29.76 155 TYR D CA 1
ATOM 5334 C C . TYR D 1 157 ? 17.610 86.691 79.956 1.00 28.85 155 TYR D C 1
ATOM 5335 O O . TYR D 1 157 ? 16.628 86.051 79.582 1.00 27.94 155 TYR D O 1
ATOM 5344 N N . VAL D 1 158 ? 18.782 86.140 80.261 1.00 27.85 156 VAL D N 1
ATOM 5345 C CA . VAL D 1 158 ? 19.020 84.711 80.196 1.00 28.91 156 VAL D CA 1
ATOM 5346 C C . VAL D 1 158 ? 19.625 84.290 81.530 1.00 30.40 156 VAL D C 1
ATOM 5347 O O . VAL D 1 158 ? 20.605 84.880 81.999 1.00 29.77 156 VAL D O 1
ATOM 5351 N N . GLU D 1 159 ? 19.016 83.281 82.146 1.00 31.63 157 GLU D N 1
ATOM 5352 C CA . GLU D 1 159 ? 19.492 82.729 83.403 1.00 33.44 157 GLU D CA 1
ATOM 5353 C C . GLU D 1 159 ? 19.946 81.264 83.171 1.00 34.15 157 GLU D C 1
ATOM 5354 O O . GLU D 1 159 ? 19.231 80.470 82.548 1.00 33.61 157 GLU D O 1
ATOM 5360 N N . SER D 1 160 ? 21.128 80.914 83.671 1.00 34.10 158 SER D N 1
ATOM 5361 C CA . SER D 1 160 ? 21.675 79.606 83.399 1.00 34.44 158 SER D CA 1
ATOM 5362 C C . SER D 1 160 ? 22.740 79.236 84.410 1.00 34.75 158 SER D C 1
ATOM 5363 O O . SER D 1 160 ? 23.497 80.091 84.837 1.00 33.97 158 SER D O 1
ATOM 5366 N N . GLU D 1 161 ? 22.813 77.957 84.778 1.00 35.51 159 GLU D N 1
ATOM 5367 C CA . GLU D 1 161 ? 23.836 77.503 85.714 1.00 36.95 159 GLU D CA 1
ATOM 5368 C C . GLU D 1 161 ? 25.221 77.693 85.098 1.00 37.81 159 GLU D C 1
ATOM 5369 O O . GLU D 1 161 ? 25.415 77.412 83.913 1.00 38.11 159 GLU D O 1
ATOM 5375 N N . VAL D 1 162 ? 26.145 78.213 85.902 1.00 38.37 160 VAL D N 1
ATOM 5376 C CA . VAL D 1 162 ? 27.547 78.463 85.516 1.00 40.03 160 VAL D CA 1
ATOM 5377 C C . VAL D 1 162 ? 28.180 77.255 84.835 1.00 40.81 160 VAL D C 1
ATOM 5378 O O . VAL D 1 162 ? 28.898 77.401 83.848 1.00 41.20 160 VAL D O 1
ATOM 5382 N N . GLU D 1 163 ? 27.885 76.071 85.367 1.00 41.97 161 GLU D N 1
ATOM 5383 C CA . GLU D 1 163 ? 28.377 74.796 84.841 1.00 43.42 161 GLU D CA 1
ATOM 5384 C C . GLU D 1 163 ? 28.143 74.639 83.334 1.00 43.42 161 GLU D C 1
ATOM 5385 O O . GLU D 1 163 ? 28.970 74.047 82.628 1.00 43.51 161 GLU D O 1
ATOM 5391 N N . ASN D 1 164 ? 27.023 75.179 82.858 1.00 43.32 162 ASN D N 1
ATOM 5392 C CA . ASN D 1 164 ? 26.642 75.105 81.452 1.00 42.84 162 ASN D CA 1
ATOM 5393 C C . ASN D 1 164 ? 27.568 75.856 80.490 1.00 42.00 162 ASN D C 1
ATOM 5394 O O . ASN D 1 164 ? 27.565 75.570 79.298 1.00 42.24 162 ASN D O 1
ATOM 5399 N N . GLY D 1 165 ? 28.344 76.808 81.001 1.00 40.75 163 GLY D N 1
ATOM 5400 C CA . GLY D 1 165 ? 29.081 77.743 80.147 1.00 39.66 163 GLY D CA 1
ATOM 5401 C C . GLY D 1 165 ? 28.186 78.774 79.449 1.00 39.19 163 GLY D C 1
ATOM 5402 O O . GLY D 1 165 ? 26.963 78.843 79.696 1.00 38.65 163 GLY D O 1
ATOM 5403 N N . LEU D 1 166 ? 28.789 79.576 78.569 1.00 38.30 164 LEU D N 1
ATOM 5404 C CA . LEU D 1 166 ? 28.051 80.626 77.862 1.00 37.36 164 LEU D CA 1
ATOM 5405 C C . LEU D 1 166 ? 27.097 80.020 76.840 1.00 36.73 164 LEU D C 1
ATOM 5406 O O . LEU D 1 166 ? 27.489 79.103 76.099 1.00 36.49 164 LEU D O 1
ATOM 5411 N N . PRO D 1 167 ? 25.828 80.490 76.814 1.00 35.37 165 PRO D N 1
ATOM 5412 C CA . PRO D 1 167 ? 24.971 79.910 75.768 1.00 35.01 165 PRO D CA 1
ATOM 5413 C C . PRO D 1 167 ? 25.370 80.357 74.358 1.00 34.30 165 PRO D C 1
ATOM 5414 O O . PRO D 1 167 ? 25.944 81.419 74.192 1.00 33.35 165 PRO D O 1
ATOM 5418 N N . THR D 1 168 ? 25.082 79.516 73.370 1.00 34.61 166 THR D N 1
ATOM 5419 C CA . THR D 1 168 ? 25.171 79.902 71.973 1.00 34.96 166 THR D CA 1
ATOM 5420 C C . THR D 1 168 ? 24.050 80.883 71.649 1.00 34.43 166 THR D C 1
ATOM 5421 O O . THR D 1 168 ? 22.849 80.619 71.886 1.00 35.39 166 THR D O 1
ATOM 5425 N N . VAL D 1 169 ? 24.456 82.049 71.165 1.00 33.46 167 VAL D N 1
ATOM 5426 C CA . VAL D 1 169 ? 23.531 83.117 70.802 1.00 33.03 167 VAL D CA 1
ATOM 5427 C C . VAL D 1 169 ? 23.800 83.428 69.337 1.00 33.31 167 VAL D C 1
ATOM 5428 O O . VAL D 1 169 ? 24.864 83.091 68.847 1.00 32.56 167 VAL D O 1
ATOM 5432 N N . PRO D 1 170 ? 22.836 84.049 68.625 1.00 33.82 168 PRO D N 1
ATOM 5433 C CA . PRO D 1 170 ? 23.140 84.433 67.231 1.00 34.05 168 PRO D CA 1
ATOM 5434 C C . PRO D 1 170 ? 24.239 85.499 67.170 1.00 34.14 168 PRO D C 1
ATOM 5435 O O . PRO D 1 170 ? 24.534 86.129 68.180 1.00 34.01 168 PRO D O 1
ATOM 5439 N N . ALA D 1 171 ? 24.837 85.684 65.994 1.00 34.55 169 ALA D N 1
ATOM 5440 C CA . ALA D 1 171 ? 25.937 86.627 65.833 1.00 35.05 169 ALA D CA 1
ATOM 5441 C C . ALA D 1 171 ? 25.569 88.078 66.156 1.00 34.86 169 ALA D C 1
ATOM 5442 O O . ALA D 1 171 ? 26.421 88.853 66.575 1.00 35.09 169 ALA D O 1
ATOM 5444 N N . ASN D 1 172 ? 24.308 88.449 65.957 1.00 34.96 170 ASN D N 1
ATOM 5445 C CA . ASN D 1 172 ? 23.875 89.825 66.256 1.00 35.04 170 ASN D CA 1
ATOM 5446 C C . ASN D 1 172 ? 23.477 90.053 67.711 1.00 34.83 170 ASN D C 1
ATOM 5447 O O . ASN D 1 172 ? 22.865 91.079 68.028 1.00 34.78 170 ASN D O 1
ATOM 5452 N N . TRP D 1 173 ? 23.807 89.097 68.587 1.00 34.11 171 TRP D N 1
ATOM 5453 C CA . TRP D 1 173 ? 23.629 89.286 70.029 1.00 34.61 171 TRP D CA 1
ATOM 5454 C C . TRP D 1 173 ? 24.987 89.499 70.673 1.00 34.51 171 TRP D C 1
ATOM 5455 O O . TRP D 1 173 ? 25.939 88.760 70.389 1.00 34.51 171 TRP D O 1
ATOM 5466 N N . SER D 1 174 ? 25.068 90.468 71.571 1.00 33.85 172 SER D N 1
ATOM 5467 C CA . SER D 1 174 ? 26.268 90.618 72.366 1.00 34.26 172 SER D CA 1
ATOM 5468 C C . SER D 1 174 ? 25.939 90.627 73.845 1.00 33.47 172 SER D C 1
ATOM 5469 O O . SER D 1 174 ? 24.944 91.223 74.270 1.00 34.05 172 SER D O 1
ATOM 5472 N N . LEU D 1 175 ? 26.787 89.966 74.618 1.00 32.48 173 LEU D N 1
ATOM 5473 C CA . LEU D 1 175 ? 26.669 89.960 76.062 1.00 32.55 173 LEU D CA 1
ATOM 5474 C C . LEU D 1 175 ? 26.764 91.381 76.603 1.00 32.26 173 LEU D C 1
ATOM 5475 O O . LEU D 1 175 ? 27.747 92.058 76.403 1.00 31.69 173 LEU D O 1
ATOM 5480 N N . HIS D 1 176 ? 25.697 91.825 77.264 1.00 32.78 174 HIS D N 1
ATOM 5481 C CA . HIS D 1 176 ? 25.555 93.220 77.666 1.00 32.88 174 HIS D CA 1
ATOM 5482 C C . HIS D 1 176 ? 25.824 93.441 79.158 1.00 32.73 174 HIS D C 1
ATOM 5483 O O . HIS D 1 176 ? 26.527 94.382 79.517 1.00 33.37 174 HIS D O 1
ATOM 5490 N N . ARG D 1 177 ? 25.243 92.597 80.012 1.00 32.01 175 ARG D N 1
ATOM 5491 C CA . ARG D 1 177 ? 25.469 92.621 81.466 1.00 32.46 175 ARG D CA 1
ATOM 5492 C C . ARG D 1 177 ? 25.593 91.182 81.938 1.00 32.60 175 ARG D C 1
ATOM 5493 O O . ARG D 1 177 ? 25.032 90.277 81.328 1.00 32.19 175 ARG D O 1
ATOM 5501 N N . GLU D 1 178 ? 26.329 90.980 83.022 1.00 33.39 176 GLU D N 1
ATOM 5502 C CA . GLU D 1 178 ? 26.521 89.649 83.580 1.00 35.09 176 GLU D CA 1
ATOM 5503 C C . GLU D 1 178 ? 26.739 89.704 85.087 1.00 34.95 176 GLU D C 1
ATOM 5504 O O . GLU D 1 178 ? 27.528 90.488 85.572 1.00 35.09 176 GLU D O 1
ATOM 5510 N N . LYS D 1 179 ? 26.027 88.867 85.816 1.00 35.15 177 LYS D N 1
ATOM 5511 C CA . LYS D 1 179 ? 26.311 88.672 87.222 1.00 35.65 177 LYS D CA 1
ATOM 5512 C C . LYS D 1 179 ? 26.342 87.185 87.502 1.00 35.95 177 LYS D C 1
ATOM 5513 O O . LYS D 1 179 ? 25.491 86.433 87.027 1.00 34.98 177 LYS D O 1
ATOM 5519 N N . VAL D 1 180 ? 27.323 86.764 88.289 1.00 37.02 178 VAL D N 1
ATOM 5520 C CA . VAL D 1 180 ? 27.389 85.394 88.777 1.00 38.13 178 VAL D CA 1
ATOM 5521 C C . VAL D 1 180 ? 27.244 85.404 90.302 1.00 38.66 178 VAL D C 1
ATOM 5522 O O . VAL D 1 180 ? 27.987 86.100 90.990 1.00 38.85 178 VAL D O 1
ATOM 5526 N N . ALA D 1 181 ? 26.266 84.650 90.804 1.00 38.94 179 ALA D N 1
ATOM 5527 C CA . ALA D 1 181 ? 26.005 84.474 92.229 1.00 39.58 179 ALA D CA 1
ATOM 5528 C C . ALA D 1 181 ? 25.584 83.016 92.465 1.00 39.91 179 ALA D C 1
ATOM 5529 O O . ALA D 1 181 ? 24.602 82.535 91.885 1.00 40.12 179 ALA D O 1
ATOM 5531 N N . GLY D 1 182 ? 26.319 82.325 93.327 1.00 40.20 180 GLY D N 1
ATOM 5532 C CA . GLY D 1 182 ? 26.104 80.896 93.542 1.00 40.46 180 GLY D CA 1
ATOM 5533 C C . GLY D 1 182 ? 26.567 80.090 92.335 1.00 40.34 180 GLY D C 1
ATOM 5534 O O . GLY D 1 182 ? 27.631 80.335 91.762 1.00 40.45 180 GLY D O 1
ATOM 5535 N N . GLN D 1 183 ? 25.755 79.128 91.941 1.00 39.95 181 GLN D N 1
ATOM 5536 C CA . GLN D 1 183 ? 26.045 78.349 90.749 1.00 40.01 181 GLN D CA 1
ATOM 5537 C C . GLN D 1 183 ? 25.358 78.943 89.510 1.00 38.14 181 GLN D C 1
ATOM 5538 O O . GLN D 1 183 ? 25.190 78.252 88.516 1.00 38.10 181 GLN D O 1
ATOM 5544 N N . VAL D 1 184 ? 24.933 80.202 89.568 1.00 36.06 182 VAL D N 1
ATOM 5545 C CA . VAL D 1 184 ? 24.084 80.721 88.481 1.00 35.01 182 VAL D CA 1
ATOM 5546 C C . VAL D 1 184 ? 24.657 81.964 87.800 1.00 33.88 182 VAL D C 1
ATOM 5547 O O . VAL D 1 184 ? 25.164 82.869 88.466 1.00 33.16 182 VAL D O 1
ATOM 5551 N N . ALA D 1 185 ? 24.566 81.985 86.469 1.00 33.09 183 ALA D N 1
ATOM 5552 C CA . ALA D 1 185 ? 24.934 83.147 85.679 1.00 32.51 183 ALA 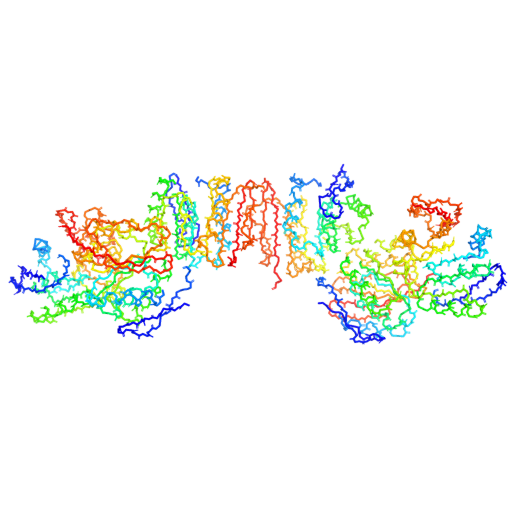D CA 1
ATOM 5553 C C . ALA D 1 185 ? 23.660 83.822 85.237 1.00 32.84 183 ALA D C 1
ATOM 5554 O O . ALA D 1 185 ? 22.759 83.182 84.676 1.00 31.33 183 ALA D O 1
ATOM 5556 N N . TYR D 1 186 ? 23.583 85.117 85.542 1.00 32.39 184 TYR D N 1
ATOM 5557 C CA . TYR D 1 186 ? 22.443 85.941 85.191 1.00 32.72 184 TYR D CA 1
ATOM 5558 C C . TYR D 1 186 ? 22.994 86.914 84.155 1.00 31.89 184 TYR D C 1
ATOM 5559 O O . TYR D 1 186 ? 23.885 87.665 84.458 1.00 31.51 184 TYR D O 1
ATOM 5568 N N . ARG D 1 187 ? 22.479 86.869 82.928 1.00 30.86 185 ARG D N 1
ATOM 5569 C CA . ARG D 1 187 ? 23.071 87.632 81.819 1.00 30.45 185 ARG D CA 1
ATOM 5570 C C . ARG D 1 187 ? 21.992 88.426 81.088 1.00 29.82 185 ARG D C 1
ATOM 5571 O O . ARG D 1 187 ? 20.844 88.016 81.030 1.00 28.72 185 ARG D O 1
ATOM 5579 N N . LEU D 1 188 ? 22.387 89.558 80.537 1.00 29.93 186 LEU D N 1
ATOM 5580 C CA . LEU D 1 188 ? 21.513 90.359 79.679 1.00 30.26 186 LEU D CA 1
ATOM 5581 C C . LEU D 1 188 ? 22.204 90.473 78.326 1.00 30.85 186 LEU D C 1
ATOM 5582 O O . LEU D 1 188 ? 23.381 90.812 78.270 1.00 31.06 186 LEU D O 1
ATOM 5587 N N . TYR D 1 189 ? 21.510 90.116 77.251 1.00 31.41 187 TYR D N 1
ATOM 5588 C CA . TYR D 1 189 ? 22.069 90.253 75.909 1.00 32.11 187 TYR D CA 1
ATOM 5589 C C . TYR D 1 189 ? 21.417 91.431 75.213 1.00 33.46 187 TYR D C 1
ATOM 5590 O O . TYR D 1 189 ? 20.239 91.714 75.438 1.00 33.13 187 TYR D O 1
ATOM 5599 N N . GLN D 1 190 ? 22.197 92.146 74.407 1.00 35.10 188 GLN D N 1
ATOM 5600 C CA . GLN D 1 190 ? 21.623 93.143 73.526 1.00 37.37 188 GLN D CA 1
ATOM 5601 C C . GLN D 1 190 ? 21.719 92.713 72.067 1.00 38.93 188 GLN D C 1
ATOM 5602 O O . GLN D 1 190 ? 22.794 92.330 71.563 1.00 38.71 188 GLN D O 1
ATOM 5608 N N . ARG D 1 191 ? 20.584 92.821 71.398 1.00 40.72 189 ARG D N 1
ATOM 5609 C CA . ARG D 1 191 ? 20.452 92.472 70.007 1.00 42.63 189 ARG D CA 1
ATOM 5610 C C . ARG D 1 191 ? 20.631 93.699 69.131 1.00 44.43 189 ARG D C 1
ATOM 5611 O O . ARG D 1 191 ? 20.309 94.821 69.529 1.00 45.10 189 ARG D O 1
ATOM 5619 N N . GLU D 1 192 ? 21.161 93.485 67.938 1.00 46.13 190 GLU D N 1
ATOM 5620 C CA . GLU D 1 192 ? 21.142 94.522 66.898 1.00 48.20 190 GLU D CA 1
ATOM 5621 C C . GLU D 1 192 ? 20.453 93.934 65.690 1.00 48.67 190 GLU D C 1
ATOM 5622 O O . GLU D 1 192 ? 20.905 92.909 65.174 1.00 49.06 190 GLU D O 1
ATOM 5628 N N . ALA D 1 193 ? 19.358 94.556 65.251 1.00 49.77 191 ALA D N 1
ATOM 5629 C CA . ALA D 1 193 ? 18.617 94.082 64.066 1.00 50.97 191 ALA D CA 1
ATOM 5630 C C . ALA D 1 193 ? 19.571 93.728 62.925 1.00 51.61 191 ALA D C 1
ATOM 5631 O O . ALA D 1 193 ? 19.956 94.592 62.132 1.00 52.03 191 ALA D O 1
ATOM 5633 N N . GLN D 1 194 ? 19.923 92.439 62.870 1.00 52.60 192 GLN D N 1
ATOM 5634 C CA . GLN D 1 194 ? 21.069 91.889 62.121 1.00 53.54 192 GLN D CA 1
ATOM 5635 C C . GLN D 1 194 ? 22.240 92.857 61.907 1.00 53.93 192 GLN D C 1
ATOM 5636 O O . GLN D 1 194 ? 23.402 92.442 61.909 1.00 54.63 192 GLN D O 1
ATOM 5642 N N . GLY E 1 12 ? -2.083 51.957 63.501 1.00 48.07 10 GLY E N 1
ATOM 5643 C CA . GLY E 1 12 ? -1.757 52.515 64.847 1.00 47.74 10 GLY E CA 1
ATOM 5644 C C . GLY E 1 12 ? -2.762 53.552 65.323 1.00 47.53 10 GLY E C 1
ATOM 5645 O O . GLY E 1 12 ? -3.066 54.513 64.619 1.00 47.20 10 GLY E O 1
ATOM 5646 N N . GLN E 1 13 ? -3.282 53.342 66.526 1.00 47.65 11 GLN E N 1
ATOM 5647 C CA . GLN E 1 13 ? -4.234 54.257 67.142 1.00 47.75 11 GLN E CA 1
ATOM 5648 C C . GLN E 1 13 ? -4.109 54.168 68.650 1.00 47.53 11 GLN E C 1
ATOM 5649 O O . GLN E 1 13 ? -3.898 53.092 69.193 1.00 47.72 11 GLN E O 1
ATOM 5655 N N . ILE E 1 14 ? -4.227 55.309 69.318 1.00 47.05 12 ILE E N 1
ATOM 5656 C CA . ILE E 1 14 ? -4.354 55.355 70.768 1.00 46.45 12 ILE E CA 1
ATOM 5657 C C . ILE E 1 14 ? -5.719 55.964 71.081 1.00 45.83 12 ILE E C 1
ATOM 5658 O O . ILE E 1 14 ? -6.177 56.858 70.361 1.00 45.72 12 ILE E O 1
ATOM 5663 N N . ARG E 1 15 ? -6.380 55.479 72.128 1.00 44.84 13 ARG E N 1
ATOM 5664 C CA . ARG E 1 15 ? -7.677 56.035 72.525 1.00 44.77 13 ARG E CA 1
ATOM 5665 C C . ARG E 1 15 ? -7.678 56.508 73.975 1.00 43.80 13 ARG E C 1
ATOM 5666 O O . ARG E 1 15 ? -7.348 55.739 74.874 1.00 44.20 13 ARG E O 1
ATOM 5674 N N . ILE E 1 16 ? -8.089 57.753 74.212 1.00 43.07 14 ILE E N 1
ATOM 5675 C CA . ILE E 1 16 ? -8.146 58.269 75.589 1.00 42.13 14 ILE E CA 1
ATOM 5676 C C . ILE E 1 16 ? -9.334 57.687 76.346 1.00 41.35 14 ILE E C 1
ATOM 5677 O O . ILE E 1 16 ? -10.444 57.645 75.825 1.00 41.19 14 ILE E O 1
ATOM 5682 N N . ILE E 1 17 ? -9.075 57.238 77.577 1.00 40.73 15 ILE E N 1
ATOM 5683 C CA . ILE E 1 17 ? -10.044 56.493 78.399 1.00 39.76 15 ILE E CA 1
ATOM 5684 C C . ILE E 1 17 ? -10.958 57.398 79.212 1.00 39.27 15 ILE E C 1
ATOM 5685 O O . ILE E 1 17 ? -12.177 57.251 79.177 1.00 39.02 15 ILE E O 1
ATOM 5690 N N . GLY E 1 18 ? -10.378 58.324 79.965 1.00 38.14 16 GLY E N 1
ATOM 5691 C CA . GLY E 1 18 ? -11.196 59.205 80.801 1.00 37.13 16 GLY E CA 1
ATOM 5692 C C . GLY E 1 18 ? -10.894 60.656 80.533 1.00 36.07 16 GLY E C 1
ATOM 5693 O O . GLY E 1 18 ? -10.098 60.982 79.642 1.00 35.56 16 GLY E O 1
ATOM 5694 N N . GLY E 1 19 ? -11.540 61.518 81.310 1.00 35.65 17 GLY E N 1
ATOM 5695 C CA . GLY E 1 19 ? -11.292 62.952 81.295 1.00 34.97 17 GLY E CA 1
ATOM 5696 C C . GLY E 1 19 ? -11.987 63.722 80.191 1.00 34.83 17 GLY E C 1
ATOM 5697 O O . GLY E 1 19 ? -12.956 63.245 79.595 1.00 33.88 17 GLY E O 1
ATOM 5698 N N . GLN E 1 20 ? -11.467 64.914 79.910 1.00 34.17 18 GLN E N 1
ATOM 5699 C CA . GLN E 1 20 ? -12.106 65.854 78.995 1.00 34.03 18 GLN E CA 1
ATOM 5700 C C . GLN E 1 20 ? -12.050 65.362 77.547 1.00 34.07 18 GLN E C 1
ATOM 5701 O O . GLN E 1 20 ? -12.847 65.793 76.715 1.00 33.87 18 GLN E O 1
ATOM 5707 N N . TRP E 1 21 ? -11.104 64.474 77.248 1.00 34.10 19 TRP E N 1
ATOM 5708 C CA . TRP E 1 21 ? -10.995 63.895 75.904 1.00 34.44 19 TRP E CA 1
ATOM 5709 C C . TRP E 1 21 ? -11.433 62.439 75.864 1.00 34.39 19 TRP E C 1
ATOM 5710 O O . TRP E 1 21 ? -11.084 61.717 74.935 1.00 34.26 19 TRP E O 1
ATOM 5721 N N . ARG E 1 22 ? -12.182 62.010 76.878 1.00 35.16 20 ARG E N 1
ATOM 5722 C CA . ARG E 1 22 ? -12.671 60.627 76.965 1.00 36.07 20 ARG E CA 1
ATOM 5723 C C . ARG E 1 22 ? -13.205 60.162 75.615 1.00 36.02 20 ARG E C 1
ATOM 5724 O O . ARG E 1 22 ? -13.976 60.872 74.973 1.00 36.06 20 ARG E O 1
ATOM 5732 N N . GLY E 1 23 ? -12.753 58.991 75.178 1.00 36.37 21 GLY E N 1
ATOM 5733 C CA . GLY E 1 23 ? -13.205 58.400 73.927 1.00 37.03 21 GLY E CA 1
ATOM 5734 C C . GLY E 1 23 ? -12.577 58.887 72.630 1.00 37.80 21 GLY E C 1
ATOM 5735 O O . GLY E 1 23 ? -12.956 58.417 71.556 1.00 38.08 21 GLY E O 1
ATOM 5736 N N . ARG E 1 24 ? -11.632 59.830 72.702 1.00 38.21 22 ARG E N 1
ATOM 5737 C CA . ARG E 1 24 ? -11.025 60.367 71.474 1.00 38.29 22 ARG E CA 1
ATOM 5738 C C . ARG E 1 24 ? -9.902 59.457 70.993 1.00 37.70 22 ARG E C 1
ATOM 5739 O O . ARG E 1 24 ? -9.158 58.906 71.793 1.00 37.24 22 ARG E O 1
ATOM 5747 N N . LYS E 1 25 ? -9.818 59.276 69.681 1.00 37.81 23 LYS E N 1
ATOM 5748 C CA . LYS E 1 25 ? -8.793 58.439 69.071 1.00 38.02 23 LYS E CA 1
ATOM 5749 C C . LYS E 1 25 ? -7.791 59.271 68.289 1.00 38.10 23 LYS E C 1
ATOM 5750 O O . LYS E 1 25 ? -8.162 60.193 67.557 1.00 37.47 23 LYS E O 1
ATOM 5756 N N . LEU E 1 26 ? -6.515 58.940 68.471 1.00 37.99 24 LEU E N 1
ATOM 5757 C CA . LEU E 1 26 ? -5.411 59.673 67.868 1.00 38.85 24 LEU E CA 1
ATOM 5758 C C . LEU E 1 26 ? -4.491 58.722 67.117 1.00 39.31 24 LEU E C 1
ATOM 5759 O O . LEU E 1 26 ? -4.157 57.651 67.629 1.00 39.35 24 LEU E O 1
ATOM 5764 N N . PRO E 1 27 ? -4.079 59.115 65.902 1.00 39.87 25 PRO E N 1
ATOM 5765 C CA . PRO E 1 27 ? -3.150 58.305 65.120 1.00 41.07 25 PRO E CA 1
ATOM 5766 C C . PRO E 1 27 ? -1.758 58.216 65.763 1.00 42.52 25 PRO E C 1
ATOM 5767 O O . PRO E 1 27 ? -1.290 59.192 66.371 1.00 42.28 25 PRO E O 1
ATOM 5771 N N . VAL E 1 28 ? -1.123 57.045 65.660 1.00 44.08 26 VAL E N 1
ATOM 5772 C CA . VAL E 1 28 ? 0.292 56.879 66.049 1.00 46.12 26 VAL E CA 1
ATOM 5773 C C . VAL E 1 28 ? 1.110 56.133 64.971 1.00 47.96 26 VAL E C 1
ATOM 5774 O O . VAL E 1 28 ? 0.537 55.391 64.157 1.00 48.12 26 VAL E O 1
ATOM 5778 N N . PRO E 1 29 ? 2.443 56.346 64.935 1.00 49.68 27 PRO E N 1
ATOM 5779 C CA . PRO E 1 29 ? 3.221 55.644 63.916 1.00 51.28 27 PRO E CA 1
ATOM 5780 C C . PRO E 1 29 ? 3.197 54.131 64.116 1.00 53.00 27 PRO E C 1
ATOM 5781 O O . PRO E 1 29 ? 2.871 53.655 65.206 1.00 52.66 27 PRO E O 1
ATOM 5785 N N . ASP E 1 30 ? 3.523 53.389 63.061 1.00 55.28 28 ASP E N 1
ATOM 5786 C CA . ASP E 1 30 ? 3.685 51.941 63.156 1.00 57.84 28 ASP E CA 1
ATOM 5787 C C . ASP E 1 30 ? 5.101 51.609 63.667 1.00 59.05 28 ASP E C 1
ATOM 5788 O O . ASP E 1 30 ? 5.900 50.971 62.981 1.00 59.72 28 ASP E O 1
ATOM 5793 N N . SER E 1 31 ? 5.404 52.069 64.876 1.00 60.59 29 SER E N 1
ATOM 5794 C CA . SER E 1 31 ? 6.680 51.792 65.527 1.00 61.88 29 SER E CA 1
ATOM 5795 C C . SER E 1 31 ? 6.570 50.517 66.367 1.00 62.70 29 SER E C 1
ATOM 5796 O O . SER E 1 31 ? 5.577 50.330 67.092 1.00 63.01 29 SER E O 1
ATOM 5799 N N . PRO E 1 32 ? 7.584 49.630 66.275 1.00 63.22 30 PRO E N 1
ATOM 5800 C CA . PRO E 1 32 ? 7.585 48.472 67.156 1.00 63.37 30 PRO E CA 1
ATOM 5801 C C . PRO E 1 32 ? 8.390 48.763 68.435 1.00 63.49 30 PRO E C 1
ATOM 5802 O O . PRO E 1 32 ? 7.852 49.297 69.417 1.00 63.66 30 PRO E O 1
ATOM 5806 N N . THR E 1 38 ? -1.312 49.208 77.317 1.00 50.04 36 THR E N 1
ATOM 5807 C CA . THR E 1 38 ? -2.697 48.747 77.165 1.00 49.53 36 THR E CA 1
ATOM 5808 C C . THR E 1 38 ? -3.666 49.627 77.925 1.00 48.98 36 THR E C 1
ATOM 5809 O O . THR E 1 38 ? -3.292 50.270 78.911 1.00 49.00 36 THR E O 1
ATOM 5813 N N . ASP E 1 39 ? -4.918 49.636 77.472 1.00 48.10 37 ASP E N 1
ATOM 5814 C CA . ASP E 1 39 ? -6.010 50.298 78.188 1.00 47.08 37 ASP E CA 1
ATOM 5815 C C . ASP E 1 39 ? -6.059 49.949 79.684 1.00 45.37 37 ASP E C 1
ATOM 5816 O O . ASP E 1 39 ? -6.257 50.843 80.508 1.00 44.77 37 ASP E O 1
ATOM 5821 N N . ARG E 1 40 ? -5.897 48.661 80.016 1.00 43.60 38 ARG E N 1
ATOM 5822 C CA . ARG E 1 40 ? -6.084 48.178 81.401 1.00 42.34 38 ARG E CA 1
ATOM 5823 C C . ARG E 1 40 ? -4.993 48.611 82.376 1.00 40.84 38 ARG E C 1
ATOM 5824 O O . ARG E 1 40 ? -5.281 48.972 83.523 1.00 40.34 38 ARG E O 1
ATOM 5832 N N . VAL E 1 41 ? -3.746 48.566 81.915 1.00 40.07 39 VAL E N 1
ATOM 5833 C CA . VAL E 1 41 ? -2.624 49.179 82.623 1.00 38.74 39 VAL E CA 1
ATOM 5834 C C . VAL E 1 41 ? -2.965 50.637 82.944 1.00 37.61 39 VAL E C 1
ATOM 5835 O O . VAL E 1 41 ? -2.954 51.059 84.104 1.00 37.37 39 VAL E O 1
ATOM 5839 N N . ARG E 1 42 ? -3.312 51.386 81.912 1.00 36.69 40 ARG E N 1
ATOM 5840 C CA . ARG E 1 42 ? -3.726 52.770 82.062 1.00 36.28 40 ARG E CA 1
ATOM 5841 C C . ARG E 1 42 ? -4.936 53.009 82.981 1.00 35.11 40 ARG E C 1
ATOM 5842 O O . ARG E 1 42 ? -4.917 53.953 83.752 1.00 34.33 40 ARG E O 1
ATOM 5850 N N . GLU E 1 43 ? -5.982 52.182 82.882 1.00 34.42 41 GLU E N 1
ATOM 5851 C CA . GLU E 1 43 ? -7.168 52.351 83.750 1.00 34.23 41 GLU E CA 1
ATOM 5852 C C . GLU E 1 43 ? -6.769 52.153 85.218 1.00 32.94 41 GLU E C 1
ATOM 5853 O O . GLU E 1 43 ? -7.120 52.983 86.056 1.00 32.59 41 GLU E O 1
ATOM 5859 N N . THR E 1 44 ? -6.035 51.073 85.508 1.00 30.63 42 THR E N 1
ATOM 5860 C CA . THR E 1 44 ? -5.490 50.817 86.857 1.00 30.77 42 THR E CA 1
ATOM 5861 C C . THR E 1 44 ? -4.728 51.988 87.442 1.00 29.80 42 THR E C 1
ATOM 5862 O O . THR E 1 44 ? -5.069 52.458 88.527 1.00 30.03 42 THR E O 1
ATOM 5866 N N . LEU E 1 45 ? -3.720 52.464 86.702 1.00 28.47 43 LEU E N 1
ATOM 5867 C CA . LEU E 1 45 ? -2.847 53.518 87.155 1.00 26.98 43 LEU E CA 1
ATOM 5868 C C . LEU E 1 45 ? -3.652 54.776 87.458 1.00 26.68 43 LEU E C 1
ATOM 5869 O O . LEU E 1 45 ? -3.498 55.364 88.498 1.00 26.73 43 LEU E O 1
ATOM 5874 N N . PHE E 1 46 ? -4.481 55.199 86.522 1.00 26.90 44 PHE E N 1
ATOM 5875 C CA . PHE E 1 46 ? -5.261 56.405 86.712 1.00 27.17 44 PHE E CA 1
ATOM 5876 C C . PHE E 1 46 ? -6.372 56.285 87.759 1.00 28.00 44 PHE E C 1
ATOM 5877 O O . PHE E 1 46 ? -6.770 57.300 88.341 1.00 27.49 44 PHE E O 1
ATOM 5885 N N . ASN E 1 47 ? -6.814 55.052 88.028 1.00 27.18 45 ASN E N 1
ATOM 5886 C CA . ASN E 1 47 ? -7.648 54.767 89.187 1.00 28.83 45 ASN E CA 1
ATOM 5887 C C . ASN E 1 47 ? -6.831 55.075 90.436 1.00 27.93 45 ASN E C 1
ATOM 5888 O O . ASN E 1 47 ? -7.288 55.793 91.324 1.00 28.95 45 ASN E O 1
ATOM 5893 N N . TRP E 1 48 ? -5.612 54.555 90.499 1.00 27.51 46 TRP E N 1
ATOM 5894 C CA . TRP E 1 48 ? -4.726 54.830 91.638 1.00 26.70 46 TRP E CA 1
ATOM 5895 C C . TRP E 1 48 ? -4.469 56.352 91.834 1.00 26.72 46 TRP E C 1
ATOM 5896 O O . TRP E 1 48 ? -4.336 56.824 92.965 1.00 27.44 46 TRP E O 1
ATOM 5907 N N . LEU E 1 49 ? -4.343 57.092 90.733 1.00 25.77 47 LEU E N 1
ATOM 5908 C CA . LEU E 1 49 ? -4.019 58.532 90.795 1.00 25.83 47 LEU E CA 1
ATOM 5909 C C . LEU E 1 49 ? -5.216 59.461 90.847 1.00 25.72 47 LEU E C 1
ATOM 5910 O O . LEU E 1 49 ? -5.032 60.670 90.910 1.00 25.88 47 LEU E O 1
ATOM 5915 N N . ALA E 1 50 ? -6.430 58.920 90.801 1.00 25.61 48 ALA E N 1
ATOM 5916 C CA . ALA E 1 50 ? -7.626 59.763 90.671 1.00 27.66 48 ALA E CA 1
ATOM 5917 C C . ALA E 1 50 ? -7.667 60.880 91.743 1.00 28.37 48 ALA E C 1
ATOM 5918 O O . ALA E 1 50 ? -8.022 62.000 91.439 1.00 29.02 48 ALA E O 1
ATOM 5920 N N . PRO E 1 51 ? -7.310 60.570 93.010 1.00 28.46 49 PRO E N 1
ATOM 5921 C CA . PRO E 1 51 ? -7.412 61.706 93.924 1.00 28.68 49 PRO E CA 1
ATOM 5922 C C . PRO E 1 51 ? -6.276 62.735 93.924 1.00 28.87 49 PRO E C 1
ATOM 5923 O O . PRO E 1 51 ? -6.401 63.760 94.603 1.00 29.59 49 PRO E O 1
ATOM 5927 N N . VAL E 1 52 ? -5.200 62.497 93.173 1.00 28.66 50 VAL E N 1
ATOM 5928 C CA . VAL E 1 52 ? -4.105 63.463 93.076 1.00 28.98 50 VAL E CA 1
ATOM 5929 C C . VAL E 1 52 ? -3.818 64.002 91.644 1.00 28.60 50 VAL E C 1
ATOM 5930 O O . VAL E 1 52 ? -3.040 64.932 91.486 1.00 28.80 50 VAL E O 1
ATOM 5934 N N . ILE E 1 53 ? -4.463 63.447 90.617 1.00 27.92 51 ILE E N 1
ATOM 5935 C CA . ILE E 1 53 ? -4.123 63.807 89.218 1.00 27.29 51 ILE E CA 1
ATOM 5936 C C . ILE E 1 53 ? -4.469 65.280 88.824 1.00 26.98 51 ILE E C 1
ATOM 5937 O O . ILE E 1 53 ? -3.765 65.907 88.029 1.00 25.99 51 ILE E O 1
ATOM 5942 N N . VAL E 1 54 ? -5.556 65.823 89.361 1.00 25.81 52 VAL E N 1
ATOM 5943 C CA . VAL E 1 54 ? -5.963 67.181 88.955 1.00 25.75 52 VAL E CA 1
ATOM 5944 C C . VAL E 1 54 ? -4.943 68.213 89.422 1.00 25.71 52 VAL E C 1
ATOM 5945 O O . VAL E 1 54 ? -4.590 68.246 90.618 1.00 25.35 52 VAL E O 1
ATOM 5949 N N . ASP E 1 55 ? -4.517 69.062 88.475 1.00 26.17 53 ASP E N 1
ATOM 5950 C CA . ASP E 1 55 ? -3.535 70.118 88.689 1.00 27.60 53 ASP E CA 1
ATOM 5951 C C . ASP E 1 55 ? -2.149 69.586 89.028 1.00 27.25 53 ASP E C 1
ATOM 5952 O O . ASP E 1 55 ? -1.297 70.334 89.521 1.00 27.89 53 ASP E O 1
ATOM 5957 N N . ALA E 1 56 ? -1.902 68.313 88.753 1.00 27.42 54 ALA E N 1
ATOM 5958 C CA . ALA E 1 56 ? -0.565 67.737 88.985 1.00 27.75 54 ALA E CA 1
ATOM 5959 C C . ALA E 1 56 ? 0.392 68.161 87.873 1.00 27.87 54 ALA E C 1
ATOM 5960 O O . ALA E 1 56 ? -0.049 68.370 86.735 1.00 28.64 54 ALA E O 1
ATOM 5962 N N . GLN E 1 57 ? 1.681 68.262 88.204 1.00 27.59 55 GLN E N 1
ATOM 5963 C CA . GLN E 1 57 ? 2.747 68.488 87.236 1.00 28.69 55 GLN E CA 1
ATOM 5964 C C . GLN E 1 57 ? 3.406 67.148 86.935 1.00 28.48 55 GLN E C 1
ATOM 5965 O O . GLN E 1 57 ? 3.962 66.519 87.858 1.00 28.32 55 GLN E O 1
ATOM 5971 N N . CYS E 1 58 ? 3.339 66.714 85.676 1.00 27.89 56 CYS E N 1
ATOM 5972 C CA . CYS E 1 58 ? 3.741 65.364 85.304 1.00 27.74 56 CYS E CA 1
ATOM 5973 C C . CYS E 1 58 ? 4.952 65.351 84.397 1.00 27.23 56 CYS E C 1
ATOM 5974 O O . CYS E 1 58 ? 5.121 66.206 83.498 1.00 26.63 56 CYS E O 1
ATOM 5977 N N . LEU E 1 59 ? 5.816 64.383 84.664 1.00 26.61 57 LEU E N 1
ATOM 5978 C CA . LEU E 1 59 ? 6.918 64.056 83.794 1.00 25.52 57 LEU E CA 1
ATOM 5979 C C . LEU E 1 59 ? 6.816 62.597 83.321 1.00 26.48 57 LEU E C 1
ATOM 5980 O O . LEU E 1 59 ? 6.770 61.670 84.112 1.00 25.11 57 LEU E O 1
ATOM 5985 N N . ASP E 1 60 ? 6.815 62.399 82.008 1.00 26.00 58 ASP E N 1
ATOM 5986 C CA . ASP E 1 60 ? 6.861 61.075 81.460 1.00 27.14 58 ASP E CA 1
ATOM 5987 C C . ASP E 1 60 ? 8.224 60.862 80.810 1.00 27.20 58 ASP E C 1
ATOM 5988 O O . ASP E 1 60 ? 8.530 61.505 79.802 1.00 26.68 58 ASP E O 1
ATOM 5993 N N . CYS E 1 61 ? 9.024 59.961 81.392 1.00 26.51 59 CYS E N 1
ATOM 5994 C CA . CYS E 1 61 ? 10.424 59.808 81.002 1.00 27.21 59 CYS E CA 1
ATOM 5995 C C . CYS E 1 61 ? 10.608 59.044 79.691 1.00 27.41 59 CYS E C 1
ATOM 5996 O O . CYS E 1 61 ? 11.645 59.194 79.024 1.00 28.54 59 CYS E O 1
ATOM 5999 N N . PHE E 1 62 ? 9.657 58.165 79.375 1.00 26.29 60 PHE E N 1
ATOM 6000 C CA . PHE E 1 62 ? 9.693 57.366 78.131 1.00 26.52 60 PHE E CA 1
ATOM 6001 C C . PHE E 1 62 ? 8.261 57.386 77.604 1.00 27.61 60 PHE E C 1
ATOM 6002 O O . PHE E 1 62 ? 7.489 56.433 77.822 1.00 27.19 60 PHE E O 1
ATOM 6010 N N . ALA E 1 63 ? 7.909 58.495 76.949 1.00 26.68 61 ALA E N 1
ATOM 6011 C CA . ALA E 1 63 ? 6.505 58.860 76.723 1.00 27.97 61 ALA E CA 1
ATOM 6012 C C . ALA E 1 63 ? 5.836 58.064 75.584 1.00 28.38 61 ALA E C 1
ATOM 6013 O O . ALA E 1 63 ? 4.615 57.888 75.567 1.00 29.26 61 ALA E O 1
ATOM 6015 N N . GLY E 1 64 ? 6.647 57.562 74.653 1.00 29.26 62 GLY E N 1
ATOM 6016 C CA . GLY E 1 64 ? 6.161 56.749 73.530 1.00 29.47 62 GLY E CA 1
ATOM 6017 C C . GLY E 1 64 ? 5.078 57.536 72.823 1.00 30.90 62 GLY E C 1
ATOM 6018 O O . GLY E 1 64 ? 5.225 58.744 72.592 1.00 30.01 62 GLY E O 1
ATOM 6019 N N . SER E 1 65 ? 3.954 56.895 72.541 1.00 30.90 63 SER E N 1
ATOM 6020 C CA . SER E 1 65 ? 2.893 57.649 71.884 1.00 32.72 63 SER E CA 1
ATOM 6021 C C . SER E 1 65 ? 2.007 58.516 72.801 1.00 32.30 63 SER E C 1
ATOM 6022 O O . SER E 1 65 ? 1.050 59.140 72.343 1.00 32.87 63 SER E O 1
ATOM 6025 N N . GLY E 1 66 ? 2.416 58.630 74.063 1.00 31.94 64 GLY E N 1
ATOM 6026 C CA . GLY E 1 66 ? 1.780 59.523 75.009 1.00 31.72 64 GLY E CA 1
ATOM 6027 C C . GLY E 1 66 ? 0.566 58.913 75.679 1.00 31.49 64 GLY E C 1
ATOM 6028 O O . GLY E 1 66 ? -0.234 59.642 76.240 1.00 31.55 64 GLY E O 1
ATOM 6029 N N . ALA E 1 67 ? 0.412 57.590 75.622 1.00 31.27 65 ALA E N 1
ATOM 6030 C CA . ALA E 1 67 ? -0.708 56.937 76.343 1.00 31.23 65 ALA E CA 1
ATOM 6031 C C . ALA E 1 67 ? -0.891 57.479 77.773 1.00 31.01 65 ALA E C 1
ATOM 6032 O O . ALA E 1 67 ? -2.016 57.794 78.182 1.00 32.73 65 ALA E O 1
ATOM 6034 N N . LEU E 1 68 ? 0.207 57.622 78.510 1.00 29.87 66 LEU E N 1
ATOM 6035 C CA . LEU E 1 68 ? 0.160 58.009 79.925 1.00 28.64 66 LEU E CA 1
ATOM 6036 C C . LEU E 1 68 ? 0.078 59.537 80.060 1.00 28.56 66 LEU E C 1
ATOM 6037 O O . LEU E 1 68 ? -0.728 60.050 80.828 1.00 28.49 66 LEU E O 1
ATOM 6042 N N . GLY E 1 69 ? 0.897 60.249 79.278 1.00 27.98 67 GLY E N 1
ATOM 6043 C CA . GLY E 1 69 ? 0.892 61.700 79.281 1.00 27.91 67 GLY E CA 1
ATOM 6044 C C . GLY E 1 69 ? -0.416 62.294 78.799 1.00 27.55 67 GLY E C 1
ATOM 6045 O O . GLY E 1 69 ? -0.950 63.209 79.421 1.00 27.87 67 GLY E O 1
ATOM 6046 N N . LEU E 1 70 ? -0.938 61.797 77.681 1.00 27.59 68 LEU E N 1
ATOM 6047 C CA . LEU E 1 70 ? -2.209 62.315 77.176 1.00 27.94 68 LEU E CA 1
ATOM 6048 C C . LEU E 1 70 ? -3.381 62.013 78.106 1.00 28.21 68 LEU E C 1
ATOM 6049 O O . LEU E 1 70 ? -4.278 62.847 78.269 1.00 28.43 68 LEU E O 1
ATOM 6054 N N . GLU E 1 71 ? -3.366 60.830 78.713 1.00 28.49 69 GLU E N 1
ATOM 6055 C CA . GLU E 1 71 ? -4.374 60.462 79.710 1.00 28.30 69 GLU E CA 1
ATOM 6056 C C . GLU E 1 71 ? -4.296 61.411 80.927 1.00 27.56 69 GLU E C 1
ATOM 6057 O O . GLU E 1 71 ? -5.323 61.855 81.403 1.00 27.19 69 GLU E O 1
ATOM 6063 N N . ALA E 1 72 ? -3.086 61.703 81.426 1.00 26.41 70 ALA E N 1
ATOM 6064 C CA . ALA E 1 72 ? -2.927 62.655 82.555 1.00 26.06 70 ALA E CA 1
ATOM 6065 C C . ALA E 1 72 ? -3.557 64.043 82.262 1.00 26.01 70 ALA E C 1
ATOM 6066 O O . ALA E 1 72 ? -4.382 64.571 83.041 1.00 24.34 70 ALA E O 1
ATOM 6068 N N . LEU E 1 73 ? -3.211 64.578 81.098 1.00 25.64 71 LEU E N 1
ATOM 6069 C CA . LEU E 1 73 ? -3.746 65.853 80.608 1.00 26.17 71 LEU E CA 1
ATOM 6070 C C . LEU E 1 73 ? -5.258 65.823 80.452 1.00 26.37 71 LEU E C 1
ATOM 6071 O O . LEU E 1 73 ? -5.928 66.751 80.907 1.00 25.65 71 LEU E O 1
ATOM 6076 N N . SER E 1 74 ? -5.783 64.754 79.836 1.00 26.63 72 SER E N 1
ATOM 6077 C CA . SER E 1 74 ? -7.226 64.581 79.706 1.00 28.37 72 SER E CA 1
ATOM 6078 C C . SER E 1 74 ? -7.913 64.683 81.064 1.00 28.44 72 SER E C 1
ATOM 6079 O O . SER E 1 74 ? -8.976 65.275 81.177 1.00 28.65 72 SER E O 1
ATOM 6082 N N . ARG E 1 75 ? -7.253 64.139 82.090 1.00 28.79 73 ARG E N 1
ATOM 6083 C CA . ARG E 1 75 ? -7.782 64.077 83.445 1.00 28.99 73 ARG E CA 1
ATOM 6084 C C . ARG E 1 75 ? -7.353 65.273 84.287 1.00 29.90 73 ARG E C 1
ATOM 6085 O O . ARG E 1 75 ? -7.344 65.224 85.528 1.00 29.69 73 ARG E O 1
ATOM 6093 N N . TYR E 1 76 ? -7.025 66.362 83.579 1.00 29.20 74 TYR E N 1
ATOM 6094 C CA . TYR E 1 76 ? -6.842 67.703 84.156 1.00 28.99 74 TYR E CA 1
ATOM 6095 C C . TYR E 1 76 ? -5.553 67.910 84.938 1.00 27.84 74 TYR E C 1
ATOM 6096 O O . TYR E 1 76 ? -5.510 68.750 85.828 1.00 26.97 74 TYR E O 1
ATOM 6105 N N . ALA E 1 77 ? -4.511 67.138 84.638 1.00 27.73 75 ALA E N 1
ATOM 6106 C CA . ALA E 1 77 ? -3.192 67.504 85.130 1.00 26.79 75 ALA E CA 1
ATOM 6107 C C . ALA E 1 77 ? -2.949 68.954 84.653 1.00 26.77 75 ALA E C 1
ATOM 6108 O O . ALA E 1 77 ? -3.443 69.354 83.600 1.00 26.08 75 ALA E O 1
ATOM 6110 N N . ALA E 1 78 ? -2.229 69.718 85.470 1.00 27.05 76 ALA E N 1
ATOM 6111 C CA . ALA E 1 78 ? -1.879 71.097 85.202 1.00 27.07 76 ALA E CA 1
ATOM 6112 C C . ALA E 1 78 ? -0.982 71.166 83.988 1.00 26.79 76 ALA E C 1
ATOM 6113 O O . ALA E 1 78 ? -1.142 72.058 83.174 1.00 27.27 76 ALA E O 1
ATOM 6115 N N . GLY E 1 79 ? -0.074 70.204 83.857 1.00 27.27 77 GLY E N 1
ATOM 6116 C CA . GLY E 1 79 ? 0.961 70.215 82.791 1.00 27.81 77 GLY E CA 1
ATOM 6117 C C . GLY E 1 79 ? 1.709 68.896 82.688 1.00 28.12 77 GLY E C 1
ATOM 6118 O O . GLY E 1 79 ? 1.693 68.064 83.621 1.00 28.91 77 GLY E O 1
ATOM 6119 N N . ALA E 1 80 ? 2.340 68.669 81.552 1.00 27.29 78 ALA E N 1
ATOM 6120 C CA . ALA E 1 80 ? 3.119 67.451 81.360 1.00 26.24 78 ALA E CA 1
ATOM 6121 C C . ALA E 1 80 ? 4.313 67.743 80.484 1.00 26.33 78 ALA E C 1
ATOM 6122 O O . ALA E 1 80 ? 4.180 68.367 79.428 1.00 27.00 78 ALA E O 1
ATOM 6124 N N . THR E 1 81 ? 5.475 67.292 80.939 1.00 25.81 79 THR E N 1
ATOM 6125 C CA . THR E 1 81 ? 6.676 67.226 80.103 1.00 27.17 79 THR E CA 1
ATOM 6126 C C . THR E 1 81 ? 6.875 65.777 79.653 1.00 26.50 79 THR E C 1
ATOM 6127 O O . THR E 1 81 ? 6.922 64.840 80.476 1.00 26.55 79 THR E O 1
ATOM 6131 N N . LEU E 1 82 ? 6.926 65.592 78.334 1.00 25.82 80 LEU E N 1
ATOM 6132 C CA . LEU E 1 82 ? 6.973 64.251 77.721 1.00 27.02 80 LEU E CA 1
ATOM 6133 C C . LEU E 1 82 ? 8.286 64.029 76.975 1.00 26.71 80 LEU E C 1
ATOM 6134 O O . LEU E 1 82 ? 8.615 64.765 76.065 1.00 27.18 80 LEU E O 1
ATOM 6139 N N . ILE E 1 83 ? 9.040 63.018 77.379 1.00 27.28 81 ILE E N 1
ATOM 6140 C CA . ILE E 1 83 ? 10.378 62.779 76.837 1.00 26.15 81 ILE E CA 1
ATOM 6141 C C . ILE E 1 83 ? 10.296 61.513 76.016 1.00 26.75 81 ILE E C 1
ATOM 6142 O O . ILE E 1 83 ? 9.924 60.458 76.541 1.00 27.24 81 ILE E O 1
ATOM 6147 N N . GLU E 1 84 ? 10.668 61.596 74.742 1.00 26.39 82 GLU E N 1
ATOM 6148 C CA . GLU E 1 84 ? 10.597 60.424 73.867 1.00 27.24 82 GLU E CA 1
ATOM 6149 C C . GLU E 1 84 ? 11.815 60.422 72.921 1.00 27.03 82 GLU E C 1
ATOM 6150 O O . GLU E 1 84 ? 12.098 61.433 72.284 1.00 27.15 82 GLU E O 1
ATOM 6169 N N . ASP E 1 86 ? 12.426 58.275 70.177 1.00 26.56 84 ASP E N 1
ATOM 6170 C CA . ASP E 1 86 ? 12.076 58.013 68.765 1.00 26.73 84 ASP E CA 1
ATOM 6171 C C . ASP E 1 86 ? 11.551 59.325 68.146 1.00 26.22 84 ASP E C 1
ATOM 6172 O O . ASP E 1 86 ? 10.558 59.895 68.615 1.00 25.26 84 ASP E O 1
ATOM 6177 N N . ARG E 1 87 ? 12.263 59.801 67.136 1.00 25.43 85 ARG E N 1
ATOM 6178 C CA . ARG E 1 87 ? 11.926 61.046 66.464 1.00 26.72 85 ARG E CA 1
ATOM 6179 C C . ARG E 1 87 ? 10.566 60.979 65.758 1.00 25.00 85 ARG E C 1
ATOM 6180 O O . ARG E 1 87 ? 9.822 61.929 65.831 1.00 24.70 85 ARG E O 1
ATOM 6188 N N . ALA E 1 88 ? 10.257 59.880 65.070 1.00 24.53 86 ALA E N 1
ATOM 6189 C CA . ALA E 1 88 ? 8.942 59.712 64.420 1.00 24.26 86 ALA E CA 1
ATOM 6190 C C . ALA E 1 88 ? 7.776 59.719 65.430 1.00 24.54 86 ALA E C 1
ATOM 6191 O O . ALA E 1 88 ? 6.731 60.319 65.197 1.00 23.97 86 ALA E O 1
ATOM 6193 N N . VAL E 1 89 ? 7.976 59.046 66.556 1.00 24.54 87 VAL E N 1
ATOM 6194 C CA . VAL E 1 89 ? 7.002 59.017 67.630 1.00 24.64 87 VAL E CA 1
ATOM 6195 C C . VAL E 1 89 ? 6.829 60.399 68.288 1.00 24.57 87 VAL E C 1
ATOM 6196 O O . VAL E 1 89 ? 5.709 60.865 68.496 1.00 24.29 87 VAL E O 1
ATOM 6200 N N . SER E 1 90 ? 7.929 61.060 68.615 1.00 25.14 88 SER E N 1
ATOM 6201 C CA . SER E 1 90 ? 7.834 62.361 69.271 1.00 25.54 88 SER E CA 1
ATOM 6202 C C . SER E 1 90 ? 7.173 63.402 68.323 1.00 25.78 88 SER E C 1
ATOM 6203 O O . SER E 1 90 ? 6.362 64.201 68.774 1.00 25.81 88 SER E O 1
ATOM 6206 N N . GLN E 1 91 ? 7.436 63.322 67.014 1.00 26.29 89 GLN E N 1
ATOM 6207 C CA A GLN E 1 91 ? 6.791 64.238 66.067 0.60 26.61 89 GLN E CA 1
ATOM 6208 C CA B GLN E 1 91 ? 6.795 64.197 66.007 0.40 26.41 89 GLN E CA 1
ATOM 6209 C C . GLN E 1 91 ? 5.268 64.013 65.978 1.00 26.86 89 GLN E C 1
ATOM 6210 O O . GLN E 1 91 ? 4.497 64.970 65.908 1.00 25.00 89 GLN E O 1
ATOM 6221 N N . GLN E 1 92 ? 4.829 62.760 66.003 1.00 27.30 90 GLN E N 1
ATOM 6222 C CA . GLN E 1 92 ? 3.395 62.475 66.015 1.00 28.91 90 GLN E CA 1
ATOM 6223 C C . GLN E 1 92 ? 2.723 62.906 67.339 1.00 28.80 90 GLN E C 1
ATOM 6224 O O . GLN E 1 92 ? 1.558 63.304 67.364 1.00 29.72 90 GLN E O 1
ATOM 6230 N N . LEU E 1 93 ? 3.457 62.798 68.425 1.00 29.00 91 LEU E N 1
ATOM 6231 C CA . LEU E 1 93 ? 2.971 63.240 69.735 1.00 29.53 91 LEU E CA 1
ATOM 6232 C C . LEU E 1 93 ? 2.706 64.763 69.719 1.00 28.76 91 LEU E C 1
ATOM 6233 O O . LEU E 1 93 ? 1.650 65.227 70.140 1.00 28.73 91 LEU E O 1
ATOM 6238 N N . ILE E 1 94 ? 3.633 65.523 69.160 1.00 28.90 92 ILE E N 1
ATOM 6239 C CA . ILE E 1 94 ? 3.442 66.966 68.978 1.00 27.63 92 ILE E CA 1
ATOM 6240 C C . ILE E 1 94 ? 2.174 67.268 68.148 1.00 28.26 92 ILE E C 1
ATOM 6241 O O . ILE E 1 94 ? 1.399 68.188 68.487 1.00 27.18 92 ILE E O 1
ATOM 6246 N N . LYS E 1 95 ? 1.979 66.512 67.060 1.00 28.20 93 LYS E N 1
ATOM 6247 C CA . LYS E 1 95 ? 0.800 66.660 66.223 1.00 28.78 93 LYS E CA 1
ATOM 6248 C C . LYS E 1 95 ? -0.466 66.297 66.983 1.00 28.59 93 LYS E C 1
ATOM 6249 O O . LYS E 1 95 ? -1.483 66.959 66.831 1.00 28.96 93 LYS E O 1
ATOM 6255 N N . ASN E 1 96 ? -0.411 65.247 67.795 1.00 27.51 94 ASN E N 1
ATOM 6256 C CA . ASN E 1 96 ? -1.593 64.835 68.544 1.00 28.11 94 ASN E CA 1
ATOM 6257 C C . ASN E 1 96 ? -1.962 65.867 69.623 1.00 27.89 94 ASN E C 1
ATOM 6258 O O . ASN E 1 96 ? -3.133 66.131 69.852 1.00 27.99 94 ASN E O 1
ATOM 6263 N N . LEU E 1 97 ? -0.954 66.449 70.263 1.00 26.73 95 LEU E N 1
ATOM 6264 C CA . LEU E 1 97 ? -1.181 67.565 71.185 1.00 26.88 95 LEU E CA 1
ATOM 6265 C C . LEU E 1 97 ? -1.842 68.757 70.487 1.00 26.66 95 LEU E C 1
ATOM 6266 O O . LEU E 1 97 ? -2.726 69.376 71.056 1.00 26.04 95 LEU E O 1
ATOM 6271 N N . ALA E 1 98 ? -1.420 69.061 69.260 1.00 27.52 96 ALA E N 1
ATOM 6272 C CA . ALA E 1 98 ? -2.038 70.151 68.484 1.00 28.56 96 ALA E CA 1
ATOM 6273 C C . ALA E 1 98 ? -3.506 69.856 68.139 1.00 29.42 96 ALA E C 1
ATOM 6274 O O . ALA E 1 98 ? -4.385 70.717 68.303 1.00 30.00 96 ALA E O 1
ATOM 6276 N N . THR E 1 99 ? -3.777 68.620 67.725 1.00 29.76 97 THR E N 1
ATOM 6277 C CA . THR E 1 99 ? -5.128 68.129 67.447 1.00 29.90 97 THR E CA 1
ATOM 6278 C C . THR E 1 99 ? -6.051 68.300 68.657 1.00 30.31 97 THR E C 1
ATOM 6279 O O . THR E 1 99 ? -7.203 68.739 68.523 1.00 29.33 97 THR E O 1
ATOM 6283 N N . LEU E 1 100 ? -5.514 67.979 69.828 1.00 30.32 98 LEU E N 1
ATOM 6284 C CA . LEU E 1 100 ? -6.223 68.073 71.085 1.00 30.84 98 LEU E CA 1
ATOM 6285 C C . LEU E 1 100 ? -6.293 69.477 71.645 1.00 31.38 98 LEU E C 1
ATOM 6286 O O . LEU E 1 100 ? -7.036 69.703 72.604 1.00 32.26 98 LEU E O 1
ATOM 6291 N N . LYS E 1 101 ? -5.524 70.402 71.060 1.00 31.07 99 LYS E N 1
ATOM 6292 C CA . LYS E 1 101 ? -5.435 71.799 71.516 1.00 31.99 99 LYS E CA 1
ATOM 6293 C C . LYS E 1 101 ? -4.887 71.879 72.943 1.00 31.38 99 LYS E C 1
ATOM 6294 O O . LYS E 1 101 ? -5.287 72.745 73.727 1.00 31.21 99 LYS E O 1
ATOM 6300 N N . ALA E 1 102 ? -3.969 70.966 73.265 1.00 29.84 100 ALA E N 1
ATOM 6301 C CA . ALA E 1 102 ? -3.389 70.918 74.584 1.00 29.38 100 ALA E CA 1
ATOM 6302 C C . ALA E 1 102 ? -2.139 71.798 74.593 1.00 28.61 100 ALA E C 1
ATOM 6303 O O . ALA E 1 102 ? -1.088 71.373 74.124 1.00 29.57 100 ALA E O 1
ATOM 6305 N N . GLY E 1 103 ? -2.231 73.003 75.147 1.00 28.12 101 GLY E N 1
ATOM 6306 C CA . GLY E 1 103 ? -1.052 73.896 75.201 1.00 28.72 101 GLY E CA 1
ATOM 6307 C C . GLY E 1 103 ? -0.143 73.621 76.408 1.00 28.23 101 GLY E C 1
ATOM 6308 O O . GLY E 1 103 ? 1.037 73.982 76.421 1.00 28.14 101 GLY E O 1
ATOM 6309 N N . ASN E 1 104 ? -0.719 72.982 77.422 1.00 28.00 102 ASN E N 1
ATOM 6310 C CA . ASN E 1 104 ? -0.058 72.739 78.697 1.00 27.77 102 ASN E CA 1
ATOM 6311 C C . ASN E 1 104 ? 0.832 71.474 78.696 1.00 28.00 102 ASN E C 1
ATOM 6312 O O . ASN E 1 104 ? 0.791 70.681 79.631 1.00 28.19 102 ASN E O 1
ATOM 6317 N N . ALA E 1 105 ? 1.605 71.271 77.630 1.00 26.24 103 ALA E N 1
ATOM 6318 C CA . ALA E 1 105 ? 2.534 70.160 77.546 1.00 27.07 103 ALA E CA 1
ATOM 6319 C C . ALA E 1 105 ? 3.693 70.547 76.669 1.00 27.49 103 ALA E C 1
ATOM 6320 O O . ALA E 1 105 ? 3.597 71.505 75.885 1.00 26.73 103 ALA E O 1
ATOM 6322 N N . ARG E 1 106 ? 4.777 69.798 76.791 1.00 27.88 104 ARG E N 1
ATOM 6323 C CA . ARG E 1 106 ? 5.893 69.895 75.865 1.00 28.21 104 ARG E CA 1
ATOM 6324 C C . ARG E 1 106 ? 6.459 68.506 75.592 1.00 29.00 104 ARG E C 1
ATOM 6325 O O . ARG E 1 106 ? 6.371 67.620 76.443 1.00 29.37 104 ARG E O 1
ATOM 6333 N N . VAL E 1 107 ? 7.038 68.342 74.408 1.00 28.27 105 VAL E N 1
ATOM 6334 C CA . VAL E 1 107 ? 7.684 67.106 73.992 1.00 27.83 105 VAL E CA 1
ATOM 6335 C C . VAL E 1 107 ? 9.196 67.384 73.782 1.00 28.04 105 VAL E C 1
ATOM 6336 O O . VAL E 1 107 ? 9.576 68.298 73.057 1.00 27.57 105 VAL E O 1
ATOM 6340 N N . VAL E 1 108 ? 10.046 66.626 74.457 1.00 27.63 106 VAL E N 1
ATOM 6341 C CA . VAL E 1 108 ? 11.480 66.756 74.281 1.00 28.45 106 VAL E CA 1
ATOM 6342 C C . VAL E 1 108 ? 11.906 65.453 73.592 1.00 28.35 106 VAL E C 1
ATOM 6343 O O . VAL E 1 108 ? 11.694 64.369 74.099 1.00 27.47 106 VAL E O 1
ATOM 6347 N N . ASN E 1 109 ? 12.452 65.571 72.401 1.00 28.03 107 ASN E N 1
ATOM 6348 C CA . ASN E 1 109 ? 12.957 64.406 71.700 1.00 28.35 107 ASN E CA 1
ATOM 6349 C C . ASN E 1 109 ? 14.366 64.157 72.239 1.00 28.31 107 ASN E C 1
ATOM 6350 O O . ASN E 1 109 ? 15.354 64.731 71.765 1.00 27.48 107 ASN E O 1
ATOM 6355 N N . SER E 1 110 ? 14.436 63.285 73.247 1.00 27.92 108 SER E N 1
ATOM 6356 C CA . SER E 1 110 ? 15.698 62.938 73.898 1.00 28.69 108 SER E CA 1
ATOM 6357 C C . SER E 1 110 ? 15.578 61.541 74.552 1.00 28.42 108 SER E C 1
ATOM 6358 O O . SER E 1 110 ? 14.464 61.123 74.903 1.00 27.34 108 SER E O 1
ATOM 6361 N N . ASN E 1 111 ? 16.697 60.830 74.719 1.00 28.41 109 ASN E N 1
ATOM 6362 C CA . ASN E 1 111 ? 16.712 59.693 75.654 1.00 29.18 109 ASN E CA 1
ATOM 6363 C C . ASN E 1 111 ? 16.615 60.282 77.087 1.00 29.16 109 ASN E C 1
ATOM 6364 O O . ASN E 1 111 ? 16.968 61.458 77.289 1.00 28.52 109 ASN E O 1
ATOM 6369 N N . ALA E 1 112 ? 16.094 59.493 78.032 1.00 28.51 110 ALA E N 1
ATOM 6370 C CA . ALA E 1 112 ? 15.836 59.981 79.402 1.00 29.12 110 ALA E CA 1
ATOM 6371 C C . ALA E 1 112 ? 17.107 60.285 80.172 1.00 29.66 110 ALA E C 1
ATOM 6372 O O . ALA E 1 112 ? 17.131 61.224 80.941 1.00 29.57 110 ALA E O 1
ATOM 6382 N N . SER E 1 114 ? 20.174 61.380 79.113 1.00 30.13 112 SER E N 1
ATOM 6383 C CA . SER E 1 114 ? 20.738 62.673 78.745 1.00 29.72 112 SER E CA 1
ATOM 6384 C C . SER E 1 114 ? 19.826 63.779 79.267 1.00 28.74 112 SER E C 1
ATOM 6385 O O . SER E 1 114 ? 20.332 64.785 79.781 1.00 28.24 112 SER E O 1
ATOM 6388 N N . PHE E 1 115 ? 18.503 63.607 79.117 1.00 27.16 113 PHE E N 1
ATOM 6389 C CA . PHE E 1 115 ? 17.580 64.678 79.497 1.00 27.22 113 PHE E CA 1
ATOM 6390 C C . PHE E 1 115 ? 17.614 64.971 80.981 1.00 26.78 113 PHE E C 1
ATOM 6391 O O . PHE E 1 115 ? 17.599 66.158 81.408 1.00 27.17 113 PHE E O 1
ATOM 6399 N N . LEU E 1 116 ? 17.655 63.893 81.762 1.00 25.77 114 LEU E N 1
ATOM 6400 C CA . LEU E 1 116 ? 17.576 63.955 83.216 1.00 26.25 114 LEU E CA 1
ATOM 6401 C C . LEU E 1 116 ? 18.928 64.290 83.881 1.00 25.91 114 LEU E C 1
ATOM 6402 O O . LEU E 1 116 ? 18.961 64.665 85.054 1.00 26.03 114 LEU E O 1
ATOM 6407 N N . ALA E 1 117 ? 20.024 64.230 83.127 1.00 26.29 115 ALA E N 1
ATOM 6408 C CA . ALA E 1 117 ? 21.348 64.595 83.694 1.00 26.31 115 ALA E CA 1
ATOM 6409 C C . ALA E 1 117 ? 21.626 66.113 83.625 1.00 25.94 115 ALA E C 1
ATOM 6410 O O . ALA E 1 117 ? 22.573 66.565 82.962 1.00 27.13 115 ALA E O 1
ATOM 6412 N N . GLN E 1 118 ? 20.817 66.887 84.343 1.00 25.75 116 GLN E N 1
ATOM 6413 C CA . GLN E 1 118 ? 20.963 68.351 84.430 1.00 26.11 116 GLN E CA 1
ATOM 6414 C C . GLN E 1 118 ? 20.082 68.800 85.592 1.00 26.56 116 GLN E C 1
ATOM 6415 O O . GLN E 1 118 ? 19.285 68.017 86.107 1.00 25.95 116 GLN E O 1
ATOM 6421 N N . LYS E 1 119 ? 20.222 70.061 86.007 1.00 27.29 117 LYS E N 1
ATOM 6422 C CA . LYS E 1 119 ? 19.390 70.606 87.070 1.00 28.28 117 LYS E CA 1
ATOM 6423 C C . LYS E 1 119 ? 17.930 70.583 86.598 1.00 27.71 117 LYS E C 1
ATOM 6424 O O . LYS E 1 119 ? 17.601 71.171 85.563 1.00 27.37 117 LYS E O 1
ATOM 6430 N N . GLY E 1 120 ? 17.066 69.916 87.363 1.00 27.33 118 GLY E N 1
ATOM 6431 C CA . GLY E 1 120 ? 15.675 69.742 86.928 1.00 27.68 118 GLY E CA 1
ATOM 6432 C C . GLY E 1 120 ? 14.668 70.686 87.536 1.00 27.68 118 GLY E C 1
ATOM 6433 O O . GLY E 1 120 ? 15.030 71.637 88.224 1.00 27.36 118 GLY E O 1
ATOM 6434 N N . THR E 1 121 ? 13.401 70.408 87.256 1.00 27.84 119 THR E N 1
ATOM 6435 C CA . THR E 1 121 ? 12.285 71.147 87.824 1.00 29.56 119 THR E CA 1
ATOM 6436 C C . THR E 1 121 ? 11.383 70.091 88.492 1.00 28.63 119 THR E C 1
ATOM 6437 O O . THR E 1 121 ? 11.279 68.981 87.965 1.00 28.72 119 THR E O 1
ATOM 6441 N N . PRO E 1 122 ? 10.779 70.411 89.668 1.00 28.59 120 PRO E N 1
ATOM 6442 C CA . PRO E 1 122 ? 9.967 69.395 90.409 1.00 28.83 120 PRO E CA 1
ATOM 6443 C C . PRO E 1 122 ? 8.600 69.049 89.800 1.00 28.96 120 PRO E C 1
ATOM 6444 O O . PRO E 1 122 ? 7.867 69.932 89.325 1.00 27.67 120 PRO E O 1
ATOM 6448 N N . HIS E 1 123 ? 8.298 67.745 89.786 1.00 28.29 121 HIS E N 1
ATOM 6449 C CA . HIS E 1 123 ? 7.005 67.202 89.367 1.00 28.34 121 HIS E CA 1
ATOM 6450 C C . HIS E 1 123 ? 6.443 66.367 90.520 1.00 29.23 121 HIS E C 1
ATOM 6451 O O . HIS E 1 123 ? 7.201 65.693 91.248 1.00 29.74 121 HIS E O 1
ATOM 6458 N N . ASN E 1 124 ? 5.136 66.368 90.705 1.00 29.14 122 ASN E N 1
ATOM 6459 C CA . ASN E 1 124 ? 4.624 65.489 91.740 1.00 30.46 122 ASN E CA 1
ATOM 6460 C C . ASN E 1 124 ? 4.088 64.171 91.247 1.00 28.97 122 ASN E C 1
ATOM 6461 O O . ASN E 1 124 ? 3.719 63.345 92.069 1.00 30.00 122 ASN E O 1
ATOM 6466 N N . ILE E 1 125 ? 4.005 63.997 89.929 1.00 27.62 123 ILE E N 1
ATOM 6467 C CA . ILE E 1 125 ? 3.709 62.700 89.315 1.00 27.59 123 ILE E CA 1
ATOM 6468 C C . ILE E 1 125 ? 4.721 62.415 88.172 1.00 27.67 123 ILE E C 1
ATOM 6469 O O . ILE E 1 125 ? 4.819 63.206 87.231 1.00 28.17 123 ILE E O 1
ATOM 6474 N N . VAL E 1 126 ? 5.441 61.296 88.253 1.00 26.38 124 VAL E N 1
ATOM 6475 C CA . VAL E 1 126 ? 6.402 60.892 87.218 1.00 26.00 124 VAL E CA 1
ATOM 6476 C C . VAL E 1 126 ? 6.145 59.481 86.732 1.00 25.67 124 VAL E C 1
ATOM 6477 O O . VAL E 1 126 ? 5.850 58.605 87.549 1.00 24.45 124 VAL E O 1
ATOM 6481 N N . PHE E 1 127 ? 6.238 59.264 85.414 1.00 25.58 125 PHE E N 1
ATOM 6482 C CA . PHE E 1 127 ? 6.033 57.948 84.806 1.00 26.75 125 PHE E CA 1
ATOM 6483 C C . PHE E 1 127 ? 7.358 57.411 84.281 1.00 27.37 125 PHE E C 1
ATOM 6484 O O . PHE E 1 127 ? 8.081 58.116 83.524 1.00 28.17 125 PHE E O 1
ATOM 6492 N N . VAL E 1 128 ? 7.677 56.182 84.717 1.00 26.56 126 VAL E N 1
ATOM 6493 C CA . VAL E 1 128 ? 8.934 55.487 84.420 1.00 26.28 126 VAL E CA 1
ATOM 6494 C C . VAL E 1 128 ? 8.625 54.052 83.957 1.00 27.68 126 VAL E C 1
ATOM 6495 O O . VAL E 1 128 ? 8.515 53.080 84.750 1.00 26.03 126 VAL E O 1
ATOM 6499 N N . ASP E 1 129 ? 8.411 53.947 82.655 1.00 28.52 127 ASP E N 1
ATOM 6500 C CA . ASP E 1 129 ? 8.248 52.676 82.009 1.00 29.70 127 ASP E CA 1
ATOM 6501 C C . ASP E 1 129 ? 9.280 52.621 80.861 1.00 29.79 127 ASP E C 1
ATOM 6502 O O . ASP E 1 129 ? 8.961 52.959 79.736 1.00 29.30 127 ASP E O 1
ATOM 6507 N N . PRO E 1 130 ? 10.518 52.208 81.153 1.00 30.20 128 PRO E N 1
ATOM 6508 C CA . PRO E 1 130 ? 11.494 52.163 80.063 1.00 30.23 128 PRO E CA 1
ATOM 6509 C C . PRO E 1 130 ? 11.263 51.000 79.066 1.00 30.11 128 PRO E C 1
ATOM 6510 O O . PRO E 1 130 ? 10.550 50.047 79.382 1.00 29.22 128 PRO E O 1
ATOM 6514 N N . PRO E 1 131 ? 11.847 51.088 77.844 1.00 30.78 129 PRO E N 1
ATOM 6515 C CA . PRO E 1 131 ? 11.630 50.019 76.862 1.00 30.79 129 PRO E CA 1
ATOM 6516 C C . PRO E 1 131 ? 12.321 48.696 77.238 1.00 31.50 129 PRO E C 1
ATOM 6517 O O . PRO E 1 131 ? 11.941 47.617 76.752 1.00 32.64 129 PRO E O 1
ATOM 6521 N N . PHE E 1 132 ? 13.343 48.796 78.075 1.00 30.90 130 PHE E N 1
ATOM 6522 C CA . PHE E 1 132 ? 14.050 47.677 78.640 1.00 31.11 130 PHE E CA 1
ATOM 6523 C C . PHE E 1 132 ? 14.662 48.247 79.940 1.00 31.52 130 PHE E C 1
ATOM 6524 O O . PHE E 1 132 ? 14.830 49.457 80.080 1.00 30.46 130 PHE E O 1
ATOM 6532 N N . ARG E 1 133 ? 14.976 47.400 80.891 1.00 32.78 131 ARG E N 1
ATOM 6533 C CA . ARG E 1 133 ? 15.330 47.914 82.219 1.00 35.07 131 ARG E CA 1
ATOM 6534 C C . ARG E 1 133 ? 16.854 47.955 82.458 1.00 35.20 131 ARG E C 1
ATOM 6535 O O . ARG E 1 133 ? 17.363 48.869 83.086 1.00 35.11 131 ARG E O 1
ATOM 6543 N N . ARG E 1 134 ? 17.588 46.998 81.940 1.00 35.63 132 ARG E N 1
ATOM 6544 C CA . ARG E 1 134 ? 19.033 46.985 82.198 1.00 37.45 132 ARG E CA 1
ATOM 6545 C C . ARG E 1 134 ? 19.734 48.105 81.438 1.00 37.07 132 ARG E C 1
ATOM 6546 O O . ARG E 1 134 ? 19.667 48.196 80.209 1.00 37.72 132 ARG E O 1
ATOM 6554 N N . GLY E 1 135 ? 20.416 48.954 82.186 1.00 37.15 133 GLY E N 1
ATOM 6555 C CA . GLY E 1 135 ? 21.051 50.123 81.613 1.00 36.24 133 GLY E CA 1
ATOM 6556 C C . GLY E 1 135 ? 20.200 51.362 81.776 1.00 35.86 133 GLY E C 1
ATOM 6557 O O . GLY E 1 135 ? 20.710 52.466 81.564 1.00 36.11 133 GLY E O 1
ATOM 6558 N N . LEU E 1 136 ? 18.918 51.203 82.154 1.00 34.64 134 LEU E N 1
ATOM 6559 C CA . LEU E 1 136 ? 17.998 52.338 82.204 1.00 33.64 134 LEU E CA 1
ATOM 6560 C C . LEU E 1 136 ? 17.297 52.616 83.514 1.00 32.59 134 LEU E C 1
ATOM 6561 O O . LEU E 1 136 ? 17.134 53.786 83.889 1.00 32.22 134 LEU E O 1
ATOM 6566 N N . LEU E 1 137 ? 16.792 51.574 84.166 1.00 30.82 135 LEU E N 1
ATOM 6567 C CA . LEU E 1 137 ? 15.754 51.799 85.163 1.00 30.50 135 LEU E CA 1
ATOM 6568 C C . LEU E 1 137 ? 16.322 52.379 86.457 1.00 30.72 135 LEU E C 1
ATOM 6569 O O . LEU E 1 137 ? 15.830 53.401 86.964 1.00 29.14 135 LEU E O 1
ATOM 6574 N N . GLU E 1 138 ? 17.359 51.721 86.981 1.00 30.51 136 GLU E N 1
ATOM 6575 C CA . GLU E 1 138 ? 17.984 52.156 88.219 1.00 31.95 136 GLU E CA 1
ATOM 6576 C C . GLU E 1 138 ? 18.602 53.544 88.020 1.00 30.00 136 GLU E C 1
ATOM 6577 O O . GLU E 1 138 ? 18.506 54.397 88.874 1.00 29.45 136 GLU E O 1
ATOM 6583 N N . GLU E 1 139 ? 19.225 53.738 86.871 1.00 29.74 137 GLU E N 1
ATOM 6584 C CA . GLU E 1 139 ? 19.841 55.004 86.515 1.00 30.34 137 GLU E CA 1
ATOM 6585 C C . GLU E 1 139 ? 18.822 56.178 86.470 1.00 28.62 137 GLU E C 1
ATOM 6586 O O . GLU E 1 139 ? 19.110 57.257 86.982 1.00 27.66 137 GLU E O 1
ATOM 6592 N N . THR E 1 140 ? 17.642 55.926 85.898 1.00 27.68 138 THR E N 1
ATOM 6593 C CA . THR E 1 140 ? 16.571 56.928 85.754 1.00 27.12 138 THR E CA 1
ATOM 6594 C C . THR E 1 140 ? 16.048 57.343 87.116 1.00 26.47 138 THR E C 1
ATOM 6595 O O . THR E 1 140 ? 15.939 58.520 87.410 1.00 25.19 138 THR E O 1
ATOM 6599 N N . ILE E 1 141 ? 15.737 56.349 87.946 1.00 26.50 139 ILE E N 1
ATOM 6600 C CA . ILE E 1 141 ? 15.325 56.573 89.317 1.00 27.02 139 ILE E CA 1
ATOM 6601 C C . ILE E 1 141 ? 16.327 57.484 90.085 1.00 26.60 139 ILE E C 1
ATOM 6602 O O . ILE E 1 141 ? 15.935 58.484 90.731 1.00 26.63 139 ILE E O 1
ATOM 6607 N N . ASN E 1 142 ? 17.612 57.153 89.990 1.00 25.86 140 ASN E N 1
ATOM 6608 C CA . ASN E 1 142 ? 18.665 57.940 90.645 1.00 26.45 140 ASN E CA 1
ATOM 6609 C C . ASN E 1 142 ? 18.745 59.371 90.103 1.00 26.04 140 ASN E C 1
ATOM 6610 O O . ASN E 1 142 ? 18.857 60.307 90.864 1.00 25.42 140 ASN E O 1
ATOM 6615 N N . LEU E 1 143 ? 18.655 59.531 88.788 1.00 26.19 141 LEU E N 1
ATOM 6616 C CA . LEU E 1 143 ? 18.697 60.871 88.202 1.00 27.21 141 LEU E CA 1
ATOM 6617 C C . LEU E 1 143 ? 17.481 61.717 88.630 1.00 26.64 141 LEU E C 1
ATOM 6618 O O . LEU E 1 143 ? 17.631 62.877 88.951 1.00 26.38 141 LEU E O 1
ATOM 6623 N N . LEU E 1 144 ? 16.292 61.116 88.649 1.00 26.82 142 LEU E N 1
ATOM 6624 C CA . LEU E 1 144 ? 15.100 61.810 89.129 1.00 27.51 142 LEU E CA 1
ATOM 6625 C C . LEU E 1 144 ? 15.326 62.323 90.552 1.00 28.11 142 LEU E C 1
ATOM 6626 O O . LEU E 1 144 ? 15.048 63.479 90.864 1.00 27.07 142 LEU E O 1
ATOM 6631 N N . GLU E 1 145 ? 15.850 61.452 91.408 1.00 28.81 143 GLU E N 1
ATOM 6632 C CA . GLU E 1 145 ? 16.084 61.824 92.815 1.00 28.55 143 GLU E CA 1
ATOM 6633 C C . GLU E 1 145 ? 17.173 62.892 93.009 1.00 28.93 143 GLU E C 1
ATOM 6634 O O . GLU E 1 145 ? 16.992 63.810 93.804 1.00 28.53 143 GLU E O 1
ATOM 6640 N N . ASP E 1 146 ? 18.291 62.760 92.307 1.00 28.41 144 ASP E N 1
ATOM 6641 C CA . ASP E 1 146 ? 19.476 63.550 92.591 1.00 28.65 144 ASP E CA 1
ATOM 6642 C C . ASP E 1 146 ? 19.401 64.945 91.963 1.00 28.44 144 ASP E C 1
ATOM 6643 O O . ASP E 1 146 ? 20.021 65.859 92.452 1.00 28.38 144 ASP E O 1
ATOM 6648 N N . ASN E 1 147 ? 18.643 65.085 90.886 1.00 28.34 145 ASN E N 1
ATOM 6649 C CA . ASN E 1 147 ? 18.671 66.310 90.082 1.00 28.97 145 ASN E CA 1
ATOM 6650 C C . ASN E 1 147 ? 17.455 67.221 90.210 1.00 28.59 145 ASN E C 1
ATOM 6651 O O . ASN E 1 147 ? 17.278 68.122 89.416 1.00 28.90 145 ASN E O 1
ATOM 6656 N N . GLY E 1 148 ? 16.619 66.975 91.217 1.00 29.17 146 GLY E N 1
ATOM 6657 C CA . GLY E 1 148 ? 15.533 67.905 91.559 1.00 27.59 146 GLY E CA 1
ATOM 6658 C C . GLY E 1 148 ? 14.299 67.814 90.674 1.00 26.97 146 GLY E C 1
ATOM 6659 O O . GLY E 1 148 ? 13.574 68.790 90.536 1.00 26.65 146 GLY E O 1
ATOM 6660 N N . TRP E 1 149 ? 14.062 66.642 90.087 1.00 27.22 147 TRP E N 1
ATOM 6661 C CA . TRP E 1 149 ? 12.913 66.401 89.191 1.00 26.12 147 TRP E CA 1
ATOM 6662 C C . TRP E 1 149 ? 11.634 66.084 89.956 1.00 26.06 147 TRP E C 1
ATOM 6663 O O . TRP E 1 149 ? 10.563 65.995 89.368 1.00 25.89 147 TRP E O 1
ATOM 6674 N N . LEU E 1 150 ? 11.763 65.878 91.267 1.00 25.87 148 LEU E N 1
ATOM 6675 C CA . LEU E 1 150 ? 10.666 65.440 92.115 1.00 25.93 148 LEU E CA 1
ATOM 6676 C C . LEU E 1 150 ? 10.272 66.522 93.101 1.00 25.86 148 LEU E C 1
ATOM 6677 O O . LEU E 1 150 ? 11.128 67.068 93.779 1.00 26.95 148 LEU E O 1
ATOM 6682 N N . ALA E 1 151 ? 8.980 66.823 93.184 1.00 26.58 149 ALA E N 1
ATOM 6683 C CA . ALA E 1 151 ? 8.423 67.643 94.287 1.00 27.37 149 ALA E CA 1
ATOM 6684 C C . ALA E 1 151 ? 8.662 67.019 95.671 1.00 28.49 149 ALA E C 1
ATOM 6685 O O . ALA E 1 151 ? 8.942 65.801 95.777 1.00 28.36 149 ALA E O 1
ATOM 6687 N N . ASP E 1 152 ? 8.539 67.857 96.710 1.00 29.82 150 ASP E N 1
ATOM 6688 C CA . ASP E 1 152 ? 8.757 67.485 98.113 1.00 32.12 150 ASP E CA 1
ATOM 6689 C C . ASP E 1 152 ? 7.897 66.279 98.475 1.00 32.55 150 ASP E C 1
ATOM 6690 O O . ASP E 1 152 ? 8.292 65.470 99.313 1.00 33.90 150 ASP E O 1
ATOM 6695 N N . GLU E 1 153 ? 6.698 66.235 97.881 1.00 32.91 151 GLU E N 1
ATOM 6696 C CA . GLU E 1 153 ? 5.791 65.100 97.895 1.00 33.30 151 GLU E CA 1
ATOM 6697 C C . GLU E 1 153 ? 5.480 64.712 96.450 1.00 31.66 151 GLU E C 1
ATOM 6698 O O . GLU E 1 153 ? 4.897 65.507 95.719 1.00 31.93 151 GLU E O 1
ATOM 6704 N N . ALA E 1 154 ? 5.831 63.477 96.072 1.00 28.84 152 ALA E N 1
ATOM 6705 C CA . ALA E 1 154 ? 5.762 63.003 94.702 1.00 27.67 152 ALA E CA 1
ATOM 6706 C C . ALA E 1 154 ? 5.377 61.515 94.629 1.00 26.32 152 ALA E C 1
ATOM 6707 O O . ALA E 1 154 ? 5.625 60.747 95.559 1.00 24.92 152 ALA E O 1
ATOM 6709 N N . LEU E 1 155 ? 4.764 61.131 93.514 1.00 24.74 153 LEU E N 1
ATOM 6710 C CA . LEU E 1 155 ? 4.448 59.727 93.242 1.00 23.88 153 LEU E CA 1
ATOM 6711 C C . LEU E 1 155 ? 5.090 59.319 91.954 1.00 24.03 153 LEU E C 1
ATOM 6712 O O . LEU E 1 155 ? 4.955 60.018 90.936 1.00 24.41 153 LEU E O 1
ATOM 6717 N N . ILE E 1 156 ? 5.803 58.200 91.979 1.00 24.03 154 ILE E N 1
ATOM 6718 C CA . ILE E 1 156 ? 6.527 57.791 90.783 1.00 24.70 154 ILE E CA 1
ATOM 6719 C C . ILE E 1 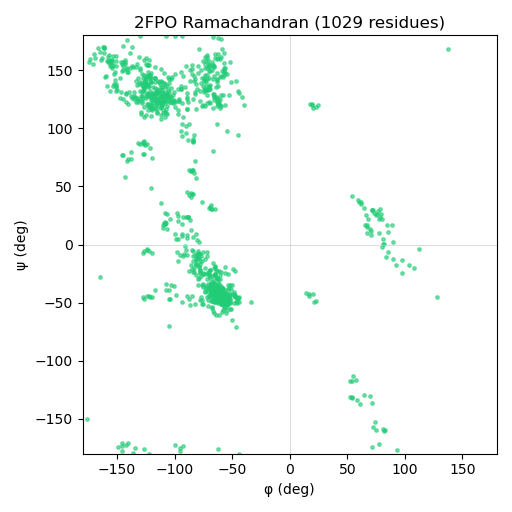156 ? 5.979 56.427 90.379 1.00 24.78 154 ILE E C 1
ATOM 6720 O O . ILE E 1 156 ? 6.006 55.465 91.159 1.00 24.81 154 ILE E O 1
ATOM 6725 N N . TYR E 1 157 ? 5.436 56.365 89.180 1.00 24.91 155 TYR E N 1
ATOM 6726 C CA . TYR E 1 157 ? 5.036 55.088 88.596 1.00 26.55 155 TYR E CA 1
ATOM 6727 C C . TYR E 1 157 ? 6.265 54.397 87.958 1.00 26.95 155 TYR E C 1
ATOM 6728 O O . TYR E 1 157 ? 6.983 55.008 87.145 1.00 25.89 155 TYR E O 1
ATOM 6737 N N . VAL E 1 158 ? 6.449 53.118 88.272 1.00 27.86 156 VAL E N 1
ATOM 6738 C CA . VAL E 1 158 ? 7.562 52.332 87.750 1.00 28.92 156 VAL E CA 1
ATOM 6739 C C . VAL E 1 158 ? 6.987 51.000 87.272 1.00 30.16 156 VAL E C 1
ATOM 6740 O O . VAL E 1 158 ? 6.398 50.267 88.036 1.00 29.54 156 VAL E O 1
ATOM 6744 N N . GLU E 1 159 ? 7.188 50.677 86.003 1.00 31.99 157 GLU E N 1
ATOM 6745 C CA . GLU E 1 159 ? 6.831 49.375 85.464 1.00 35.20 157 GLU E CA 1
ATOM 6746 C C . GLU E 1 159 ? 8.122 48.573 85.213 1.00 36.96 157 GLU E C 1
ATOM 6747 O O . GLU E 1 159 ? 9.055 49.100 84.624 1.00 38.50 157 GLU E O 1
ATOM 6753 N N . SER E 1 160 ? 8.176 47.320 85.666 1.00 39.37 158 SER E N 1
ATOM 6754 C CA . SER E 1 160 ? 9.327 46.423 85.434 1.00 41.98 158 SER E CA 1
ATOM 6755 C C . SER E 1 160 ? 8.968 44.931 85.468 1.00 42.80 158 SER E C 1
ATOM 6756 O O . SER E 1 160 ? 7.991 44.531 86.087 1.00 42.64 158 SER E O 1
ATOM 6759 N N . GLU E 1 161 ? 9.793 44.113 84.821 1.00 45.06 159 GLU E N 1
ATOM 6760 C CA . GLU E 1 161 ? 9.596 42.659 84.804 1.00 47.46 159 GLU E CA 1
ATOM 6761 C C . GLU E 1 161 ? 9.888 42.040 86.177 1.00 48.20 159 GLU E C 1
ATOM 6762 O O . GLU E 1 161 ? 10.857 42.413 86.818 1.00 47.71 159 GLU E O 1
ATOM 6768 N N . VAL E 1 162 ? 9.035 41.117 86.629 1.00 50.48 160 VAL E N 1
ATOM 6769 C CA . VAL E 1 162 ? 9.294 40.370 87.881 1.00 52.18 160 VAL E CA 1
ATOM 6770 C C . VAL E 1 162 ? 10.436 39.337 87.708 1.00 53.44 160 VAL E C 1
ATOM 6771 O O . VAL E 1 162 ? 11.161 39.051 88.673 1.00 53.69 160 VAL E O 1
ATOM 6775 N N . GLU E 1 163 ? 10.614 38.805 86.486 1.00 54.90 161 GLU E N 1
ATOM 6776 C CA . GLU E 1 163 ? 11.800 37.974 86.143 1.00 56.30 161 GLU E CA 1
ATOM 6777 C C . GLU E 1 163 ? 13.105 38.647 86.638 1.00 56.02 161 GLU E C 1
ATOM 6778 O O . GLU E 1 163 ? 13.725 38.199 87.616 1.00 55.78 161 GLU E O 1
ATOM 6784 N N . ASN E 1 164 ? 13.488 39.741 85.980 1.00 55.70 162 ASN E N 1
ATOM 6785 C CA . ASN E 1 164 ? 14.498 40.656 86.510 1.00 55.34 162 ASN E CA 1
ATOM 6786 C C . ASN E 1 164 ? 14.033 41.140 87.895 1.00 54.13 162 ASN E C 1
ATOM 6787 O O . ASN E 1 164 ? 12.840 41.120 88.172 1.00 54.08 162 ASN E O 1
ATOM 6792 N N . GLY E 1 165 ? 14.951 41.574 88.760 1.00 52.79 163 GLY E N 1
ATOM 6793 C CA . GLY E 1 165 ? 14.581 41.961 90.138 1.00 50.63 163 GLY E CA 1
ATOM 6794 C C . GLY E 1 165 ? 13.696 43.202 90.201 1.00 48.89 163 GLY E C 1
ATOM 6795 O O . GLY E 1 165 ? 13.347 43.797 89.174 1.00 48.69 163 GLY E O 1
ATOM 6796 N N . LEU E 1 166 ? 13.295 43.597 91.398 1.00 47.06 164 LEU E N 1
ATOM 6797 C CA . LEU E 1 166 ? 12.689 44.927 91.521 1.00 45.07 164 LEU E CA 1
ATOM 6798 C C . LEU E 1 166 ? 13.821 45.973 91.555 1.00 42.69 164 LEU E C 1
ATOM 6799 O O . LEU E 1 166 ? 14.967 45.652 91.951 1.00 40.90 164 LEU E O 1
ATOM 6804 N N . PRO E 1 167 ? 13.515 47.216 91.120 1.00 40.46 165 PRO E N 1
ATOM 6805 C CA . PRO E 1 167 ? 14.543 48.250 91.128 1.00 38.60 165 PRO E CA 1
ATOM 6806 C C . PRO E 1 167 ? 14.837 48.596 92.556 1.00 36.35 165 PRO E C 1
ATOM 6807 O O . PRO E 1 167 ? 13.973 48.431 93.403 1.00 35.32 165 PRO E O 1
ATOM 6811 N N . THR E 1 168 ? 16.066 48.995 92.865 1.00 34.31 166 THR E N 1
ATOM 6812 C CA . THR E 1 168 ? 16.238 49.567 94.179 1.00 32.44 166 THR E CA 1
ATOM 6813 C C . THR E 1 168 ? 15.899 51.039 93.993 1.00 30.24 166 THR E C 1
ATOM 6814 O O . THR E 1 168 ? 16.073 51.593 92.912 1.00 29.20 166 THR E O 1
ATOM 6818 N N . VAL E 1 169 ? 15.381 51.635 95.057 1.00 28.72 167 VAL E N 1
ATOM 6819 C CA . VAL E 1 169 ? 15.004 53.028 95.088 1.00 27.24 167 VAL E CA 1
ATOM 6820 C C . VAL E 1 169 ? 15.710 53.739 96.252 1.00 27.38 167 VAL E C 1
ATOM 6821 O O . VAL E 1 169 ? 16.090 53.107 97.236 1.00 26.65 167 VAL E O 1
ATOM 6825 N N . PRO E 1 170 ? 15.893 55.071 96.145 1.00 27.33 168 PRO E N 1
ATOM 6826 C CA . PRO E 1 170 ? 16.459 55.787 97.291 1.00 27.77 168 PRO E CA 1
ATOM 6827 C C . PRO E 1 170 ? 15.652 55.617 98.606 1.00 28.28 168 PRO E C 1
ATOM 6828 O O . PRO E 1 170 ? 14.492 55.182 98.594 1.00 27.39 168 PRO E O 1
ATOM 6832 N N . ALA E 1 171 ? 16.277 55.974 99.727 1.00 28.74 169 ALA E N 1
ATOM 6833 C CA . ALA E 1 171 ? 15.740 55.725 101.071 1.00 29.23 169 ALA E CA 1
ATOM 6834 C C . ALA E 1 171 ? 14.454 56.492 101.370 1.00 30.01 169 ALA E C 1
ATOM 6835 O O . ALA E 1 171 ? 13.647 56.069 102.227 1.00 30.03 169 ALA E O 1
ATOM 6837 N N . ASN E 1 172 ? 14.274 57.611 100.670 1.00 29.42 170 ASN E N 1
ATOM 6838 C CA . ASN E 1 172 ? 13.140 58.489 100.876 1.00 30.11 170 ASN E CA 1
ATOM 6839 C C . ASN E 1 172 ? 11.969 58.180 99.921 1.00 29.39 170 ASN E C 1
ATOM 6840 O O . ASN E 1 172 ? 10.977 58.913 99.874 1.00 29.70 170 ASN E O 1
ATOM 6845 N N . TRP E 1 173 ? 12.098 57.089 99.168 1.00 28.84 171 TRP E N 1
ATOM 6846 C CA . TRP E 1 173 ? 11.015 56.547 98.381 1.00 28.41 171 TRP E CA 1
ATOM 6847 C C . TRP E 1 173 ? 10.483 55.335 99.127 1.00 28.44 171 TRP E C 1
ATOM 6848 O O . TRP E 1 173 ? 11.263 54.548 99.643 1.00 28.67 171 TRP E O 1
ATOM 6859 N N . SER E 1 174 ? 9.175 55.135 99.112 1.00 27.79 172 SER E N 1
ATOM 6860 C CA . SER E 1 174 ? 8.616 53.918 99.692 1.00 28.64 172 SER E CA 1
ATOM 6861 C C . SER E 1 174 ? 7.406 53.457 98.889 1.00 28.05 172 SER E C 1
ATOM 6862 O O . SER E 1 174 ? 6.677 54.284 98.328 1.00 27.63 172 SER E O 1
ATOM 6865 N N . LEU E 1 175 ? 7.185 52.145 98.886 1.00 27.54 173 LEU E N 1
ATOM 6866 C CA . LEU E 1 175 ? 6.154 51.514 98.074 1.00 27.29 173 LEU E CA 1
ATOM 6867 C C . LEU E 1 175 ? 4.739 51.976 98.459 1.00 27.88 173 LEU E C 1
ATOM 6868 O O . LEU E 1 175 ? 4.332 51.873 99.614 1.00 27.69 173 LEU E O 1
ATOM 6873 N N . HIS E 1 176 ? 3.991 52.478 97.492 1.00 27.48 174 HIS E N 1
ATOM 6874 C CA . HIS E 1 176 ? 2.649 52.984 97.777 1.00 28.65 174 HIS E CA 1
ATOM 6875 C C . HIS E 1 176 ? 1.543 52.062 97.241 1.00 28.83 174 HIS E C 1
ATOM 6876 O O . HIS E 1 176 ? 0.532 51.856 97.917 1.00 29.66 174 HIS E O 1
ATOM 6883 N N . ARG E 1 177 ? 1.763 51.506 96.050 1.00 29.02 175 ARG E N 1
ATOM 6884 C CA . ARG E 1 177 ? 0.832 50.602 95.365 1.00 29.00 175 ARG E CA 1
ATOM 6885 C C . ARG E 1 177 ? 1.610 49.576 94.594 1.00 28.82 175 ARG E C 1
ATOM 6886 O O . ARG E 1 177 ? 2.687 49.857 94.094 1.00 27.51 175 ARG E O 1
ATOM 6894 N N . GLU E 1 178 ? 1.037 48.393 94.453 1.00 28.70 176 GLU E N 1
ATOM 6895 C CA . GLU E 1 178 ? 1.608 47.380 93.566 1.00 29.77 176 GLU E CA 1
ATOM 6896 C C . GLU E 1 178 ? 0.527 46.432 93.056 1.00 30.04 176 GLU E C 1
ATOM 6897 O O . GLU E 1 178 ? -0.360 46.012 93.809 1.00 29.46 176 GLU E O 1
ATOM 6903 N N . LYS E 1 179 ? 0.622 46.160 91.763 1.00 30.38 177 LYS E N 1
ATOM 6904 C CA . LYS E 1 179 ? -0.072 45.097 91.081 1.00 31.94 177 LYS E CA 1
ATOM 6905 C C . LYS E 1 179 ? 0.975 44.306 90.310 1.00 32.29 177 LYS E C 1
ATOM 6906 O O . LYS E 1 179 ? 1.824 44.875 89.617 1.00 32.16 177 LYS E O 1
ATOM 6912 N N . VAL E 1 180 ? 0.930 42.992 90.465 1.00 33.22 178 VAL E N 1
ATOM 6913 C CA . VAL E 1 180 ? 1.713 42.094 89.622 1.00 34.59 178 VAL E CA 1
ATOM 6914 C C . VAL E 1 180 ? 0.747 41.320 88.721 1.00 35.40 178 VAL E C 1
ATOM 6915 O O . VAL E 1 180 ? -0.191 40.678 89.205 1.00 34.75 178 VAL E O 1
ATOM 6919 N N . ALA E 1 181 ? 0.938 41.450 87.415 1.00 36.38 179 ALA E N 1
ATOM 6920 C CA . ALA E 1 181 ? 0.118 40.729 86.446 1.00 38.03 179 ALA E CA 1
ATOM 6921 C C . ALA E 1 181 ? 1.068 40.173 85.423 1.00 39.14 179 ALA E C 1
ATOM 6922 O O . ALA E 1 181 ? 1.877 40.910 84.867 1.00 38.98 179 ALA E O 1
ATOM 6924 N N . GLY E 1 182 ? 0.996 38.857 85.205 1.00 40.47 180 GLY E N 1
ATOM 6925 C CA . GLY E 1 182 ? 1.996 38.172 84.396 1.00 41.68 180 GLY E CA 1
ATOM 6926 C C . GLY E 1 182 ? 3.379 38.303 85.011 1.00 42.16 180 GLY E C 1
ATOM 6927 O O . GLY E 1 182 ? 3.554 38.183 86.234 1.00 42.91 180 GLY E O 1
ATOM 6928 N N . GLN E 1 183 ? 4.377 38.560 84.178 1.00 42.01 181 GLN E N 1
ATOM 6929 C CA . GLN E 1 183 ? 5.731 38.699 84.717 1.00 41.40 181 GLN E CA 1
ATOM 6930 C C . GLN E 1 183 ? 6.075 40.175 84.915 1.00 38.99 181 GLN E C 1
ATOM 6931 O O . GLN E 1 183 ? 7.236 40.549 84.883 1.00 39.94 181 GLN E O 1
ATOM 6937 N N . VAL E 1 184 ? 5.069 41.018 85.136 1.00 37.08 182 VAL E N 1
ATOM 6938 C CA . VAL E 1 184 ? 5.318 42.469 85.249 1.00 34.19 182 VAL E CA 1
ATOM 6939 C C . VAL E 1 184 ? 4.832 43.059 86.577 1.00 33.33 182 VAL E C 1
ATOM 6940 O O . VAL E 1 184 ? 3.697 42.839 86.974 1.00 33.92 182 VAL E O 1
ATOM 6944 N N . ALA E 1 185 ? 5.701 43.803 87.254 1.00 31.68 183 ALA E N 1
ATOM 6945 C CA . ALA E 1 185 ? 5.321 44.556 88.453 1.00 30.65 183 ALA E CA 1
ATOM 6946 C C . ALA E 1 185 ? 5.000 46.020 88.103 1.00 29.44 183 ALA E C 1
ATOM 6947 O O . ALA E 1 185 ? 5.835 46.731 87.505 1.00 28.47 183 ALA E O 1
ATOM 6949 N N . TYR E 1 186 ? 3.784 46.443 88.456 1.00 28.43 184 TYR E N 1
ATOM 6950 C CA . TYR E 1 186 ? 3.309 47.822 88.217 1.00 28.23 184 TYR E CA 1
ATOM 6951 C C . TYR E 1 186 ? 3.290 48.531 89.561 1.00 27.24 184 TYR E C 1
ATOM 6952 O O . TYR E 1 186 ? 2.527 48.147 90.425 1.00 27.76 184 TYR E O 1
ATOM 6961 N N . ARG E 1 187 ? 4.159 49.523 89.762 1.00 26.76 185 ARG E N 1
ATOM 6962 C CA . ARG E 1 187 ? 4.335 50.079 91.103 1.00 25.84 185 ARG E CA 1
ATOM 6963 C C . ARG E 1 187 ? 4.155 51.589 91.138 1.00 24.65 185 ARG E C 1
ATOM 6964 O O . ARG E 1 187 ? 4.475 52.259 90.192 1.00 24.10 185 ARG E O 1
ATOM 6972 N N . LEU E 1 188 ? 3.617 52.094 92.239 1.00 23.43 186 LEU E N 1
ATOM 6973 C CA . LEU E 1 188 ? 3.691 53.487 92.566 1.00 25.30 186 LEU E CA 1
ATOM 6974 C C . LEU E 1 188 ? 4.502 53.661 93.840 1.00 24.86 186 LEU E C 1
ATOM 6975 O O . LEU E 1 188 ? 4.216 53.006 94.851 1.00 24.90 186 LEU E O 1
ATOM 6980 N N . TYR E 1 189 ? 5.525 54.526 93.795 1.00 25.25 187 TYR E N 1
ATOM 6981 C CA . TYR E 1 189 ? 6.296 54.858 94.960 1.00 24.98 187 TYR E CA 1
ATOM 6982 C C . TYR E 1 189 ? 5.905 56.237 95.422 1.00 25.93 187 TYR E C 1
ATOM 6983 O O . TYR E 1 189 ? 5.694 57.160 94.609 1.00 23.82 187 TYR E O 1
ATOM 6992 N N . GLN E 1 190 ? 5.869 56.388 96.740 1.00 26.82 188 GLN E N 1
ATOM 6993 C CA . GLN E 1 190 ? 5.771 57.714 97.351 1.00 29.10 188 GLN E CA 1
ATOM 6994 C C . GLN E 1 190 ? 7.145 58.243 97.693 1.00 29.63 188 GLN E C 1
ATOM 6995 O O . GLN E 1 190 ? 7.952 57.544 98.296 1.00 30.27 188 GLN E O 1
ATOM 7001 N N . ARG E 1 191 ? 7.395 59.496 97.351 1.00 30.26 189 ARG E N 1
ATOM 7002 C CA . ARG E 1 191 ? 8.688 60.112 97.620 1.00 32.17 189 ARG E CA 1
ATOM 7003 C C . ARG E 1 191 ? 8.516 61.371 98.482 1.00 33.87 189 ARG E C 1
ATOM 7004 O O . ARG E 1 191 ? 7.610 62.164 98.240 1.00 34.98 189 ARG E O 1
ATOM 7012 N N . GLU E 1 192 ? 9.386 61.513 99.478 1.00 35.23 190 GLU E N 1
ATOM 7013 C CA . GLU E 1 192 ? 9.423 62.650 100.387 1.00 37.88 190 GLU E CA 1
ATOM 7014 C C . GLU E 1 192 ? 10.814 63.280 100.371 1.00 38.19 190 GLU E C 1
ATOM 7015 O O . GLU E 1 192 ? 11.809 62.572 100.357 1.00 38.09 190 GLU E O 1
ATOM 7021 N N . ALA E 1 193 ? 10.878 64.607 100.368 1.00 40.13 191 ALA E N 1
ATOM 7022 C CA . ALA E 1 193 ? 12.148 65.311 100.462 1.00 41.94 191 ALA E CA 1
ATOM 7023 C C . ALA E 1 193 ? 12.810 65.009 101.800 1.00 43.90 191 ALA E C 1
ATOM 7024 O O . ALA E 1 193 ? 12.128 64.899 102.823 1.00 44.19 191 ALA E O 1
ATOM 7026 N N . GLN E 1 194 ? 14.133 64.862 101.803 1.00 46.08 192 GLN E N 1
ATOM 7027 C CA . GLN E 1 194 ? 14.892 64.873 103.070 1.00 47.89 192 GLN E CA 1
ATOM 7028 C C . GLN E 1 194 ? 15.074 66.313 103.553 1.00 48.06 192 GLN E C 1
ATOM 7029 O O . GLN E 1 194 ? 14.692 66.670 104.679 1.00 48.94 192 GLN E O 1
ATOM 7035 N N . GLY F 1 12 ? 42.275 60.209 64.662 1.00 42.67 10 GLY F N 1
ATOM 7036 C CA . GLY F 1 12 ? 41.109 59.360 64.258 1.00 42.17 10 GLY F CA 1
ATOM 7037 C C . GLY F 1 12 ? 39.877 60.177 63.877 1.00 41.77 10 GLY F C 1
ATOM 7038 O O . GLY F 1 12 ? 39.475 61.102 64.591 1.00 41.47 10 GLY F O 1
ATOM 7039 N N . GLN F 1 13 ? 39.268 59.813 62.750 1.00 41.52 11 GLN F N 1
ATOM 7040 C CA . GLN F 1 13 ? 38.149 60.566 62.210 1.00 41.17 11 GLN F CA 1
ATOM 7041 C C . GLN F 1 13 ? 37.265 59.713 61.318 1.00 40.79 11 GLN F C 1
ATOM 7042 O O . GLN F 1 13 ? 37.771 59.022 60.446 1.00 41.28 11 GLN F O 1
ATOM 7048 N N . ILE F 1 14 ? 35.951 59.775 61.521 1.00 40.31 12 ILE F N 1
ATOM 7049 C CA . ILE F 1 14 ? 35.009 59.249 60.527 1.00 40.28 12 ILE F CA 1
ATOM 7050 C C . ILE F 1 14 ? 34.274 60.386 59.832 1.00 39.53 12 ILE F C 1
ATOM 7051 O O . ILE F 1 14 ? 34.026 61.430 60.427 1.00 39.46 12 ILE F O 1
ATOM 7056 N N . ARG F 1 15 ? 33.943 60.175 58.566 1.00 39.21 13 ARG F N 1
ATOM 7057 C CA . ARG F 1 15 ? 33.192 61.142 57.789 1.00 38.97 13 ARG F CA 1
ATOM 7058 C C . ARG F 1 15 ? 31.869 60.504 57.403 1.00 38.43 13 ARG F C 1
ATOM 7059 O O . ARG F 1 15 ? 31.831 59.340 56.987 1.00 38.10 13 ARG F O 1
ATOM 7067 N N . ILE F 1 16 ? 30.789 61.264 57.560 1.00 37.21 14 ILE F N 1
ATOM 7068 C CA . ILE F 1 16 ? 29.438 60.768 57.281 1.00 37.01 14 ILE F CA 1
ATOM 7069 C C . ILE F 1 16 ? 29.191 60.846 55.773 1.00 36.15 14 ILE F C 1
ATOM 7070 O O . ILE F 1 16 ? 29.482 61.861 55.149 1.00 35.88 14 ILE F O 1
ATOM 7075 N N . ILE F 1 17 ? 28.657 59.780 55.184 1.00 35.73 15 ILE F N 1
ATOM 7076 C CA . ILE F 1 17 ? 28.575 59.701 53.703 1.00 35.19 15 ILE F CA 1
ATOM 7077 C C . ILE F 1 17 ? 27.298 60.300 53.116 1.00 34.35 15 ILE F C 1
ATOM 7078 O O . ILE F 1 17 ? 27.356 61.021 52.134 1.00 35.16 15 ILE F O 1
ATOM 7083 N N . GLY F 1 18 ? 26.149 60.015 53.716 1.00 34.00 16 GLY F N 1
ATOM 7084 C CA . GLY F 1 18 ? 24.869 60.505 53.193 1.00 33.18 16 GLY F CA 1
ATOM 7085 C C . GLY F 1 18 ? 23.949 61.040 54.270 1.00 33.20 16 GLY F C 1
ATOM 7086 O O . GLY F 1 18 ? 24.306 61.067 55.449 1.00 32.94 16 GLY F O 1
ATOM 7087 N N . GLY F 1 19 ? 22.767 61.494 53.849 1.00 33.40 17 GLY F N 1
ATOM 7088 C CA . GLY F 1 19 ? 21.728 61.954 54.755 1.00 32.46 17 GLY F CA 1
ATOM 7089 C C . GLY F 1 19 ? 21.983 63.377 55.167 1.00 32.34 17 GLY F C 1
ATOM 7090 O O . GLY F 1 19 ? 22.723 64.096 54.503 1.00 31.93 17 GLY F O 1
ATOM 7091 N N . GLN F 1 20 ? 21.380 63.772 56.279 1.00 32.12 18 GLN F N 1
ATOM 7092 C CA . GLN F 1 20 ? 21.409 65.157 56.747 1.00 32.45 18 GLN F CA 1
ATOM 7093 C C . GLN F 1 20 ? 22.799 65.634 57.192 1.00 32.00 18 GLN F C 1
ATOM 7094 O O . GLN F 1 20 ? 23.068 66.839 57.157 1.00 31.40 18 GLN F O 1
ATOM 7100 N N . TRP F 1 21 ? 23.662 64.719 57.648 1.00 30.95 19 TRP F N 1
ATOM 7101 C CA . TRP F 1 21 ? 25.007 65.137 58.062 1.00 31.07 19 TRP F CA 1
ATOM 7102 C C . TRP F 1 21 ? 26.070 64.765 57.032 1.00 30.71 19 TRP F C 1
ATOM 7103 O O . TRP F 1 21 ? 27.248 64.669 57.357 1.00 30.07 19 TRP F O 1
ATOM 7114 N N . ARG F 1 22 ? 25.629 64.573 55.796 1.00 30.62 20 ARG F N 1
ATOM 7115 C CA . ARG F 1 22 ? 26.508 64.278 54.687 1.00 31.99 20 ARG F CA 1
ATOM 7116 C C . ARG F 1 22 ? 27.820 65.089 54.727 1.00 32.22 20 ARG F C 1
ATOM 7117 O O . ARG F 1 22 ? 27.814 66.325 54.714 1.00 31.81 20 ARG F O 1
ATOM 7125 N N . GLY F 1 23 ? 28.934 64.370 54.787 1.00 32.48 21 GLY F N 1
ATOM 7126 C CA . GLY F 1 23 ? 30.254 64.967 54.682 1.00 33.22 21 GLY F CA 1
ATOM 7127 C C . GLY F 1 23 ? 30.799 65.571 55.960 1.00 33.81 21 GLY F C 1
ATOM 7128 O O . GLY F 1 23 ? 31.904 66.104 55.962 1.00 33.36 21 GLY F O 1
ATOM 7129 N N . ARG F 1 24 ? 30.030 65.497 57.043 1.00 34.31 22 ARG F N 1
ATOM 7130 C CA . ARG F 1 24 ? 30.510 65.951 58.339 1.00 35.61 22 ARG F CA 1
ATOM 7131 C C . ARG F 1 24 ? 31.512 64.966 58.946 1.00 36.10 22 ARG F C 1
ATOM 7132 O O . ARG F 1 24 ? 31.380 63.752 58.796 1.00 35.91 22 ARG F O 1
ATOM 7140 N N . LYS F 1 25 ? 32.513 65.512 59.624 1.00 36.73 23 LYS F N 1
ATOM 7141 C CA . LYS F 1 25 ? 33.661 64.762 60.098 1.00 37.44 23 LYS F CA 1
ATOM 7142 C C . LYS F 1 25 ? 33.729 64.817 61.618 1.00 37.92 23 LYS F C 1
ATOM 7143 O O . LYS F 1 25 ? 33.733 65.896 62.208 1.00 37.91 23 LYS F O 1
ATOM 7149 N N . LEU F 1 26 ? 33.793 63.642 62.244 1.00 38.60 24 LEU F N 1
ATOM 7150 C CA . LEU F 1 26 ? 33.778 63.526 63.703 1.00 39.22 24 LEU F CA 1
ATOM 7151 C C . LEU F 1 26 ? 35.021 62.832 64.253 1.00 39.77 24 LEU F C 1
ATOM 7152 O O . LEU F 1 26 ? 35.480 61.852 63.667 1.00 39.25 24 LEU F O 1
ATOM 7157 N N . PRO F 1 27 ? 35.550 63.327 65.392 1.00 40.68 25 PRO F N 1
ATOM 7158 C CA . PRO F 1 27 ? 36.750 62.767 66.016 1.00 41.56 25 PRO F CA 1
ATOM 7159 C C . PRO F 1 27 ? 36.487 61.431 66.719 1.00 42.72 25 PRO F C 1
ATOM 7160 O O . PRO F 1 27 ? 35.512 61.302 67.476 1.00 42.70 25 PRO F O 1
ATOM 7164 N N . VAL F 1 28 ? 37.336 60.441 66.430 1.00 43.70 26 VAL F N 1
ATOM 7165 C CA . VAL F 1 28 ? 37.286 59.123 67.084 1.00 44.51 26 VAL F CA 1
ATOM 7166 C C . VAL F 1 28 ? 38.635 58.801 67.778 1.00 45.78 26 VAL F C 1
ATOM 7167 O O . VAL F 1 28 ? 39.695 59.215 67.292 1.00 45.61 26 VAL F O 1
ATOM 7171 N N . PRO F 1 29 ? 38.600 58.090 68.935 1.00 46.96 27 PRO F N 1
ATOM 7172 C CA . PRO F 1 29 ? 39.867 57.808 69.642 1.00 47.36 27 PRO F CA 1
ATOM 7173 C C . PRO F 1 29 ? 40.753 56.849 68.846 1.00 47.34 27 PRO F C 1
ATOM 7174 O O . PRO F 1 29 ? 40.301 56.309 67.828 1.00 47.50 27 PRO F O 1
ATOM 7178 N N . GLY F 1 33 ? 38.759 49.006 65.601 1.00 74.20 31 GLY F N 1
ATOM 7179 C CA . GLY F 1 33 ? 37.980 50.196 65.281 1.00 74.15 31 GLY F CA 1
ATOM 7180 C C . GLY F 1 33 ? 37.793 50.426 63.789 1.00 74.26 31 GLY F C 1
ATOM 7181 O O . GLY F 1 33 ? 36.690 50.730 63.335 1.00 74.50 31 GLY F O 1
ATOM 7182 N N . LEU F 1 34 ? 38.871 50.278 63.026 1.00 74.21 32 LEU F N 1
ATOM 7183 C CA . LEU F 1 34 ? 38.879 50.597 61.596 1.00 74.35 32 LEU F CA 1
ATOM 7184 C C . LEU F 1 34 ? 38.174 49.549 60.718 1.00 74.37 32 LEU F C 1
ATOM 7185 O O . LEU F 1 34 ? 38.241 48.346 60.986 1.00 74.61 32 LEU F O 1
ATOM 7190 N N . ARG F 1 35 ? 37.492 50.029 59.679 1.00 74.07 33 ARG F N 1
ATOM 7191 C CA . ARG F 1 35 ? 36.712 49.200 58.737 1.00 73.75 33 ARG F CA 1
ATOM 7192 C C . ARG F 1 35 ? 37.548 48.166 57.943 1.00 73.30 33 ARG F C 1
ATOM 7193 O O . ARG F 1 35 ? 38.629 48.503 57.450 1.00 73.29 33 ARG F O 1
ATOM 7201 N N . PRO F 1 36 ? 37.039 46.911 57.803 1.00 72.75 34 PRO F N 1
ATOM 7202 C CA . PRO F 1 36 ? 37.882 45.787 57.350 1.00 72.02 34 PRO F CA 1
ATOM 7203 C C . PRO F 1 36 ? 38.051 45.630 55.830 1.00 71.18 34 PRO F C 1
ATOM 7204 O O . PRO F 1 36 ? 38.913 44.860 55.393 1.00 71.24 34 PRO F O 1
ATOM 7208 N N . THR F 1 37 ? 37.223 46.314 55.040 1.00 70.25 35 THR F N 1
ATOM 7209 C CA . THR F 1 37 ? 37.547 46.577 53.622 1.00 69.40 35 THR F CA 1
ATOM 7210 C C . THR F 1 37 ? 37.673 48.092 53.453 1.00 68.32 35 THR F C 1
ATOM 7211 O O . THR F 1 37 ? 38.545 48.575 52.727 1.00 68.41 35 THR F O 1
ATOM 7215 N N . THR F 1 38 ? 36.776 48.795 54.151 1.00 66.69 36 THR F N 1
ATOM 7216 C CA . THR F 1 38 ? 36.675 50.262 54.366 1.00 65.19 36 THR F CA 1
ATOM 7217 C C . THR F 1 38 ? 35.185 50.582 54.227 1.00 63.60 36 THR F C 1
ATOM 7218 O O . THR F 1 38 ? 34.432 49.719 53.786 1.00 63.62 36 THR F O 1
ATOM 7222 N N . ASP F 1 39 ? 34.736 51.783 54.593 1.00 61.42 37 ASP F N 1
ATOM 7223 C CA . ASP F 1 39 ? 33.295 52.065 54.485 1.00 59.11 37 ASP F CA 1
ATOM 7224 C C . ASP F 1 39 ? 32.755 52.337 53.033 1.00 56.88 37 ASP F C 1
ATOM 7225 O O . ASP F 1 39 ? 31.867 53.175 52.787 1.00 56.29 37 ASP F O 1
ATOM 7230 N N . ARG F 1 40 ? 33.346 51.597 52.083 1.00 53.62 38 ARG F N 1
ATOM 7231 C CA . ARG F 1 40 ? 32.594 50.971 50.997 1.00 49.87 38 ARG F CA 1
ATOM 7232 C C . ARG F 1 40 ? 31.582 50.018 51.695 1.00 46.94 38 ARG F C 1
ATOM 7233 O O . ARG F 1 40 ? 30.535 49.671 51.139 1.00 45.89 38 ARG F O 1
ATOM 7241 N N . VAL F 1 41 ? 31.931 49.609 52.920 1.00 43.22 39 VAL F N 1
ATOM 7242 C CA . VAL F 1 41 ? 31.052 48.859 53.817 1.00 40.73 39 VAL F CA 1
ATOM 7243 C C . VAL F 1 41 ? 29.744 49.622 53.985 1.00 38.99 39 VAL F C 1
ATOM 7244 O O . VAL F 1 41 ? 28.665 49.060 53.777 1.00 38.24 39 VAL F O 1
ATOM 7248 N N . ARG F 1 42 ? 29.846 50.910 54.331 1.00 36.50 40 ARG F N 1
ATOM 7249 C CA . ARG F 1 42 ? 28.669 51.737 54.573 1.00 34.74 40 ARG F CA 1
ATOM 7250 C C . ARG F 1 42 ? 27.837 52.016 53.320 1.00 33.88 40 ARG F C 1
ATOM 7251 O O . ARG F 1 42 ? 26.601 52.009 53.407 1.00 32.87 40 ARG F O 1
ATOM 7259 N N . GLU F 1 43 ? 28.506 52.257 52.185 1.00 32.20 41 GLU F N 1
ATOM 7260 C CA . GLU F 1 43 ? 27.846 52.423 50.897 1.00 32.17 41 GLU F CA 1
ATOM 7261 C C . GLU F 1 43 ? 27.055 51.160 50.570 1.00 30.70 41 GLU F C 1
ATOM 7262 O O . GLU F 1 43 ? 25.880 51.229 50.223 1.00 29.90 41 GLU F O 1
ATOM 7268 N N . THR F 1 44 ? 27.714 50.008 50.686 1.00 30.21 42 THR F N 1
ATOM 7269 C CA . THR F 1 44 ? 27.094 48.705 50.412 1.00 29.31 42 THR F CA 1
ATOM 7270 C C . THR F 1 44 ? 25.866 48.510 51.300 1.00 28.00 42 THR F C 1
ATOM 7271 O O . THR F 1 44 ? 24.741 48.295 50.812 1.00 25.63 42 THR F O 1
ATOM 7275 N N . LEU F 1 45 ? 26.083 48.612 52.611 1.00 27.15 43 LEU F N 1
ATOM 7276 C CA . LEU F 1 45 ? 25.001 48.388 53.567 1.00 27.41 43 LEU F CA 1
ATOM 7277 C C . LEU F 1 45 ? 23.807 49.351 53.455 1.00 27.50 43 LEU F C 1
ATOM 7278 O O . LEU F 1 45 ? 22.641 48.938 53.529 1.00 27.75 43 LEU F O 1
ATOM 7283 N N . PHE F 1 46 ? 24.101 50.633 53.343 1.00 27.38 44 PHE F N 1
ATOM 7284 C CA . PHE F 1 46 ? 23.051 51.619 53.329 1.00 28.72 44 PHE F CA 1
ATOM 7285 C C . PHE F 1 46 ? 22.369 51.756 51.955 1.00 29.91 44 PHE F C 1
ATOM 7286 O O . PHE F 1 46 ? 21.283 52.347 51.873 1.00 31.13 44 PHE F O 1
ATOM 7294 N N . ASN F 1 47 ? 22.956 51.154 50.906 1.00 29.20 45 ASN F N 1
ATOM 7295 C CA . ASN F 1 47 ? 22.177 50.891 49.668 1.00 30.43 45 ASN F CA 1
ATOM 7296 C C . ASN F 1 47 ? 21.176 49.735 49.839 1.00 29.45 45 ASN F C 1
ATOM 7297 O O . ASN F 1 47 ? 20.030 49.835 49.410 1.00 28.03 45 ASN F O 1
ATOM 7302 N N . TRP F 1 48 ? 21.589 48.664 50.518 1.00 29.20 46 TRP F N 1
ATOM 7303 C CA . TRP F 1 48 ? 20.641 47.585 50.852 1.00 29.22 46 TRP F CA 1
ATOM 7304 C C . TRP F 1 48 ? 19.458 48.112 51.706 1.00 29.22 46 TRP F C 1
ATOM 7305 O O . TRP F 1 48 ? 18.311 47.697 51.527 1.00 29.18 46 TRP F O 1
ATOM 7316 N N . LEU F 1 49 ? 19.769 49.028 52.627 1.00 29.14 47 LEU F N 1
ATOM 7317 C CA . LEU F 1 49 ? 18.839 49.551 53.628 1.00 29.12 47 LEU F CA 1
ATOM 7318 C C . LEU F 1 49 ? 17.964 50.711 53.125 1.00 30.10 47 LEU F C 1
ATOM 7319 O O . LEU F 1 49 ? 16.998 51.084 53.793 1.00 30.05 47 LEU F O 1
ATOM 7324 N N . ALA F 1 50 ? 18.286 51.241 51.940 1.00 30.36 48 ALA F N 1
ATOM 7325 C CA . ALA F 1 50 ? 17.668 52.452 51.413 1.00 31.26 48 ALA F CA 1
ATOM 7326 C C . ALA F 1 50 ? 16.126 52.478 51.484 1.00 32.07 48 ALA F C 1
ATOM 7327 O O . ALA F 1 50 ? 15.577 53.513 51.837 1.00 31.90 48 ALA F O 1
ATOM 7329 N N . PRO F 1 51 ? 15.431 51.354 51.144 1.00 32.90 49 PRO F N 1
ATOM 7330 C CA . PRO F 1 51 ? 13.957 51.373 51.214 1.00 33.53 49 PRO F CA 1
ATOM 7331 C C . PRO F 1 51 ? 13.382 51.327 52.634 1.00 33.73 49 PRO F C 1
ATOM 7332 O O . PRO F 1 51 ? 12.181 51.576 52.810 1.00 33.78 49 PRO F O 1
ATOM 7336 N N . VAL F 1 52 ? 14.222 51.021 53.627 1.00 32.34 50 VAL F N 1
ATOM 7337 C CA . VAL F 1 52 ? 13.743 50.816 54.999 1.00 32.85 50 VAL F CA 1
ATOM 7338 C C . VAL F 1 52 ? 14.391 51.692 56.083 1.00 31.31 50 VAL F C 1
ATOM 7339 O O . VAL F 1 52 ? 13.943 51.665 57.215 1.00 31.74 50 VAL F O 1
ATOM 7343 N N . ILE F 1 53 ? 15.399 52.491 55.728 1.00 30.81 51 ILE F N 1
ATOM 7344 C CA . ILE F 1 53 ? 16.172 53.276 56.724 1.00 29.49 51 ILE F CA 1
ATOM 7345 C C . ILE F 1 53 ? 15.366 54.441 57.361 1.00 29.72 51 ILE F C 1
ATOM 7346 O O . ILE F 1 53 ? 15.421 54.646 58.575 1.00 29.73 51 ILE F O 1
ATOM 7351 N N . VAL F 1 54 ? 14.633 55.191 56.556 1.00 28.40 52 VAL F N 1
ATOM 7352 C CA . VAL F 1 54 ? 13.842 56.309 57.069 1.00 28.21 52 VAL F CA 1
ATOM 7353 C C . VAL F 1 54 ? 12.791 55.822 58.090 1.00 28.55 52 VAL F C 1
ATOM 7354 O O . VAL F 1 54 ? 11.999 54.924 57.792 1.00 27.46 52 VAL F O 1
ATOM 7358 N N . ASP F 1 55 ? 12.827 56.420 59.288 1.00 28.34 53 ASP F N 1
ATOM 7359 C CA . ASP F 1 55 ? 11.943 56.074 60.420 1.00 28.72 53 ASP F CA 1
ATOM 7360 C C . ASP F 1 55 ? 12.201 54.702 61.067 1.00 28.72 53 ASP F C 1
ATOM 7361 O O . ASP F 1 55 ? 11.382 54.219 61.866 1.00 28.38 53 ASP F O 1
ATOM 7366 N N . ALA F 1 56 ? 13.335 54.085 60.739 1.00 28.40 54 ALA F N 1
ATOM 7367 C CA . ALA F 1 56 ? 13.718 52.806 61.341 1.00 28.53 54 ALA F CA 1
ATOM 7368 C C . ALA F 1 56 ? 14.166 52.938 62.790 1.00 28.65 54 ALA F C 1
ATOM 7369 O O . ALA F 1 56 ? 14.843 53.914 63.167 1.00 27.91 54 ALA F O 1
ATOM 7371 N N . GLN F 1 57 ? 13.737 51.969 63.597 1.00 28.21 55 GLN F N 1
ATOM 7372 C CA . GLN F 1 57 ? 14.277 51.791 64.934 1.00 29.63 55 GLN F CA 1
ATOM 7373 C C . GLN F 1 57 ? 15.479 50.850 64.830 1.00 28.18 55 GLN F C 1
ATOM 7374 O O . GLN F 1 57 ? 15.340 49.681 64.433 1.00 27.42 55 GLN F O 1
ATOM 7380 N N . CYS F 1 58 ? 16.653 51.377 65.181 1.00 28.17 56 CYS F N 1
ATOM 7381 C CA . CYS F 1 58 ? 17.921 50.700 64.965 1.00 28.06 56 CYS F CA 1
ATOM 7382 C C . CYS F 1 58 ? 18.592 50.300 66.271 1.00 28.02 56 CYS F C 1
ATOM 7383 O O . CYS F 1 58 ? 18.580 51.055 67.255 1.00 27.49 56 CYS F O 1
ATOM 7386 N N . LEU F 1 59 ? 19.146 49.085 66.277 1.00 28.12 57 LEU F N 1
ATOM 7387 C CA . LEU F 1 59 ? 19.987 48.619 67.366 1.00 28.32 57 LEU F CA 1
ATOM 7388 C C . LEU F 1 59 ? 21.382 48.289 66.823 1.00 28.92 57 LEU F C 1
ATOM 7389 O O . LEU F 1 59 ? 21.513 47.494 65.885 1.00 29.36 57 LEU F O 1
ATOM 7394 N N . ASP F 1 60 ? 22.423 48.896 67.401 1.00 28.85 58 ASP F N 1
ATOM 7395 C CA . ASP F 1 60 ? 23.786 48.548 67.039 1.00 29.60 58 ASP F CA 1
ATOM 7396 C C . ASP F 1 60 ? 24.446 47.860 68.225 1.00 29.97 58 ASP F C 1
ATOM 7397 O O . ASP F 1 60 ? 24.762 48.520 69.236 1.00 29.00 58 ASP F O 1
ATOM 7402 N N . CYS F 1 61 ? 24.653 46.542 68.078 1.00 29.78 59 CYS F N 1
ATOM 7403 C CA . CYS F 1 61 ? 25.142 45.691 69.166 1.00 29.44 59 CYS F CA 1
ATOM 7404 C C . CYS F 1 61 ? 26.605 45.926 69.554 1.00 29.46 59 CYS F C 1
ATOM 7405 O O . CYS F 1 61 ? 26.992 45.668 70.707 1.00 28.38 59 CYS F O 1
ATOM 7408 N N . PHE F 1 62 ? 27.403 46.391 68.594 1.00 29.41 60 PHE F N 1
ATOM 7409 C CA . PHE F 1 62 ? 28.825 46.670 68.801 1.00 30.26 60 PHE F CA 1
ATOM 7410 C C . PHE F 1 62 ? 29.122 47.990 68.090 1.00 30.87 60 PHE F C 1
ATOM 7411 O O . PHE F 1 62 ? 29.772 48.004 67.038 1.00 31.25 60 PHE F O 1
ATOM 7419 N N . ALA F 1 63 ? 28.666 49.098 68.669 1.00 30.86 61 ALA F N 1
ATOM 7420 C CA . ALA F 1 63 ? 28.652 50.397 67.967 1.00 31.08 61 ALA F CA 1
ATOM 7421 C C . ALA F 1 63 ? 30.021 50.974 67.527 1.00 31.15 61 ALA F C 1
ATOM 7422 O O . ALA F 1 63 ? 30.096 51.643 66.495 1.00 30.45 61 ALA F O 1
ATOM 7424 N N . GLY F 1 64 ? 31.091 50.737 68.302 1.00 30.89 62 GLY F N 1
ATOM 7425 C CA . GLY F 1 64 ? 32.439 51.164 67.909 1.00 31.69 62 GLY F CA 1
ATOM 7426 C C . GLY F 1 64 ? 32.532 52.675 67.688 1.00 32.94 62 GLY F C 1
ATOM 7427 O O . GLY F 1 64 ? 31.996 53.457 68.478 1.00 32.92 62 GLY F O 1
ATOM 7428 N N . SER F 1 65 ? 33.163 53.051 66.579 1.00 33.69 63 SER F N 1
ATOM 7429 C CA . SER F 1 65 ? 33.193 54.427 66.052 1.00 35.25 63 SER F CA 1
ATOM 7430 C C . SER F 1 65 ? 31.814 55.098 65.965 1.00 34.52 63 SER F C 1
ATOM 7431 O O . SER F 1 65 ? 31.722 56.320 65.921 1.00 35.09 63 SER F O 1
ATOM 7434 N N . GLY F 1 66 ? 30.754 54.301 65.940 1.00 33.93 64 GLY F N 1
ATOM 7435 C CA . GLY F 1 66 ? 29.427 54.820 65.610 1.00 33.19 64 GLY F CA 1
ATOM 7436 C C . GLY F 1 66 ? 29.271 55.027 64.117 1.00 32.83 64 GLY F C 1
ATOM 7437 O O . GLY F 1 66 ? 28.308 55.643 63.689 1.00 33.66 64 GLY F O 1
ATOM 7438 N N . ALA F 1 67 ? 30.227 54.540 63.324 1.00 31.80 65 ALA F N 1
ATOM 7439 C CA . ALA F 1 67 ? 30.122 54.582 61.859 1.00 32.23 65 ALA F CA 1
ATOM 7440 C C . ALA F 1 67 ? 28.759 54.110 61.325 1.00 31.90 65 ALA F C 1
ATOM 7441 O O . ALA F 1 67 ? 28.137 54.817 60.530 1.00 32.95 65 ALA F O 1
ATOM 7443 N N . LEU F 1 68 ? 28.261 52.963 61.768 1.00 30.47 66 LEU F N 1
ATOM 7444 C CA . LEU F 1 68 ? 26.951 52.514 61.255 1.00 30.14 66 LEU F CA 1
ATOM 7445 C C . LEU F 1 68 ? 25.766 53.283 61.870 1.00 30.27 66 LEU F C 1
ATOM 7446 O O . LEU F 1 68 ? 24.904 53.794 61.148 1.00 30.36 66 LEU F O 1
ATOM 7451 N N . GLY F 1 69 ? 25.741 53.362 63.200 1.00 30.77 67 GLY F N 1
ATOM 7452 C CA . GLY F 1 69 ? 24.751 54.130 63.946 1.00 30.15 67 GLY F CA 1
ATOM 7453 C C . GLY F 1 69 ? 24.575 55.581 63.513 1.00 29.44 67 GLY F C 1
ATOM 7454 O O . GLY F 1 69 ? 23.445 56.009 63.296 1.00 29.12 67 GLY F O 1
ATOM 7455 N N . LEU F 1 70 ? 25.680 56.329 63.391 1.00 28.85 68 LEU F N 1
ATOM 7456 C CA . LEU F 1 70 ? 25.646 57.729 62.984 1.00 29.18 68 LEU F CA 1
ATOM 7457 C C . LEU F 1 70 ? 25.206 57.854 61.532 1.00 29.18 68 LEU F C 1
ATOM 7458 O O . LEU F 1 70 ? 24.481 58.782 61.175 1.00 29.11 68 LEU F O 1
ATOM 7463 N N . GLU F 1 71 ? 25.640 56.918 60.687 1.00 29.05 69 GLU F N 1
ATOM 7464 C CA . GLU F 1 71 ? 25.147 56.896 59.305 1.00 28.41 69 GLU F CA 1
ATOM 7465 C C . GLU F 1 71 ? 23.632 56.644 59.243 1.00 27.73 69 GLU F C 1
ATOM 7466 O O . GLU F 1 71 ? 22.934 57.299 58.464 1.00 27.72 69 GLU F O 1
ATOM 7472 N N . ALA F 1 72 ? 23.142 55.692 60.046 1.00 26.83 70 ALA F N 1
ATOM 7473 C CA . ALA F 1 72 ? 21.691 55.399 60.139 1.00 27.44 70 ALA F CA 1
ATOM 7474 C C . ALA F 1 72 ? 20.859 56.650 60.564 1.00 27.45 70 ALA F C 1
ATOM 7475 O O . ALA F 1 72 ? 19.867 57.026 59.917 1.00 27.10 70 ALA F O 1
ATOM 7477 N N . LEU F 1 73 ? 21.270 57.271 61.664 1.00 27.12 71 LEU F N 1
ATOM 7478 C CA . LEU F 1 73 ? 20.672 58.525 62.126 1.00 26.78 71 LEU F CA 1
ATOM 7479 C C . LEU F 1 73 ? 20.732 59.630 61.066 1.00 26.78 71 LEU F C 1
ATOM 7480 O O . LEU F 1 73 ? 19.759 60.354 60.852 1.00 27.54 71 LEU F O 1
ATOM 7485 N N . SER F 1 74 ? 21.861 59.758 60.387 1.00 27.22 72 SER F N 1
ATOM 7486 C CA . SER F 1 74 ? 21.971 60.747 59.325 1.00 27.58 72 SER F CA 1
ATOM 7487 C C . SER F 1 74 ? 20.943 60.537 58.218 1.00 27.54 72 SER F C 1
ATOM 7488 O O . SER F 1 74 ? 20.376 61.496 57.707 1.00 26.47 72 SER F O 1
ATOM 7491 N N . ARG F 1 75 ? 20.691 59.277 57.894 1.00 27.50 73 ARG F N 1
ATOM 7492 C CA . ARG F 1 75 ? 19.754 58.885 56.852 1.00 28.08 73 ARG F CA 1
ATOM 7493 C C . ARG F 1 75 ? 18.281 58.761 57.347 1.00 28.66 73 ARG F C 1
ATOM 7494 O O . ARG F 1 75 ? 17.423 58.109 56.713 1.00 28.52 73 ARG F O 1
ATOM 7502 N N . TYR F 1 76 ? 18.013 59.437 58.468 1.00 28.73 74 TYR F N 1
ATOM 7503 C CA . TYR F 1 76 ? 16.673 59.697 59.006 1.00 29.47 74 TYR F CA 1
ATOM 7504 C C . TYR F 1 76 ? 16.043 58.509 59.692 1.00 29.39 74 TYR F C 1
ATOM 7505 O O . TYR F 1 76 ? 14.809 58.383 59.699 1.00 29.23 74 TYR F O 1
ATOM 7514 N N . ALA F 1 77 ? 16.877 57.630 60.259 1.00 29.22 75 ALA F N 1
ATOM 7515 C CA . ALA F 1 77 ? 16.347 56.610 61.165 1.00 28.93 75 ALA F CA 1
ATOM 7516 C C . ALA F 1 77 ? 15.602 57.346 62.295 1.00 28.55 75 ALA F C 1
ATOM 7517 O O . ALA F 1 77 ? 15.960 58.472 62.651 1.00 29.30 75 ALA F O 1
ATOM 7519 N N . ALA F 1 78 ? 14.557 56.716 62.821 1.00 28.45 76 ALA F N 1
ATOM 7520 C CA . ALA F 1 78 ? 13.768 57.288 63.916 1.00 28.28 76 ALA F CA 1
ATOM 7521 C C . ALA F 1 78 ? 14.569 57.349 65.224 1.00 27.50 76 ALA F C 1
ATOM 7522 O O . ALA F 1 78 ? 14.382 58.275 65.995 1.00 27.57 76 ALA F O 1
ATOM 7524 N N . GLY F 1 79 ? 15.420 56.351 65.471 1.00 27.31 77 GLY F N 1
ATOM 7525 C CA . GLY F 1 79 ? 16.233 56.295 66.693 1.00 26.94 77 GLY F CA 1
ATOM 7526 C C . GLY F 1 79 ? 17.205 55.141 66.613 1.00 28.16 77 GLY F C 1
ATOM 7527 O O . GLY F 1 79 ? 17.021 54.210 65.817 1.00 27.91 77 GLY F O 1
ATOM 7528 N N . ALA F 1 80 ? 18.263 55.215 67.416 1.00 27.74 78 ALA F N 1
ATOM 7529 C CA . ALA F 1 80 ? 19.260 54.151 67.475 1.00 28.04 78 ALA F CA 1
ATOM 7530 C C . ALA F 1 80 ? 19.677 53.941 68.906 1.00 28.20 78 ALA F C 1
ATOM 7531 O O . ALA F 1 80 ? 19.990 54.903 69.617 1.00 27.95 78 ALA F O 1
ATOM 7533 N N . THR F 1 81 ? 19.682 52.684 69.326 1.00 28.08 79 THR F N 1
ATOM 7534 C CA . THR F 1 81 ? 20.277 52.302 70.582 1.00 28.36 79 THR F CA 1
ATOM 7535 C C . THR F 1 81 ? 21.641 51.692 70.224 1.00 28.12 79 THR F C 1
ATOM 7536 O O . THR F 1 81 ? 21.744 50.748 69.416 1.00 28.03 79 THR F O 1
ATOM 7540 N N . LEU F 1 82 ? 22.678 52.269 70.810 1.00 27.00 80 LEU F N 1
ATOM 7541 C CA . LEU F 1 82 ? 24.056 51.953 70.474 1.00 26.39 80 LEU F CA 1
ATOM 7542 C C . LEU F 1 82 ? 24.752 51.307 71.674 1.00 26.79 80 LEU F C 1
ATOM 7543 O O . LEU F 1 82 ? 24.846 51.924 72.751 1.00 25.57 80 LEU F O 1
ATOM 7548 N N . ILE F 1 83 ? 25.227 50.065 71.490 1.00 26.58 81 ILE F N 1
ATOM 7549 C CA . ILE F 1 83 ? 25.853 49.296 72.583 1.00 27.08 81 ILE F CA 1
ATOM 7550 C C . ILE F 1 83 ? 27.361 49.201 72.330 1.00 27.73 81 ILE F C 1
ATOM 7551 O O . ILE F 1 83 ? 27.784 48.787 71.234 1.00 26.64 81 ILE F O 1
ATOM 7556 N N . GLU F 1 84 ? 28.158 49.594 73.321 1.00 27.69 82 GLU F N 1
ATOM 7557 C CA . GLU F 1 84 ? 29.603 49.649 73.138 1.00 29.00 82 GLU F CA 1
ATOM 7558 C C . GLU F 1 84 ? 30.340 49.284 74.431 1.00 29.33 82 GLU F C 1
ATOM 7559 O O . GLU F 1 84 ? 30.098 49.877 75.465 1.00 29.48 82 GLU F O 1
ATOM 7578 N N . ASP F 1 86 ? 33.785 49.266 74.995 1.00 28.98 84 ASP F N 1
ATOM 7579 C CA . ASP F 1 86 ? 34.947 50.078 75.293 1.00 29.51 84 ASP F CA 1
ATOM 7580 C C . ASP F 1 86 ? 34.465 51.426 75.892 1.00 29.38 84 ASP F C 1
ATOM 7581 O O . ASP F 1 86 ? 33.681 52.154 75.264 1.00 29.50 84 ASP F O 1
ATOM 7586 N N . ARG F 1 87 ? 34.902 51.700 77.121 1.00 28.98 85 ARG F N 1
ATOM 7587 C CA . ARG F 1 87 ? 34.486 52.896 77.850 1.00 30.33 85 ARG F CA 1
ATOM 7588 C C . ARG F 1 87 ? 34.935 54.180 77.142 1.00 29.45 85 ARG F C 1
ATOM 7589 O O . ARG F 1 87 ? 34.172 55.134 77.090 1.00 29.89 85 ARG F O 1
ATOM 7597 N N . ALA F 1 88 ? 36.168 54.209 76.616 1.00 28.63 86 ALA F N 1
ATOM 7598 C CA . ALA F 1 88 ? 36.685 55.403 75.935 1.00 28.85 86 ALA F CA 1
ATOM 7599 C C . ALA F 1 88 ? 35.958 55.658 74.607 1.00 28.61 86 ALA F C 1
ATOM 7600 O O . ALA F 1 88 ? 35.668 56.800 74.244 1.00 28.55 86 ALA F O 1
ATOM 7602 N N . VAL F 1 89 ? 35.656 54.583 73.897 1.00 28.91 87 VAL F N 1
ATOM 7603 C CA . VAL F 1 89 ? 34.901 54.655 72.655 1.00 28.45 87 VAL F CA 1
ATOM 7604 C C . VAL F 1 89 ? 33.445 55.077 72.932 1.00 28.24 87 VAL F C 1
ATOM 7605 O O . VAL F 1 89 ? 32.918 55.935 72.248 1.00 28.04 87 VAL F O 1
ATOM 7609 N N . SER F 1 90 ? 32.807 54.494 73.943 1.00 27.56 88 SER F N 1
ATOM 7610 C CA . SER F 1 90 ? 31.428 54.830 74.240 1.00 27.36 88 SER F CA 1
ATOM 7611 C C . SER F 1 90 ? 31.296 56.313 74.681 1.00 28.03 88 SER F C 1
ATOM 7612 O O . SER F 1 90 ? 30.328 56.964 74.341 1.00 27.64 88 SER F O 1
ATOM 7615 N N . GLN F 1 91 ? 32.286 56.846 75.392 1.00 28.06 89 GLN F N 1
ATOM 7616 C CA . GLN F 1 91 ? 32.257 58.278 75.783 1.00 29.63 89 GLN F CA 1
ATOM 7617 C C . GLN F 1 91 ? 32.393 59.240 74.610 1.00 29.59 89 GLN F C 1
ATOM 7618 O O . GLN F 1 91 ? 31.733 60.270 74.581 1.00 30.51 89 GLN F O 1
ATOM 7624 N N . GLN F 1 92 ? 33.271 58.913 73.665 1.00 30.06 90 GLN F N 1
ATOM 7625 C CA . GLN F 1 92 ? 33.440 59.726 72.474 1.00 30.68 90 GLN F CA 1
ATOM 7626 C C . GLN F 1 92 ? 32.213 59.641 71.567 1.00 29.94 90 GLN F C 1
ATOM 7627 O O . GLN F 1 92 ? 31.857 60.614 70.934 1.00 29.27 90 GLN F O 1
ATOM 7633 N N . LEU F 1 93 ? 31.574 58.476 71.522 1.00 29.84 91 LEU F N 1
ATOM 7634 C CA . LEU F 1 93 ? 30.315 58.329 70.816 1.00 30.16 91 LEU F CA 1
ATOM 7635 C C . LEU F 1 93 ? 29.270 59.312 71.352 1.00 29.94 91 LEU F C 1
ATOM 7636 O O . LEU F 1 93 ? 28.587 59.960 70.571 1.00 29.41 91 LEU F O 1
ATOM 7641 N N . ILE F 1 94 ? 29.149 59.384 72.677 1.00 29.14 92 ILE F N 1
ATOM 7642 C CA . ILE F 1 94 ? 28.269 60.343 73.346 1.00 28.92 92 ILE F CA 1
ATOM 7643 C C . ILE F 1 94 ? 28.556 61.816 72.984 1.00 28.78 92 ILE F C 1
ATOM 7644 O O . ILE F 1 94 ? 27.624 62.575 72.748 1.00 28.47 92 ILE F O 1
ATOM 7649 N N . LYS F 1 95 ? 29.837 62.190 72.933 1.00 28.40 93 LYS F N 1
ATOM 7650 C CA . LYS F 1 95 ? 30.262 63.543 72.555 1.00 28.78 93 LYS F CA 1
ATOM 7651 C C . LYS F 1 95 ? 29.953 63.823 71.104 1.00 27.99 93 LYS F C 1
ATOM 7652 O O . LYS F 1 95 ? 29.516 64.913 70.767 1.00 27.95 93 LYS F O 1
ATOM 7658 N N . ASN F 1 96 ? 30.159 62.826 70.248 1.00 27.35 94 ASN F N 1
ATOM 7659 C CA . ASN F 1 96 ? 29.826 62.964 68.839 1.00 27.89 94 ASN F CA 1
ATOM 7660 C C . ASN F 1 96 ? 28.335 63.138 68.606 1.00 27.56 94 ASN F C 1
ATOM 7661 O O . ASN F 1 96 ? 27.945 63.945 67.777 1.00 27.64 94 ASN F O 1
ATOM 7666 N N . LEU F 1 97 ? 27.519 62.420 69.374 1.00 27.26 95 LEU F N 1
ATOM 7667 C CA . LEU F 1 97 ? 26.061 62.593 69.307 1.00 27.90 95 LEU F CA 1
ATOM 7668 C C . LEU F 1 97 ? 25.641 64.015 69.696 1.00 27.76 95 LEU F C 1
ATOM 7669 O O . LEU F 1 97 ? 24.766 64.644 69.065 1.00 28.44 95 LEU F O 1
ATOM 7674 N N . ALA F 1 98 ? 26.288 64.523 70.732 1.00 28.58 96 ALA F N 1
ATOM 7675 C CA . ALA F 1 98 ? 26.027 65.868 71.234 1.00 28.72 96 ALA F CA 1
ATOM 7676 C C . ALA F 1 98 ? 26.454 66.917 70.209 1.00 29.21 96 ALA F C 1
ATOM 7677 O O . ALA F 1 98 ? 25.717 67.868 69.948 1.00 29.32 96 ALA F O 1
ATOM 7679 N N . THR F 1 99 ? 27.629 66.720 69.609 1.00 29.70 97 THR F N 1
ATOM 7680 C CA . THR F 1 99 ? 28.151 67.577 68.534 1.00 29.78 97 THR F CA 1
ATOM 7681 C C . THR F 1 99 ? 27.163 67.654 67.373 1.00 30.25 97 THR F C 1
ATOM 7682 O O . THR F 1 99 ? 26.885 68.737 66.864 1.00 30.33 97 THR F O 1
ATOM 7686 N N . LEU F 1 100 ? 26.632 66.506 66.966 1.00 30.29 98 LEU F N 1
ATOM 7687 C CA . LEU F 1 100 ? 25.648 66.468 65.889 1.00 30.58 98 LEU F CA 1
ATOM 7688 C C . LEU F 1 100 ? 24.259 66.895 66.351 1.00 30.10 98 LEU F C 1
ATOM 7689 O O . LEU F 1 100 ? 23.373 67.024 65.536 1.00 30.26 98 LEU F O 1
ATOM 7694 N N . LYS F 1 101 ? 24.077 67.074 67.660 1.00 30.77 99 LYS F N 1
ATOM 7695 C CA . LYS F 1 101 ? 22.764 67.407 68.243 1.00 31.30 99 LYS F CA 1
ATOM 7696 C C . LYS F 1 101 ? 21.704 66.321 67.964 1.00 31.15 99 LYS F C 1
ATOM 7697 O O . LYS F 1 101 ? 20.523 66.621 67.760 1.00 30.56 99 LYS F O 1
ATOM 7703 N N . ALA F 1 102 ? 22.147 65.065 67.976 1.00 30.55 100 ALA F N 1
ATOM 7704 C CA . ALA F 1 102 ? 21.272 63.919 67.740 1.00 29.72 100 ALA F CA 1
ATOM 7705 C C . ALA F 1 102 ? 20.694 63.435 69.069 1.00 29.32 100 ALA F C 1
ATOM 7706 O O . ALA F 1 102 ? 21.345 62.651 69.807 1.00 29.65 100 ALA F O 1
ATOM 7708 N N . GLY F 1 103 ? 19.475 63.893 69.378 1.00 27.86 101 GLY F N 1
ATOM 7709 C CA . GLY F 1 103 ? 18.788 63.505 70.611 1.00 27.28 101 GLY F CA 1
ATOM 7710 C C . GLY F 1 103 ? 18.093 62.157 70.509 1.00 26.65 101 GLY F C 1
ATOM 7711 O O . GLY F 1 103 ? 17.772 61.541 71.519 1.00 25.51 101 GLY F O 1
ATOM 7712 N N . ASN F 1 104 ? 17.882 61.694 69.282 1.00 27.46 102 ASN F N 1
ATOM 7713 C CA . ASN F 1 104 ? 17.190 60.422 69.033 1.00 27.18 102 ASN F CA 1
ATOM 7714 C C . ASN F 1 104 ? 18.086 59.182 69.092 1.00 26.89 102 ASN F C 1
ATOM 7715 O O . ASN F 1 104 ? 17.975 58.286 68.251 1.00 27.24 102 ASN F O 1
ATOM 7720 N N . ALA F 1 105 ? 18.965 59.122 70.098 1.00 26.26 103 ALA F N 1
ATOM 7721 C CA . ALA F 1 105 ? 19.918 58.002 70.246 1.00 26.08 103 ALA F CA 1
ATOM 7722 C C . ALA F 1 105 ? 20.301 57.880 71.708 1.00 26.59 103 ALA F C 1
ATOM 7723 O O . ALA F 1 105 ? 20.091 58.832 72.495 1.00 25.14 103 ALA F O 1
ATOM 7725 N N . ARG F 1 106 ? 20.788 56.686 72.070 1.00 26.43 104 ARG F N 1
ATOM 7726 C CA . ARG F 1 106 ? 21.363 56.423 73.386 1.00 27.05 104 ARG F CA 1
ATOM 7727 C C . ARG F 1 106 ? 22.567 55.511 73.194 1.00 27.43 104 ARG F C 1
ATOM 7728 O O . ARG F 1 106 ? 22.654 54.746 72.216 1.00 27.90 104 ARG F O 1
ATOM 7736 N N . VAL F 1 107 ? 23.535 55.685 74.078 1.00 27.04 105 VAL F N 1
ATOM 7737 C CA . VAL F 1 107 ? 24.727 54.857 74.145 1.00 27.24 105 VAL F CA 1
ATOM 7738 C C . VAL F 1 107 ? 24.658 54.120 75.457 1.00 27.26 105 VAL F C 1
ATOM 7739 O O . VAL F 1 107 ? 24.488 54.737 76.523 1.00 26.37 105 VAL F O 1
ATOM 7743 N N . VAL F 1 108 ? 24.725 52.793 75.390 1.00 27.55 106 VAL F N 1
ATOM 7744 C CA . VAL F 1 108 ? 24.848 51.975 76.595 1.00 28.28 106 VAL F CA 1
ATOM 7745 C C . VAL F 1 108 ? 26.280 51.378 76.598 1.00 29.00 106 VAL F C 1
ATOM 7746 O O . VAL F 1 108 ? 26.689 50.706 75.633 1.00 28.74 106 VAL F O 1
ATOM 7750 N N . ASN F 1 109 ? 27.022 51.641 77.660 1.00 27.76 107 ASN F N 1
ATOM 7751 C CA . ASN F 1 109 ? 28.357 51.042 77.858 1.00 29.64 107 ASN F CA 1
ATOM 7752 C C . ASN F 1 109 ? 28.241 49.644 78.485 1.00 29.58 107 ASN F C 1
ATOM 7753 O O . ASN F 1 109 ? 28.261 49.478 79.713 1.00 29.32 107 ASN F O 1
ATOM 7758 N N . SER F 1 110 ? 28.128 48.654 77.610 1.00 30.20 108 SER F N 1
ATOM 7759 C CA . SER F 1 110 ? 27.952 47.249 77.997 1.00 31.15 108 SER F CA 1
ATOM 7760 C C . SER F 1 110 ? 28.502 46.359 76.897 1.00 30.89 108 SER F C 1
ATOM 7761 O O . SER F 1 110 ? 28.561 46.748 75.745 1.00 31.24 108 SER F O 1
ATOM 7764 N N . ASN F 1 111 ? 28.912 45.152 77.250 1.00 31.62 109 ASN F N 1
ATOM 7765 C CA . ASN F 1 111 ? 29.139 44.142 76.238 1.00 32.18 109 ASN F CA 1
ATOM 7766 C C . ASN F 1 111 ? 27.750 43.702 75.736 1.00 32.60 109 ASN F C 1
ATOM 7767 O O . ASN F 1 111 ? 26.741 43.921 76.415 1.00 32.46 109 ASN F O 1
ATOM 7772 N N . ALA F 1 112 ? 27.688 43.143 74.533 1.00 33.59 110 ALA F N 1
ATOM 7773 C CA . ALA F 1 112 ? 26.398 42.856 73.904 1.00 34.05 110 ALA F CA 1
ATOM 7774 C C . ALA F 1 112 ? 25.660 41.717 74.608 1.00 35.15 110 ALA F C 1
ATOM 7775 O O . ALA F 1 112 ? 24.446 41.729 74.678 1.00 35.23 110 ALA F O 1
ATOM 7785 N N . SER F 1 114 ? 25.597 40.694 77.859 1.00 35.58 112 SER F N 1
ATOM 7786 C CA . SER F 1 114 ? 24.925 41.177 79.067 1.00 35.49 112 SER F CA 1
ATOM 7787 C C . SER F 1 114 ? 23.697 42.011 78.749 1.00 33.94 112 SER F C 1
ATOM 7788 O O . SER F 1 114 ? 22.624 41.808 79.319 1.00 34.18 112 SER F O 1
ATOM 7791 N N . PHE F 1 115 ? 23.864 42.970 77.848 1.00 32.53 113 PHE F N 1
ATOM 7792 C CA . PHE F 1 115 ? 22.769 43.846 77.456 1.00 30.65 113 PHE F CA 1
ATOM 7793 C C . PHE F 1 115 ? 21.547 43.111 76.892 1.00 29.86 113 PHE F C 1
ATOM 7794 O O . PHE F 1 115 ? 20.402 43.467 77.233 1.00 28.88 113 PHE F O 1
ATOM 7802 N N . LEU F 1 116 ? 21.800 42.111 76.028 1.00 27.50 114 LEU F N 1
ATOM 7803 C CA . LEU F 1 116 ? 20.751 41.440 75.256 1.00 27.01 114 LEU F CA 1
ATOM 7804 C C . LEU F 1 116 ? 20.022 40.365 76.051 1.00 26.77 114 LEU F C 1
ATOM 7805 O O . LEU F 1 116 ? 18.925 39.918 75.649 1.00 25.70 114 LEU F O 1
ATOM 7810 N N . ALA F 1 117 ? 20.634 39.946 77.172 1.00 27.08 115 ALA F N 1
ATOM 7811 C CA . ALA F 1 117 ? 20.064 38.907 78.038 1.00 27.06 115 ALA F CA 1
ATOM 7812 C C . ALA F 1 117 ? 19.120 39.521 79.071 1.00 27.66 115 ALA F C 1
ATOM 7813 O O . ALA F 1 117 ? 19.372 39.474 80.296 1.00 27.89 115 ALA F O 1
ATOM 7815 N N . GLN F 1 118 ? 18.039 40.094 78.540 1.00 27.36 116 GLN F N 1
ATOM 7816 C CA . GLN F 1 118 ? 16.902 40.635 79.281 1.00 28.00 116 GLN F CA 1
ATOM 7817 C C . GLN F 1 118 ? 15.777 40.738 78.257 1.00 28.31 116 GLN F C 1
ATOM 7818 O O . GLN F 1 118 ? 16.023 40.572 77.032 1.00 28.43 116 GLN F O 1
ATOM 7824 N N . LYS F 1 119 ? 14.564 41.010 78.733 1.00 28.36 117 LYS F N 1
ATOM 7825 C CA . LYS F 1 119 ? 13.430 41.280 77.855 1.00 30.52 117 LYS F CA 1
ATOM 7826 C C . LYS F 1 119 ? 13.695 42.524 77.012 1.00 30.62 117 LYS F C 1
ATOM 7827 O O . LYS F 1 119 ? 13.964 43.626 77.526 1.00 30.38 117 LYS F O 1
ATOM 7833 N N . GLY F 1 120 ? 13.659 42.329 75.701 1.00 31.03 118 GLY F N 1
ATOM 7834 C CA . GLY F 1 120 ? 14.067 43.363 74.799 1.00 31.24 118 GLY F CA 1
ATOM 7835 C C . GLY F 1 120 ? 12.892 44.101 74.225 1.00 32.46 118 GLY F C 1
ATOM 7836 O O . GLY F 1 120 ? 11.709 43.786 74.519 1.00 32.78 118 GLY F O 1
ATOM 7837 N N . THR F 1 121 ? 13.230 45.079 73.394 1.00 32.16 119 THR F N 1
ATOM 7838 C CA . THR F 1 121 ? 12.245 45.868 72.668 1.00 32.68 119 THR F CA 1
ATOM 7839 C C . THR F 1 121 ? 12.519 45.722 71.142 1.00 31.82 119 THR F C 1
ATOM 7840 O O . THR F 1 121 ? 13.681 45.601 70.748 1.00 31.05 119 THR F O 1
ATOM 7844 N N . PRO F 1 122 ? 11.458 45.672 70.297 1.00 31.49 120 PRO F N 1
ATOM 7845 C CA . PRO F 1 122 ? 11.733 45.318 68.891 1.00 31.64 120 PRO F CA 1
ATOM 7846 C C . PRO F 1 122 ? 12.333 46.417 68.015 1.00 31.27 120 PRO F C 1
ATOM 7847 O O . PRO F 1 122 ? 11.957 47.603 68.114 1.00 32.06 120 PRO F O 1
ATOM 7851 N N . HIS F 1 123 ? 13.286 46.019 67.181 1.00 30.52 121 HIS F N 1
ATOM 7852 C CA . HIS F 1 123 ? 13.917 46.933 66.224 1.00 29.90 121 HIS F CA 1
ATOM 7853 C C . HIS F 1 123 ? 13.721 46.432 64.794 1.00 29.33 121 HIS F C 1
ATOM 7854 O O . HIS F 1 123 ? 13.675 45.221 64.544 1.00 28.94 121 HIS F O 1
ATOM 7861 N N . ASN F 1 124 ? 13.608 47.382 63.882 1.00 29.04 122 ASN F N 1
ATOM 7862 C CA . ASN F 1 124 ? 13.462 47.142 62.437 1.00 31.09 122 ASN F CA 1
ATOM 7863 C C . ASN F 1 124 ? 14.776 46.727 61.756 1.00 29.72 122 ASN F C 1
ATOM 7864 O O . ASN F 1 124 ? 14.783 45.941 60.796 1.00 29.49 122 ASN F O 1
ATOM 7869 N N . ILE F 1 125 ? 15.864 47.317 62.226 1.00 29.32 123 ILE F N 1
ATOM 7870 C CA . ILE F 1 125 ? 17.211 47.151 61.683 1.00 29.52 123 ILE F CA 1
ATOM 7871 C C . ILE F 1 125 ? 18.207 46.923 62.824 1.00 30.07 123 ILE F C 1
ATOM 7872 O O . ILE F 1 125 ? 18.278 47.727 63.759 1.00 31.81 123 ILE F O 1
ATOM 7877 N N . VAL F 1 126 ? 18.989 45.845 62.748 1.00 30.24 124 VAL F N 1
ATOM 7878 C CA . VAL F 1 126 ? 19.984 45.529 63.804 1.00 29.83 124 VAL F CA 1
ATOM 7879 C C . VAL F 1 126 ? 21.374 45.340 63.187 1.00 29.81 124 VAL F C 1
ATOM 7880 O O . VAL F 1 126 ? 21.493 44.663 62.174 1.00 31.19 124 VAL F O 1
ATOM 7884 N N . PHE F 1 127 ? 22.404 45.955 63.764 1.00 29.61 125 PHE F N 1
ATOM 7885 C CA . PHE F 1 127 ? 23.773 45.813 63.256 1.00 29.36 125 PHE F CA 1
ATOM 7886 C C . PHE F 1 127 ? 24.546 44.893 64.214 1.00 29.25 125 PHE F C 1
ATOM 7887 O O . PHE F 1 127 ? 24.544 45.112 65.429 1.00 27.04 125 PHE F O 1
ATOM 7895 N N . VAL F 1 128 ? 25.162 43.847 63.665 1.00 28.74 126 VAL F N 1
ATOM 7896 C CA . VAL F 1 128 ? 25.856 42.840 64.465 1.00 28.59 126 VAL F CA 1
ATOM 7897 C C . VAL F 1 128 ? 27.243 42.662 63.853 1.00 29.29 126 VAL F C 1
ATOM 7898 O O . VAL F 1 128 ? 27.465 41.794 62.967 1.00 30.00 126 VAL F O 1
ATOM 7902 N N . ASP F 1 129 ? 28.171 43.504 64.285 1.00 28.28 127 ASP F N 1
ATOM 7903 C CA . ASP F 1 129 ? 29.550 43.426 63.835 1.00 29.11 127 ASP F CA 1
ATOM 7904 C C . ASP F 1 129 ? 30.493 43.170 65.026 1.00 29.61 127 ASP F C 1
ATOM 7905 O O . ASP F 1 129 ? 31.190 44.078 65.476 1.00 28.24 127 ASP F O 1
ATOM 7910 N N . PRO F 1 130 ? 30.505 41.930 65.554 1.00 28.95 128 PRO F N 1
ATOM 7911 C CA . PRO F 1 130 ? 31.328 41.695 66.742 1.00 28.94 128 PRO F CA 1
ATOM 7912 C C . PRO F 1 130 ? 32.837 41.807 66.444 1.00 27.65 128 PRO F C 1
ATOM 7913 O O . PRO F 1 130 ? 33.239 41.647 65.289 1.00 27.50 128 PRO F O 1
ATOM 7917 N N . PRO F 1 131 ? 33.663 42.080 67.471 1.00 27.21 129 PRO F N 1
ATOM 7918 C CA . PRO F 1 131 ? 35.126 42.156 67.272 1.00 27.35 129 PRO F CA 1
ATOM 7919 C C . PRO F 1 131 ? 35.778 40.832 66.844 1.00 26.46 129 PRO F C 1
ATOM 7920 O O . PRO F 1 131 ? 36.885 40.847 66.283 1.00 26.64 129 PRO F O 1
ATOM 7924 N N . PHE F 1 132 ? 35.114 39.708 67.128 1.00 26.37 130 PHE F N 1
ATOM 7925 C CA . PHE F 1 132 ? 35.558 38.356 66.724 1.00 26.63 130 PHE F CA 1
ATOM 7926 C C . PHE F 1 132 ? 34.308 37.487 66.741 1.00 27.09 130 PHE F C 1
ATOM 7927 O O . PHE F 1 132 ? 33.300 37.872 67.326 1.00 26.74 130 PHE F O 1
ATOM 7935 N N . ARG F 1 133 ? 34.347 36.345 66.061 1.00 27.17 131 ARG F N 1
ATOM 7936 C CA A ARG F 1 133 ? 33.115 35.587 65.933 0.50 28.08 131 ARG F CA 1
ATOM 7937 C CA B ARG F 1 133 ? 33.184 35.484 65.840 0.50 28.12 131 ARG F CA 1
ATOM 7938 C C . ARG F 1 133 ? 32.922 34.505 67.006 1.00 28.69 131 ARG F C 1
ATOM 7939 O O . ARG F 1 133 ? 31.849 34.477 67.615 1.00 28.43 131 ARG F O 1
ATOM 7954 N N . ARG F 1 134 ? 33.925 33.665 67.251 1.00 29.93 132 ARG F N 1
ATOM 7955 C CA . ARG F 1 134 ? 33.847 32.564 68.218 1.00 33.18 132 ARG F CA 1
ATOM 7956 C C . ARG F 1 134 ? 33.637 33.121 69.622 1.00 32.81 132 ARG F C 1
ATOM 7957 O O . ARG F 1 134 ? 34.367 34.005 70.071 1.00 32.91 132 ARG F O 1
ATOM 7965 N N . GLY F 1 135 ? 32.610 32.628 70.298 1.00 33.66 133 GLY F N 1
ATOM 7966 C CA . GLY F 1 135 ? 32.278 33.132 71.626 1.00 33.51 133 GLY F CA 1
ATOM 7967 C C . GLY F 1 135 ? 31.313 34.297 71.654 1.00 33.91 133 GLY F C 1
ATOM 7968 O O . GLY F 1 135 ? 30.830 34.638 72.724 1.00 34.17 133 GLY F O 1
ATOM 7969 N N . LEU F 1 136 ? 31.036 34.933 70.511 1.00 33.31 134 LEU F N 1
ATOM 7970 C CA . LEU F 1 136 ? 30.105 36.072 70.481 1.00 33.07 134 LEU F CA 1
ATOM 7971 C C . LEU F 1 136 ? 28.982 35.996 69.485 1.00 33.35 134 LEU F C 1
ATOM 7972 O O . LEU F 1 136 ? 27.851 36.359 69.831 1.00 33.67 134 LEU F O 1
ATOM 7977 N N . LEU F 1 137 ? 29.295 35.600 68.247 1.00 32.35 135 LEU F N 1
ATOM 7978 C CA . LEU F 1 137 ? 28.365 35.761 67.134 1.00 32.92 135 LEU F CA 1
ATOM 7979 C C . LEU F 1 137 ? 27.077 34.952 67.259 1.00 32.96 135 LEU F C 1
ATOM 7980 O O . LEU F 1 137 ? 25.996 35.524 67.275 1.00 32.80 135 LEU F O 1
ATOM 7985 N N . GLU F 1 138 ? 27.211 33.626 67.320 1.00 33.25 136 GLU F N 1
ATOM 7986 C CA . GLU F 1 138 ? 26.090 32.726 67.493 1.00 34.12 136 GLU F CA 1
ATOM 7987 C C . GLU F 1 138 ? 25.261 33.125 68.729 1.00 33.35 136 GLU F C 1
ATOM 7988 O O . GLU F 1 138 ? 24.022 33.184 68.665 1.00 32.77 136 GLU F O 1
ATOM 7994 N N . GLU F 1 139 ? 25.954 33.449 69.824 1.00 32.75 137 GLU F N 1
ATOM 7995 C CA . GLU F 1 139 ? 25.304 33.885 71.087 1.00 32.76 137 GLU F CA 1
ATOM 7996 C C . GLU F 1 139 ? 24.447 35.147 70.920 1.00 31.48 137 GLU F C 1
ATOM 7997 O O . GLU F 1 139 ? 23.286 35.190 71.357 1.00 29.73 137 GLU F O 1
ATOM 8003 N N . THR F 1 140 ? 25.038 36.168 70.288 1.00 31.03 138 THR F N 1
ATOM 8004 C CA . THR F 1 140 ? 24.354 37.443 70.032 1.00 30.44 138 THR F CA 1
ATOM 8005 C C . THR F 1 140 ? 23.116 37.233 69.162 1.00 29.77 138 THR F C 1
ATOM 8006 O O . THR F 1 140 ? 22.037 37.694 69.496 1.00 29.56 138 THR F O 1
ATOM 8010 N N . ILE F 1 141 ? 23.282 36.503 68.062 1.00 29.09 139 ILE F N 1
ATOM 8011 C CA . ILE F 1 141 ? 22.180 36.176 67.153 1.00 29.44 139 ILE F CA 1
ATOM 8012 C C . ILE F 1 141 ? 21.012 35.481 67.911 1.00 28.92 139 ILE F C 1
ATOM 8013 O O . ILE F 1 141 ? 19.843 35.860 67.766 1.00 28.20 139 ILE F O 1
ATOM 8018 N N . ASN F 1 142 ? 21.346 34.488 68.724 1.00 28.98 140 ASN F N 1
ATOM 8019 C CA . ASN F 1 142 ? 20.327 33.761 69.486 1.00 29.78 140 ASN F CA 1
ATOM 8020 C C . ASN F 1 142 ? 19.643 34.648 70.537 1.00 29.28 140 ASN F C 1
ATOM 8021 O O . ASN F 1 142 ? 18.429 34.564 70.711 1.00 28.81 140 ASN F O 1
ATOM 8026 N N . LEU F 1 143 ? 20.403 35.540 71.179 1.00 28.72 141 LEU F N 1
ATOM 8027 C CA . LEU F 1 143 ? 19.805 36.490 72.125 1.00 28.96 141 LEU F CA 1
ATOM 8028 C C . LEU F 1 143 ? 18.828 37.463 71.470 1.00 28.62 141 LEU F C 1
ATOM 8029 O O . LEU F 1 143 ? 17.762 37.705 72.020 1.00 28.50 141 LEU F O 1
ATOM 8034 N N . LEU F 1 144 ? 19.186 37.994 70.295 1.00 28.43 142 LEU F N 1
ATOM 8035 C CA . LEU F 1 144 ? 18.342 38.903 69.527 1.00 28.29 142 LEU F CA 1
ATOM 8036 C C . LEU F 1 144 ? 17.038 38.230 69.170 1.00 29.05 142 LEU F C 1
ATOM 8037 O O . LEU F 1 144 ? 15.970 38.803 69.349 1.00 29.49 142 LEU F O 1
ATOM 8042 N N . GLU F 1 145 ? 17.125 37.000 68.647 1.00 29.97 143 GLU F N 1
ATOM 8043 C CA . GLU F 1 145 ? 15.947 36.251 68.263 1.00 30.96 143 GLU F CA 1
ATOM 8044 C C . GLU F 1 145 ? 15.073 35.874 69.463 1.00 31.79 143 GLU F C 1
ATOM 8045 O O . GLU F 1 145 ? 13.841 35.969 69.408 1.00 31.88 143 GLU F O 1
ATOM 8051 N N . ASP F 1 146 ? 15.708 35.442 70.548 1.00 32.23 144 ASP F N 1
ATOM 8052 C CA . ASP F 1 146 ? 14.963 34.866 71.663 1.00 32.74 144 ASP F CA 1
ATOM 8053 C C . ASP F 1 146 ? 14.284 35.883 72.571 1.00 33.20 144 ASP F C 1
ATOM 8054 O O . ASP F 1 146 ? 13.237 35.572 73.170 1.00 32.44 144 ASP F O 1
ATOM 8059 N N . ASN F 1 147 ? 14.872 37.079 72.663 1.00 31.74 145 ASN F N 1
ATOM 8060 C CA . ASN F 1 147 ? 14.502 38.041 73.713 1.00 32.12 145 ASN F CA 1
ATOM 8061 C C . ASN F 1 147 ? 13.713 39.246 73.230 1.00 31.84 145 ASN F C 1
ATOM 8062 O O . ASN F 1 147 ? 13.602 40.251 73.938 1.00 31.86 145 ASN F O 1
ATOM 8067 N N . GLY F 1 148 ? 13.148 39.125 72.031 1.00 31.17 146 GLY F N 1
ATOM 8068 C CA . GLY F 1 148 ? 12.199 40.105 71.547 1.00 30.29 146 GLY F CA 1
ATOM 8069 C C . GLY F 1 148 ? 12.816 41.395 71.049 1.00 29.12 146 GLY F C 1
ATOM 8070 O O . GLY F 1 148 ? 12.110 42.391 70.960 1.00 29.46 146 GLY F O 1
ATOM 8071 N N . TRP F 1 149 ? 14.103 41.359 70.679 1.00 28.00 147 TRP F N 1
ATOM 8072 C CA . TRP F 1 149 ? 14.831 42.524 70.154 1.00 27.65 147 TRP F CA 1
ATOM 8073 C C . TRP F 1 149 ? 14.538 42.879 68.702 1.00 27.58 147 TRP F C 1
ATOM 8074 O O . TRP F 1 149 ? 14.958 43.941 68.227 1.00 26.76 147 TRP F O 1
ATOM 8085 N N . LEU F 1 150 ? 13.828 41.989 68.011 1.00 28.16 148 LEU F N 1
ATOM 8086 C CA . LEU F 1 150 ? 13.554 42.132 66.578 1.00 29.21 148 LEU F CA 1
ATOM 8087 C C . LEU F 1 150 ? 12.065 42.364 66.246 1.00 29.76 148 LEU F C 1
ATOM 8088 O O . LEU F 1 150 ? 11.206 41.634 66.733 1.00 29.56 148 LEU F O 1
ATOM 8093 N N . ALA F 1 151 ? 11.778 43.343 65.384 1.00 30.88 149 ALA F N 1
ATOM 8094 C CA . ALA F 1 151 ? 10.427 43.512 64.807 1.00 32.21 149 ALA F CA 1
ATOM 8095 C C . ALA F 1 151 ? 10.082 42.279 63.996 1.00 33.25 149 ALA F C 1
ATOM 8096 O O . ALA F 1 151 ? 10.982 41.529 63.597 1.00 34.64 149 ALA F O 1
ATOM 8098 N N . ASP F 1 152 ? 8.796 42.068 63.735 1.00 34.85 150 ASP F N 1
ATOM 8099 C CA . ASP F 1 152 ? 8.348 40.875 63.017 1.00 36.06 150 ASP F CA 1
ATOM 8100 C C . ASP F 1 152 ? 9.095 40.648 61.702 1.00 35.80 150 ASP F C 1
ATOM 8101 O O . ASP F 1 152 ? 9.352 39.493 61.344 1.00 36.50 150 ASP F O 1
ATOM 8106 N N . GLU F 1 153 ? 9.461 41.739 61.020 1.00 35.08 151 GLU F N 1
ATOM 8107 C CA A GLU F 1 153 ? 10.108 41.662 59.709 0.50 34.94 151 GLU F CA 1
ATOM 8108 C CA B GLU F 1 153 ? 10.110 41.662 59.706 0.50 34.97 151 GLU F CA 1
ATOM 8109 C C . GLU F 1 153 ? 11.485 42.345 59.713 1.00 34.43 151 GLU F C 1
ATOM 8110 O O . GLU F 1 153 ? 11.897 42.982 58.735 1.00 35.53 151 GLU F O 1
ATOM 8121 N N . ALA F 1 154 ? 12.203 42.204 60.812 1.00 33.05 152 ALA F N 1
ATOM 8122 C CA . ALA F 1 154 ? 13.524 42.814 60.976 1.00 30.84 152 ALA F CA 1
ATOM 8123 C C . ALA F 1 154 ? 14.579 42.449 59.916 1.00 29.93 152 ALA F C 1
ATOM 8124 O O . ALA F 1 154 ? 14.558 41.365 59.316 1.00 29.00 152 ALA F O 1
ATOM 8126 N N . LEU F 1 155 ? 15.503 43.379 59.710 1.00 28.45 153 LEU F N 1
ATOM 8127 C CA . LEU F 1 155 ? 16.683 43.136 58.917 1.00 28.65 153 LEU F CA 1
ATOM 8128 C C . LEU F 1 155 ? 17.903 43.158 59.826 1.00 28.08 153 LEU F C 1
ATOM 8129 O O . LEU F 1 155 ? 18.092 44.098 60.614 1.00 27.31 153 LEU F O 1
ATOM 8134 N N . ILE F 1 156 ? 18.707 42.104 59.734 1.00 26.64 154 ILE F N 1
ATOM 8135 C CA . ILE F 1 156 ? 19.883 42.004 60.566 1.00 27.03 154 ILE F CA 1
ATOM 8136 C C . ILE F 1 156 ? 21.151 41.925 59.729 1.00 26.99 154 ILE F C 1
ATOM 8137 O O . ILE F 1 156 ? 21.346 40.973 58.976 1.00 26.27 154 ILE F O 1
ATOM 8142 N N . TYR F 1 157 ? 21.979 42.957 59.875 1.00 26.15 155 TYR F N 1
ATOM 8143 C CA . TYR F 1 157 ? 23.294 43.031 59.282 1.00 27.34 155 TYR F CA 1
ATOM 8144 C C . TYR F 1 157 ? 24.331 42.310 60.157 1.00 27.53 155 TYR F C 1
ATOM 8145 O O . TYR F 1 157 ? 24.460 42.590 61.346 1.00 28.40 155 TYR F O 1
ATOM 8154 N N . VAL F 1 158 ? 25.048 41.366 59.563 1.00 27.34 156 VAL F N 1
ATOM 8155 C CA . VAL F 1 158 ? 26.040 40.572 60.271 1.00 27.40 156 VAL F CA 1
ATOM 8156 C C . VAL F 1 158 ? 27.362 40.663 59.524 1.00 27.86 156 VAL F C 1
ATOM 8157 O O . VAL F 1 158 ? 27.482 40.282 58.349 1.00 28.04 156 VAL F O 1
ATOM 8161 N N . GLU F 1 159 ? 28.344 41.194 60.216 1.00 28.76 157 GLU F N 1
ATOM 8162 C CA . GLU F 1 159 ? 29.698 41.223 59.747 1.00 30.00 157 GLU F CA 1
ATOM 8163 C C . GLU F 1 159 ? 30.504 40.229 60.582 1.00 31.38 157 GLU F C 1
ATOM 8164 O O . GLU F 1 159 ? 30.545 40.331 61.811 1.00 32.17 157 GLU F O 1
ATOM 8170 N N . SER F 1 160 ? 31.129 39.253 59.919 1.00 32.28 158 SER F N 1
ATOM 8171 C CA . SER F 1 160 ? 31.970 38.280 60.605 1.00 33.59 158 SER F CA 1
ATOM 8172 C C . SER F 1 160 ? 32.982 37.642 59.677 1.00 33.95 158 SER F C 1
ATOM 8173 O O . SER F 1 160 ? 32.842 37.734 58.452 1.00 32.91 158 SER F O 1
ATOM 8176 N N . GLU F 1 161 ? 34.010 37.017 60.263 1.00 34.43 159 GLU F N 1
ATOM 8177 C CA . GLU F 1 161 ? 34.949 36.230 59.476 1.00 35.37 159 GLU F CA 1
ATOM 8178 C C . GLU F 1 161 ? 34.244 35.009 58.872 1.00 35.80 159 GLU F C 1
ATOM 8179 O O . GLU F 1 161 ? 33.329 34.422 59.470 1.00 34.68 159 GLU F O 1
ATOM 8185 N N . VAL F 1 162 ? 34.660 34.652 57.667 1.00 37.14 160 VAL F N 1
ATOM 8186 C CA . VAL F 1 162 ? 34.088 33.504 56.970 1.00 39.19 160 VAL F CA 1
ATOM 8187 C C . VAL F 1 162 ? 34.421 32.183 57.697 1.00 40.89 160 VAL F C 1
ATOM 8188 O O . VAL F 1 162 ? 35.433 32.093 58.409 1.00 40.89 160 VAL F O 1
ATOM 8192 N N . GLU F 1 163 ? 33.560 31.174 57.541 1.00 42.56 161 GLU F N 1
ATOM 8193 C CA A GLU F 1 163 ? 33.751 29.885 58.209 0.50 43.74 161 GLU F CA 1
ATOM 8194 C CA B GLU F 1 163 ? 33.777 29.881 58.199 0.50 43.52 161 GLU F CA 1
ATOM 8195 C C . GLU F 1 163 ? 33.503 28.676 57.298 1.00 44.11 161 GLU F C 1
ATOM 8196 O O . GLU F 1 163 ? 32.672 28.732 56.391 1.00 45.17 161 GLU F O 1
ATOM 8207 N N . PRO F 1 167 ? 27.274 29.603 58.373 1.00 47.18 165 PRO F N 1
ATOM 8208 C CA . PRO F 1 167 ? 26.842 30.269 59.624 1.00 46.85 165 PRO F CA 1
ATOM 8209 C C . PRO F 1 167 ? 25.482 29.750 60.135 1.00 46.57 165 PRO F C 1
ATOM 8210 O O . PRO F 1 167 ? 24.599 29.423 59.323 1.00 46.82 165 PRO F O 1
ATOM 8214 N N . THR F 1 168 ? 25.312 29.634 61.454 1.00 45.36 166 THR F N 1
ATOM 8215 C CA . THR F 1 168 ? 24.008 29.160 61.950 1.00 43.74 166 THR F CA 1
ATOM 8216 C C . THR F 1 168 ? 23.152 30.327 62.453 1.00 41.97 166 THR F C 1
ATOM 8217 O O . THR F 1 168 ? 23.573 31.119 63.320 1.00 41.89 166 THR F O 1
ATOM 8221 N N . VAL F 1 169 ? 21.975 30.448 61.840 1.00 39.84 167 VAL F N 1
ATOM 8222 C CA . VAL F 1 169 ? 20.971 31.455 62.177 1.00 37.57 167 VAL F CA 1
ATOM 8223 C C . VAL F 1 169 ? 19.654 30.732 62.489 1.00 36.58 167 VAL F C 1
ATOM 8224 O O . VAL F 1 169 ? 19.490 29.573 62.125 1.00 36.17 167 VAL F O 1
ATOM 8228 N N . PRO F 1 170 ? 18.726 31.400 63.200 1.00 35.64 168 PRO F N 1
ATOM 8229 C CA . PRO F 1 170 ? 17.405 30.799 63.419 1.00 35.08 168 PRO F CA 1
ATOM 8230 C C . PRO F 1 170 ? 16.705 30.441 62.101 1.00 34.36 168 PRO F C 1
ATOM 8231 O O . PRO F 1 170 ? 16.964 31.072 61.077 1.00 34.62 168 PRO F O 1
ATOM 8235 N N . ALA F 1 171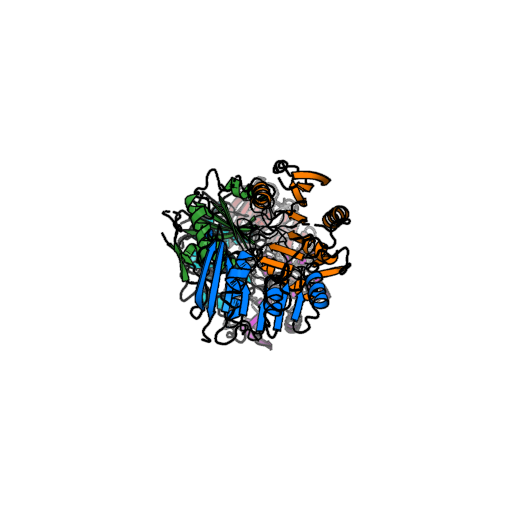 ? 15.842 29.428 62.134 1.00 33.93 169 ALA F N 1
ATOM 8236 C CA . ALA F 1 171 ? 15.106 28.949 60.948 1.00 33.13 169 ALA F CA 1
ATOM 8237 C C . ALA F 1 171 ? 14.280 30.047 60.264 1.00 32.58 169 ALA F C 1
ATOM 8238 O O . ALA F 1 171 ? 14.018 29.974 59.066 1.00 32.18 169 ALA F O 1
ATOM 8240 N N . ASN F 1 172 ? 13.903 31.078 61.018 1.00 32.23 170 ASN F N 1
ATOM 8241 C CA . ASN F 1 172 ? 13.090 32.175 60.473 1.00 31.80 170 ASN F CA 1
ATOM 8242 C C . ASN F 1 172 ? 13.884 33.395 59.955 1.00 31.33 170 ASN F C 1
ATOM 8243 O O . ASN F 1 172 ? 13.297 34.448 59.674 1.00 31.31 170 ASN F O 1
ATOM 8248 N N . TRP F 1 173 ? 15.208 33.265 59.869 1.00 31.40 171 TRP F N 1
ATOM 8249 C CA . TRP F 1 173 ? 16.068 34.249 59.179 1.00 30.52 171 TRP F CA 1
ATOM 8250 C C . TRP F 1 173 ? 16.483 33.710 57.805 1.00 30.60 171 TRP F C 1
ATOM 8251 O O . TRP F 1 173 ? 16.869 32.542 57.690 1.00 31.00 171 TRP F O 1
ATOM 8262 N N . SER F 1 174 ? 16.410 34.535 56.766 1.00 29.99 172 SER F N 1
ATOM 8263 C CA . SER F 1 174 ? 16.925 34.128 55.449 1.00 29.76 172 SER F CA 1
ATOM 8264 C C . SER F 1 174 ? 17.928 35.143 54.908 1.00 28.70 172 SER F C 1
ATOM 8265 O O . SER F 1 174 ? 17.773 36.360 55.092 1.00 26.04 172 SER F O 1
ATOM 8268 N N . LEU F 1 175 ? 18.959 34.618 54.252 1.00 28.91 173 LEU F N 1
ATOM 8269 C CA . LEU F 1 175 ? 19.983 35.449 53.631 1.00 29.42 173 LEU F CA 1
ATOM 8270 C C . LEU F 1 175 ? 19.391 36.235 52.461 1.00 29.14 173 LEU F C 1
ATOM 8271 O O . LEU F 1 175 ? 18.915 35.667 51.486 1.00 29.79 173 LEU F O 1
ATOM 8276 N N . HIS F 1 176 ? 19.411 37.556 52.590 1.00 29.38 174 HIS F N 1
ATOM 8277 C CA . HIS F 1 176 ? 18.815 38.468 51.606 1.00 29.16 174 HIS F CA 1
ATOM 8278 C C . HIS F 1 176 ? 19.944 38.999 50.701 1.00 28.68 174 HIS F C 1
ATOM 8279 O O . HIS F 1 176 ? 19.793 39.046 49.478 1.00 28.01 174 HIS F O 1
ATOM 8286 N N . ARG F 1 177 ? 21.077 39.364 51.325 1.00 27.84 175 ARG F N 1
ATOM 8287 C CA A ARG F 1 177 ? 22.245 39.884 50.606 0.50 27.89 175 ARG F CA 1
ATOM 8288 C CA B ARG F 1 177 ? 22.250 39.886 50.616 0.50 27.28 175 ARG F CA 1
ATOM 8289 C C . ARG F 1 177 ? 23.531 39.411 51.280 1.00 27.45 175 ARG F C 1
ATOM 8290 O O . ARG F 1 177 ? 23.567 39.189 52.492 1.00 26.40 175 ARG F O 1
ATOM 8305 N N . GLU F 1 178 ? 24.577 39.259 50.484 1.00 27.37 176 GLU F N 1
ATOM 8306 C CA . GLU F 1 178 ? 25.886 38.891 50.987 1.00 27.60 176 GLU F CA 1
ATOM 8307 C C . GLU F 1 178 ? 26.977 39.481 50.107 1.00 27.69 176 GLU F C 1
ATOM 8308 O O . GLU F 1 178 ? 26.919 39.378 48.859 1.00 27.49 176 GLU F O 1
ATOM 8314 N N . LYS F 1 179 ? 27.969 40.082 50.758 1.00 27.35 177 LYS F N 1
ATOM 8315 C CA . LYS F 1 179 ? 29.276 40.358 50.169 1.00 27.65 177 LYS F CA 1
ATOM 8316 C C . LYS F 1 179 ? 30.382 39.742 51.046 1.00 27.01 177 LYS F C 1
ATOM 8317 O O . LYS F 1 179 ? 30.416 39.948 52.267 1.00 27.49 177 LYS F O 1
ATOM 8323 N N . VAL F 1 180 ? 31.262 38.967 50.420 1.00 26.50 178 VAL F N 1
ATOM 8324 C CA . VAL F 1 180 ? 32.472 38.439 51.033 1.00 26.10 178 VAL F CA 1
ATOM 8325 C C . VAL F 1 180 ? 33.653 39.164 50.379 1.00 27.35 178 VAL F C 1
ATOM 8326 O O . VAL F 1 180 ? 33.782 39.190 49.147 1.00 25.67 178 VAL F O 1
ATOM 8330 N N . ALA F 1 181 ? 34.483 39.802 51.194 1.00 28.42 179 ALA F N 1
ATOM 8331 C CA . ALA F 1 181 ? 35.747 40.365 50.709 1.00 29.76 179 ALA F CA 1
ATOM 8332 C C . ALA F 1 181 ? 36.893 39.781 51.523 1.00 30.43 179 ALA F C 1
ATOM 8333 O O . ALA F 1 181 ? 36.985 40.016 52.742 1.00 30.51 179 ALA F O 1
ATOM 8335 N N . GLY F 1 182 ? 37.755 39.030 50.853 1.00 30.61 180 GLY F N 1
ATOM 8336 C CA . GLY F 1 182 ? 38.790 38.258 51.526 1.00 32.02 180 GLY F CA 1
ATOM 8337 C C . GLY F 1 182 ? 38.205 37.285 52.540 1.00 32.28 180 GLY F C 1
ATOM 8338 O O . GLY F 1 182 ? 37.436 36.378 52.191 1.00 32.32 180 GLY F O 1
ATOM 8339 N N . GLN F 1 183 ? 38.553 37.501 53.805 1.00 32.11 181 GLN F N 1
ATOM 8340 C CA . GLN F 1 183 ? 38.144 36.614 54.895 1.00 31.67 181 GLN F CA 1
ATOM 8341 C C . GLN F 1 183 ? 36.948 37.149 55.677 1.00 30.34 181 GLN F C 1
ATOM 8342 O O . GLN F 1 183 ? 36.581 36.569 56.700 1.00 30.06 181 GLN F O 1
ATOM 8348 N N . VAL F 1 184 ? 36.322 38.225 55.186 1.00 28.43 182 VAL F N 1
ATOM 8349 C CA . VAL F 1 184 ? 35.204 38.858 55.899 1.00 27.65 182 VAL F CA 1
ATOM 8350 C C . VAL F 1 184 ? 33.908 38.784 55.101 1.00 26.63 182 VAL F C 1
ATOM 8351 O O . VAL F 1 184 ? 33.860 39.181 53.928 1.00 26.96 182 VAL F O 1
ATOM 8355 N N . ALA F 1 185 ? 32.894 38.209 55.728 1.00 25.70 183 ALA F N 1
ATOM 8356 C CA . ALA F 1 185 ? 31.529 38.216 55.224 1.00 25.47 183 ALA F CA 1
ATOM 8357 C C . ALA F 1 185 ? 30.682 39.355 55.790 1.00 25.36 183 ALA F C 1
ATOM 8358 O O . ALA F 1 185 ? 30.670 39.611 56.992 1.00 26.21 183 ALA F O 1
ATOM 8360 N N . TYR F 1 186 ? 29.964 40.026 54.892 1.00 25.29 184 TYR F N 1
ATOM 8361 C CA . TYR F 1 186 ? 29.058 41.125 55.183 1.00 25.34 184 TYR F CA 1
ATOM 8362 C C . TYR F 1 186 ? 27.686 40.685 54.683 1.00 25.29 184 TYR F C 1
ATOM 8363 O O . TYR F 1 186 ? 27.453 40.555 53.456 1.00 24.57 184 TYR F O 1
ATOM 8372 N N . ARG F 1 187 ? 26.782 40.441 55.624 1.00 25.07 185 ARG F N 1
ATOM 8373 C CA . ARG F 1 187 ? 25.509 39.776 55.327 1.00 26.38 185 ARG F CA 1
ATOM 8374 C C . ARG F 1 187 ? 24.284 40.521 55.818 1.00 26.17 185 ARG F C 1
ATOM 8375 O O . ARG F 1 187 ? 24.298 41.124 56.886 1.00 24.94 185 ARG F O 1
ATOM 8383 N N . LEU F 1 188 ? 23.214 40.451 55.024 1.00 26.85 186 LEU F N 1
ATOM 8384 C CA . LEU F 1 188 ? 21.941 41.021 55.438 1.00 27.78 186 LEU F CA 1
ATOM 8385 C C . LEU F 1 188 ? 20.911 39.908 55.484 1.00 28.03 186 LEU F C 1
ATOM 8386 O O . LEU F 1 188 ? 20.617 39.299 54.459 1.00 27.92 186 LEU F O 1
ATOM 8391 N N . TYR F 1 189 ? 20.380 39.646 56.677 1.00 28.99 187 TYR F N 1
ATOM 8392 C CA . TYR F 1 189 ? 19.255 38.700 56.846 1.00 30.57 187 TYR F CA 1
ATOM 8393 C C . TYR F 1 189 ? 17.927 39.398 56.972 1.00 31.60 187 TYR F C 1
ATOM 8394 O O . TYR F 1 189 ? 17.825 40.479 57.546 1.00 31.20 187 TYR F O 1
ATOM 8403 N N . GLN F 1 190 ? 16.898 38.745 56.455 1.00 32.82 188 GLN F N 1
ATOM 8404 C CA . GLN F 1 190 ? 15.542 39.200 56.662 1.00 35.45 188 GLN F CA 1
ATOM 8405 C C . GLN F 1 190 ? 14.887 38.214 57.619 1.00 36.10 188 GLN F C 1
ATOM 8406 O O . GLN F 1 190 ? 14.939 37.008 57.409 1.00 35.66 188 GLN F O 1
ATOM 8412 N N . ARG F 1 191 ? 14.304 38.726 58.688 1.00 37.46 189 ARG F N 1
ATOM 8413 C CA . ARG F 1 191 ? 13.569 37.872 59.598 1.00 39.45 189 ARG F CA 1
ATOM 8414 C C . ARG F 1 191 ? 12.097 37.795 59.169 1.00 41.75 189 ARG F C 1
ATOM 8415 O O . ARG F 1 191 ? 11.589 38.702 58.497 1.00 41.79 189 ARG F O 1
ATOM 8423 N N . GLU F 1 192 ? 11.433 36.696 59.521 1.00 43.46 190 GLU F N 1
ATOM 8424 C CA . GLU F 1 192 ? 9.971 36.692 59.636 1.00 45.93 190 GLU F CA 1
ATOM 8425 C C . GLU F 1 192 ? 9.589 36.207 61.037 1.00 46.94 190 GLU F C 1
ATOM 8426 O O . GLU F 1 192 ? 10.278 35.354 61.604 1.00 47.02 190 GLU F O 1
ATOM 8432 N N . ALA F 1 193 ? 8.511 36.757 61.601 1.00 48.48 191 ALA F N 1
ATOM 8433 C CA . ALA F 1 193 ? 8.036 36.332 62.933 1.00 50.08 191 ALA F CA 1
ATOM 8434 C C . ALA F 1 193 ? 7.722 34.831 63.057 1.00 50.99 191 ALA F C 1
ATOM 8435 O O . ALA F 1 193 ? 7.312 34.193 62.086 1.00 51.11 191 ALA F O 1
ATOM 8437 N N . GLN F 1 194 ? 7.988 34.291 64.253 1.00 52.47 192 GLN F N 1
ATOM 8438 C CA . GLN F 1 194 ? 7.500 32.977 64.764 1.00 53.61 192 GLN F CA 1
ATOM 8439 C C . GLN F 1 194 ? 8.421 32.432 65.869 1.00 54.13 192 GLN F C 1
ATOM 8440 O O . GLN F 1 194 ? 9.088 33.198 66.583 1.00 54.63 192 GLN F O 1
#

Nearest PDB structures (foldseek):
  2fpo-assembly5_E  TM=1.006E+00  e=9.872E-39  Escherichia coli K-12
  2fpo-assembly1_A  TM=9.928E-01  e=2.183E-35  Escherichia coli K-12
  2fpo-assembly4_D  TM=9.954E-01  e=4.324E-35  Escherichia coli K-12
  2fpo-assembly3_C  TM=9.775E-01  e=3.155E-34  Escherichia coli K-12
  2fpo-assembly6_F  TM=9.612E-01  e=8.484E-33  Escherichia coli K-12